Protein AF-A0A812N5T2-F1 (afdb_monomer)

Secondary structure (DSSP, 8-state):
---------SHHHHHHHHHHHHHTTS------S-----HHHHHHHHHHHHHHS-HHHHHHHHHHTT----S-HHHHHHHHHHHHHHHHHHTT-S--B---SSPPPTTTB-----HHHHHHHHHHHHHHSEEEEE--TTSSHHHHHHHHHHH-TTTEEE-PPPPTT---HHHHHHHHHHHHT-S-HHHHHHHHHHTT-EEEEETGGGGGG-HHHHHHHHS--TTSSSPPEEEEEES-S-EE-TTS-EE---TT--EEEEE-PPPP-HHHHHHHHHHTT--B-HHHHHHHHHHTTT-HHHHHHHHHHHHHHHHHS-SS-PPBPHHHHHHHHHHHHTT--TTSTTSHHHHHTTSTTTS--GGGGSGGGS-HHHHHHHHH--BS---HHHHHHHHHTTSEEE-------SEEE--TTSTT--EEES-HHHHHHHHHHHHHHH--EEEE-----SHHHHHHHHGGG--HHHHHHTPPEETTEE-TTSSSTT---HHHHHHHHHHHHHHTT-EEEEEE-GGG-EEEEEEE-TTS-EEEEEEEETTS-HHHHHHHHHGGG-TT-HHHHS-SEEEEEEEEEGGGHHHHHHHHHHS--SSEEEEEEE-TTSSEEEEEEEEEETTTEEEEEEEEEE-SS--EEEEE-SSTT-EEEEESEEEEE-PPP------EEEEEEEE-TTS-EEEPEEE-TTS-EEEPPPEEEPPPTT-SS--BHHHHHHHHHHHTTTTSTTS-TTSEEEEEEEEETTEEEE---TTPBP-SS--SSS-EEEEEEE--

Mean predicted aligned error: 15.23 Å

Radius of gyration: 31.25 Å; Cα contacts (8 Å, |Δi|>4): 1320; chains: 1; bounding box: 83×119×88 Å

Foldseek 3Di:
DDDDDDDDDPVVVVVVVVVVVVVVPDPPPPPDDDDPPDPVNVLVVLLVVLVPDDLVVLLVLCVVVVHDSDDDSSVSSVVSSVVVVVVVVVLLPAQAALDDLAQDDPSRHLDFDCPVVVVVVVVVCVPQLAAEEAAFDQQRLNNVLVCCCVVCVLAEFEQEQDDLLDLEPVRSVVSLCVRQVDPDPVVSQVVQQVSNHEYEYAQCQSVQLYPVNVCVQLDDDPPDPDGHRYYHYHLFQWDAHNVRDIGGHDPSRQNYWYFQDDDGDLVSSQVSLVSNVQAEDSVLLLLLCLVQLVRNQLSSLLSVLSNVVLVVPPDPSDRDYNQNSLLQLLVLCVVVACPDPSRSNVSSCVTLLQQFDDQPNAVLSDDVVLVFCLWFNWFLDDDSVRRRVCSNRRQKHFDDFDDPDRIDGDDCVDRGTIIHGSALNNSSNSVNVQCVQWVWDKAFQLDADAPVQLVLQQQLQQGPCLLSSLFDDDPSGGPCCVVDPDDDFQLSSLSSSQVSCVVNPWPWDWDDDPQLDTFSIWTQGPVRQIETEGEHELPDDLVVLQVRVCLLVDVSNNSNVVHNAYEYEYEEEPVCVVSQQVSQQPHDDPHWYKYWYQYSSSQKTWIWTFDQDPPRDTDIDIGIDGSSNFRWGKDQDPDPPDIDIGTSMGGDDTHNRPPDFQKAWEFEWDQDPVRFIDADFDDDPVDDTHGDFIDIQTQDPVGSHPFWQVSVQVSVLVVCVVVVVPDDSVQKDKFKWFQDPNGTDTDDDRRDTDDTPADRVGHMYIYIDGDD

pLDDT: mean 81.87, std 16.97, range [23.55, 97.81]

Solvent-accessible surface area (backbone atoms only — not comparable to full-atom values): 42586 Å² total; per-residue (Å²): 135,88,86,82,87,82,91,85,72,67,65,64,56,50,53,52,51,49,51,54,52,54,71,71,64,62,77,81,80,87,75,88,76,82,83,83,72,53,80,66,49,58,57,50,48,52,49,50,57,50,64,71,50,53,68,67,60,52,38,51,58,28,52,78,68,76,43,86,73,79,76,58,66,67,58,50,41,52,51,49,49,51,51,52,52,47,46,64,57,62,75,59,77,65,71,26,36,76,54,72,93,59,65,49,45,79,87,52,23,46,60,77,84,51,68,70,60,49,54,56,48,51,58,47,35,73,76,62,19,44,39,38,41,29,37,58,48,58,49,46,65,62,23,50,56,50,48,48,30,71,76,36,56,85,39,28,36,61,35,62,71,49,61,87,91,47,54,44,60,68,43,47,49,50,33,43,30,67,48,72,72,39,90,53,64,68,61,42,53,49,50,36,53,77,62,69,25,31,42,34,28,61,60,34,24,59,48,44,35,22,59,77,53,47,50,66,54,70,43,58,54,94,92,45,98,57,52,48,34,34,41,34,30,23,54,35,57,37,17,63,26,97,83,71,48,77,29,59,65,60,83,86,64,74,49,30,25,41,45,46,68,74,85,64,63,37,72,60,48,34,54,39,33,39,50,44,63,31,48,44,34,48,62,22,48,50,51,47,33,25,63,35,54,49,34,51,44,40,31,53,42,46,49,54,51,51,33,52,53,48,66,68,48,89,61,83,76,64,64,32,42,43,58,52,46,49,35,55,47,49,67,39,38,76,78,80,48,55,83,42,79,85,24,53,49,24,47,37,47,73,24,55,54,44,38,42,59,73,80,52,53,46,75,59,60,53,52,68,69,58,50,38,30,59,31,39,34,58,45,53,88,61,59,69,66,60,48,27,53,38,16,68,44,25,50,35,34,73,62,68,86,78,62,97,51,47,67,35,79,42,66,74,83,44,91,73,40,31,37,23,65,51,38,44,65,23,41,53,42,51,52,53,51,36,33,72,76,29,54,51,40,72,44,56,66,86,82,64,88,46,50,67,22,49,45,41,40,30,49,10,57,58,25,43,57,45,28,60,62,56,63,66,63,56,96,80,35,64,47,73,78,63,75,47,93,73,62,82,55,49,65,28,48,34,47,27,42,25,54,46,33,39,76,64,70,45,58,42,35,65,46,74,49,87,77,31,39,73,41,52,29,33,35,55,46,96,88,66,48,29,36,29,35,43,68,40,49,54,90,50,54,70,68,57,52,52,51,61,56,46,42,48,73,32,75,68,20,42,58,41,39,70,29,73,32,45,26,42,36,34,38,37,46,46,94,35,37,70,56,28,50,50,47,37,66,70,49,84,72,95,51,46,33,37,16,39,19,29,39,90,28,28,50,28,29,44,38,32,38,45,39,83,40,93,88,81,47,75,45,70,51,75,52,73,47,57,19,56,55,31,26,27,37,57,47,77,50,96,59,85,92,43,66,47,80,45,62,30,23,32,64,66,48,59,54,76,54,76,82,65,72,54,40,34,25,35,27,61,39,38,76,46,98,88,69,48,65,44,74,31,61,43,84,44,96,87,74,56,79,45,66,59,75,50,44,79,39,64,55,46,89,94,44,71,59,56,58,28,46,57,54,43,47,53,34,47,53,62,74,41,49,85,78,49,75,89,55,63,82,88,45,51,48,70,47,45,22,43,70,52,99,92,42,68,42,73,65,84,58,63,81,43,74,54,79,69,65,36,38,80,87,58,32,36,33,36,34,82,39,74,71,128

Nearest PDB structures (foldseek):
  1zbh-assembly1_D  TM=7.459E-01  e=6.153E-01  Homo sapiens
  4d81-assembly1_A  TM=4.637E-01  e=3.640E-03  Metallosphaera sedula
  4d82-assembly1_A  TM=5.080E-01  e=1.005E-02  Metallosphaera sedula
  4l8r-assembly1_B  TM=7.831E-01  e=1.371E+00  Homo sapiens
  4qoz-assembly1_B  TM=3.104E-01  e=1.300E+00  Homo sapiens

Structure (mmCIF, N/CA/C/O backbone):
data_AF-A0A812N5T2-F1
#
_entry.id   AF-A0A81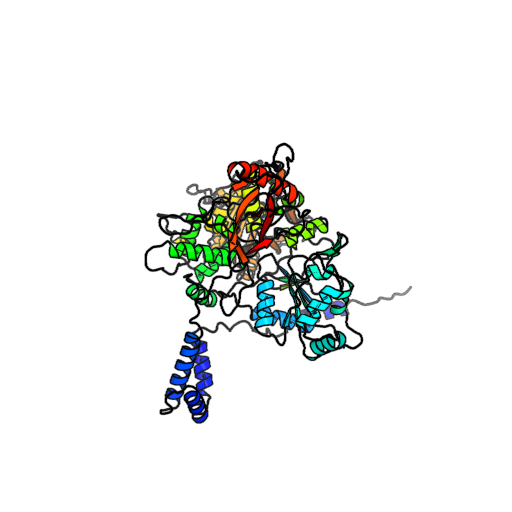2N5T2-F1
#
loop_
_atom_site.group_PDB
_atom_site.id
_atom_site.type_symbol
_atom_site.label_atom_id
_atom_site.label_alt_id
_atom_site.label_comp_id
_atom_site.label_asym_id
_atom_site.label_entity_id
_atom_site.label_seq_id
_atom_site.pdbx_PDB_ins_code
_atom_site.Cartn_x
_atom_site.Cartn_y
_atom_site.Cartn_z
_atom_site.occupancy
_atom_site.B_iso_or_equiv
_atom_site.auth_seq_id
_atom_site.auth_comp_id
_atom_site.auth_asym_id
_atom_site.auth_atom_id
_atom_site.pdbx_PDB_model_num
ATOM 1 N N . MET A 1 1 ? -8.725 -72.445 -12.788 1.00 36.12 1 MET A N 1
ATOM 2 C CA . MET A 1 1 ? -9.320 -71.711 -11.653 1.00 36.12 1 MET A CA 1
ATOM 3 C C . MET A 1 1 ? -9.727 -70.329 -12.138 1.00 36.12 1 MET A C 1
ATOM 5 O O . MET A 1 1 ? -8.902 -69.587 -12.645 1.00 36.12 1 MET A O 1
ATOM 9 N N . VAL A 1 2 ? -11.035 -70.098 -12.085 1.00 30.62 2 VAL A N 1
ATOM 10 C CA . VAL A 1 2 ? -11.822 -68.896 -12.418 1.00 30.62 2 VAL A CA 1
ATOM 11 C C . VAL A 1 2 ? -11.364 -67.733 -11.507 1.00 30.62 2 VAL A C 1
ATOM 13 O O . VAL A 1 2 ? -11.066 -67.995 -10.353 1.00 30.62 2 VAL A O 1
ATOM 16 N N . GLY A 1 3 ? -11.204 -66.459 -11.879 1.00 29.41 3 GLY A N 1
ATOM 17 C CA . GLY A 1 3 ? -11.844 -65.638 -12.903 1.00 29.41 3 GLY A CA 1
ATOM 18 C C . GLY A 1 3 ? -12.919 -64.739 -12.273 1.00 29.41 3 GLY A C 1
ATOM 19 O O . GLY A 1 3 ? -14.072 -65.147 -12.229 1.00 29.41 3 GLY A O 1
ATOM 20 N N . ARG A 1 4 ? -12.599 -63.513 -11.819 1.00 27.41 4 ARG A N 1
ATOM 21 C CA . ARG A 1 4 ? -13.610 -62.441 -11.687 1.00 27.41 4 ARG A CA 1
ATOM 22 C C . ARG A 1 4 ? -13.010 -61.032 -11.666 1.00 27.41 4 ARG A C 1
ATOM 24 O O . ARG A 1 4 ? -12.223 -60.679 -10.797 1.00 27.41 4 ARG A O 1
ATOM 31 N N . ARG A 1 5 ? -13.445 -60.258 -12.665 1.00 33.38 5 ARG A N 1
ATOM 32 C CA . ARG A 1 5 ? -13.382 -58.797 -12.783 1.00 33.38 5 ARG A CA 1
ATOM 33 C C . ARG A 1 5 ? -14.208 -58.142 -11.671 1.00 33.38 5 ARG A C 1
ATOM 35 O O . ARG A 1 5 ? -15.272 -58.662 -11.340 1.00 33.38 5 ARG A O 1
ATOM 42 N N . VAL A 1 6 ? -13.789 -56.962 -11.219 1.00 32.00 6 VAL A N 1
ATOM 43 C CA . VAL A 1 6 ? -14.688 -55.950 -10.647 1.00 32.00 6 VAL A CA 1
ATOM 44 C C . VAL A 1 6 ? -14.458 -54.644 -11.401 1.00 32.00 6 VAL A C 1
ATOM 46 O O . VAL A 1 6 ? -13.364 -54.087 -11.411 1.00 32.00 6 VAL A O 1
ATOM 49 N N . GLU A 1 7 ? -15.509 -54.225 -12.098 1.00 31.03 7 GLU A N 1
ATOM 50 C CA . GLU A 1 7 ? -15.701 -52.903 -12.676 1.00 31.03 7 GLU A CA 1
ATOM 51 C C . GLU A 1 7 ? -15.935 -51.885 -11.555 1.00 31.03 7 GLU A C 1
ATOM 53 O O . GLU A 1 7 ? -16.828 -52.091 -10.740 1.00 31.03 7 GLU A O 1
ATOM 58 N N . GLN A 1 8 ? -15.201 -50.769 -11.547 1.00 31.75 8 GLN A N 1
ATOM 59 C CA . GLN A 1 8 ? -15.632 -49.517 -10.908 1.00 31.75 8 GLN A CA 1
ATOM 60 C C . GLN A 1 8 ? -14.730 -48.348 -11.346 1.00 31.75 8 GLN A C 1
ATOM 62 O O . GLN A 1 8 ? -13.782 -47.982 -10.665 1.00 31.75 8 GLN A O 1
ATOM 67 N N . SER A 1 9 ? -15.011 -47.744 -12.506 1.00 38.31 9 SER A N 1
ATOM 68 C CA . SER A 1 9 ? -14.490 -46.397 -12.841 1.00 38.31 9 SER A CA 1
ATOM 69 C C . SER A 1 9 ? -15.258 -45.684 -13.964 1.00 38.31 9 SER A C 1
ATOM 71 O O . SER A 1 9 ? -14.727 -44.805 -14.634 1.00 38.31 9 SER A O 1
ATOM 73 N N . ARG A 1 10 ? -16.536 -46.027 -14.182 1.00 36.66 10 ARG A N 1
ATOM 74 C CA . ARG A 1 10 ? -17.400 -45.290 -15.128 1.00 36.66 10 ARG A CA 1
ATOM 75 C C . ARG A 1 10 ? -18.279 -44.226 -14.464 1.00 36.66 10 ARG A C 1
ATOM 77 O O . ARG A 1 10 ? -18.746 -43.326 -15.153 1.00 36.66 10 ARG A O 1
ATOM 84 N N . LEU A 1 11 ? -18.434 -44.262 -13.137 1.00 35.78 11 LEU A N 1
ATOM 85 C CA . LEU A 1 11 ? -19.208 -43.256 -12.401 1.00 35.78 11 LEU A CA 1
ATOM 86 C C . LEU A 1 11 ? -18.408 -41.963 -12.148 1.00 35.78 11 LEU A C 1
ATOM 88 O O . LEU A 1 11 ? -18.969 -40.876 -12.214 1.00 35.78 11 LEU A O 1
ATOM 92 N N . SER A 1 12 ? -17.091 -42.053 -11.939 1.00 37.09 12 SER A N 1
ATOM 93 C CA . SER A 1 12 ? -16.221 -40.892 -11.689 1.00 37.09 12 SER A CA 1
ATOM 94 C C . SER A 1 12 ? -16.013 -40.020 -12.932 1.00 37.09 12 SER A C 1
ATOM 96 O O . SER A 1 12 ? -15.990 -38.797 -12.827 1.00 37.09 12 SER A O 1
ATOM 98 N N . VAL A 1 13 ? -15.951 -40.626 -14.122 1.00 42.91 13 VAL A N 1
ATOM 99 C CA . VAL A 1 13 ? -15.821 -39.882 -15.388 1.00 42.91 13 VAL A CA 1
ATOM 100 C C . VAL A 1 13 ? -17.149 -39.234 -15.793 1.00 42.91 13 VAL A C 1
ATOM 102 O O . VAL A 1 13 ? -17.149 -38.110 -16.285 1.00 42.91 13 VAL A O 1
ATOM 105 N N . ALA A 1 14 ? -18.288 -39.881 -15.523 1.00 35.62 14 ALA A N 1
ATOM 106 C CA . ALA A 1 14 ? -19.603 -39.305 -15.803 1.00 35.62 14 ALA A CA 1
ATOM 107 C C . ALA A 1 14 ? -19.933 -38.116 -14.879 1.00 35.62 14 ALA A C 1
ATOM 109 O O . ALA A 1 14 ? -20.465 -37.118 -15.353 1.00 35.62 14 ALA A O 1
ATOM 110 N N . VAL A 1 15 ? -19.558 -38.167 -13.594 1.00 42.69 15 VAL A N 1
ATOM 111 C CA . VAL A 1 15 ? -19.754 -37.039 -12.660 1.00 42.69 15 VAL A CA 1
ATOM 112 C C . VAL A 1 15 ? -18.834 -35.860 -13.002 1.00 42.69 15 VAL A C 1
ATOM 114 O O . VAL A 1 15 ? -19.276 -34.713 -12.950 1.00 42.69 15 VAL A O 1
ATOM 117 N N . ALA A 1 16 ? -17.597 -36.118 -13.444 1.00 41.12 16 ALA A N 1
ATOM 118 C CA . ALA A 1 16 ? -16.695 -35.066 -13.915 1.00 41.12 16 ALA A CA 1
ATOM 119 C C . ALA A 1 16 ? -17.198 -34.399 -15.211 1.00 41.12 16 ALA A C 1
ATOM 121 O O . ALA A 1 16 ? -17.165 -33.176 -15.324 1.00 41.12 16 ALA A O 1
ATOM 122 N N . LEU A 1 17 ? -17.742 -35.170 -16.162 1.00 37.53 17 LEU A N 1
ATOM 123 C CA . LEU A 1 17 ? -18.314 -34.619 -17.398 1.00 37.53 17 LEU A CA 1
ATOM 124 C C . LEU A 1 17 ? -19.632 -33.871 -17.159 1.00 37.53 17 LEU A C 1
ATOM 126 O O . LEU A 1 17 ? -19.859 -32.844 -17.791 1.00 37.53 17 LEU A O 1
ATOM 130 N N . VAL A 1 18 ? -20.470 -34.319 -16.220 1.00 35.94 18 VAL A N 1
ATOM 131 C CA . VAL A 1 18 ? -21.703 -33.607 -15.840 1.00 35.94 18 VAL A CA 1
ATOM 132 C C . VAL A 1 18 ? -21.388 -32.302 -15.100 1.00 35.94 18 VAL A C 1
ATOM 134 O O . VAL A 1 18 ? -22.052 -31.304 -15.359 1.00 35.94 18 VAL A O 1
ATOM 137 N N . MET A 1 19 ? -20.336 -32.252 -14.273 1.00 40.00 19 MET A N 1
ATOM 138 C CA . MET A 1 19 ? -19.861 -31.005 -13.648 1.00 40.00 19 MET A CA 1
ATOM 139 C C . MET A 1 19 ? -19.286 -30.027 -14.678 1.00 40.00 19 MET A C 1
ATOM 141 O O . MET A 1 19 ? -19.614 -28.845 -14.641 1.00 40.00 19 MET A O 1
ATOM 145 N N . VAL A 1 20 ? -18.506 -30.505 -15.655 1.00 38.94 20 VAL A N 1
ATOM 146 C CA . VAL A 1 20 ? -17.991 -29.646 -16.734 1.00 38.94 20 VAL A CA 1
ATOM 147 C C . VAL A 1 20 ? -19.140 -29.130 -17.607 1.00 38.94 20 VAL A C 1
ATOM 149 O O . VAL A 1 20 ? -19.195 -27.939 -17.891 1.00 38.94 20 VAL A O 1
ATOM 152 N N . VAL A 1 21 ? -20.122 -29.961 -17.963 1.00 34.84 21 VAL A N 1
ATOM 153 C CA . VAL A 1 21 ? -21.272 -29.514 -18.771 1.00 34.84 21 VAL A CA 1
ATOM 154 C C . VAL A 1 21 ? -22.203 -28.574 -17.985 1.00 34.84 21 VAL A C 1
ATOM 156 O O . VAL A 1 21 ? -22.682 -27.602 -18.563 1.00 34.84 21 VAL A O 1
ATOM 159 N N . LEU A 1 22 ? -22.395 -28.761 -16.671 1.00 31.78 22 LEU A N 1
ATOM 160 C CA . LEU A 1 22 ? -23.175 -27.836 -15.829 1.00 31.78 22 LEU A CA 1
ATOM 161 C C . LEU A 1 22 ? -22.464 -26.495 -15.585 1.00 31.78 22 LEU A C 1
ATOM 163 O O . LEU A 1 22 ? -23.134 -25.464 -15.519 1.00 31.78 22 LEU A O 1
ATOM 167 N N . CYS A 1 23 ? -21.127 -26.466 -15.543 1.00 34.19 23 CYS A N 1
ATOM 168 C CA . CYS A 1 23 ? -20.360 -25.216 -15.487 1.00 34.19 23 CYS A CA 1
ATOM 169 C C . CYS A 1 23 ? -20.408 -24.411 -16.800 1.00 34.19 23 CYS A C 1
ATOM 171 O O . CYS A 1 23 ? -20.222 -23.197 -16.764 1.00 34.19 23 CYS A O 1
ATOM 173 N N . PHE A 1 24 ? -20.702 -25.045 -17.942 1.00 33.53 24 PHE A N 1
ATOM 174 C CA . PHE A 1 24 ? -20.820 -24.379 -19.249 1.00 33.53 24 PHE A CA 1
ATOM 175 C C . PHE A 1 24 ? -22.270 -24.072 -19.682 1.00 33.53 24 PHE A C 1
ATOM 177 O O . PHE A 1 24 ? -22.461 -23.453 -20.729 1.00 33.53 24 PHE A O 1
ATOM 184 N N . TRP A 1 25 ? -23.287 -24.460 -18.898 1.00 25.83 25 TRP A N 1
ATOM 185 C CA . TRP A 1 25 ? -24.714 -24.251 -19.218 1.00 25.83 25 TRP A CA 1
ATOM 186 C C . TRP A 1 25 ? -25.497 -23.375 -18.227 1.00 25.83 25 TRP A C 1
ATOM 188 O O . TRP A 1 25 ? -26.702 -23.187 -18.398 1.00 25.83 25 TRP A O 1
ATOM 198 N N . LEU A 1 26 ? -24.838 -22.764 -17.238 1.00 26.75 26 LEU A N 1
ATOM 199 C CA . LEU A 1 26 ? -25.433 -21.629 -16.531 1.00 26.75 26 LEU A CA 1
ATOM 200 C C . LEU A 1 26 ? -25.442 -20.419 -17.481 1.00 26.75 26 LEU A C 1
ATOM 202 O O . LEU A 1 26 ? -24.371 -19.994 -17.923 1.00 26.75 26 LEU A O 1
ATOM 206 N N . PRO A 1 27 ? -26.613 -19.853 -17.830 1.00 25.28 27 PRO A N 1
ATOM 207 C CA . PRO A 1 27 ? -26.654 -18.659 -18.652 1.00 25.28 27 PRO A CA 1
ATOM 208 C C . PRO A 1 27 ? -25.923 -17.550 -17.904 1.00 25.28 27 PRO A C 1
ATOM 210 O O . PRO A 1 27 ? -26.265 -17.226 -16.767 1.00 25.28 27 PRO A O 1
ATOM 213 N N . ALA A 1 28 ? -24.911 -16.990 -18.565 1.00 26.14 28 ALA A N 1
ATOM 214 C CA . ALA A 1 28 ? -24.215 -15.791 -18.146 1.00 26.14 28 ALA A CA 1
ATOM 215 C C . ALA A 1 28 ? -25.243 -14.737 -17.720 1.00 26.14 28 ALA A C 1
ATOM 217 O O . ALA A 1 28 ? -25.918 -14.119 -18.549 1.00 26.14 28 ALA A O 1
ATOM 218 N N . THR A 1 29 ? -25.374 -14.528 -16.413 1.00 24.42 29 THR A N 1
ATOM 219 C CA . THR A 1 29 ? -26.028 -13.350 -15.870 1.00 24.42 29 THR A CA 1
ATOM 220 C C . THR A 1 29 ? -25.111 -12.172 -16.161 1.00 24.42 29 THR A C 1
ATOM 222 O O . THR A 1 29 ? -24.272 -11.767 -15.364 1.00 24.42 29 THR A O 1
ATOM 225 N N . ASN A 1 30 ? -25.279 -11.625 -17.364 1.00 29.98 30 ASN A N 1
ATOM 226 C CA . ASN A 1 30 ? -24.872 -10.282 -17.737 1.00 29.98 30 ASN A CA 1
ATOM 227 C C . ASN A 1 30 ? -25.399 -9.292 -16.693 1.00 29.98 30 ASN A C 1
ATOM 229 O O . ASN A 1 30 ? -26.525 -8.808 -16.792 1.00 29.98 30 ASN A O 1
ATOM 233 N N . ARG A 1 31 ? -24.586 -8.978 -15.690 1.00 26.64 31 ARG A N 1
ATOM 234 C CA . ARG A 1 31 ? -24.730 -7.787 -14.857 1.00 26.64 31 ARG A CA 1
ATOM 235 C C . ARG A 1 31 ? -23.341 -7.329 -14.466 1.00 26.64 31 ARG A C 1
ATOM 237 O O . ARG A 1 31 ? -22.821 -7.826 -13.492 1.00 26.64 31 ARG A O 1
ATOM 244 N N . TYR A 1 32 ? -22.764 -6.443 -15.274 1.00 24.80 32 TYR A N 1
ATOM 245 C CA . TYR A 1 32 ? -22.099 -5.197 -14.861 1.00 24.80 32 TYR A CA 1
ATOM 246 C C . TYR A 1 32 ? -21.856 -4.345 -16.121 1.00 24.80 32 TYR A C 1
ATOM 248 O O . TYR A 1 32 ? -20.740 -4.027 -16.512 1.00 24.80 32 TYR A O 1
ATOM 256 N N . GLN A 1 33 ? -22.953 -3.971 -16.779 1.00 25.17 33 GLN A N 1
ATOM 257 C CA . GLN A 1 33 ? -23.054 -2.705 -17.501 1.00 25.17 33 GLN A CA 1
ATOM 258 C C . GLN A 1 33 ? -24.251 -1.954 -16.902 1.00 25.17 33 GLN A C 1
ATOM 260 O O . GLN A 1 33 ? -25.294 -2.560 -16.674 1.00 25.17 33 GLN A O 1
ATOM 265 N N . ALA A 1 34 ? -24.063 -0.651 -16.660 1.00 23.55 34 ALA A N 1
ATOM 266 C CA . ALA A 1 34 ? -24.907 0.285 -15.897 1.00 23.55 34 ALA A CA 1
ATOM 267 C C . ALA A 1 34 ? -24.820 0.079 -14.369 1.00 23.55 34 ALA A C 1
ATOM 269 O O . ALA A 1 34 ? -25.247 -0.931 -13.836 1.00 23.55 34 ALA A O 1
ATOM 270 N N . LEU A 1 35 ? -24.234 0.996 -13.595 1.00 25.39 35 LEU A N 1
ATOM 271 C CA . LEU A 1 35 ? -24.717 2.366 -13.419 1.00 25.39 35 LEU A CA 1
ATOM 272 C C . LEU A 1 35 ? -23.559 3.374 -13.295 1.00 25.39 35 LEU A C 1
ATOM 274 O O . LEU A 1 35 ? -23.186 3.806 -12.208 1.00 25.39 35 LEU A O 1
ATOM 278 N N . ALA A 1 36 ? -23.062 3.849 -14.434 1.00 23.92 36 ALA A N 1
ATOM 279 C CA . ALA A 1 36 ? -22.716 5.259 -14.515 1.00 23.92 36 ALA A CA 1
ATOM 280 C C . ALA A 1 36 ? -24.050 6.012 -14.621 1.00 23.92 36 ALA A C 1
ATOM 282 O O . ALA A 1 36 ? -24.724 5.930 -15.644 1.00 23.92 36 ALA A O 1
ATOM 283 N N . ILE A 1 37 ? -24.471 6.698 -13.558 1.00 24.58 37 ILE A N 1
ATOM 284 C CA . ILE A 1 37 ? -25.506 7.730 -13.665 1.00 24.58 37 ILE A CA 1
ATOM 285 C C . ILE A 1 37 ? -24.748 9.019 -14.010 1.00 24.58 37 ILE A C 1
ATOM 287 O O . ILE A 1 37 ? -24.148 9.621 -13.116 1.00 24.58 37 ILE A O 1
ATOM 291 N N . PRO A 1 38 ? -24.695 9.448 -15.285 1.00 30.05 38 PRO A N 1
ATOM 292 C CA . PRO A 1 38 ? -24.225 10.789 -15.612 1.00 30.05 38 PRO A CA 1
ATOM 293 C C . PRO A 1 38 ? -25.084 11.815 -14.861 1.00 30.05 38 PRO A C 1
ATOM 295 O O . PRO A 1 38 ? -26.264 11.575 -14.612 1.00 30.05 38 PRO A O 1
ATOM 298 N N . ALA A 1 39 ? -24.533 12.980 -14.515 1.00 33.78 39 ALA A N 1
ATOM 299 C CA . ALA A 1 39 ? -25.282 14.051 -13.845 1.00 33.78 39 ALA A CA 1
ATOM 300 C C . ALA A 1 39 ? -26.572 14.469 -14.599 1.00 33.78 39 ALA A C 1
ATOM 302 O O . ALA A 1 39 ? -27.488 15.019 -13.989 1.00 33.78 39 ALA A O 1
ATOM 303 N N . SER A 1 40 ? -26.688 14.140 -15.894 1.00 39.72 40 SER A N 1
ATOM 304 C CA . SER A 1 40 ? -27.928 14.254 -16.674 1.00 39.72 40 SER A CA 1
ATOM 305 C C . SER A 1 40 ? -29.051 13.343 -16.156 1.00 39.72 40 SER A C 1
ATOM 307 O O . SER A 1 40 ? -30.176 13.803 -15.989 1.00 39.72 40 SER A O 1
ATOM 309 N N . ASN A 1 41 ? -28.751 12.103 -15.752 1.00 48.16 41 ASN A N 1
ATOM 310 C CA . ASN A 1 41 ? -29.762 11.132 -15.332 1.00 48.16 41 ASN A CA 1
ATOM 311 C C . ASN A 1 41 ? -30.359 11.412 -13.947 1.00 48.16 41 ASN A C 1
ATOM 313 O O . ASN A 1 41 ? -31.452 10.938 -13.680 1.00 48.16 41 ASN A O 1
ATOM 317 N N . LYS A 1 42 ? -29.717 12.184 -13.054 1.00 51.44 42 LYS A N 1
ATOM 318 C CA . LYS A 1 42 ? -30.339 12.566 -11.764 1.00 51.44 42 LYS A CA 1
ATOM 319 C C . LYS A 1 42 ? -31.412 13.638 -11.969 1.00 51.44 42 LYS A C 1
ATOM 321 O O . LYS A 1 42 ? -32.489 13.560 -11.385 1.00 51.44 42 LYS A O 1
ATOM 326 N N . LYS A 1 43 ? -31.136 14.594 -12.860 1.00 63.22 43 LYS A N 1
ATOM 327 C CA . LYS A 1 43 ? -32.108 15.571 -13.362 1.00 63.22 43 LYS A CA 1
ATOM 328 C C . LYS A 1 43 ? -33.257 14.857 -14.082 1.00 63.22 43 LYS A C 1
ATOM 330 O O . LYS A 1 43 ? -34.410 15.144 -13.775 1.00 63.22 43 LYS A O 1
ATOM 335 N N . ASP A 1 44 ? -32.958 13.876 -14.929 1.00 66.88 44 ASP A N 1
ATOM 336 C CA . ASP A 1 44 ? -33.984 13.120 -15.656 1.00 66.88 44 ASP A CA 1
ATOM 337 C C . ASP A 1 44 ? -34.750 12.123 -14.770 1.00 66.88 44 ASP A C 1
ATOM 339 O O . ASP A 1 44 ? -35.952 11.949 -14.958 1.00 66.88 44 ASP A O 1
ATOM 343 N N . ALA A 1 45 ? -34.126 11.543 -13.741 1.00 68.75 45 ALA A N 1
ATOM 344 C CA . ALA A 1 45 ? -34.783 10.677 -12.758 1.00 68.75 45 ALA A CA 1
ATOM 345 C C . ALA A 1 45 ? -35.735 11.468 -11.854 1.00 68.75 45 ALA A C 1
ATOM 347 O O . ALA A 1 45 ? -36.892 11.082 -11.716 1.00 68.75 45 ALA A O 1
ATOM 348 N N . ILE A 1 46 ? -35.300 12.618 -11.320 1.00 74.50 46 ILE A N 1
ATOM 349 C CA . ILE A 1 46 ? -36.166 13.526 -10.547 1.00 74.50 46 ILE A CA 1
ATOM 350 C C . ILE A 1 46 ? -37.302 14.044 -11.438 1.00 74.50 46 ILE A C 1
ATOM 352 O O . ILE A 1 46 ? -38.457 14.079 -11.020 1.00 74.50 46 ILE A O 1
ATOM 356 N N . ARG A 1 47 ? -37.008 14.398 -12.695 1.00 83.31 47 ARG A N 1
ATOM 357 C CA . ARG A 1 47 ? -38.023 14.819 -13.670 1.00 83.31 47 ARG A CA 1
ATOM 358 C C . ARG A 1 47 ? -39.033 13.707 -13.957 1.00 83.31 47 ARG A C 1
ATOM 360 O O . ARG A 1 47 ? -40.224 13.995 -14.049 1.00 83.31 47 ARG A O 1
ATOM 367 N N . THR A 1 48 ? -38.580 12.461 -14.069 1.00 82.62 48 THR A N 1
ATOM 368 C CA . THR A 1 48 ? -39.436 11.286 -14.294 1.00 82.62 48 THR A CA 1
ATOM 369 C C . THR A 1 48 ? -40.308 11.011 -13.070 1.00 82.62 48 THR A C 1
ATOM 371 O O . THR A 1 48 ? -41.523 10.895 -13.202 1.00 82.62 48 THR A O 1
ATOM 374 N N . GLU A 1 49 ? -39.731 11.022 -11.868 1.00 85.25 49 GLU A N 1
ATOM 375 C CA . GLU A 1 49 ? -40.453 10.829 -10.606 1.00 85.25 49 GLU A CA 1
ATOM 376 C C . GLU A 1 49 ? -41.522 11.914 -10.385 1.00 85.25 49 GLU A C 1
ATOM 378 O O . GLU A 1 49 ? -42.686 11.617 -10.109 1.00 85.25 49 GLU A O 1
ATOM 383 N N . LEU A 1 50 ? -41.166 13.188 -10.579 1.00 87.25 50 LEU A N 1
ATOM 384 C CA . LEU A 1 50 ? -42.106 14.307 -10.482 1.00 87.25 50 LEU A CA 1
ATOM 385 C C . LEU A 1 50 ? -43.141 14.291 -11.617 1.00 87.25 50 LEU A C 1
ATOM 387 O O . LEU A 1 50 ? -44.295 14.677 -11.411 1.00 87.25 50 LEU A O 1
ATOM 391 N N . GLY A 1 51 ? -42.758 13.805 -12.800 1.00 84.94 51 GLY A N 1
ATOM 392 C CA . GLY A 1 51 ? -43.643 13.599 -13.944 1.00 84.94 51 GLY A CA 1
ATOM 393 C C . GLY A 1 51 ? -44.758 12.586 -13.667 1.00 84.94 51 GLY A C 1
ATOM 394 O O . GLY A 1 51 ? -45.880 12.772 -14.152 1.00 84.94 51 GLY A O 1
ATOM 395 N N . LEU A 1 52 ? -44.489 11.580 -12.830 1.00 89.00 52 LEU A N 1
ATOM 396 C CA . LEU A 1 52 ? -45.450 10.555 -12.405 1.00 89.00 52 LEU A CA 1
ATOM 397 C C . LEU A 1 52 ? -46.426 11.044 -11.318 1.00 89.00 52 LEU A C 1
ATOM 399 O O . LEU A 1 52 ? -47.493 10.458 -11.137 1.00 89.00 52 LEU A O 1
ATOM 403 N N . MET A 1 53 ? -46.133 12.146 -10.621 1.00 91.62 53 MET A N 1
ATOM 404 C CA . MET A 1 53 ? -47.022 12.677 -9.579 1.00 91.62 53 MET A CA 1
ATOM 405 C C . MET A 1 53 ? -48.284 13.333 -10.159 1.00 91.62 53 MET A C 1
ATOM 407 O O . MET A 1 53 ? -48.288 13.875 -11.266 1.00 91.62 53 MET A O 1
ATOM 411 N N . THR A 1 54 ? -49.389 13.322 -9.408 1.00 93.88 54 THR A N 1
ATOM 412 C CA . THR A 1 54 ? -50.611 14.048 -9.794 1.00 93.88 54 THR A CA 1
ATOM 413 C C . THR A 1 54 ? -50.444 15.554 -9.576 1.00 93.88 54 THR A C 1
ATOM 415 O O . THR A 1 54 ? -49.654 15.994 -8.741 1.00 93.88 54 THR A O 1
ATOM 418 N N . VAL A 1 55 ? -51.219 16.374 -10.299 1.00 90.62 55 VAL A N 1
ATOM 419 C CA . VAL A 1 55 ? -51.186 17.845 -10.149 1.00 90.62 55 VAL A CA 1
ATOM 420 C C . VAL A 1 55 ? -51.490 18.272 -8.708 1.00 90.62 55 VAL A C 1
ATOM 422 O O . VAL A 1 55 ? -50.891 19.225 -8.219 1.00 90.62 55 VAL A O 1
ATOM 425 N N . VAL A 1 56 ? -52.365 17.542 -8.008 1.00 91.19 56 VAL A N 1
ATOM 426 C CA . VAL A 1 56 ? -52.698 17.796 -6.597 1.00 91.19 56 VAL A CA 1
ATOM 427 C C . VAL A 1 56 ? -51.473 17.596 -5.697 1.00 91.19 56 VAL A C 1
ATOM 429 O O . VAL A 1 56 ? -51.121 18.515 -4.961 1.00 91.19 56 VAL A O 1
ATOM 432 N N . LYS A 1 57 ? -50.758 16.466 -5.827 1.00 88.06 57 LYS A N 1
ATOM 433 C CA . LYS A 1 57 ? -49.525 16.190 -5.062 1.00 88.06 57 LYS A CA 1
ATOM 434 C C . LYS A 1 57 ? -48.406 17.187 -5.379 1.00 88.06 57 LYS A C 1
ATOM 436 O O . LYS A 1 57 ? -47.705 17.632 -4.474 1.00 88.06 57 LYS A O 1
ATOM 441 N N . LEU A 1 58 ? -48.257 17.579 -6.648 1.00 92.25 58 LEU A N 1
ATOM 442 C CA . LEU A 1 58 ? -47.276 18.590 -7.061 1.00 92.25 58 LEU A CA 1
ATOM 443 C C . LEU A 1 58 ? -47.575 19.960 -6.438 1.00 92.25 58 LEU A C 1
ATOM 445 O O . LEU A 1 58 ? -46.669 20.598 -5.907 1.00 92.25 58 LEU A O 1
ATOM 449 N N . LYS A 1 59 ? -48.840 20.401 -6.447 1.00 92.12 59 LYS A N 1
ATOM 450 C CA . LYS A 1 59 ? -49.254 21.655 -5.797 1.00 92.12 59 LYS A CA 1
ATOM 451 C C . LYS A 1 59 ? -49.097 21.597 -4.280 1.00 92.12 59 LYS A C 1
ATOM 453 O O . LYS A 1 59 ? -48.708 22.593 -3.686 1.00 92.12 59 LYS A O 1
ATOM 458 N N . GLU A 1 60 ? -49.358 20.456 -3.649 1.00 92.31 60 GLU A N 1
ATOM 459 C CA . GLU A 1 60 ? -49.131 20.290 -2.211 1.00 92.31 60 GLU A CA 1
ATOM 460 C C . GLU A 1 60 ? -47.641 20.426 -1.858 1.00 92.31 60 GLU A C 1
ATOM 462 O O . GLU A 1 60 ? -47.292 21.180 -0.949 1.00 92.31 60 GLU A O 1
ATOM 467 N N . LYS A 1 61 ? -46.751 19.776 -2.624 1.00 88.56 61 LYS A N 1
ATOM 468 C CA . LYS A 1 61 ? -45.297 19.920 -2.449 1.00 88.56 61 LYS A CA 1
ATOM 469 C C . LYS A 1 61 ? -44.815 21.353 -2.713 1.00 88.56 61 LYS A C 1
ATOM 471 O O . LYS A 1 61 ? -43.997 21.852 -1.947 1.00 88.56 61 LYS A O 1
ATOM 476 N N . LEU A 1 62 ? -45.333 22.032 -3.743 1.00 90.38 62 LEU A N 1
ATOM 477 C CA . LEU A 1 62 ? -45.024 23.447 -4.006 1.00 90.38 62 LEU A CA 1
ATOM 478 C C . LEU A 1 62 ? -45.511 24.353 -2.866 1.00 90.38 62 LEU A C 1
ATOM 480 O O . LEU A 1 62 ? -44.787 25.258 -2.463 1.00 90.38 62 LEU A O 1
ATOM 484 N N . ARG A 1 63 ? -46.699 24.087 -2.306 1.00 93.50 63 ARG A N 1
ATOM 485 C CA . ARG A 1 63 ? -47.284 24.864 -1.201 1.00 93.50 63 ARG A CA 1
ATOM 486 C C . ARG A 1 63 ? -46.447 24.745 0.068 1.00 93.50 63 ARG A C 1
ATOM 488 O O . ARG A 1 63 ? -46.175 25.761 0.694 1.00 93.50 63 ARG A O 1
ATOM 495 N N . LYS A 1 64 ? -45.988 23.531 0.402 1.00 87.06 64 LYS A N 1
ATOM 496 C CA . LYS A 1 64 ? -45.062 23.293 1.527 1.00 87.06 64 LYS A CA 1
ATOM 497 C C . LYS A 1 64 ? -43.743 24.063 1.378 1.00 87.06 64 LYS A C 1
ATOM 499 O O . LYS A 1 64 ? -43.108 24.358 2.378 1.00 87.06 64 LYS A O 1
ATOM 504 N N . ARG A 1 65 ? -43.357 24.404 0.144 1.00 84.31 65 ARG A N 1
ATOM 505 C CA . ARG A 1 65 ? -42.143 25.164 -0.194 1.00 84.31 65 ARG A CA 1
ATOM 506 C C . ARG A 1 65 ? -42.393 26.657 -0.443 1.00 84.31 65 ARG A C 1
ATOM 508 O O . ARG A 1 65 ? -41.484 27.351 -0.876 1.00 84.31 65 ARG A O 1
ATOM 515 N N . GLY A 1 66 ? -43.617 27.153 -0.237 1.00 88.81 66 GLY A N 1
ATOM 516 C CA . GLY A 1 66 ? -43.961 28.561 -0.479 1.00 88.81 66 GLY A CA 1
ATOM 517 C C . GLY A 1 66 ? -43.903 28.994 -1.952 1.00 88.81 66 GLY A C 1
ATOM 518 O O . GLY A 1 66 ? -43.787 30.181 -2.240 1.00 88.81 66 GLY A O 1
ATOM 519 N N . LEU A 1 67 ? -43.970 28.054 -2.902 1.00 90.75 67 LEU A N 1
ATOM 520 C CA . LEU A 1 67 ? -43.843 28.334 -4.335 1.00 90.75 67 LEU A CA 1
ATOM 521 C C . LEU A 1 67 ? -45.205 28.529 -5.015 1.00 90.75 67 LEU A C 1
ATOM 523 O O . LEU A 1 67 ? -46.227 27.983 -4.599 1.00 90.75 67 LEU A O 1
ATOM 527 N N . ILE A 1 68 ? -45.210 29.278 -6.124 1.00 91.62 68 ILE A N 1
ATOM 528 C CA . ILE A 1 68 ? -46.416 29.593 -6.906 1.00 91.62 68 ILE A CA 1
ATOM 529 C C . ILE A 1 68 ? -47.101 28.306 -7.400 1.00 91.62 68 ILE A C 1
ATOM 531 O O . ILE A 1 68 ? -46.470 27.464 -8.044 1.00 91.62 68 ILE A O 1
ATOM 535 N N . LEU A 1 69 ? -48.415 28.191 -7.167 1.00 93.06 69 LEU A N 1
ATOM 536 C CA . LEU A 1 69 ? -49.218 26.984 -7.432 1.00 93.06 69 LEU A CA 1
ATOM 537 C C . LEU A 1 69 ? -49.935 26.966 -8.795 1.00 93.06 69 LEU A C 1
ATOM 539 O O . LEU A 1 69 ? -50.593 25.978 -9.133 1.00 93.06 69 LEU A O 1
ATOM 543 N N . SER A 1 70 ? -49.867 28.051 -9.568 1.00 87.31 70 SER A N 1
ATOM 544 C CA . SER A 1 70 ? -50.545 28.189 -10.863 1.00 87.31 70 SER A CA 1
ATOM 545 C C . SER A 1 70 ? -49.684 27.685 -12.032 1.00 87.31 70 SER A C 1
ATOM 547 O O . SER A 1 70 ? -48.451 27.767 -12.006 1.00 87.31 70 SER A O 1
ATOM 549 N N . GLY A 1 71 ? -50.332 27.152 -13.076 1.00 90.19 71 GLY A N 1
ATOM 550 C CA . GLY A 1 71 ? -49.693 26.705 -14.321 1.00 90.19 71 GLY A CA 1
ATOM 551 C C . GLY A 1 71 ? -49.986 25.252 -14.717 1.00 90.19 71 GLY A C 1
ATOM 552 O O . GLY A 1 71 ? -50.609 24.492 -13.973 1.00 90.19 71 GLY A O 1
ATOM 553 N N . LYS A 1 72 ? -49.528 24.873 -15.920 1.00 92.62 72 LYS A N 1
ATOM 554 C CA . LYS A 1 72 ? -49.603 23.499 -16.453 1.00 92.62 72 LYS A CA 1
ATOM 555 C C . LYS A 1 72 ? -48.698 22.553 -15.648 1.00 92.62 72 LYS A C 1
ATOM 557 O O . LYS A 1 72 ? -47.693 22.989 -15.091 1.00 92.62 72 LYS A O 1
ATOM 562 N N . LYS A 1 73 ? -49.012 21.249 -15.634 1.00 91.50 73 LYS A N 1
ATOM 563 C CA . LYS A 1 73 ? -48.276 20.211 -14.875 1.00 91.50 73 LYS A CA 1
ATOM 564 C C . LYS A 1 73 ? -46.757 20.275 -15.086 1.00 91.50 73 LYS A C 1
ATOM 566 O O . LYS A 1 73 ? -46.015 20.253 -14.112 1.00 91.50 73 LYS A O 1
ATOM 571 N N . SER A 1 74 ? -46.304 20.423 -16.329 1.00 87.75 74 SER A N 1
ATOM 572 C CA . SER A 1 74 ? -44.879 20.542 -16.670 1.00 87.75 74 SER A CA 1
ATOM 573 C C . SER A 1 74 ? -44.197 21.738 -15.997 1.00 87.75 74 SER A C 1
ATOM 575 O O . SER A 1 74 ? -43.086 21.605 -15.499 1.00 87.75 74 SER A O 1
ATOM 577 N N . ALA A 1 75 ? -44.879 22.881 -15.901 1.00 89.31 75 ALA A N 1
ATOM 578 C CA . ALA A 1 75 ? -44.351 24.081 -15.254 1.00 89.31 75 ALA A CA 1
ATOM 579 C C . ALA A 1 75 ? -44.289 23.958 -13.721 1.00 89.31 75 ALA A C 1
ATOM 581 O O . ALA A 1 75 ? -43.456 24.608 -13.091 1.00 89.31 75 ALA A O 1
ATOM 582 N N . LEU A 1 76 ? -45.166 23.142 -13.122 1.00 92.25 76 LEU A N 1
ATOM 583 C CA . LEU A 1 76 ? -45.119 22.806 -11.694 1.00 92.25 76 LEU A CA 1
ATOM 584 C C . LEU A 1 76 ? -43.961 21.843 -11.396 1.00 92.25 76 LEU A C 1
ATOM 586 O O . LEU A 1 76 ? -43.258 22.035 -10.408 1.00 92.25 76 LEU A O 1
ATOM 590 N N . VAL A 1 77 ? -43.743 20.851 -12.270 1.00 91.88 77 VAL A N 1
ATOM 591 C CA . VAL A 1 77 ? -42.610 19.914 -12.190 1.00 91.88 77 VAL A CA 1
ATOM 592 C C . VAL A 1 77 ? -41.282 20.660 -12.286 1.00 91.88 77 VAL A C 1
ATOM 594 O O . VAL A 1 77 ? -40.450 20.493 -11.404 1.00 91.88 77 VAL A O 1
ATOM 597 N N . GLU A 1 78 ? -41.108 21.530 -13.287 1.00 88.19 78 GLU A N 1
ATOM 598 C CA . GLU A 1 78 ? -39.881 22.328 -13.442 1.00 88.19 78 GLU A CA 1
ATOM 599 C C . GLU A 1 78 ? -39.618 23.221 -12.224 1.00 88.19 78 GLU A C 1
ATOM 601 O O . GLU A 1 78 ? -38.504 23.255 -11.717 1.00 88.19 78 GLU A O 1
ATOM 606 N N . ARG A 1 79 ? -40.641 23.893 -11.676 1.00 91.75 79 ARG A N 1
ATOM 607 C CA . ARG A 1 79 ? -40.475 24.722 -10.467 1.00 91.75 79 ARG A CA 1
ATOM 608 C C . ARG A 1 79 ? -40.042 23.912 -9.252 1.00 91.75 79 ARG A C 1
ATOM 610 O O . ARG A 1 79 ? -39.151 24.340 -8.521 1.00 91.75 79 ARG A O 1
ATOM 617 N N . LEU A 1 80 ? -40.678 22.762 -9.030 1.00 88.75 80 LEU A N 1
ATOM 618 C CA . LEU A 1 80 ? -40.336 21.906 -7.901 1.00 88.75 80 LEU A CA 1
ATOM 619 C C . LEU A 1 80 ? -38.931 21.322 -8.073 1.00 88.75 80 LEU A C 1
ATOM 621 O O . LEU A 1 80 ? -38.165 21.275 -7.120 1.00 88.75 80 LEU A O 1
ATOM 625 N N . MET A 1 81 ? -38.578 20.942 -9.298 1.00 89.44 81 MET A N 1
ATOM 626 C CA . MET A 1 81 ? -37.265 20.425 -9.646 1.00 89.44 81 MET A CA 1
ATOM 627 C C . MET A 1 81 ? -36.168 21.474 -9.458 1.00 89.44 81 MET A C 1
ATOM 629 O O . MET A 1 81 ? -35.158 21.172 -8.831 1.00 89.44 81 MET A O 1
ATOM 633 N N . THR A 1 82 ? -36.373 22.705 -9.931 1.00 79.62 82 THR A N 1
ATOM 634 C CA . THR A 1 82 ? -35.440 23.813 -9.703 1.00 79.62 82 THR A CA 1
ATOM 635 C C . THR A 1 82 ? -35.279 24.070 -8.214 1.00 79.62 82 THR A C 1
ATOM 637 O O . THR A 1 82 ? -34.156 24.091 -7.747 1.00 79.62 82 THR A O 1
ATOM 640 N N . SER A 1 83 ? -36.366 24.149 -7.441 1.00 82.56 83 SER A N 1
ATOM 641 C CA . SER A 1 83 ? -36.289 24.317 -5.983 1.00 82.56 83 SER A CA 1
ATOM 642 C C . SER A 1 83 ? -35.575 23.162 -5.276 1.00 82.56 83 SER A C 1
ATOM 644 O O . SER A 1 83 ? -34.803 23.417 -4.362 1.00 82.56 83 SER A O 1
ATOM 646 N N . MET A 1 84 ? -35.783 21.909 -5.693 1.00 79.06 84 MET A N 1
ATOM 647 C CA . MET A 1 84 ? -35.063 20.758 -5.135 1.00 79.06 84 MET A CA 1
ATOM 648 C C . MET A 1 84 ? -33.576 20.802 -5.489 1.00 79.06 84 MET A C 1
ATOM 650 O O . MET A 1 84 ? -32.743 20.521 -4.638 1.00 79.06 84 MET A O 1
ATOM 654 N N . LEU A 1 85 ? -33.228 21.188 -6.719 1.00 70.94 85 LEU A N 1
ATOM 655 C CA . LEU A 1 85 ? -31.837 21.377 -7.131 1.00 70.94 85 LEU A CA 1
ATOM 656 C C . LEU A 1 85 ? -31.189 22.548 -6.386 1.00 70.94 85 LEU A C 1
ATOM 658 O O . LEU A 1 85 ? -30.049 22.427 -5.955 1.00 70.94 85 LEU A O 1
ATOM 662 N N . THR A 1 86 ? -31.921 23.642 -6.175 1.00 56.97 86 THR A N 1
ATOM 663 C CA . THR A 1 86 ? -31.460 24.794 -5.400 1.00 56.97 86 THR A CA 1
ATOM 664 C C . THR A 1 86 ? -31.297 24.445 -3.928 1.00 56.97 86 THR A C 1
ATOM 666 O O . THR A 1 86 ? -30.300 24.854 -3.364 1.00 56.97 86 THR A O 1
ATOM 669 N N . GLU A 1 87 ? -32.185 23.651 -3.325 1.00 54.97 87 GLU A N 1
ATOM 670 C CA . GLU A 1 87 ? -32.024 23.151 -1.951 1.00 54.97 87 GLU A CA 1
ATOM 671 C C . GLU A 1 87 ? -30.815 22.225 -1.815 1.00 54.97 87 GLU A C 1
ATOM 673 O O . GLU A 1 87 ? -30.044 22.384 -0.878 1.00 54.97 87 GLU A O 1
ATOM 678 N N . ILE A 1 88 ? -30.595 21.322 -2.779 1.00 53.56 88 ILE A N 1
ATOM 679 C CA . ILE A 1 88 ? -29.394 20.471 -2.827 1.00 53.56 88 ILE A CA 1
ATOM 680 C C . ILE A 1 88 ? -28.127 21.332 -2.939 1.00 53.56 88 ILE A C 1
ATOM 682 O O . ILE A 1 88 ? -27.111 21.015 -2.324 1.00 53.56 88 ILE A O 1
ATOM 686 N N . SER A 1 89 ? -28.184 22.434 -3.691 1.00 42.78 89 SER A N 1
ATOM 687 C CA . SER A 1 89 ? -27.085 23.398 -3.793 1.00 42.78 89 SER A CA 1
ATOM 688 C C . SER A 1 89 ? -26.970 24.334 -2.581 1.00 42.78 89 SER A C 1
ATOM 690 O O . SER A 1 89 ? -25.869 24.776 -2.273 1.00 42.78 89 SER A O 1
ATOM 692 N N . SER A 1 90 ? -28.061 24.639 -1.871 1.00 38.53 90 SER A N 1
ATOM 693 C CA . SER A 1 90 ? -28.089 25.601 -0.761 1.00 38.53 90 SER A CA 1
ATOM 694 C C . SER A 1 90 ? -27.890 24.958 0.612 1.00 38.53 90 SER A C 1
ATOM 696 O O . SER A 1 90 ? -27.536 25.660 1.552 1.00 38.53 90 SER A O 1
ATOM 698 N N . THR A 1 91 ? -28.042 23.635 0.744 1.00 42.75 91 THR A N 1
ATOM 699 C CA . THR A 1 91 ? -27.588 22.880 1.928 1.00 42.75 91 THR A CA 1
ATOM 700 C C . THR A 1 91 ? -26.086 22.561 1.901 1.00 42.75 91 THR A C 1
ATOM 702 O O . THR A 1 91 ? -25.568 22.015 2.868 1.00 42.75 91 THR A O 1
ATOM 705 N N . ALA A 1 92 ? -25.373 22.925 0.826 1.00 44.53 92 ALA A N 1
ATOM 706 C CA . ALA A 1 92 ? -23.940 22.685 0.613 1.00 44.53 92 ALA A CA 1
ATOM 707 C C . ALA A 1 92 ? -23.084 23.972 0.674 1.00 44.53 92 ALA A C 1
ATOM 709 O O . ALA A 1 92 ? -22.023 24.057 0.067 1.00 44.53 92 ALA A O 1
ATOM 710 N N . ALA A 1 93 ? -23.539 25.002 1.395 1.00 42.31 93 ALA A N 1
ATOM 711 C CA . ALA A 1 93 ? -22.799 26.259 1.567 1.00 42.31 93 ALA A CA 1
ATOM 712 C C . ALA A 1 93 ? -21.906 26.286 2.828 1.00 42.31 93 ALA A C 1
ATOM 714 O O . ALA A 1 93 ? -21.489 27.354 3.275 1.00 42.31 93 ALA A O 1
ATOM 715 N N . GLY A 1 94 ? -21.601 25.126 3.417 1.00 53.44 94 GLY A N 1
ATOM 716 C CA . GLY A 1 94 ? -20.494 24.998 4.361 1.00 53.44 94 GLY A CA 1
ATOM 717 C C . GLY A 1 94 ? -19.203 24.772 3.580 1.00 53.44 94 GLY A C 1
ATOM 718 O O . GLY A 1 94 ? -19.139 23.843 2.782 1.00 53.44 94 GLY A O 1
ATOM 719 N N . LYS A 1 95 ? -18.169 25.599 3.785 1.00 76.12 95 LYS A N 1
ATOM 720 C CA . LYS A 1 95 ? -16.831 25.294 3.254 1.00 76.12 95 LYS A CA 1
ATOM 721 C C . LYS A 1 95 ? -16.402 23.941 3.815 1.00 76.12 95 LYS A C 1
ATOM 723 O O . LYS A 1 95 ? -16.179 23.838 5.024 1.00 76.12 95 LYS A O 1
ATOM 728 N N . ARG A 1 96 ? -16.289 22.934 2.948 1.00 87.75 96 ARG A N 1
ATOM 729 C CA . ARG A 1 96 ? -15.666 21.657 3.301 1.00 87.75 96 ARG A CA 1
ATOM 730 C C . ARG A 1 96 ? -14.262 21.917 3.835 1.00 87.75 96 ARG A C 1
ATOM 732 O O . ARG A 1 96 ? -13.597 22.869 3.420 1.00 87.75 96 ARG A O 1
ATOM 739 N N . LYS A 1 97 ? -13.796 21.080 4.752 1.00 91.88 97 LYS A N 1
ATOM 740 C CA . LYS A 1 97 ? -12.408 21.106 5.224 1.00 91.88 97 LYS A CA 1
ATOM 741 C C . LYS A 1 97 ? -11.669 19.875 4.722 1.00 91.88 97 LYS A C 1
ATOM 743 O O . LYS A 1 97 ? -12.267 18.838 4.455 1.00 91.88 97 LYS A O 1
ATOM 748 N N . LEU A 1 98 ? -10.355 19.992 4.563 1.00 90.06 98 LEU A N 1
ATOM 749 C CA . LEU A 1 98 ? -9.531 18.796 4.430 1.00 90.06 98 LEU A CA 1
ATOM 750 C C . LEU A 1 98 ? -9.445 18.136 5.813 1.00 90.06 98 LEU A C 1
ATOM 752 O O . LEU A 1 98 ? -9.132 18.848 6.774 1.00 90.06 98 LEU A O 1
ATOM 756 N N . PRO A 1 99 ? -9.710 16.824 5.925 1.00 86.12 99 PRO A N 1
ATOM 757 C CA . PRO A 1 99 ? -9.677 16.145 7.210 1.00 86.12 99 PRO A CA 1
ATOM 758 C C . PRO A 1 99 ? -8.267 16.193 7.810 1.00 86.12 99 PRO A C 1
ATOM 760 O O . PRO A 1 99 ? -7.261 16.071 7.101 1.00 86.12 99 PRO A O 1
ATOM 763 N N . GLY A 1 100 ? -8.212 16.419 9.123 1.00 77.75 100 GLY A N 1
ATOM 764 C CA . GLY A 1 100 ? -6.977 16.500 9.899 1.00 77.75 100 GLY A CA 1
ATOM 765 C C . GLY A 1 100 ? -6.466 15.127 10.341 1.00 77.75 100 GLY A C 1
ATOM 766 O O . GLY A 1 100 ? -6.424 14.176 9.564 1.00 77.75 100 GLY A O 1
ATOM 767 N N . ALA A 1 101 ? -6.038 15.036 11.603 1.00 71.62 101 ALA A N 1
ATOM 768 C CA . ALA A 1 101 ? -5.661 13.762 12.220 1.00 71.62 101 ALA A CA 1
ATOM 769 C C . ALA A 1 101 ? -6.879 12.945 12.685 1.00 71.62 101 ALA A C 1
ATOM 771 O O . ALA A 1 101 ? -6.774 11.726 12.824 1.00 71.62 101 ALA A O 1
ATOM 772 N N . ASP A 1 102 ? -8.004 13.619 12.921 1.00 82.50 102 ASP A N 1
ATOM 773 C CA . ASP A 1 102 ? -9.235 12.995 13.379 1.00 82.50 102 ASP A CA 1
ATOM 774 C C . ASP A 1 102 ? -9.959 12.265 12.237 1.00 82.50 102 ASP A C 1
ATOM 776 O O . ASP A 1 102 ? -9.770 12.594 11.058 1.00 82.50 102 ASP A O 1
ATOM 780 N N . PRO A 1 103 ? -10.787 11.260 12.565 1.00 86.94 103 PRO A N 1
ATOM 781 C CA . PRO A 1 103 ? -11.661 10.619 11.595 1.00 86.94 103 PRO A CA 1
ATOM 782 C C . PRO A 1 103 ? -12.523 11.647 10.838 1.00 86.94 103 PRO A C 1
ATOM 784 O O . PRO A 1 103 ? -13.122 12.532 11.443 1.00 86.94 103 PRO A O 1
ATOM 787 N N . ALA A 1 104 ? -12.546 11.545 9.504 1.00 88.94 104 ALA A N 1
ATOM 788 C CA . ALA A 1 104 ? -13.261 12.496 8.653 1.00 88.94 104 ALA A CA 1
ATOM 789 C C . ALA A 1 104 ? -14.786 12.421 8.833 1.00 88.94 104 ALA A C 1
ATOM 791 O O . ALA A 1 104 ? -15.371 11.336 8.781 1.00 88.94 104 ALA A O 1
ATOM 792 N N . ASP A 1 105 ? -15.434 13.580 8.923 1.00 88.31 105 ASP A N 1
ATOM 793 C CA . ASP A 1 105 ? -16.887 13.709 8.971 1.00 88.31 105 ASP A CA 1
ATOM 794 C C . ASP A 1 105 ? -17.462 13.964 7.568 1.00 88.31 105 ASP A C 1
ATOM 796 O O . ASP A 1 105 ? -17.180 14.964 6.909 1.00 88.31 105 ASP A O 1
ATOM 800 N N . CYS A 1 106 ? -18.345 13.070 7.116 1.00 88.94 106 CYS A N 1
ATOM 801 C CA . CYS A 1 106 ? -18.980 13.156 5.802 1.00 88.94 106 CYS A CA 1
ATOM 802 C C . CYS A 1 106 ? -19.857 14.402 5.580 1.00 88.94 106 CYS A C 1
ATOM 804 O O . CYS A 1 106 ? -20.223 14.679 4.434 1.00 88.94 106 CYS A O 1
ATOM 806 N N . ALA A 1 107 ? -20.224 15.143 6.628 1.00 86.56 107 ALA A N 1
ATOM 807 C CA . ALA A 1 107 ? -20.998 16.378 6.527 1.00 86.56 107 ALA A CA 1
ATOM 808 C C . ALA A 1 107 ? -20.116 17.625 6.363 1.00 86.56 107 ALA A C 1
ATOM 810 O O . ALA A 1 107 ? -20.522 18.572 5.689 1.00 86.56 107 ALA A O 1
ATOM 811 N N . THR A 1 108 ? -18.924 17.629 6.963 1.00 89.38 108 THR A N 1
ATOM 812 C CA . THR A 1 108 ? -18.097 18.839 7.106 1.00 89.38 108 THR A CA 1
ATOM 813 C C . THR A 1 108 ? -16.737 18.748 6.413 1.00 89.38 108 THR A C 1
ATOM 815 O O . THR A 1 108 ? -16.191 19.780 6.014 1.00 89.38 108 THR A O 1
ATOM 818 N N . ASP A 1 109 ? -16.230 17.543 6.162 1.00 92.38 109 ASP A N 1
ATOM 819 C CA . ASP A 1 109 ? -14.935 17.307 5.526 1.00 92.38 109 ASP A CA 1
ATOM 820 C C . ASP A 1 109 ? -15.074 16.819 4.082 1.00 92.38 109 ASP A C 1
ATOM 822 O O . ASP A 1 109 ? -16.129 16.342 3.660 1.00 92.38 109 ASP A O 1
ATOM 826 N N . VAL A 1 110 ? -13.987 16.916 3.316 1.00 90.69 110 VAL A N 1
ATOM 827 C CA . VAL A 1 110 ? -13.818 16.142 2.081 1.00 90.69 110 VAL A CA 1
ATOM 828 C C . VAL A 1 110 ? -13.814 14.663 2.445 1.00 90.69 110 VAL A C 1
ATOM 830 O O . VAL A 1 110 ? -12.994 14.213 3.249 1.00 90.69 110 VAL A O 1
ATOM 833 N N . PHE A 1 111 ? -14.709 13.897 1.835 1.00 90.44 111 PHE A N 1
ATOM 834 C CA . PHE A 1 111 ? -15.028 12.552 2.267 1.00 90.44 111 PHE A CA 1
ATOM 835 C C . PHE A 1 111 ? -15.015 11.581 1.090 1.00 90.44 111 PHE A C 1
ATOM 837 O O . PHE A 1 111 ? -15.728 11.729 0.103 1.00 90.44 111 PHE A O 1
ATOM 844 N N . ILE A 1 112 ? -14.211 10.522 1.195 1.00 88.25 112 ILE A N 1
ATOM 845 C CA . ILE A 1 112 ? -14.256 9.450 0.199 1.00 88.25 112 ILE A CA 1
ATOM 846 C C . ILE A 1 112 ? -15.485 8.583 0.496 1.00 88.25 112 ILE A C 1
ATOM 848 O O . ILE A 1 112 ? -15.504 7.966 1.565 1.00 88.25 112 ILE A O 1
ATOM 852 N N . PRO A 1 113 ? -16.464 8.476 -0.427 1.00 86.81 113 PRO A N 1
ATOM 853 C CA . PRO A 1 113 ? -17.686 7.719 -0.184 1.00 86.81 113 PRO A CA 1
ATOM 854 C C . PRO A 1 113 ? -17.410 6.271 0.231 1.00 86.81 113 PRO A C 1
ATOM 856 O O . PRO A 1 113 ? -16.495 5.628 -0.289 1.00 86.81 113 PRO A O 1
ATOM 859 N N . LEU A 1 114 ? -18.225 5.771 1.162 1.00 90.94 114 LEU A N 1
ATOM 860 C CA . LEU A 1 114 ? -18.121 4.424 1.731 1.00 90.94 114 LEU A CA 1
ATOM 861 C C . LEU A 1 114 ? -19.384 3.583 1.512 1.00 90.94 114 LEU A C 1
ATOM 863 O O . LEU A 1 114 ? -19.448 2.467 2.003 1.00 90.94 114 LEU A O 1
ATOM 867 N N . ASP A 1 115 ? -20.381 4.072 0.769 1.00 88.69 115 ASP A N 1
ATOM 868 C CA . ASP A 1 115 ? -21.667 3.370 0.624 1.00 88.69 115 ASP A CA 1
ATOM 869 C C . ASP A 1 115 ? -21.510 1.968 0.015 1.00 88.69 115 ASP A C 1
ATOM 871 O O . ASP A 1 115 ? -22.151 1.026 0.469 1.00 88.69 115 ASP A O 1
ATOM 875 N N . GLY A 1 116 ? -20.613 1.809 -0.967 1.00 89.62 116 GLY A N 1
ATOM 876 C CA . GLY A 1 116 ? -20.283 0.494 -1.531 1.00 89.62 116 GLY A CA 1
ATOM 877 C C . GLY A 1 116 ? -19.620 -0.433 -0.507 1.00 89.62 116 GLY A C 1
ATOM 878 O O . GLY A 1 116 ? -20.039 -1.578 -0.359 1.00 89.62 116 GLY A O 1
ATOM 879 N N . THR A 1 117 ? -18.653 0.087 0.257 1.00 92.38 117 THR A N 1
ATOM 880 C CA . THR A 1 117 ? -18.006 -0.623 1.373 1.00 92.38 117 THR A CA 1
ATOM 881 C C . THR A 1 117 ? -19.036 -1.090 2.402 1.00 92.38 117 THR A C 1
ATOM 883 O O . THR A 1 117 ? -18.996 -2.237 2.837 1.00 92.38 117 THR A O 1
ATOM 886 N N . VAL A 1 118 ? -19.980 -0.217 2.774 1.00 93.38 118 VAL A N 1
ATOM 887 C CA . VAL A 1 118 ? -21.032 -0.511 3.757 1.00 93.38 118 VAL A CA 1
ATOM 888 C C . VAL A 1 118 ? -21.942 -1.630 3.260 1.00 93.38 118 VAL A C 1
ATOM 890 O O . VAL A 1 118 ? -22.192 -2.560 4.014 1.00 93.38 118 VAL A O 1
ATOM 893 N N . GLN A 1 119 ? -22.371 -1.600 1.996 1.00 91.88 119 GLN A N 1
ATOM 894 C CA . GLN A 1 119 ? -23.223 -2.652 1.424 1.00 91.88 119 GLN A CA 1
ATOM 895 C C . GLN A 1 119 ? -22.553 -4.031 1.456 1.00 91.88 119 GLN A C 1
ATOM 897 O O . GLN A 1 119 ? -23.186 -5.016 1.832 1.00 91.88 119 GLN A O 1
ATOM 902 N N . ILE A 1 120 ? -21.268 -4.107 1.092 1.00 92.56 120 ILE A N 1
ATOM 903 C CA . ILE A 1 120 ? -20.502 -5.361 1.149 1.00 92.56 120 ILE A CA 1
ATOM 904 C C . ILE A 1 120 ? -20.370 -5.831 2.603 1.00 92.56 120 ILE A C 1
ATOM 906 O O . ILE A 1 120 ? -20.528 -7.015 2.906 1.00 92.56 120 ILE A O 1
ATOM 910 N N . LEU A 1 121 ? -20.105 -4.898 3.519 1.00 94.25 121 LEU A N 1
ATOM 911 C CA . LEU A 1 121 ? -19.936 -5.200 4.932 1.00 94.25 121 LEU A CA 1
ATOM 912 C C . LEU A 1 121 ? -21.230 -5.686 5.592 1.00 94.25 121 LEU A C 1
ATOM 914 O O . LEU A 1 121 ? -21.180 -6.617 6.387 1.00 94.25 121 LEU A O 1
ATOM 918 N N . GLU A 1 122 ? -22.375 -5.096 5.250 1.00 93.31 122 GLU A N 1
ATOM 919 C CA . GLU A 1 122 ? -23.696 -5.532 5.716 1.00 93.31 122 GLU A CA 1
ATOM 920 C C . GLU A 1 122 ? -23.974 -6.978 5.304 1.00 93.31 122 GLU A C 1
ATOM 922 O O . GLU A 1 122 ? -24.262 -7.805 6.165 1.00 93.31 122 GLU A O 1
ATOM 927 N N . GLN A 1 123 ? -23.777 -7.308 4.025 1.00 92.62 123 GLN A N 1
ATOM 928 C CA . GLN A 1 123 ? -23.933 -8.680 3.526 1.00 92.62 123 GLN A CA 1
ATOM 929 C C . GLN A 1 123 ? -22.991 -9.658 4.239 1.00 92.62 123 GLN A C 1
ATOM 931 O O . GLN A 1 123 ? -23.377 -10.774 4.580 1.00 92.62 123 GLN A O 1
ATOM 936 N N . THR A 1 124 ? -21.752 -9.232 4.498 1.00 92.81 124 THR A N 1
ATOM 937 C CA . THR A 1 124 ? -20.756 -10.063 5.184 1.00 92.81 124 THR A CA 1
ATOM 938 C C . THR A 1 124 ? -21.127 -10.281 6.655 1.00 92.81 124 THR A C 1
ATOM 940 O O . THR A 1 124 ? -20.990 -11.390 7.164 1.00 92.81 124 THR A O 1
ATOM 943 N N . LEU A 1 125 ? -21.616 -9.253 7.354 1.00 93.94 125 LEU A N 1
ATOM 944 C CA . LEU A 1 125 ? -22.034 -9.342 8.757 1.00 93.94 125 LEU A CA 1
ATOM 945 C C . LEU A 1 125 ? -23.313 -10.165 8.941 1.00 93.94 125 LEU A C 1
ATOM 947 O O . LEU A 1 125 ? -23.427 -10.869 9.944 1.00 93.94 125 LEU A O 1
ATOM 951 N N . GLU A 1 126 ? -24.245 -10.117 7.989 1.00 91.38 126 GLU A N 1
ATOM 952 C CA . GLU A 1 126 ? -25.454 -10.947 8.014 1.00 91.38 126 GLU A CA 1
ATOM 953 C C . GLU A 1 126 ? -25.114 -12.446 7.984 1.00 91.38 126 GLU A C 1
ATOM 955 O O . GLU A 1 126 ? -25.684 -13.209 8.764 1.00 91.38 126 GLU A O 1
ATOM 960 N N . ASP A 1 127 ? -24.145 -12.850 7.155 1.00 90.44 127 ASP A N 1
ATOM 961 C CA . ASP A 1 127 ? -23.689 -14.243 7.035 1.00 90.44 127 ASP A CA 1
ATOM 962 C C . ASP A 1 127 ? -22.726 -14.649 8.169 1.00 90.44 127 ASP A C 1
ATOM 964 O O . ASP A 1 127 ? -22.928 -15.648 8.859 1.00 90.44 127 ASP A O 1
ATOM 968 N N . LYS A 1 128 ? -21.668 -13.860 8.401 1.00 91.75 128 LYS A N 1
ATOM 969 C CA . LYS A 1 128 ? -20.547 -14.243 9.284 1.00 91.75 128 LYS A CA 1
ATOM 970 C C . LYS A 1 128 ? -20.739 -13.868 10.745 1.00 91.75 128 LYS A C 1
ATOM 972 O O . LYS A 1 128 ? -20.121 -14.468 11.624 1.00 91.75 128 LYS A O 1
ATOM 977 N N . ARG A 1 129 ? -21.594 -12.880 11.021 1.00 92.81 129 ARG A N 1
ATOM 978 C CA . ARG A 1 129 ? -21.855 -12.277 12.339 1.00 92.81 129 ARG A CA 1
ATOM 979 C C . ARG A 1 129 ? -20.641 -11.568 12.955 1.00 92.81 129 ARG A C 1
ATOM 981 O O . ARG A 1 129 ? -20.761 -10.402 13.296 1.00 92.81 129 ARG A O 1
ATOM 988 N N . VAL A 1 130 ? -19.471 -12.196 13.065 1.00 94.38 130 VAL A N 1
ATOM 989 C CA . VAL A 1 130 ? -18.253 -11.586 13.630 1.00 94.38 130 VAL A CA 1
ATOM 990 C C . VAL A 1 130 ? -17.213 -11.394 12.533 1.00 94.38 130 VAL A C 1
ATOM 992 O O . VAL A 1 130 ? -16.628 -12.364 12.073 1.00 94.38 130 VAL A O 1
ATOM 995 N N . VAL A 1 131 ? -16.956 -10.148 12.138 1.00 95.81 131 VAL A N 1
ATOM 996 C CA . VAL A 1 131 ? -16.037 -9.806 11.041 1.00 95.81 131 VAL A CA 1
ATOM 997 C C . VAL A 1 131 ? -14.872 -8.981 11.574 1.00 95.81 131 VAL A C 1
ATOM 999 O O . VAL A 1 131 ? -15.084 -7.950 12.212 1.00 95.81 131 VAL A O 1
ATOM 1002 N N . PHE A 1 132 ? -13.637 -9.396 11.278 1.00 96.44 132 PHE A N 1
ATOM 1003 C CA . PHE A 1 132 ? -12.429 -8.643 11.620 1.00 96.44 132 PHE A CA 1
ATOM 1004 C C . PHE A 1 132 ? -11.748 -8.095 10.365 1.00 96.44 132 PHE A C 1
ATOM 1006 O O . PHE A 1 132 ? -11.189 -8.845 9.567 1.00 96.44 132 PHE A O 1
ATOM 1013 N N . LEU A 1 133 ? -11.765 -6.768 10.218 1.00 95.75 133 LEU A N 1
ATOM 1014 C CA . LEU A 1 133 ? -11.073 -6.037 9.164 1.00 95.75 133 LEU A CA 1
ATOM 1015 C C . LEU A 1 133 ? -9.725 -5.486 9.643 1.00 95.75 133 LEU A C 1
ATOM 1017 O O . LEU A 1 133 ? -9.647 -4.709 10.603 1.00 95.75 133 LEU A O 1
ATOM 1021 N N . ARG A 1 134 ? -8.662 -5.814 8.906 1.00 94.00 134 ARG A N 1
ATOM 1022 C CA . ARG A 1 134 ? -7.327 -5.241 9.087 1.00 94.00 134 ARG A CA 1
ATOM 1023 C C . ARG A 1 134 ? -6.912 -4.357 7.930 1.00 94.00 134 ARG A C 1
ATOM 1025 O O . ARG A 1 134 ? -7.055 -4.718 6.772 1.00 94.00 134 ARG A O 1
ATOM 1032 N N . ALA A 1 135 ? -6.334 -3.207 8.255 1.00 92.81 135 ALA A N 1
ATOM 1033 C CA . ALA A 1 135 ? -5.768 -2.286 7.274 1.00 92.81 135 ALA A CA 1
ATOM 1034 C C . ALA A 1 135 ? -4.664 -1.428 7.901 1.00 92.81 135 ALA A C 1
ATOM 1036 O O . ALA A 1 135 ? -4.618 -1.258 9.125 1.00 92.81 135 ALA A O 1
ATOM 1037 N N . GLY A 1 136 ? -3.821 -0.819 7.065 1.00 90.12 136 GLY A N 1
ATOM 1038 C CA . GLY A 1 136 ? -2.730 0.065 7.494 1.00 90.12 136 GLY A CA 1
ATOM 1039 C C . GLY A 1 136 ? -3.165 1.239 8.369 1.00 90.12 136 GLY A C 1
ATOM 1040 O O . GLY A 1 136 ? -4.341 1.619 8.417 1.00 90.12 136 GLY A O 1
ATOM 1041 N N . VAL A 1 137 ? -2.218 1.830 9.092 1.00 90.44 137 VAL A N 1
ATOM 1042 C CA . VAL A 1 137 ? -2.455 3.065 9.854 1.00 90.44 137 VAL A CA 1
ATOM 1043 C C . VAL A 1 137 ? -2.840 4.192 8.890 1.00 90.44 137 VAL A C 1
ATOM 1045 O O . VAL A 1 137 ? -2.258 4.320 7.822 1.00 90.44 137 VAL A O 1
ATOM 1048 N N . ALA A 1 138 ? -3.838 5.004 9.256 1.00 90.50 138 ALA A N 1
ATOM 1049 C CA . ALA A 1 138 ? -4.392 6.077 8.417 1.00 90.50 138 ALA A CA 1
ATOM 1050 C C . ALA A 1 138 ? -5.017 5.620 7.074 1.00 90.50 138 ALA A C 1
ATOM 1052 O O . ALA A 1 138 ? -5.165 6.415 6.144 1.00 90.50 138 ALA A O 1
ATOM 1053 N N . SER A 1 139 ? -5.422 4.350 6.966 1.00 91.12 139 SER A N 1
ATOM 1054 C CA . SER A 1 139 ? -6.207 3.833 5.829 1.00 91.12 139 SER A CA 1
ATOM 1055 C C . SER A 1 139 ? -7.679 4.267 5.846 1.00 91.12 139 SER A C 1
ATOM 1057 O O . SER A 1 139 ? -8.331 4.212 4.811 1.00 91.12 139 SER A O 1
ATOM 1059 N N . GLY A 1 140 ? -8.199 4.733 6.989 1.00 92.38 140 GLY A N 1
ATOM 1060 C CA . GLY A 1 140 ? -9.591 5.179 7.138 1.00 92.38 140 GLY A CA 1
ATOM 1061 C C . GLY A 1 140 ? -10.497 4.253 7.957 1.00 92.38 140 GLY A C 1
ATOM 1062 O O . GLY A 1 140 ? -11.709 4.411 7.890 1.00 92.38 140 GLY A O 1
ATOM 1063 N N . LYS A 1 141 ? -9.945 3.312 8.741 1.00 94.25 141 LYS A N 1
ATOM 1064 C CA . LYS A 1 141 ? -10.727 2.420 9.630 1.00 94.25 141 LYS A CA 1
ATOM 1065 C C . LYS A 1 141 ? -11.607 3.196 10.612 1.00 94.25 141 LYS A C 1
ATOM 1067 O O . LYS A 1 141 ? -12.816 3.011 10.624 1.00 94.25 141 LYS A O 1
ATOM 1072 N N . SER A 1 142 ? -11.017 4.132 11.349 1.00 94.38 142 SER A N 1
ATOM 1073 C CA . SER A 1 142 ? -11.747 4.979 12.296 1.00 94.38 142 SER A CA 1
ATOM 1074 C C . SER A 1 142 ? -12.788 5.866 11.601 1.00 94.38 142 SER A C 1
ATOM 1076 O O . SER A 1 142 ? -13.876 6.072 12.125 1.00 94.38 142 SER A O 1
ATOM 1078 N N . THR A 1 143 ? -12.500 6.328 10.377 1.00 94.56 143 THR A N 1
ATOM 1079 C CA . THR A 1 143 ? -13.469 7.047 9.530 1.00 94.56 143 THR A CA 1
ATOM 1080 C C . THR A 1 143 ? -14.645 6.161 9.126 1.00 94.56 143 THR A C 1
ATOM 1082 O O . THR A 1 143 ? -15.780 6.620 9.156 1.00 94.56 143 THR A O 1
ATOM 1085 N N . LEU A 1 144 ? -14.405 4.890 8.782 1.00 95.44 144 LEU A N 1
ATOM 1086 C CA . LEU A 1 144 ? -15.472 3.926 8.503 1.00 95.44 144 LEU A CA 1
ATOM 1087 C C . LEU A 1 144 ? -16.330 3.672 9.749 1.00 95.44 144 LEU A C 1
ATOM 1089 O O . LEU A 1 144 ? -17.552 3.729 9.650 1.00 95.44 144 LEU A O 1
ATOM 1093 N N . ALA A 1 145 ? -15.709 3.455 10.913 1.00 95.75 145 ALA A N 1
ATOM 1094 C CA . ALA A 1 145 ? -16.425 3.264 12.176 1.00 95.75 145 ALA A CA 1
ATOM 1095 C C . ALA A 1 145 ? -17.356 4.445 12.486 1.00 95.75 145 ALA A C 1
ATOM 1097 O O . ALA A 1 145 ? -18.552 4.252 12.714 1.00 95.75 145 ALA A O 1
ATOM 1098 N N . GLN A 1 146 ? -16.823 5.669 12.418 1.00 94.62 146 GLN A N 1
ATOM 1099 C CA . GLN A 1 146 ? -17.602 6.882 12.650 1.00 94.62 146 GLN A CA 1
ATOM 1100 C C . GLN A 1 146 ? -18.717 7.037 11.610 1.00 94.62 146 GLN A C 1
ATOM 1102 O O . GLN A 1 146 ? -19.855 7.317 11.976 1.00 94.62 146 GLN A O 1
ATOM 1107 N N . TYR A 1 147 ? -18.420 6.810 10.326 1.00 95.00 147 TYR A N 1
ATOM 1108 C CA . TYR A 1 147 ? -19.404 6.915 9.249 1.00 95.00 147 TYR A CA 1
ATOM 1109 C C . TYR A 1 147 ? -20.615 6.009 9.484 1.00 95.00 147 TYR A C 1
ATOM 1111 O O . TYR A 1 147 ? -21.750 6.476 9.386 1.00 95.00 147 TYR A O 1
ATOM 1119 N N . LEU A 1 148 ? -20.380 4.741 9.837 1.00 95.75 148 LEU A N 1
ATOM 1120 C CA . LEU A 1 148 ? -21.436 3.769 10.128 1.00 95.75 148 LEU A CA 1
ATOM 1121 C C . LEU A 1 148 ? -22.336 4.251 11.274 1.00 95.75 148 LEU A C 1
ATOM 1123 O O . LEU A 1 148 ? -23.557 4.321 11.119 1.00 95.75 148 LEU A O 1
ATOM 1127 N N . CYS A 1 149 ? -21.728 4.663 12.387 1.00 93.75 149 CYS A N 1
ATOM 1128 C CA . CYS A 1 149 ? -22.453 5.073 13.591 1.00 93.75 149 CYS A CA 1
ATOM 1129 C C . CYS A 1 149 ? -23.179 6.414 13.414 1.00 93.75 149 CYS A C 1
ATOM 1131 O O . CYS A 1 149 ? -24.242 6.622 13.986 1.00 93.75 149 CYS A O 1
ATOM 1133 N N . THR A 1 150 ? -22.658 7.329 12.592 1.00 92.19 150 THR A N 1
ATOM 1134 C CA . THR A 1 150 ? -23.333 8.602 12.297 1.00 92.19 150 THR A CA 1
ATOM 1135 C C . THR A 1 150 ? -24.458 8.443 11.273 1.00 92.19 150 THR A C 1
ATOM 1137 O O . THR A 1 150 ? -25.500 9.084 11.404 1.00 92.19 150 THR A O 1
ATOM 1140 N N . LYS A 1 151 ? -24.286 7.607 10.240 1.00 91.81 151 LYS A N 1
ATOM 1141 C CA . LYS A 1 151 ? -25.309 7.414 9.196 1.00 91.81 151 LYS A CA 1
ATOM 1142 C C . LYS A 1 151 ? -26.467 6.542 9.647 1.00 91.81 151 LYS A C 1
ATOM 1144 O O . LYS A 1 151 ? -27.595 6.783 9.223 1.00 91.81 151 LYS A O 1
ATOM 1149 N N . GLN A 1 152 ? -26.191 5.531 10.462 1.00 92.69 152 GLN A N 1
ATOM 1150 C CA . GLN A 1 152 ? -27.189 4.586 10.946 1.00 92.69 152 GLN A CA 1
ATOM 1151 C C . GLN A 1 152 ? -26.990 4.322 12.453 1.00 92.69 152 GLN A C 1
ATOM 1153 O O . GLN A 1 152 ? -26.678 3.195 12.841 1.00 92.69 152 GLN A O 1
ATOM 1158 N N . PRO A 1 153 ? -27.201 5.336 13.319 1.00 92.69 153 PRO A N 1
ATOM 1159 C CA . PRO A 1 153 ? -26.970 5.228 14.767 1.00 92.69 153 PRO A CA 1
ATOM 1160 C C . PRO A 1 153 ? -27.847 4.174 15.449 1.00 92.69 153 PRO A C 1
ATOM 1162 O O . PRO A 1 153 ? -27.481 3.637 16.484 1.00 92.69 153 PRO A O 1
ATOM 1165 N N . ASN A 1 154 ? -28.997 3.847 14.853 1.00 92.62 154 ASN A N 1
ATOM 1166 C CA . ASN A 1 154 ? -29.883 2.805 15.368 1.00 92.62 154 ASN A CA 1
ATOM 1167 C C . ASN A 1 154 ? -29.410 1.389 15.012 1.00 92.62 154 ASN A C 1
ATOM 1169 O O . ASN A 1 154 ? -29.922 0.441 15.594 1.00 92.62 154 ASN A O 1
ATOM 1173 N N . LYS A 1 155 ? -28.489 1.238 14.050 1.00 95.19 155 LYS A N 1
ATOM 1174 C CA . LYS A 1 155 ? -27.958 -0.059 13.604 1.00 95.19 155 LYS A CA 1
ATOM 1175 C C . LYS A 1 155 ? -26.552 -0.306 14.136 1.00 95.19 155 LYS A C 1
ATOM 1177 O O . LYS A 1 155 ? -26.268 -1.416 14.564 1.00 95.19 155 LYS A O 1
ATOM 1182 N N . TYR A 1 156 ? -25.674 0.695 14.116 1.00 97.19 156 TYR A N 1
ATOM 1183 C CA . TYR A 1 156 ? -24.276 0.543 14.524 1.00 97.19 156 TYR A CA 1
ATOM 1184 C C . TYR A 1 156 ? -24.008 1.247 15.849 1.00 97.19 156 TYR A C 1
ATOM 1186 O O . TYR A 1 156 ? -24.219 2.452 15.969 1.00 97.19 156 TYR A O 1
ATOM 1194 N N . LEU A 1 157 ? -23.486 0.492 16.814 1.00 96.75 157 LEU A N 1
ATOM 1195 C CA . LEU A 1 157 ? -23.149 0.972 18.149 1.00 96.75 157 LEU A CA 1
ATOM 1196 C C . LEU A 1 157 ? -21.638 0.861 18.361 1.00 96.75 157 LEU A C 1
ATOM 1198 O O . LEU A 1 157 ? -21.090 -0.242 18.409 1.00 96.75 157 LEU A O 1
ATOM 1202 N N . GLN A 1 158 ? -20.951 1.997 18.484 1.00 96.19 158 GLN A N 1
ATOM 1203 C CA . GLN A 1 158 ? -19.509 2.006 18.719 1.00 96.19 158 GLN A CA 1
ATOM 1204 C C . GLN A 1 158 ? -19.189 1.820 20.201 1.00 96.19 158 GLN A C 1
ATOM 1206 O O . GLN A 1 158 ? -19.607 2.615 21.041 1.00 96.19 158 GLN A O 1
ATOM 1211 N N . VAL A 1 159 ? -18.382 0.807 20.508 1.00 95.56 159 VAL A N 1
ATOM 1212 C CA . VAL A 1 159 ? -17.828 0.584 21.845 1.00 95.56 159 VAL A CA 1
ATOM 1213 C C . VAL A 1 159 ? -16.371 1.026 21.831 1.00 95.56 159 VAL A C 1
ATOM 1215 O O . VAL A 1 159 ? -15.535 0.455 21.128 1.00 95.56 159 VAL A O 1
ATOM 1218 N N . HIS A 1 160 ? -16.061 2.070 22.594 1.00 93.00 160 HIS A N 1
ATOM 1219 C CA . HIS A 1 160 ? -14.699 2.582 22.692 1.00 93.00 160 HIS A CA 1
ATOM 1220 C C . HIS A 1 160 ? -13.866 1.735 23.652 1.00 93.00 160 HIS A C 1
ATOM 1222 O O . HIS A 1 160 ? -14.360 1.262 24.675 1.00 93.00 160 HIS A O 1
ATOM 1228 N N . ALA A 1 161 ? -12.585 1.560 23.327 1.00 89.1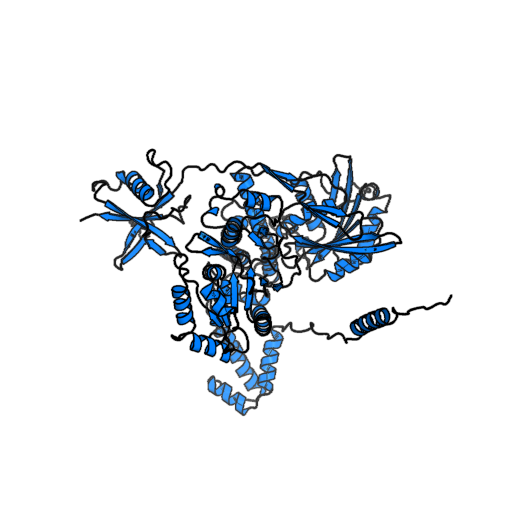9 161 ALA A N 1
ATOM 1229 C CA . ALA A 1 161 ? -11.661 0.916 24.243 1.00 89.19 161 ALA A CA 1
ATOM 1230 C C . ALA A 1 161 ? -11.479 1.767 25.516 1.00 89.19 161 ALA A C 1
ATOM 1232 O O . ALA A 1 161 ? -11.371 2.996 25.415 1.00 89.19 161 ALA A O 1
ATOM 1233 N N . PRO A 1 162 ? -11.394 1.140 26.703 1.00 87.69 162 PRO A N 1
ATOM 1234 C CA . PRO A 1 162 ? -10.935 1.813 27.909 1.00 87.69 162 PRO A CA 1
ATOM 1235 C C . PRO A 1 162 ? -9.530 2.397 27.721 1.00 87.69 162 PRO A C 1
ATOM 1237 O O . PRO A 1 162 ? -8.787 2.008 26.818 1.00 87.69 162 PRO A O 1
ATOM 1240 N N . LEU A 1 163 ? -9.133 3.302 28.618 1.00 78.31 163 LEU A N 1
ATOM 1241 C CA . LEU A 1 163 ? -7.757 3.800 28.663 1.00 78.31 163 LEU A CA 1
ATOM 1242 C C . LEU A 1 163 ? -6.769 2.619 28.727 1.00 78.31 163 LEU A C 1
ATOM 1244 O O . LEU A 1 163 ? -7.000 1.653 29.452 1.00 78.31 163 LEU A O 1
ATOM 1248 N N . HIS A 1 164 ? -5.676 2.694 27.960 1.00 65.31 164 HIS A N 1
ATOM 1249 C CA . HIS A 1 164 ? -4.758 1.569 27.713 1.00 65.31 164 HIS A CA 1
ATOM 1250 C C . HIS A 1 164 ? -4.169 0.917 28.977 1.00 65.31 164 HIS A C 1
ATOM 1252 O O . HIS A 1 164 ? -3.799 -0.252 28.936 1.00 65.31 164 HIS A O 1
ATOM 1258 N N . THR A 1 165 ? -4.098 1.642 30.093 1.00 65.88 165 THR A N 1
ATOM 1259 C CA . THR A 1 165 ? -3.605 1.144 31.387 1.00 65.88 165 THR A CA 1
ATOM 1260 C C . THR A 1 165 ? -4.616 0.268 32.134 1.00 65.88 165 THR A C 1
ATOM 1262 O O . THR A 1 165 ? -4.260 -0.366 33.119 1.00 65.88 165 THR A O 1
ATOM 1265 N N . ASP A 1 166 ? -5.862 0.204 31.658 1.00 77.56 166 ASP A N 1
ATOM 1266 C CA . ASP A 1 166 ? -7.032 -0.204 32.436 1.00 77.56 166 ASP A CA 1
ATOM 1267 C C . ASP A 1 166 ? -7.962 -1.161 31.658 1.00 77.56 166 ASP A C 1
ATOM 1269 O O . ASP A 1 166 ? -9.186 -1.124 31.806 1.00 77.56 166 ASP A O 1
ATOM 1273 N N . LEU A 1 167 ? -7.399 -2.060 30.839 1.00 86.25 167 LEU A N 1
ATOM 1274 C CA . LEU A 1 167 ? -8.125 -3.021 29.979 1.00 86.25 167 LEU A CA 1
ATOM 1275 C C . LEU A 1 167 ? -8.786 -4.193 30.749 1.00 86.25 167 LEU A C 1
ATOM 1277 O O . LEU A 1 167 ? -8.761 -5.347 30.317 1.00 86.25 167 LEU A O 1
ATOM 1281 N N . THR A 1 168 ? -9.370 -3.917 31.915 1.00 89.56 168 THR A N 1
ATOM 1282 C CA . THR A 1 168 ? -10.068 -4.895 32.763 1.00 89.56 168 THR A CA 1
ATOM 1283 C C . THR A 1 168 ? -11.488 -5.172 32.265 1.00 89.56 168 THR A C 1
ATOM 1285 O O . THR A 1 168 ? -12.070 -4.381 31.521 1.00 89.56 168 THR A O 1
ATOM 1288 N N . PHE A 1 169 ? -12.073 -6.293 32.703 1.00 91.44 169 PHE A N 1
ATOM 1289 C CA . PHE A 1 169 ? -13.448 -6.665 32.350 1.00 91.44 169 PHE A CA 1
ATOM 1290 C C . PHE A 1 169 ? -14.462 -5.581 32.747 1.00 91.44 169 PHE A C 1
ATOM 1292 O O . PHE A 1 169 ? -15.276 -5.190 31.921 1.00 91.44 169 PHE A O 1
ATOM 1299 N N . GLU A 1 170 ? -14.365 -5.041 33.965 1.00 92.25 170 GLU A N 1
ATOM 1300 C CA . GLU A 1 170 ? -15.290 -4.013 34.471 1.00 92.25 170 GLU A CA 1
ATOM 1301 C C . GLU A 1 170 ? -15.226 -2.707 33.674 1.00 92.25 170 GLU A C 1
ATOM 1303 O O . GLU A 1 170 ? -16.246 -2.064 33.428 1.00 92.25 170 GLU A O 1
ATOM 1308 N N . ASN A 1 171 ? -14.033 -2.314 33.222 1.00 92.88 171 ASN A N 1
ATOM 1309 C CA . ASN A 1 171 ? -13.880 -1.106 32.420 1.00 92.88 171 ASN A CA 1
ATOM 1310 C C . ASN A 1 171 ? -14.438 -1.293 31.007 1.00 92.88 171 ASN A C 1
ATOM 1312 O O . ASN A 1 171 ? -15.134 -0.410 30.512 1.00 92.88 171 ASN A O 1
ATOM 1316 N N . TRP A 1 172 ? -14.199 -2.449 30.383 1.00 94.00 172 TRP A N 1
ATOM 1317 C CA . TRP A 1 172 ? -14.851 -2.799 29.118 1.00 94.00 172 TRP A CA 1
ATOM 1318 C C . TRP A 1 172 ? -16.373 -2.838 29.254 1.00 94.00 172 TRP A C 1
ATOM 1320 O O . TRP A 1 172 ? -17.089 -2.319 28.400 1.00 94.00 172 TRP A O 1
ATOM 1330 N N . LEU A 1 173 ? -16.866 -3.386 30.362 1.00 93.62 173 LEU A N 1
ATOM 1331 C CA . LEU A 1 173 ? -18.285 -3.443 30.668 1.00 93.62 173 LEU A CA 1
ATOM 1332 C C . LEU A 1 173 ? -18.903 -2.053 30.823 1.00 93.62 173 LEU A C 1
ATOM 1334 O O . LEU A 1 173 ? -19.998 -1.809 30.326 1.00 93.62 173 LEU A O 1
ATOM 1338 N N . ARG A 1 174 ? -18.192 -1.123 31.467 1.00 93.31 174 ARG A N 1
ATOM 1339 C CA . ARG A 1 174 ? -18.609 0.279 31.576 1.00 93.31 174 ARG A CA 1
ATOM 1340 C C . ARG A 1 174 ? -18.728 0.945 30.205 1.00 93.31 174 ARG A C 1
ATOM 1342 O O . ARG A 1 174 ? -19.748 1.577 29.939 1.00 93.31 174 ARG A O 1
ATOM 1349 N N . GLU A 1 175 ? -17.726 0.799 29.338 1.00 94.62 175 GLU A N 1
ATOM 1350 C CA . GLU A 1 175 ? -17.780 1.384 27.989 1.00 94.62 175 GLU A CA 1
ATOM 1351 C C . GLU A 1 175 ? -18.878 0.737 27.129 1.00 94.62 175 GLU A C 1
ATOM 1353 O O . GLU A 1 175 ? -19.559 1.427 26.373 1.00 94.62 175 GLU A O 1
ATOM 1358 N N . PHE A 1 176 ? -19.124 -0.564 27.302 1.00 95.06 176 PHE A N 1
ATOM 1359 C CA . PHE A 1 176 ? -20.241 -1.260 26.666 1.00 95.06 176 PHE A CA 1
ATOM 1360 C C . PHE A 1 176 ? -21.601 -0.728 27.126 1.00 95.06 176 PHE A C 1
ATOM 1362 O O . PHE A 1 176 ? -22.417 -0.344 26.291 1.00 95.06 176 PHE A O 1
ATOM 1369 N N . ARG A 1 177 ? -21.837 -0.628 28.441 1.00 94.19 177 ARG A N 1
ATOM 1370 C CA . ARG A 1 177 ? -23.082 -0.061 28.990 1.00 94.19 177 ARG A CA 1
ATOM 1371 C C . ARG A 1 177 ? -23.319 1.358 28.487 1.00 94.19 177 ARG A C 1
ATOM 1373 O O . ARG A 1 177 ? -24.437 1.700 28.118 1.00 94.19 177 ARG A O 1
ATOM 1380 N N . LYS A 1 178 ? -22.258 2.166 28.410 1.00 93.44 178 LYS A N 1
ATOM 1381 C CA . LYS A 1 178 ? -22.315 3.529 27.871 1.00 93.44 178 LYS A CA 1
ATOM 1382 C C . LYS A 1 178 ? -22.722 3.560 26.396 1.00 93.44 178 LYS A C 1
ATOM 1384 O O . LYS A 1 178 ? -23.488 4.437 26.012 1.00 93.44 178 LYS A O 1
ATOM 1389 N N . ALA A 1 179 ? -22.218 2.632 25.585 1.00 92.75 179 ALA A N 1
ATOM 1390 C CA . ALA A 1 179 ? -22.545 2.553 24.163 1.00 92.75 179 ALA A CA 1
ATOM 1391 C C . ALA A 1 179 ? -23.991 2.096 23.909 1.00 92.75 179 ALA A C 1
ATOM 1393 O O . ALA A 1 179 ? -24.628 2.578 22.977 1.00 92.75 179 ALA A O 1
ATOM 1394 N N . VAL A 1 180 ? -24.505 1.179 24.733 1.00 91.62 180 VAL A N 1
ATOM 1395 C CA . VAL A 1 180 ? -25.833 0.567 24.539 1.00 91.62 180 VAL A CA 1
ATOM 1396 C C . VAL A 1 180 ? -26.939 1.304 25.308 1.00 91.62 180 VAL A C 1
ATOM 1398 O O . VAL A 1 180 ? -28.106 1.218 24.943 1.00 91.62 180 VAL A O 1
ATOM 1401 N N . GLY A 1 181 ? -26.590 2.052 26.358 1.00 90.12 181 GLY A N 1
ATOM 1402 C CA . GLY A 1 181 ? -27.546 2.785 27.191 1.00 90.12 181 GLY A CA 1
ATOM 1403 C C . GLY A 1 181 ? -28.356 1.899 28.144 1.00 90.12 181 GLY A C 1
ATOM 1404 O O . GLY A 1 181 ? -29.471 2.268 28.506 1.00 90.12 181 GLY A O 1
ATOM 1405 N N . ALA A 1 182 ? -27.820 0.741 28.542 1.00 87.19 182 ALA A N 1
ATOM 1406 C CA . ALA A 1 182 ? -28.495 -0.237 29.398 1.00 87.19 182 ALA A CA 1
ATOM 1407 C C . ALA A 1 182 ? -27.588 -0.713 30.546 1.00 87.19 182 ALA A C 1
ATOM 1409 O O . ALA A 1 182 ? -26.396 -0.951 30.348 1.00 87.19 182 ALA A O 1
ATOM 1410 N N . GLU A 1 183 ? -28.161 -0.865 31.743 1.00 85.94 183 GLU A N 1
ATOM 1411 C CA . GLU A 1 183 ? -27.446 -1.332 32.944 1.00 85.94 183 GLU A CA 1
ATOM 1412 C C . GLU A 1 183 ? -27.329 -2.866 32.995 1.00 85.94 183 GLU A C 1
ATOM 1414 O O . GLU A 1 183 ? -26.263 -3.406 33.327 1.00 85.94 183 GLU A O 1
ATOM 1419 N N . ASP A 1 184 ? -28.406 -3.571 32.623 1.00 91.00 184 ASP A N 1
ATOM 1420 C CA . ASP A 1 184 ? -28.440 -5.032 32.526 1.00 91.00 184 ASP A CA 1
ATOM 1421 C C . ASP A 1 184 ? -27.858 -5.502 31.186 1.00 91.00 184 ASP A C 1
ATOM 1423 O O . ASP A 1 184 ? -28.328 -5.151 30.103 1.00 91.00 184 ASP A O 1
ATOM 1427 N N . ILE A 1 185 ? -26.816 -6.327 31.264 1.00 88.62 185 ILE A N 1
ATOM 1428 C CA . ILE A 1 185 ? -26.055 -6.801 30.105 1.00 88.62 185 ILE A CA 1
ATOM 1429 C C . ILE A 1 185 ? -26.844 -7.830 29.298 1.00 88.62 185 ILE A C 1
ATOM 1431 O O . ILE A 1 185 ? -26.730 -7.856 28.076 1.00 88.62 185 ILE A O 1
ATOM 1435 N N . MET A 1 186 ? -27.618 -8.698 29.954 1.00 87.56 186 MET A N 1
ATOM 1436 C CA . MET A 1 186 ? -28.401 -9.712 29.250 1.00 87.56 186 MET A CA 1
ATOM 1437 C C . MET A 1 186 ? -29.539 -9.058 28.475 1.00 87.56 186 MET A C 1
ATOM 1439 O O . MET A 1 186 ? -29.776 -9.422 27.323 1.00 87.56 186 MET A O 1
ATOM 1443 N N . GLU A 1 187 ? -30.202 -8.069 29.075 1.00 89.56 187 GLU A N 1
ATOM 1444 C CA . GLU A 1 187 ? -31.221 -7.275 28.389 1.00 89.56 187 GLU A CA 1
ATOM 1445 C C . GLU A 1 187 ? -30.613 -6.470 27.234 1.00 89.56 187 GLU A C 1
ATOM 1447 O O . GLU A 1 187 ? -31.141 -6.504 26.122 1.00 89.56 187 GLU A O 1
ATOM 1452 N N . ALA A 1 188 ? -29.448 -5.847 27.450 1.00 91.69 188 ALA A N 1
ATOM 1453 C CA . ALA A 1 188 ? -28.698 -5.141 26.413 1.00 91.69 188 ALA A CA 1
ATOM 1454 C C . ALA A 1 188 ? -28.358 -6.053 25.220 1.00 91.69 188 ALA A C 1
ATOM 1456 O O . ALA A 1 188 ? -28.668 -5.727 24.076 1.00 91.69 188 ALA A O 1
ATOM 1457 N N . ILE A 1 189 ? -27.764 -7.223 25.481 1.00 92.25 189 ILE A N 1
ATOM 1458 C CA . ILE A 1 189 ? -27.395 -8.215 24.459 1.00 92.25 189 ILE A CA 1
ATOM 1459 C C . ILE A 1 189 ? -28.629 -8.698 23.694 1.00 92.25 189 ILE A C 1
ATOM 1461 O O . ILE A 1 189 ? -28.593 -8.805 22.467 1.00 92.25 189 ILE A O 1
ATOM 1465 N N . LYS A 1 190 ? -29.728 -8.976 24.401 1.00 91.00 190 LYS A N 1
ATOM 1466 C CA . LYS A 1 190 ? -30.982 -9.408 23.782 1.00 91.00 190 LYS A CA 1
ATOM 1467 C C . LYS A 1 190 ? -31.579 -8.309 22.902 1.00 91.00 190 LYS A C 1
ATOM 1469 O O . LYS A 1 190 ? -31.964 -8.599 21.775 1.00 91.00 190 LYS A O 1
ATOM 1474 N N . SER A 1 191 ? -31.580 -7.062 23.369 1.00 93.06 191 SER A N 1
ATOM 1475 C CA . SER A 1 191 ? -32.049 -5.907 22.600 1.00 93.06 191 SER A CA 1
ATOM 1476 C C . SER A 1 191 ? -31.226 -5.699 21.326 1.00 93.06 191 SER A C 1
ATOM 1478 O O . SER A 1 191 ? -31.800 -5.558 20.250 1.00 93.06 191 SER A O 1
ATOM 1480 N N . ILE A 1 192 ? -29.892 -5.743 21.425 1.00 94.50 192 ILE A N 1
ATOM 1481 C CA . ILE A 1 192 ? -28.987 -5.640 20.266 1.00 94.50 192 ILE A CA 1
ATOM 1482 C C . ILE A 1 192 ? -29.305 -6.733 19.245 1.00 94.50 192 ILE A C 1
ATOM 1484 O O . ILE A 1 192 ? -29.389 -6.471 18.047 1.00 94.50 192 ILE A O 1
ATOM 1488 N N . TYR A 1 193 ? -29.496 -7.963 19.723 1.00 93.56 193 TYR A N 1
ATOM 1489 C CA . TYR A 1 193 ? -29.817 -9.102 18.876 1.00 93.56 193 TYR A CA 1
ATOM 1490 C C . TYR A 1 193 ? -31.175 -8.958 18.178 1.00 93.56 193 TYR A C 1
ATOM 1492 O O . TYR A 1 193 ? -31.267 -9.182 16.977 1.00 93.56 193 TYR A O 1
ATOM 1500 N N . GLU A 1 194 ? -32.228 -8.599 18.914 1.00 92.75 194 GLU A N 1
ATOM 1501 C CA . GLU A 1 194 ? -33.595 -8.480 18.385 1.00 92.75 194 GLU A CA 1
ATOM 1502 C C . GLU A 1 194 ? -33.752 -7.316 17.400 1.00 92.75 194 GLU A C 1
ATOM 1504 O O . GLU A 1 194 ? -34.617 -7.365 16.528 1.00 92.75 194 GLU A O 1
ATOM 1509 N N . GLN A 1 195 ? -32.911 -6.288 17.525 1.00 93.62 195 GLN A N 1
ATOM 1510 C CA . GLN A 1 195 ? -32.892 -5.124 16.639 1.00 93.62 195 GLN A CA 1
ATOM 1511 C C . GLN A 1 195 ? -31.900 -5.261 15.473 1.00 93.62 195 GLN A C 1
ATOM 1513 O O . GLN A 1 195 ? -31.730 -4.303 14.720 1.00 93.62 195 GLN A O 1
ATOM 1518 N N . ASP A 1 196 ? -31.233 -6.414 15.327 1.00 92.94 196 ASP A N 1
ATOM 1519 C CA . ASP A 1 196 ? -30.170 -6.643 14.339 1.00 92.94 196 ASP A CA 1
ATOM 1520 C C . ASP A 1 196 ? -29.103 -5.529 14.344 1.00 92.94 196 ASP A C 1
ATOM 1522 O O . ASP A 1 196 ? -28.627 -5.053 13.308 1.00 92.94 196 ASP A O 1
ATOM 1526 N N . GLN A 1 197 ? -28.714 -5.105 15.547 1.00 96.31 197 GLN A N 1
ATOM 1527 C CA . GLN A 1 197 ? -27.664 -4.116 15.749 1.00 96.31 197 GLN A CA 1
ATOM 1528 C C . GLN A 1 197 ? -26.271 -4.747 15.649 1.00 96.31 197 GLN A C 1
ATOM 1530 O O . GLN A 1 197 ? -26.052 -5.920 15.965 1.00 96.31 197 GLN A O 1
ATOM 1535 N N . VAL A 1 198 ? -25.308 -3.934 15.223 1.00 97.19 198 VAL A N 1
ATOM 1536 C CA . VAL A 1 198 ? -23.902 -4.291 15.046 1.00 97.19 198 VAL A CA 1
ATOM 1537 C C . VAL A 1 198 ? -23.061 -3.527 16.059 1.00 97.19 198 VAL A C 1
ATOM 1539 O O . VAL A 1 198 ? -23.059 -2.294 16.080 1.00 97.19 198 VAL A O 1
ATOM 1542 N N . LEU A 1 199 ? -22.288 -4.255 16.860 1.00 97.31 199 LEU A N 1
ATOM 1543 C CA . LEU A 1 199 ? -21.286 -3.661 17.741 1.00 97.31 199 LEU A CA 1
ATOM 1544 C C . LEU A 1 199 ? -20.006 -3.377 16.954 1.00 97.31 199 LEU A C 1
ATOM 1546 O O . LEU A 1 199 ? -19.454 -4.277 16.326 1.00 97.31 199 LEU A O 1
ATOM 1550 N N . VAL A 1 200 ? -19.516 -2.141 17.004 1.00 97.81 200 VAL A N 1
ATOM 1551 C CA . VAL A 1 200 ? -18.308 -1.706 16.294 1.00 97.81 200 VAL A CA 1
ATOM 1552 C C . VAL A 1 200 ? -17.189 -1.428 17.293 1.00 97.81 200 VAL A C 1
ATOM 1554 O O . VAL A 1 200 ? -17.328 -0.570 18.163 1.00 97.81 200 VAL A O 1
ATOM 1557 N N . PHE A 1 201 ? -16.058 -2.115 17.135 1.00 96.81 201 PHE A N 1
ATOM 1558 C CA . PHE A 1 201 ? -14.852 -1.918 17.940 1.00 96.81 201 PHE A CA 1
ATOM 1559 C C . PHE A 1 201 ? -13.716 -1.404 17.056 1.00 96.81 201 PHE A C 1
ATOM 1561 O O . PHE A 1 201 ? -13.178 -2.147 16.232 1.00 96.81 201 PHE A O 1
ATOM 1568 N N . ASP A 1 202 ? -13.337 -0.140 17.247 1.00 95.38 202 ASP A N 1
ATOM 1569 C CA . ASP A 1 202 ? -12.120 0.422 16.653 1.00 95.38 202 ASP A CA 1
ATOM 1570 C C . ASP A 1 202 ? -10.914 0.167 17.564 1.00 95.38 202 ASP A C 1
ATOM 1572 O O . ASP A 1 202 ? -11.043 0.098 18.785 1.00 95.38 202 ASP A O 1
ATOM 1576 N N . GLU A 1 203 ? -9.747 -0.022 16.957 1.00 92.50 203 GLU A N 1
ATOM 1577 C CA . GLU A 1 203 ? -8.550 -0.564 17.609 1.00 92.50 203 GLU A CA 1
ATOM 1578 C C . GLU A 1 203 ? -8.823 -1.820 18.453 1.00 92.50 203 GLU A C 1
ATOM 1580 O O . GLU A 1 203 ? -8.331 -1.998 19.569 1.00 92.50 203 GLU A O 1
ATOM 1585 N N . CYS A 1 204 ? -9.588 -2.743 17.867 1.00 93.69 204 CYS A N 1
ATOM 1586 C CA . CYS A 1 204 ? -10.109 -3.930 18.536 1.00 93.69 204 CYS A CA 1
ATOM 1587 C C . CYS A 1 204 ? -9.044 -4.873 19.108 1.00 93.69 204 CYS A C 1
ATOM 1589 O O . CYS A 1 204 ? -9.381 -5.718 19.927 1.00 93.69 204 CYS A O 1
ATOM 1591 N N . HIS A 1 205 ? -7.771 -4.770 18.711 1.00 92.00 205 HIS A N 1
ATOM 1592 C CA . HIS A 1 205 ? -6.712 -5.597 19.290 1.00 92.00 205 HIS A CA 1
ATOM 1593 C C . HIS A 1 205 ? -6.674 -5.463 20.819 1.00 92.00 205 HIS A C 1
ATOM 1595 O O . HIS A 1 205 ? -6.506 -6.466 21.504 1.00 92.00 205 HIS A O 1
ATOM 1601 N N . LEU A 1 206 ? -6.948 -4.269 21.363 1.00 92.56 206 LEU A N 1
ATOM 1602 C CA . LEU A 1 206 ? -7.026 -4.004 22.807 1.00 92.56 206 LEU A CA 1
ATOM 1603 C C . LEU A 1 206 ? -8.059 -4.880 23.531 1.00 92.56 206 LEU A C 1
ATOM 1605 O O . LEU A 1 206 ? -7.891 -5.192 24.708 1.00 92.56 206 LEU A O 1
ATOM 1609 N N . LEU A 1 207 ? -9.107 -5.310 22.826 1.00 92.19 207 LEU A N 1
ATOM 1610 C CA . LEU A 1 207 ? -10.133 -6.219 23.334 1.00 92.19 207 LEU A CA 1
ATOM 1611 C C . LEU A 1 207 ? -9.537 -7.581 23.720 1.00 92.19 207 LEU A C 1
ATOM 1613 O O . LEU A 1 207 ? -9.963 -8.205 24.691 1.00 92.19 207 LEU A O 1
ATOM 1617 N N . PHE A 1 208 ? -8.514 -8.037 22.991 1.00 91.38 208 PHE A N 1
ATOM 1618 C CA . PHE A 1 208 ? -7.897 -9.352 23.189 1.00 91.38 208 PHE A CA 1
ATOM 1619 C C . PHE A 1 208 ? -7.082 -9.435 24.484 1.00 91.38 208 PHE A C 1
ATOM 1621 O O . PHE A 1 208 ? -6.8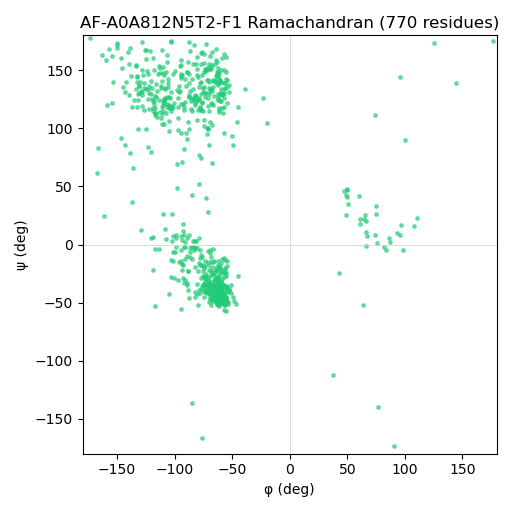05 -10.534 24.968 1.00 91.38 208 PHE A O 1
ATOM 1628 N N . ALA A 1 209 ? -6.764 -8.289 25.097 1.00 89.38 209 ALA A N 1
ATOM 1629 C CA . ALA A 1 209 ? -6.201 -8.238 26.442 1.00 89.38 209 ALA A CA 1
ATOM 1630 C C . ALA A 1 209 ? -7.202 -8.679 27.531 1.00 89.38 209 ALA A C 1
ATOM 1632 O O . ALA A 1 209 ? -6.782 -8.984 28.648 1.00 89.38 209 ALA A O 1
ATOM 1633 N N . CYS A 1 210 ? -8.504 -8.758 27.218 1.00 91.00 210 CYS A N 1
ATOM 1634 C CA . CYS A 1 210 ? -9.560 -9.152 28.150 1.00 91.00 210 CYS A CA 1
ATOM 1635 C C . CYS A 1 210 ? -10.375 -10.361 27.639 1.00 91.00 210 CYS A C 1
ATOM 1637 O O . CYS A 1 210 ? -11.470 -10.186 27.093 1.00 91.00 210 CYS A O 1
ATOM 1639 N N . PRO A 1 211 ? -9.901 -11.608 27.854 1.00 88.38 211 PRO A N 1
ATOM 1640 C CA . PRO A 1 211 ? -10.570 -12.800 27.337 1.00 88.38 211 PRO A CA 1
ATOM 1641 C C . PRO A 1 211 ? -12.032 -12.958 27.728 1.00 88.38 211 PRO A C 1
ATOM 1643 O O . PRO A 1 211 ? -12.889 -13.182 26.879 1.00 88.38 211 PRO A O 1
ATOM 1646 N N . LYS A 1 212 ? -12.332 -12.721 29.007 1.00 89.56 212 LYS A N 1
ATOM 1647 C CA . LYS A 1 212 ? -13.696 -12.799 29.537 1.00 89.56 212 LYS A CA 1
ATOM 1648 C C . LYS A 1 212 ? -14.677 -11.909 28.773 1.00 89.56 212 LYS A C 1
ATOM 1650 O O . LYS A 1 212 ? -15.829 -12.289 28.601 1.00 89.56 212 LYS A O 1
ATOM 1655 N N . PHE A 1 213 ? -14.230 -10.730 28.341 1.00 90.69 213 PHE A N 1
ATOM 1656 C CA . PHE A 1 213 ? -15.102 -9.769 27.683 1.00 90.69 213 PHE A CA 1
ATOM 1657 C C . PHE A 1 213 ? -15.289 -10.090 26.199 1.00 90.69 213 PHE A C 1
ATOM 1659 O O . PHE A 1 213 ? -16.420 -10.098 25.728 1.00 90.69 213 PHE A O 1
ATOM 1666 N N . TYR A 1 214 ? -14.225 -10.419 25.456 1.00 88.75 214 TYR A N 1
ATOM 1667 C CA . TYR A 1 214 ? -14.410 -10.755 24.039 1.00 88.75 214 TYR A CA 1
ATOM 1668 C C . TYR A 1 214 ? -15.182 -12.069 23.860 1.00 88.75 214 TYR A C 1
ATOM 1670 O O . TYR A 1 214 ? -15.998 -12.164 22.949 1.00 88.75 214 TYR A O 1
ATOM 1678 N N . GLU A 1 215 ? -14.979 -13.066 24.731 1.00 88.62 215 GLU A N 1
ATOM 1679 C CA . GLU A 1 215 ? -15.698 -14.345 24.651 1.00 88.62 215 GLU A CA 1
ATOM 1680 C C . GLU A 1 215 ? -17.208 -14.171 24.838 1.00 88.62 215 GLU A C 1
ATOM 1682 O O . GLU A 1 215 ? -17.989 -14.887 24.212 1.00 88.62 215 GLU A O 1
ATOM 1687 N N . MET A 1 216 ? -17.625 -13.198 25.655 1.00 87.94 216 MET A N 1
ATOM 1688 C CA . MET A 1 216 ? -19.032 -12.813 25.808 1.00 87.94 216 MET A CA 1
ATOM 1689 C C . MET A 1 216 ? -19.644 -12.340 24.479 1.00 87.94 216 MET A C 1
ATOM 1691 O O . MET A 1 216 ? -20.833 -12.541 24.250 1.00 87.94 216 MET A O 1
ATOM 1695 N N . LEU A 1 217 ? -18.840 -11.726 23.606 1.00 86.31 217 LEU A N 1
ATOM 1696 C CA . LEU A 1 217 ? -19.278 -11.178 22.322 1.00 86.31 217 LEU A CA 1
ATOM 1697 C C . LEU A 1 217 ? -19.194 -12.201 21.183 1.00 86.31 217 LEU A C 1
ATOM 1699 O O . LEU A 1 217 ? -20.021 -12.177 20.272 1.00 86.31 217 LEU A O 1
ATOM 1703 N N . THR A 1 218 ? -18.192 -13.085 21.207 1.00 83.81 218 THR A N 1
ATOM 1704 C CA . THR A 1 218 ? -17.923 -14.026 20.108 1.00 83.81 218 THR A CA 1
ATOM 1705 C C . THR A 1 218 ? -18.591 -15.389 20.271 1.00 83.81 218 THR A C 1
ATOM 1707 O O . THR A 1 218 ? -18.736 -16.110 19.282 1.00 83.81 218 THR A O 1
ATOM 1710 N N . LYS A 1 219 ? -19.029 -15.766 21.478 1.00 85.94 219 LYS A N 1
ATOM 1711 C CA . LYS A 1 219 ? -19.788 -17.005 21.714 1.00 85.94 219 LYS A CA 1
ATOM 1712 C C . LYS A 1 219 ? -21.287 -16.756 21.568 1.00 85.94 219 LYS A C 1
ATOM 1714 O O . LYS A 1 219 ? -21.775 -15.676 21.874 1.00 85.94 219 LYS A O 1
ATOM 1719 N N . THR A 1 220 ? -22.030 -17.768 21.116 1.00 84.94 220 THR A N 1
ATOM 1720 C CA . THR A 1 220 ? -23.500 -17.714 21.094 1.00 84.94 220 THR A CA 1
ATOM 1721 C C . THR A 1 220 ? -24.018 -17.942 22.514 1.00 84.94 220 THR A C 1
ATOM 1723 O O . THR A 1 220 ? -23.818 -19.041 23.041 1.00 84.94 220 THR A O 1
ATOM 1726 N N . PRO A 1 221 ? -24.683 -16.964 23.152 1.00 84.25 221 PRO A N 1
ATOM 1727 C CA . PRO A 1 221 ? -25.363 -17.209 24.416 1.00 84.25 221 PRO A CA 1
ATOM 1728 C C . PRO A 1 221 ? -26.466 -18.254 24.228 1.00 84.25 221 PRO A C 1
ATOM 1730 O O . PRO A 1 221 ? -27.121 -18.283 23.190 1.00 84.25 221 PRO A O 1
ATOM 1733 N N . THR A 1 222 ? -26.721 -19.084 25.240 1.00 86.62 222 THR A N 1
ATOM 1734 C CA . THR A 1 222 ? -27.720 -20.172 25.169 1.00 86.62 222 THR A CA 1
ATOM 1735 C C . THR A 1 222 ? -29.142 -19.690 24.869 1.00 86.62 222 THR A C 1
ATOM 1737 O O . THR A 1 222 ? -29.960 -20.459 24.375 1.00 86.62 222 THR A O 1
ATOM 1740 N N . TYR A 1 223 ? -29.436 -18.423 25.161 1.00 86.12 223 TYR A N 1
ATOM 1741 C CA . TYR A 1 223 ? -30.731 -17.786 24.931 1.00 86.12 223 TYR A CA 1
ATOM 1742 C C . TYR A 1 223 ? -30.857 -17.102 23.558 1.00 86.12 223 TYR A C 1
ATOM 1744 O O . TYR A 1 223 ? -31.928 -16.583 23.245 1.00 86.12 223 TYR A O 1
ATOM 1752 N N . LEU A 1 224 ? -29.804 -17.097 22.731 1.00 88.25 224 LEU A N 1
ATOM 1753 C CA . LEU A 1 224 ? -29.832 -16.566 21.365 1.00 88.25 224 LEU A CA 1
ATOM 1754 C C . LEU A 1 224 ? -29.720 -17.699 20.341 1.00 88.25 224 LEU A C 1
ATOM 1756 O O . LEU A 1 224 ? -29.035 -18.694 20.562 1.00 88.25 224 LEU A O 1
ATOM 1760 N N . LYS A 1 225 ? -30.368 -17.538 19.179 1.00 88.69 225 LYS A N 1
ATOM 1761 C CA . LYS A 1 225 ? -30.284 -18.535 18.091 1.00 88.69 225 LYS A CA 1
ATOM 1762 C C . LYS A 1 225 ? -28.938 -18.494 17.365 1.00 88.69 225 LYS A C 1
ATOM 1764 O O . LYS A 1 225 ? -28.510 -19.497 16.806 1.00 88.69 225 LYS A O 1
ATOM 1769 N N . GLN A 1 226 ? -28.292 -17.331 17.355 1.00 87.88 226 GLN A N 1
ATOM 1770 C CA . GLN A 1 226 ? -27.014 -17.082 16.695 1.00 87.88 226 GLN A CA 1
ATOM 1771 C C . GLN A 1 226 ? -26.228 -16.002 17.448 1.00 87.88 226 GLN A C 1
ATOM 1773 O O . GLN A 1 226 ? -26.760 -15.337 18.339 1.00 87.88 226 GLN A O 1
ATOM 1778 N N . ARG A 1 227 ? -24.952 -15.838 17.092 1.00 88.75 227 ARG A N 1
ATOM 1779 C CA . ARG A 1 227 ? -24.044 -14.843 17.687 1.00 88.75 227 ARG A CA 1
ATOM 1780 C C . ARG A 1 227 ? -24.510 -13.415 17.394 1.00 88.75 227 ARG A C 1
ATOM 1782 O O . ARG A 1 227 ? -25.239 -13.183 16.426 1.00 88.75 227 ARG A O 1
ATOM 1789 N N . LEU A 1 228 ? -24.061 -12.452 18.196 1.00 93.12 228 LEU A N 1
ATOM 1790 C CA . LEU A 1 228 ? -24.234 -11.027 17.897 1.00 93.12 228 LEU A CA 1
ATOM 1791 C C . LEU A 1 228 ? -23.466 -10.637 16.633 1.00 93.12 228 LEU A C 1
ATOM 1793 O O . LEU A 1 228 ? -22.475 -11.283 16.286 1.00 93.12 228 LEU A O 1
ATOM 1797 N N . MET A 1 229 ? -23.915 -9.572 15.965 1.00 95.94 229 MET A N 1
ATOM 1798 C CA . MET A 1 229 ? -23.122 -8.970 14.900 1.00 95.94 229 MET A CA 1
ATOM 1799 C C . MET A 1 229 ? -22.048 -8.066 15.501 1.00 95.94 229 MET A C 1
ATOM 1801 O O . MET A 1 229 ? -22.351 -7.150 16.267 1.00 95.94 229 MET A O 1
ATOM 1805 N N . VAL A 1 230 ? -20.791 -8.330 15.161 1.00 96.38 230 VAL A N 1
ATOM 1806 C CA . VAL A 1 230 ? -19.626 -7.625 15.693 1.00 96.38 230 VAL A CA 1
ATOM 1807 C C . VAL A 1 230 ? -18.675 -7.293 14.552 1.00 96.38 230 VAL A C 1
ATOM 1809 O O . VAL A 1 230 ? -18.206 -8.175 13.834 1.00 96.38 230 VAL A O 1
ATOM 1812 N N . LEU A 1 231 ? -18.358 -6.010 14.422 1.00 97.50 231 LEU A N 1
ATOM 1813 C CA . LEU A 1 231 ? -17.354 -5.486 13.514 1.00 97.50 231 LEU A CA 1
ATOM 1814 C C . LEU A 1 231 ? -16.105 -5.093 14.303 1.00 97.50 231 LEU A C 1
ATOM 1816 O O . LEU A 1 231 ? -16.137 -4.190 15.140 1.00 97.50 231 LEU A O 1
ATOM 1820 N N . LEU A 1 232 ? -14.993 -5.751 14.004 1.00 97.19 232 LEU A N 1
ATOM 1821 C CA . LEU A 1 232 ? -13.697 -5.520 14.626 1.00 97.19 232 LEU A CA 1
ATOM 1822 C C . LEU A 1 232 ? -12.774 -4.826 13.620 1.00 97.19 232 LEU A C 1
ATOM 1824 O O . LEU A 1 232 ? -12.576 -5.326 12.513 1.00 97.19 232 LEU A O 1
ATOM 1828 N N . LEU A 1 233 ? -12.205 -3.679 13.989 1.00 97.00 233 LEU A N 1
ATOM 1829 C CA . LEU A 1 233 ? -11.295 -2.905 13.147 1.00 97.00 233 LEU A CA 1
ATOM 1830 C C . LEU A 1 233 ? -9.969 -2.699 13.878 1.00 97.00 233 LEU A C 1
ATOM 1832 O O . LEU A 1 233 ? -9.944 -2.160 14.981 1.00 97.00 233 LEU A O 1
ATOM 1836 N N . SER A 1 234 ? -8.842 -3.071 13.268 1.00 94.94 234 SER A N 1
ATOM 1837 C CA . SER A 1 234 ? -7.526 -2.662 13.781 1.00 94.94 234 SER A CA 1
ATOM 1838 C C . SER A 1 234 ? -6.411 -2.824 12.751 1.00 94.94 234 SER A C 1
ATOM 1840 O O . SER A 1 234 ? -6.569 -3.482 11.731 1.00 94.94 234 SER A O 1
ATOM 1842 N N . ALA A 1 235 ? -5.264 -2.182 12.978 1.00 90.56 235 ALA A N 1
ATOM 1843 C CA . ALA A 1 235 ? -4.040 -2.541 12.270 1.00 90.56 235 ALA A CA 1
ATOM 1844 C C . ALA A 1 235 ? -3.417 -3.821 12.852 1.00 90.56 235 ALA A C 1
ATOM 1846 O O . ALA A 1 235 ? -2.921 -4.651 12.090 1.00 90.56 235 ALA A O 1
ATOM 1847 N N . ALA A 1 236 ? -3.458 -3.992 14.178 1.00 91.69 236 ALA A N 1
ATOM 1848 C CA . ALA A 1 236 ? -2.801 -5.073 14.911 1.00 91.69 236 ALA A CA 1
ATOM 1849 C C . ALA A 1 236 ? -3.726 -6.270 15.164 1.00 91.69 236 ALA A C 1
ATOM 1851 O O . ALA A 1 236 ? -4.946 -6.152 15.121 1.00 91.69 236 ALA A O 1
ATOM 1852 N N . SER A 1 237 ? -3.123 -7.431 15.418 1.00 89.69 237 SER A N 1
ATOM 1853 C CA . SER A 1 237 ? -3.818 -8.683 15.750 1.00 89.69 237 SER A CA 1
ATOM 1854 C C . SER A 1 237 ? -3.546 -9.154 17.177 1.00 89.69 237 SER A C 1
ATOM 1856 O O . SER A 1 237 ? -4.104 -10.162 17.606 1.00 89.69 237 SER A O 1
ATOM 1858 N N . GLU A 1 238 ? -2.680 -8.441 17.888 1.00 90.00 238 GLU A N 1
ATOM 1859 C CA . GLU A 1 238 ? -2.134 -8.803 19.182 1.00 90.00 238 GLU A CA 1
ATOM 1860 C C . GLU A 1 238 ? -2.327 -7.666 20.174 1.00 90.00 238 GLU A C 1
ATOM 1862 O O . GLU A 1 238 ? -2.193 -6.489 19.828 1.00 90.00 238 GLU A O 1
ATOM 1867 N N . ALA A 1 239 ? -2.550 -8.024 21.431 1.00 87.69 239 ALA A N 1
ATOM 1868 C CA . ALA A 1 239 ? -2.519 -7.079 22.530 1.00 87.69 239 ALA A CA 1
ATOM 1869 C C . ALA A 1 239 ? -1.710 -7.604 23.698 1.00 87.69 239 ALA A C 1
ATOM 1871 O O . ALA A 1 239 ? -1.555 -8.803 23.899 1.00 87.69 239 ALA A O 1
ATOM 1872 N N . GLU A 1 240 ? -1.208 -6.661 24.471 1.00 84.75 240 GLU A N 1
ATOM 1873 C CA . GLU A 1 240 ? -0.521 -6.917 25.718 1.00 84.75 240 GLU A CA 1
ATOM 1874 C C . GLU A 1 240 ? -1.521 -6.759 26.860 1.00 84.75 240 GLU A C 1
ATOM 1876 O O . GLU A 1 240 ? -2.291 -5.798 26.906 1.00 84.75 240 GLU A O 1
ATOM 1881 N N . THR A 1 241 ? -1.552 -7.742 27.752 1.00 82.19 241 THR A N 1
ATOM 1882 C CA . THR A 1 241 ? -2.348 -7.674 28.980 1.00 82.19 241 THR A CA 1
ATOM 1883 C C . THR A 1 241 ? -1.678 -6.774 30.016 1.00 82.19 241 THR A C 1
ATOM 1885 O O . THR A 1 241 ? -0.481 -6.520 29.945 1.00 82.19 241 THR A O 1
ATOM 1888 N N . VAL A 1 242 ? -2.416 -6.383 31.059 1.00 75.56 242 VAL A N 1
ATOM 1889 C CA . VAL A 1 242 ? -1.868 -5.649 32.222 1.00 75.56 242 VAL A CA 1
ATOM 1890 C C . VAL A 1 242 ? -0.699 -6.401 32.893 1.00 75.56 242 VAL A C 1
ATOM 1892 O O . VAL A 1 242 ? 0.133 -5.803 33.561 1.00 75.56 242 VAL A O 1
ATOM 1895 N N . GLN A 1 243 ? -0.614 -7.720 32.695 1.00 79.12 243 GLN A N 1
ATOM 1896 C CA . GLN A 1 243 ? 0.440 -8.592 33.224 1.00 79.12 243 GLN A CA 1
ATOM 1897 C C . GLN A 1 243 ? 1.631 -8.755 32.257 1.00 79.12 243 GLN A C 1
ATOM 1899 O O . GLN A 1 243 ? 2.469 -9.626 32.476 1.00 79.12 243 GLN A O 1
ATOM 1904 N N . GLY A 1 244 ? 1.678 -8.001 31.152 1.00 81.81 244 GLY A N 1
ATOM 1905 C CA . GLY A 1 244 ? 2.723 -8.095 30.122 1.00 81.81 244 GLY A CA 1
ATOM 1906 C C . GLY A 1 244 ? 2.597 -9.303 29.184 1.00 81.81 244 GLY A C 1
ATOM 1907 O O . GLY A 1 244 ? 3.420 -9.494 28.297 1.00 81.81 244 GLY A O 1
ATOM 1908 N N . GLN A 1 245 ? 1.571 -10.150 29.338 1.00 85.31 245 GLN A N 1
ATOM 1909 C CA . GLN A 1 245 ? 1.369 -11.290 28.434 1.00 85.31 245 GLN A CA 1
ATOM 1910 C C . GLN A 1 245 ? 0.816 -10.831 27.084 1.00 85.31 245 GLN A C 1
ATOM 1912 O O . GLN A 1 245 ? -0.208 -10.143 27.048 1.00 85.31 245 GLN A O 1
ATOM 1917 N N . ILE A 1 246 ? 1.419 -11.290 25.986 1.00 88.50 246 ILE A N 1
ATOM 1918 C CA . ILE A 1 246 ? 0.900 -11.073 24.633 1.00 88.50 246 ILE A CA 1
ATOM 1919 C C . ILE A 1 246 ? -0.210 -12.081 24.321 1.00 88.50 246 ILE A C 1
ATOM 1921 O O . ILE A 1 246 ? -0.034 -13.296 24.413 1.00 88.50 246 ILE A O 1
ATOM 1925 N N . ARG A 1 247 ? -1.372 -11.563 23.926 1.00 89.06 247 ARG A N 1
ATOM 1926 C CA . ARG A 1 247 ? -2.534 -12.316 23.452 1.00 89.06 247 ARG A CA 1
ATOM 1927 C C . ARG A 1 247 ? -2.696 -12.103 21.956 1.00 89.06 247 ARG A C 1
ATOM 1929 O O . ARG A 1 247 ? -2.619 -10.976 21.474 1.00 89.06 247 ARG A O 1
ATOM 1936 N N . LEU A 1 248 ? -2.913 -13.198 21.237 1.00 90.19 248 LEU A N 1
ATOM 1937 C CA . LEU A 1 248 ? -3.162 -13.203 19.797 1.00 90.19 248 LEU A CA 1
ATOM 1938 C C . LEU A 1 248 ? -4.655 -13.020 19.500 1.00 90.19 248 LEU A C 1
ATOM 1940 O O . LEU A 1 248 ? -5.487 -13.043 20.407 1.00 90.19 248 LEU A O 1
ATOM 1944 N N . THR A 1 249 ? -4.986 -12.894 18.213 1.00 90.56 249 THR A N 1
ATOM 1945 C CA . THR A 1 249 ? -6.376 -12.939 17.748 1.00 90.56 249 THR A CA 1
ATOM 1946 C C . THR A 1 249 ? -7.013 -14.266 18.182 1.00 90.56 249 THR A C 1
ATOM 1948 O O . THR A 1 249 ? -6.454 -15.320 17.869 1.00 90.56 249 THR A O 1
ATOM 1951 N N . PRO A 1 250 ? -8.157 -14.229 18.883 1.00 89.38 250 PRO A N 1
ATOM 1952 C CA . PRO A 1 250 ? -8.892 -15.425 19.286 1.00 89.38 250 PRO A CA 1
ATOM 1953 C C . PRO A 1 250 ? -9.233 -16.347 18.110 1.00 89.38 250 PRO A C 1
ATOM 1955 O O . PRO A 1 250 ? -9.587 -15.876 17.027 1.00 89.38 250 PRO A O 1
ATOM 1958 N N . GLY A 1 251 ? -9.148 -17.663 18.328 1.00 87.25 251 GLY A N 1
ATOM 1959 C CA . GLY A 1 251 ? -9.422 -18.671 17.296 1.00 87.25 251 GLY A CA 1
ATOM 1960 C C . GLY A 1 251 ? -10.894 -18.729 16.874 1.00 87.25 251 GLY A C 1
ATOM 1961 O O . GLY A 1 251 ? -11.208 -19.201 15.788 1.00 87.25 251 GLY A O 1
ATOM 1962 N N . GLU A 1 252 ? -11.796 -18.208 17.707 1.00 87.06 252 GLU A N 1
ATOM 1963 C CA . GLU A 1 252 ? -13.233 -18.112 17.443 1.00 87.06 252 GLU A CA 1
ATOM 1964 C C . GLU A 1 252 ? -13.587 -17.073 16.372 1.00 87.06 252 GLU A C 1
ATOM 1966 O O . GLU A 1 252 ? -14.702 -17.102 15.846 1.00 87.06 252 GLU A O 1
ATOM 1971 N N . ILE A 1 253 ? -12.665 -16.153 16.068 1.00 90.81 253 ILE A N 1
ATOM 1972 C CA . ILE A 1 253 ? -12.815 -15.162 15.002 1.00 90.81 253 ILE A CA 1
ATOM 1973 C C . ILE A 1 253 ? -12.238 -15.778 13.731 1.00 90.81 253 ILE A C 1
ATOM 1975 O O . ILE A 1 253 ? -11.032 -15.737 13.513 1.00 90.81 253 ILE A O 1
ATOM 1979 N N . THR A 1 254 ? -13.093 -16.369 12.904 1.00 90.69 254 THR A N 1
ATOM 1980 C CA . THR A 1 254 ? -12.703 -17.046 11.656 1.00 90.69 254 THR A CA 1
ATOM 1981 C C . THR A 1 254 ? -12.726 -16.120 10.444 1.00 90.69 254 THR A C 1
ATOM 1983 O O . THR A 1 254 ? -11.933 -16.280 9.517 1.00 90.69 254 THR A O 1
ATOM 1986 N N . ASP A 1 255 ? -13.604 -15.121 10.458 1.00 94.56 255 ASP A N 1
ATOM 1987 C CA . ASP A 1 255 ? -13.874 -14.254 9.315 1.00 94.56 255 ASP A CA 1
ATOM 1988 C C . ASP A 1 255 ? -12.983 -13.008 9.364 1.00 94.56 255 ASP A C 1
ATOM 1990 O O . ASP A 1 255 ? -13.341 -11.936 9.862 1.00 94.56 255 ASP A O 1
ATOM 1994 N N . LYS A 1 256 ? -11.757 -13.212 8.879 1.00 94.69 256 LYS A N 1
ATOM 1995 C CA . LYS A 1 256 ? -10.647 -12.256 8.877 1.00 94.69 256 LYS A CA 1
ATOM 1996 C C . LYS A 1 256 ? -10.406 -11.726 7.468 1.00 94.69 256 LYS A C 1
ATOM 1998 O O . LYS A 1 256 ? -10.188 -12.510 6.543 1.00 94.69 256 LYS A O 1
ATOM 2003 N N . PHE A 1 257 ? -10.391 -10.406 7.309 1.00 94.31 257 PHE A N 1
ATOM 2004 C CA . PHE A 1 257 ? -10.194 -9.759 6.014 1.00 94.31 257 PHE A CA 1
ATOM 2005 C C . PHE A 1 257 ? -9.133 -8.666 6.087 1.00 94.31 257 PHE A C 1
ATOM 2007 O O . PHE A 1 257 ? -9.136 -7.828 6.989 1.00 94.31 257 PHE A O 1
ATOM 2014 N N . MET A 1 258 ? -8.254 -8.636 5.092 1.00 93.31 258 MET A N 1
ATOM 2015 C CA . MET A 1 258 ? -7.475 -7.451 4.765 1.00 93.31 258 MET A CA 1
ATOM 2016 C C . MET A 1 258 ? -8.365 -6.498 3.970 1.00 93.31 258 MET A C 1
ATOM 2018 O O . MET A 1 258 ? -8.932 -6.876 2.946 1.00 93.31 258 MET A O 1
ATOM 2022 N N . TRP A 1 259 ? -8.492 -5.265 4.449 1.00 92.25 259 TRP A N 1
ATOM 2023 C CA . TRP A 1 259 ? -9.277 -4.219 3.812 1.00 92.25 259 TRP A CA 1
ATOM 2024 C C . TRP A 1 259 ? -8.363 -3.235 3.083 1.00 92.25 259 TRP A C 1
ATOM 2026 O O . TRP A 1 259 ? -7.527 -2.558 3.692 1.00 92.25 259 TRP A O 1
ATOM 2036 N N . THR A 1 260 ? -8.551 -3.144 1.771 1.00 87.12 260 THR A N 1
ATOM 2037 C CA . THR A 1 260 ? -7.909 -2.167 0.895 1.00 87.12 260 THR A CA 1
ATOM 2038 C C . THR A 1 260 ? -8.969 -1.168 0.450 1.00 87.12 260 THR A C 1
ATOM 2040 O O . THR A 1 260 ? -9.776 -1.493 -0.419 1.00 87.12 260 THR A O 1
ATOM 2043 N N . PRO A 1 261 ? -8.997 0.050 1.019 1.00 83.75 261 PRO A N 1
ATOM 2044 C CA . PRO A 1 261 ? -10.047 1.003 0.705 1.00 83.75 261 PRO A CA 1
ATOM 2045 C C . PRO A 1 261 ? -10.120 1.297 -0.802 1.00 83.75 261 PRO A C 1
ATOM 2047 O O . PRO A 1 261 ? -9.079 1.490 -1.438 1.00 83.75 261 PRO A O 1
ATOM 2050 N N . PRO A 1 262 ? -11.329 1.397 -1.378 1.00 81.38 262 PRO A N 1
ATOM 2051 C CA . PRO A 1 262 ? -11.497 1.499 -2.817 1.00 81.38 262 PRO A CA 1
ATOM 2052 C C . PRO A 1 262 ? -11.005 2.850 -3.334 1.00 81.38 262 PRO A C 1
ATOM 2054 O O . PRO A 1 262 ? -11.007 3.858 -2.611 1.00 81.38 262 PRO A O 1
ATOM 2057 N N . MET A 1 263 ? -10.627 2.873 -4.617 1.00 77.94 263 MET A N 1
ATOM 2058 C CA . MET A 1 263 ? -10.303 4.114 -5.311 1.00 77.94 263 MET A CA 1
ATOM 2059 C C . MET A 1 263 ? -11.536 5.031 -5.314 1.00 77.94 263 MET A C 1
ATOM 2061 O O . MET A 1 263 ? -12.634 4.597 -5.671 1.00 77.94 263 MET A O 1
ATOM 2065 N N . PRO A 1 264 ? -11.385 6.306 -4.928 1.00 79.19 264 PRO A N 1
ATOM 2066 C CA . PRO A 1 264 ? -12.509 7.214 -4.849 1.00 79.19 264 PRO A CA 1
ATOM 2067 C C . PRO A 1 264 ? -13.072 7.550 -6.230 1.00 79.19 264 PRO A C 1
ATOM 2069 O O . PRO A 1 264 ? -12.350 7.649 -7.226 1.00 79.19 264 PRO A O 1
ATOM 2072 N N . ASN A 1 265 ? -14.370 7.851 -6.276 1.00 84.38 265 ASN A N 1
ATOM 2073 C CA . ASN A 1 265 ? -14.969 8.436 -7.466 1.00 84.38 265 ASN A CA 1
ATOM 2074 C C . ASN A 1 265 ? -14.427 9.862 -7.668 1.00 84.38 265 ASN A C 1
ATOM 2076 O O . ASN A 1 265 ? -14.875 10.812 -7.023 1.00 84.38 265 ASN A O 1
ATOM 2080 N N . ALA A 1 266 ? -13.494 10.010 -8.610 1.00 85.69 266 ALA A N 1
ATOM 2081 C CA . ALA A 1 266 ? -12.823 11.276 -8.898 1.00 85.69 266 ALA A CA 1
ATOM 2082 C C . ALA A 1 266 ? -13.787 12.426 -9.247 1.00 85.69 266 ALA A C 1
ATOM 2084 O O . ALA A 1 266 ? -13.443 13.589 -9.063 1.00 85.69 266 ALA A O 1
ATOM 2085 N N . SER A 1 267 ? -14.995 12.133 -9.747 1.00 84.38 267 SER A N 1
ATOM 2086 C CA . SER A 1 267 ? -15.987 13.175 -10.041 1.00 84.38 267 SER A CA 1
ATOM 2087 C C . SER A 1 267 ? -16.652 13.750 -8.793 1.00 84.38 267 SER A C 1
ATOM 2089 O O . SER A 1 267 ? -16.865 14.957 -8.743 1.00 84.38 267 SER A O 1
ATOM 2091 N N . VAL A 1 268 ? -16.929 12.908 -7.793 1.00 86.38 268 VAL A N 1
ATOM 2092 C CA . VAL A 1 268 ? -17.483 13.339 -6.502 1.00 86.38 268 VAL A CA 1
ATOM 2093 C C . VAL A 1 268 ? -16.418 14.117 -5.738 1.00 86.38 268 VAL A C 1
ATOM 2095 O O . VAL A 1 268 ? -16.652 15.260 -5.353 1.00 86.38 268 VAL A O 1
ATOM 2098 N N . LEU A 1 269 ? -15.207 13.556 -5.644 1.00 90.25 269 LEU A N 1
ATOM 2099 C CA . LEU A 1 269 ? -14.098 14.212 -4.955 1.00 90.25 269 LEU A CA 1
ATOM 2100 C C . LEU A 1 269 ? -13.721 15.563 -5.561 1.00 90.25 269 LEU A C 1
ATOM 2102 O O . LEU A 1 269 ? -13.360 16.459 -4.812 1.00 90.25 269 LEU A O 1
ATOM 2106 N N . ALA A 1 270 ? -13.801 15.742 -6.884 1.00 91.12 270 ALA A N 1
ATOM 2107 C CA . ALA A 1 270 ? -13.483 17.032 -7.500 1.00 91.12 270 ALA A CA 1
ATOM 2108 C C . ALA A 1 270 ? -14.373 18.170 -6.973 1.00 91.12 270 ALA A C 1
ATOM 2110 O O . ALA A 1 270 ? -13.882 19.280 -6.777 1.00 91.12 270 ALA A O 1
ATOM 2111 N N . SER A 1 271 ? -15.658 17.893 -6.722 1.00 89.31 271 SER A N 1
ATOM 2112 C CA . SER A 1 271 ? -16.584 18.878 -6.152 1.00 89.31 271 SER A CA 1
ATOM 2113 C C . SER A 1 271 ? -16.221 19.195 -4.705 1.00 89.31 271 SER A C 1
ATOM 2115 O O . SER A 1 271 ? -16.003 20.355 -4.367 1.00 89.31 271 SER A O 1
ATOM 2117 N N . GLU A 1 272 ? -16.079 18.165 -3.869 1.00 92.31 272 GLU A N 1
ATOM 2118 C CA . GLU A 1 272 ? -15.793 18.339 -2.440 1.00 92.31 272 GLU A CA 1
ATOM 2119 C C . GLU A 1 272 ? -14.428 18.996 -2.195 1.00 92.31 272 GLU A C 1
ATOM 2121 O O . GLU A 1 272 ? -14.302 19.900 -1.371 1.00 92.31 272 GLU A O 1
ATOM 2126 N N . LEU A 1 273 ? -13.401 18.598 -2.952 1.00 93.31 273 LEU A N 1
ATOM 2127 C CA . LEU A 1 273 ? -12.082 19.229 -2.907 1.00 93.31 273 LEU A CA 1
ATOM 2128 C C . LEU A 1 273 ? -12.170 20.705 -3.297 1.00 93.31 273 LEU A C 1
ATOM 2130 O O . LEU A 1 273 ? -11.579 21.546 -2.619 1.00 93.31 273 LEU A O 1
ATOM 2134 N N . SER A 1 274 ? -12.948 21.041 -4.331 1.00 91.12 274 SER A N 1
ATOM 2135 C CA . SER A 1 274 ? -13.140 22.431 -4.747 1.00 91.12 274 SER A CA 1
ATOM 2136 C C . SER A 1 274 ? -13.822 23.266 -3.658 1.00 91.12 274 SER A C 1
ATOM 2138 O O . SER A 1 274 ? -13.450 24.425 -3.463 1.00 91.12 274 SER A O 1
ATOM 2140 N N . GLU A 1 275 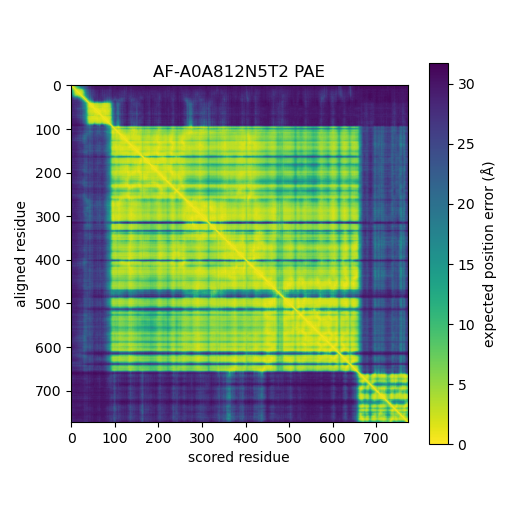? -14.777 22.692 -2.920 1.00 90.62 275 GLU A N 1
ATOM 2141 C CA . GLU A 1 275 ? -15.412 23.325 -1.751 1.00 90.62 275 GLU A CA 1
ATOM 2142 C C . GLU A 1 275 ? -14.418 23.554 -0.598 1.00 90.62 275 GLU A C 1
ATOM 2144 O O . GLU A 1 275 ? -14.531 24.549 0.121 1.00 90.62 275 GLU A O 1
ATOM 2149 N N . ALA A 1 276 ? -13.400 22.694 -0.473 1.00 90.81 276 ALA A N 1
ATOM 2150 C CA . ALA A 1 276 ? -12.274 22.857 0.451 1.00 90.81 276 ALA A CA 1
ATOM 2151 C C . ALA A 1 276 ? -11.139 23.753 -0.085 1.00 90.81 276 ALA A C 1
ATOM 2153 O O . ALA A 1 276 ? -10.119 23.947 0.582 1.00 90.81 276 ALA A O 1
ATOM 2154 N N . GLY A 1 277 ? -11.307 24.333 -1.277 1.00 89.69 277 GLY A N 1
ATOM 2155 C CA . GLY A 1 277 ? -10.332 25.219 -1.913 1.00 89.69 277 GLY A CA 1
ATOM 2156 C C . GLY A 1 277 ? -9.249 24.513 -2.732 1.00 89.69 277 GLY A C 1
ATOM 2157 O O . GLY A 1 277 ? -8.355 25.190 -3.227 1.00 89.69 277 GLY A O 1
ATOM 2158 N N . VAL A 1 278 ? -9.332 23.191 -2.908 1.00 93.25 278 VAL A N 1
ATOM 2159 C CA . VAL A 1 278 ? -8.422 22.383 -3.731 1.00 93.25 278 VAL A CA 1
ATOM 2160 C C . VAL A 1 278 ? -9.041 22.150 -5.105 1.00 93.25 278 VAL A C 1
ATOM 2162 O O . VAL A 1 278 ? -9.999 21.398 -5.263 1.00 93.25 278 VAL A O 1
ATOM 2165 N N . ARG A 1 279 ? -8.497 22.790 -6.138 1.00 92.69 279 ARG A N 1
ATOM 2166 C CA . ARG A 1 279 ? -9.093 22.782 -7.482 1.00 92.69 279 ARG A CA 1
ATOM 2167 C C . ARG A 1 279 ? -8.322 21.858 -8.411 1.00 92.69 279 ARG A C 1
ATOM 2169 O O . ARG A 1 279 ? -7.317 22.263 -8.989 1.00 92.69 279 ARG A O 1
ATOM 2176 N N . LEU A 1 280 ? -8.809 20.633 -8.583 1.00 93.19 280 LEU A N 1
ATOM 2177 C CA . LEU A 1 280 ? -8.196 19.615 -9.442 1.00 93.19 280 LEU A CA 1
ATOM 2178 C C . LEU A 1 280 ? -9.180 19.098 -10.494 1.00 93.19 280 LEU A C 1
ATOM 2180 O O . LEU A 1 280 ? -10.390 19.042 -10.270 1.00 93.19 280 LEU A O 1
ATOM 2184 N N . THR A 1 281 ? -8.664 18.700 -11.655 1.00 91.88 281 THR A N 1
ATOM 2185 C CA . THR A 1 281 ? -9.414 17.885 -12.626 1.00 91.88 281 THR A CA 1
ATOM 2186 C C . THR A 1 281 ? -9.531 16.428 -12.156 1.00 91.88 281 THR A C 1
ATOM 2188 O O . THR A 1 281 ? -8.790 15.976 -11.282 1.00 91.88 281 THR A O 1
ATOM 2191 N N . LYS A 1 282 ? -10.445 15.651 -12.756 1.00 90.06 282 LYS A N 1
ATOM 2192 C CA . LYS A 1 282 ? -10.633 14.227 -12.411 1.00 90.06 282 LYS A CA 1
ATOM 2193 C C . LYS A 1 282 ? -9.365 13.398 -12.636 1.00 90.06 282 LYS A C 1
ATOM 2195 O O . LYS A 1 282 ? -9.048 12.541 -11.815 1.00 90.06 282 LYS A O 1
ATOM 2200 N N . ASP A 1 283 ? -8.646 13.664 -13.722 1.00 87.56 283 ASP A N 1
ATOM 2201 C CA . ASP A 1 283 ? -7.423 12.932 -14.059 1.00 87.56 283 ASP A CA 1
ATOM 2202 C C . ASP A 1 283 ? -6.262 13.324 -13.134 1.00 87.56 283 ASP A C 1
ATOM 2204 O O . ASP A 1 283 ? -5.501 12.455 -12.719 1.00 87.56 283 ASP A O 1
ATOM 2208 N N . ALA A 1 284 ? -6.195 14.586 -12.688 1.00 90.62 284 ALA A N 1
ATOM 2209 C CA . ALA A 1 284 ? -5.255 15.001 -11.646 1.00 90.62 284 ALA A CA 1
ATOM 2210 C C . ALA A 1 284 ? -5.525 14.294 -10.304 1.00 90.62 284 ALA A C 1
ATOM 2212 O O . ALA A 1 284 ? -4.589 13.868 -9.633 1.00 90.62 284 ALA A O 1
ATOM 2213 N N . ILE A 1 285 ? -6.794 14.106 -9.918 1.00 92.31 285 ILE A N 1
ATOM 2214 C CA . ILE A 1 285 ? -7.150 13.353 -8.700 1.00 92.31 285 ILE A CA 1
ATOM 2215 C C . ILE A 1 285 ? -6.692 11.896 -8.805 1.00 92.31 285 ILE A C 1
ATOM 2217 O O . ILE A 1 285 ? -6.109 11.373 -7.857 1.00 92.31 285 ILE A O 1
ATOM 2221 N N . LYS A 1 286 ? -6.916 11.246 -9.957 1.00 89.00 286 LYS A N 1
ATOM 2222 C CA . LYS A 1 286 ? -6.431 9.879 -10.205 1.00 89.00 286 LYS A CA 1
ATOM 2223 C C . LYS A 1 286 ? -4.909 9.798 -10.111 1.00 89.00 286 LYS A C 1
ATOM 2225 O O . LYS A 1 286 ? -4.401 8.922 -9.419 1.00 89.00 286 LYS A O 1
ATOM 2230 N N . PHE A 1 287 ? -4.209 10.748 -10.730 1.00 89.44 287 PHE A N 1
ATOM 2231 C CA . PHE A 1 287 ? -2.755 10.872 -10.647 1.00 89.44 287 PHE A CA 1
ATOM 2232 C C . PHE A 1 287 ? -2.269 10.973 -9.193 1.00 89.44 287 PHE A C 1
ATOM 2234 O O . PHE A 1 287 ? -1.403 10.201 -8.784 1.00 89.44 287 PHE A O 1
ATOM 2241 N N . PHE A 1 288 ? -2.865 11.853 -8.379 1.00 92.44 288 PHE A N 1
ATOM 2242 C CA . PHE A 1 288 ? -2.503 11.962 -6.962 1.00 92.44 288 PHE A CA 1
ATOM 2243 C C . PHE A 1 288 ? -2.839 10.698 -6.169 1.00 92.44 288 PHE A C 1
ATOM 2245 O O . PHE A 1 288 ? -2.100 10.319 -5.268 1.00 92.44 288 PHE A O 1
ATOM 2252 N N . PHE A 1 289 ? -3.929 10.006 -6.489 1.00 90.62 289 PHE A N 1
ATOM 2253 C CA . PHE A 1 289 ? -4.239 8.750 -5.816 1.00 90.62 289 PHE A CA 1
ATOM 2254 C C . PHE A 1 289 ? -3.197 7.665 -6.134 1.00 90.62 289 PHE A C 1
ATOM 2256 O O . PHE A 1 289 ? -2.735 6.979 -5.224 1.00 90.62 289 PHE A O 1
ATOM 2263 N N . GLN A 1 290 ? -2.772 7.554 -7.397 1.00 89.62 290 GLN A N 1
ATOM 2264 C CA . GLN A 1 290 ? -1.739 6.609 -7.836 1.00 89.62 290 GLN A CA 1
ATOM 2265 C C . GLN A 1 290 ? -0.364 6.944 -7.250 1.00 89.62 290 GLN A C 1
ATOM 2267 O O . GLN A 1 290 ? 0.303 6.064 -6.710 1.00 89.62 290 GLN A O 1
ATOM 2272 N N . ILE A 1 291 ? 0.048 8.217 -7.260 1.00 90.62 291 ILE A N 1
ATOM 2273 C CA . ILE A 1 291 ? 1.341 8.617 -6.682 1.00 90.62 291 ILE A CA 1
ATOM 2274 C C . ILE A 1 291 ? 1.385 8.436 -5.158 1.00 90.62 291 ILE A C 1
ATOM 2276 O O . ILE A 1 291 ? 2.452 8.226 -4.590 1.00 90.62 291 ILE A O 1
ATOM 2280 N N . CYS A 1 292 ? 0.225 8.469 -4.494 1.00 92.12 292 CYS A N 1
ATOM 2281 C CA . CYS A 1 292 ? 0.074 8.175 -3.070 1.00 92.12 292 CYS A CA 1
ATOM 2282 C C . CYS A 1 292 ? -0.137 6.679 -2.771 1.00 92.12 292 CYS A C 1
ATOM 2284 O O . CYS A 1 292 ? -0.453 6.324 -1.633 1.00 92.12 292 CYS A O 1
ATOM 2286 N N . GLY A 1 293 ? -0.006 5.796 -3.767 1.00 88.94 293 GLY A N 1
ATOM 2287 C CA . GLY A 1 293 ? -0.149 4.353 -3.590 1.00 88.94 293 GLY A CA 1
ATOM 2288 C C . GLY A 1 293 ? -1.547 3.894 -3.200 1.00 88.94 293 GLY A C 1
ATOM 2289 O O . GLY A 1 293 ? -1.691 2.884 -2.517 1.00 88.94 293 GLY A O 1
ATOM 2290 N N . GLY A 1 294 ? -2.565 4.674 -3.555 1.00 88.25 294 GLY A N 1
ATOM 2291 C CA . GLY A 1 294 ? -3.951 4.450 -3.160 1.00 88.25 294 GLY A CA 1
ATOM 2292 C C . GLY A 1 294 ? -4.229 4.598 -1.663 1.00 88.25 294 GLY A C 1
ATOM 2293 O O . GLY A 1 294 ? -5.314 4.260 -1.194 1.00 88.25 294 GLY A O 1
ATOM 2294 N N . HIS A 1 295 ? -3.276 5.120 -0.889 1.00 91.25 295 HIS A N 1
ATOM 2295 C CA . HIS A 1 295 ? -3.425 5.233 0.553 1.00 91.25 295 HIS A CA 1
ATOM 2296 C C . HIS A 1 295 ? -4.147 6.529 0.942 1.00 91.25 295 HIS A C 1
ATOM 2298 O O . HIS A 1 295 ? -3.616 7.631 0.772 1.00 91.25 295 HIS A O 1
ATOM 2304 N N . ARG A 1 296 ? -5.336 6.410 1.549 1.00 90.00 296 ARG A N 1
ATOM 2305 C CA . ARG A 1 296 ? -6.212 7.551 1.883 1.00 90.00 296 ARG A CA 1
ATOM 2306 C C . ARG A 1 296 ? -5.519 8.642 2.705 1.00 90.00 296 ARG A C 1
ATOM 2308 O O . ARG A 1 296 ? -5.551 9.806 2.318 1.00 90.00 296 ARG A O 1
ATOM 2315 N N . GLY A 1 297 ? -4.837 8.279 3.792 1.00 90.69 297 GLY A N 1
ATOM 2316 C CA . GLY A 1 297 ? -4.130 9.250 4.636 1.00 90.69 297 GLY A CA 1
ATOM 2317 C C . GLY A 1 297 ? -2.926 9.927 3.967 1.00 90.69 297 GLY A C 1
ATOM 2318 O O . GLY A 1 297 ? -2.552 11.029 4.361 1.00 90.69 297 GLY A O 1
ATOM 2319 N N . ILE A 1 298 ? -2.321 9.301 2.950 1.00 93.81 298 ILE A N 1
ATOM 2320 C CA . ILE A 1 298 ? -1.230 9.915 2.173 1.00 93.81 298 ILE A CA 1
ATOM 2321 C C . ILE A 1 298 ? -1.842 10.866 1.139 1.00 93.81 298 ILE A C 1
ATOM 2323 O O . ILE A 1 298 ? -1.398 12.003 1.005 1.00 93.81 298 ILE A O 1
ATOM 2327 N N . PHE A 1 299 ? -2.926 10.441 0.484 1.00 93.75 299 PHE A N 1
ATOM 2328 C CA . PHE A 1 299 ? -3.682 11.260 -0.458 1.00 93.75 299 PHE A CA 1
ATOM 2329 C C . PHE A 1 299 ? -4.203 12.557 0.177 1.00 93.75 299 PHE A C 1
ATOM 2331 O O . PHE A 1 299 ? -3.984 13.632 -0.374 1.00 93.75 299 PHE A O 1
ATOM 2338 N N . MET A 1 300 ? -4.819 12.501 1.363 1.00 92.69 300 MET A N 1
ATOM 2339 C CA . MET A 1 300 ? -5.299 13.717 2.041 1.00 92.69 300 MET A CA 1
ATOM 2340 C C . MET A 1 300 ? -4.153 14.672 2.399 1.00 92.69 300 MET A C 1
ATOM 2342 O O . MET A 1 300 ? -4.289 15.889 2.267 1.00 92.69 300 MET A O 1
ATOM 2346 N N . ARG A 1 301 ? -2.979 14.133 2.753 1.00 93.44 301 ARG A N 1
ATOM 2347 C CA . ARG A 1 301 ? -1.771 14.939 2.967 1.00 93.44 301 ARG A CA 1
ATOM 2348 C C . ARG A 1 301 ? -1.281 15.598 1.673 1.00 93.44 301 ARG A C 1
ATOM 2350 O O . ARG A 1 301 ? -0.876 16.758 1.712 1.00 93.44 301 ARG A O 1
ATOM 2357 N N . ALA A 1 302 ? -1.368 14.903 0.539 1.00 94.81 302 ALA A N 1
ATOM 2358 C CA . ALA A 1 302 ? -1.079 15.478 -0.773 1.00 94.81 302 ALA A CA 1
ATOM 2359 C C . ALA A 1 302 ? -2.052 16.615 -1.122 1.00 94.81 302 ALA A C 1
ATOM 2361 O O . ALA A 1 302 ? -1.623 17.655 -1.612 1.00 94.81 302 ALA A O 1
ATOM 2362 N N . MET A 1 303 ? -3.346 16.471 -0.818 1.00 95.00 303 MET A N 1
ATOM 2363 C CA . MET A 1 303 ? -4.336 17.532 -1.058 1.00 95.00 303 MET A CA 1
ATOM 2364 C C . MET A 1 303 ? -4.055 18.788 -0.225 1.00 95.00 303 MET A C 1
ATOM 2366 O O . MET A 1 303 ? -4.221 19.898 -0.726 1.00 95.00 303 MET A O 1
ATOM 2370 N N . ALA A 1 304 ? -3.560 18.636 1.007 1.00 93.12 304 ALA A N 1
ATOM 2371 C CA . ALA A 1 304 ? -3.115 19.771 1.817 1.00 93.12 304 ALA A CA 1
ATOM 2372 C C . ALA A 1 304 ? -1.914 20.500 1.187 1.00 93.12 304 ALA A C 1
ATOM 2374 O O . ALA A 1 304 ? -1.863 21.728 1.207 1.00 93.12 304 ALA A O 1
ATOM 2375 N N . TRP A 1 305 ? -0.983 19.761 0.576 1.00 94.00 305 TRP A N 1
ATOM 2376 C CA . TRP A 1 305 ? 0.122 20.354 -0.182 1.00 94.00 305 TRP A CA 1
ATOM 2377 C C . TRP A 1 305 ? -0.367 21.095 -1.435 1.00 94.00 305 TRP A C 1
ATOM 2379 O O . TRP A 1 305 ? 0.067 22.218 -1.686 1.00 94.00 305 TRP A O 1
ATOM 2389 N N . VAL A 1 306 ? -1.308 20.512 -2.191 1.00 94.38 306 VAL A N 1
ATOM 2390 C CA . VAL A 1 306 ? -1.920 21.177 -3.357 1.00 94.38 306 VAL A CA 1
ATOM 2391 C C . VAL A 1 306 ? -2.593 22.480 -2.935 1.00 94.38 306 VAL A C 1
ATOM 2393 O O . VAL A 1 306 ? -2.378 23.506 -3.574 1.00 94.38 306 VAL A O 1
ATOM 2396 N N . LEU A 1 307 ? -3.370 22.456 -1.847 1.00 92.31 307 LEU A N 1
ATOM 2397 C CA . LEU A 1 307 ? -4.033 23.645 -1.308 1.00 92.31 307 LEU A CA 1
ATOM 2398 C C . LEU A 1 307 ? -3.029 24.768 -1.031 1.00 92.31 307 LEU A C 1
ATOM 2400 O O . LEU A 1 307 ? -3.265 25.918 -1.394 1.00 92.31 307 LEU A O 1
ATOM 2404 N N . GLU A 1 308 ? -1.908 24.429 -0.397 1.00 91.06 308 GLU A N 1
ATOM 2405 C CA . GLU A 1 308 ? -0.859 25.389 -0.068 1.00 91.06 308 GLU A CA 1
ATOM 2406 C C . GLU A 1 308 ? -0.198 25.963 -1.329 1.00 91.06 308 GLU A C 1
ATOM 2408 O O . GLU A 1 308 ? -0.072 27.180 -1.469 1.00 91.06 308 GLU A O 1
ATOM 2413 N N . LYS A 1 309 ? 0.132 25.117 -2.310 1.00 90.56 309 LYS A N 1
ATOM 2414 C CA . LYS A 1 309 ? 0.686 25.569 -3.595 1.00 90.56 309 LYS A CA 1
ATOM 2415 C C . LYS A 1 309 ? -0.274 26.473 -4.364 1.00 90.56 309 LYS A C 1
ATOM 2417 O O . LYS A 1 309 ? 0.131 27.524 -4.858 1.00 90.56 309 LYS A O 1
ATOM 2422 N N . GLN A 1 310 ? -1.551 26.111 -4.412 1.00 90.31 310 GLN A N 1
ATOM 2423 C CA . GLN A 1 310 ? -2.589 26.900 -5.072 1.00 90.31 310 GLN A CA 1
ATOM 2424 C C . GLN A 1 310 ? -2.841 28.253 -4.392 1.00 90.31 310 GLN A C 1
ATOM 2426 O O . GLN A 1 310 ? -3.250 29.198 -5.066 1.00 90.31 310 GLN A O 1
ATOM 2431 N N . ARG A 1 311 ? -2.572 28.380 -3.085 1.00 88.31 311 ARG A N 1
ATOM 2432 C CA . ARG A 1 311 ? -2.624 29.664 -2.361 1.00 88.31 311 ARG A CA 1
ATOM 2433 C C . ARG A 1 311 ? -1.436 30.571 -2.670 1.00 88.31 311 ARG A C 1
ATOM 2435 O O . ARG A 1 311 ? -1.595 31.789 -2.689 1.00 88.31 311 ARG A O 1
ATOM 2442 N N . GLN A 1 312 ? -0.259 29.995 -2.905 1.00 85.81 312 GLN A N 1
ATOM 2443 C CA . GLN A 1 312 ? 0.969 30.742 -3.196 1.00 85.81 312 GLN A CA 1
ATOM 2444 C C . GLN A 1 312 ? 0.996 31.311 -4.626 1.00 85.81 312 GLN A C 1
ATOM 2446 O O . GLN A 1 312 ? 1.623 32.343 -4.870 1.00 85.81 312 GLN A O 1
ATOM 2451 N N . GLN A 1 313 ? 0.290 30.684 -5.571 1.00 83.88 313 GLN A N 1
ATOM 2452 C CA . GLN A 1 313 ? 0.143 31.170 -6.945 1.00 83.88 313 GLN A CA 1
ATOM 2453 C C . GLN A 1 313 ? -0.776 32.414 -6.976 1.00 83.88 313 GLN A C 1
ATOM 2455 O O . GLN A 1 313 ? -2.001 32.312 -6.986 1.00 83.88 313 GLN A O 1
ATOM 2460 N N . ARG A 1 314 ? -0.189 33.624 -6.948 1.00 53.53 314 ARG A N 1
ATOM 2461 C CA . ARG A 1 314 ? -0.920 34.906 -7.029 1.00 53.53 314 ARG A CA 1
ATOM 2462 C C . ARG A 1 314 ? -1.483 35.125 -8.442 1.00 53.53 314 ARG A C 1
ATOM 2464 O O . ARG A 1 314 ? -0.771 35.555 -9.339 1.00 53.53 314 ARG A O 1
ATOM 2471 N N . GLY A 1 315 ? -2.773 34.855 -8.617 1.00 52.50 315 GLY A N 1
ATOM 2472 C CA . GLY A 1 315 ? -3.519 35.011 -9.873 1.00 52.50 315 GLY A CA 1
ATOM 2473 C C . GLY A 1 315 ? -4.551 33.892 -9.979 1.00 52.50 315 GLY A C 1
ATOM 2474 O O . GLY A 1 315 ? -4.252 32.788 -9.546 1.00 52.50 315 GLY A O 1
ATOM 2475 N N . ALA A 1 316 ? -5.774 34.195 -10.439 1.00 52.22 316 ALA A N 1
ATOM 2476 C CA . ALA A 1 316 ? -6.963 33.326 -10.409 1.00 52.22 316 ALA A CA 1
ATOM 2477 C C . ALA A 1 316 ? -6.642 31.829 -10.237 1.00 52.22 316 ALA A C 1
ATOM 2479 O O . ALA A 1 316 ? -6.187 31.198 -11.181 1.00 52.22 316 ALA A O 1
ATOM 2480 N N . CYS A 1 317 ? -6.870 31.310 -9.021 1.00 60.25 317 CYS A N 1
ATOM 2481 C CA . CYS A 1 317 ? -6.587 29.947 -8.561 1.00 60.25 317 CYS A CA 1
ATOM 2482 C C . CYS A 1 317 ? -7.145 28.906 -9.557 1.00 60.25 317 CYS A C 1
ATOM 2484 O O . CYS A 1 317 ? -8.309 28.490 -9.463 1.00 60.25 317 CYS A O 1
ATOM 2486 N N . ALA A 1 318 ? -6.354 28.599 -10.586 1.00 75.31 318 ALA A N 1
ATOM 2487 C CA . ALA A 1 318 ? -6.784 27.845 -11.749 1.00 75.31 318 ALA A CA 1
ATOM 2488 C C . ALA A 1 318 ? -6.834 26.366 -11.384 1.00 75.31 318 ALA A C 1
ATOM 2490 O O . ALA A 1 318 ? -5.972 25.853 -10.671 1.00 75.31 318 ALA A O 1
ATOM 2491 N N . GLN A 1 319 ? -7.868 25.680 -11.860 1.00 89.50 319 GLN A N 1
ATOM 2492 C CA . GLN A 1 319 ? -7.986 24.244 -11.671 1.00 89.50 319 GLN A CA 1
ATOM 2493 C C . GLN A 1 319 ? -6.780 23.546 -12.309 1.00 89.50 319 GLN A C 1
ATOM 2495 O O . GLN A 1 319 ? -6.542 23.711 -13.504 1.00 89.50 319 GLN A O 1
ATOM 2500 N N . TRP A 1 320 ? -6.030 22.760 -11.535 1.00 90.81 320 TRP A N 1
ATOM 2501 C CA . TRP A 1 320 ? -4.887 22.032 -12.081 1.00 90.81 320 TRP A CA 1
ATOM 2502 C C . TRP A 1 320 ? -5.363 20.857 -12.942 1.00 90.81 320 TRP A C 1
ATOM 2504 O O . TRP A 1 320 ? -6.144 19.997 -12.503 1.00 90.81 320 TRP A O 1
ATOM 2514 N N . THR A 1 321 ? -4.870 20.811 -14.178 1.00 88.62 321 THR A N 1
ATOM 2515 C CA . THR A 1 321 ? -4.956 19.627 -15.037 1.00 88.62 321 THR A CA 1
ATOM 2516 C C . THR A 1 321 ? -3.987 18.548 -14.546 1.00 88.62 321 THR A C 1
ATOM 2518 O O . THR A 1 321 ? -3.198 18.782 -13.626 1.00 88.62 321 THR A O 1
ATOM 2521 N N . VAL A 1 322 ? -4.049 17.348 -15.126 1.00 85.38 322 VAL A N 1
ATOM 2522 C CA . VAL A 1 322 ? -3.101 16.277 -14.780 1.00 85.38 322 VAL A CA 1
ATOM 2523 C C . VAL A 1 322 ? -1.668 16.654 -15.160 1.00 85.38 322 VAL A C 1
ATOM 2525 O O . VAL A 1 322 ? -0.744 16.352 -14.413 1.00 85.38 322 VAL A O 1
ATOM 2528 N N . GLU A 1 323 ? -1.484 17.386 -16.259 1.00 82.62 323 GLU A N 1
ATOM 2529 C CA . GLU A 1 323 ? -0.186 17.883 -16.712 1.00 82.62 323 GLU A CA 1
ATOM 2530 C C . GLU A 1 323 ? 0.376 18.914 -15.731 1.00 82.62 323 GLU A C 1
ATOM 2532 O O . GLU A 1 323 ? 1.525 18.786 -15.314 1.00 82.62 323 GLU A O 1
ATOM 2537 N N . GLN A 1 324 ? -0.439 19.882 -15.287 1.00 85.19 324 GLN A N 1
ATOM 2538 C CA . GLN A 1 324 ? -0.004 20.848 -14.273 1.00 85.19 324 GLN A CA 1
ATOM 2539 C C . GLN A 1 324 ? 0.335 20.143 -12.958 1.00 85.19 324 GLN A C 1
ATOM 2541 O O . GLN A 1 324 ? 1.390 20.390 -12.385 1.00 85.19 324 GLN A O 1
ATOM 2546 N N . ALA A 1 325 ? -0.529 19.234 -12.492 1.00 88.81 325 ALA A N 1
ATOM 2547 C CA . ALA A 1 325 ? -0.284 18.472 -11.271 1.00 88.81 325 ALA A CA 1
ATOM 2548 C C . ALA A 1 325 ? 1.026 17.675 -11.353 1.00 88.81 325 ALA A C 1
ATOM 2550 O O . ALA A 1 325 ? 1.817 17.700 -10.412 1.00 88.81 325 ALA A O 1
ATOM 2551 N N . TYR A 1 326 ? 1.280 17.015 -12.484 1.00 84.88 326 TYR A N 1
ATOM 2552 C CA . TYR A 1 326 ? 2.530 16.306 -12.723 1.00 84.88 326 TYR A CA 1
ATOM 2553 C C . TYR A 1 326 ? 3.732 17.258 -12.730 1.00 84.88 326 TYR A C 1
ATOM 2555 O O . TYR A 1 326 ? 4.714 16.977 -12.048 1.00 84.88 326 TYR A O 1
ATOM 2563 N N . GLY A 1 327 ? 3.660 18.384 -13.449 1.00 82.44 327 GLY A N 1
ATOM 2564 C CA . GLY A 1 327 ? 4.737 19.377 -13.510 1.00 82.44 327 GLY A CA 1
ATOM 2565 C C . GLY A 1 327 ? 5.095 19.938 -12.133 1.00 82.44 327 GLY A C 1
ATOM 2566 O O . GLY A 1 327 ? 6.261 19.922 -11.746 1.00 82.44 327 GLY A O 1
ATOM 2567 N N . GLU A 1 328 ? 4.091 20.338 -11.350 1.00 87.38 328 GLU A N 1
ATOM 2568 C CA . GLU A 1 328 ? 4.259 20.848 -9.982 1.00 87.38 328 GLU A CA 1
ATOM 2569 C C . GLU A 1 328 ? 4.868 19.802 -9.049 1.00 87.38 328 GLU A C 1
ATOM 2571 O O . GLU A 1 328 ? 5.796 20.095 -8.292 1.00 87.38 328 GLU A O 1
ATOM 2576 N N . VAL A 1 329 ? 4.368 18.563 -9.115 1.00 88.31 329 VAL A N 1
ATOM 2577 C CA . VAL A 1 329 ? 4.934 17.457 -8.347 1.00 88.31 329 VAL A CA 1
ATOM 2578 C C . VAL A 1 329 ? 6.377 17.235 -8.767 1.00 88.31 329 VAL A C 1
ATOM 2580 O O . VAL A 1 329 ? 7.234 17.225 -7.900 1.00 88.31 329 VAL A O 1
ATOM 2583 N N . LYS A 1 330 ? 6.675 17.124 -10.065 1.00 82.88 330 LYS A N 1
ATOM 2584 C CA . LYS A 1 330 ? 8.021 16.849 -10.579 1.00 82.88 330 LYS A CA 1
ATOM 2585 C C . LYS A 1 330 ? 9.029 17.929 -10.183 1.00 82.88 330 LYS A C 1
ATOM 2587 O O . LYS A 1 330 ? 10.129 17.582 -9.762 1.00 82.88 330 LYS A O 1
ATOM 2592 N N . LEU A 1 331 ? 8.645 19.206 -10.240 1.00 83.06 331 LEU A N 1
ATOM 2593 C CA . LEU A 1 331 ? 9.459 20.322 -9.746 1.00 83.06 331 LEU A CA 1
ATOM 2594 C C . LEU A 1 331 ? 9.716 20.210 -8.239 1.00 83.06 331 LEU A C 1
ATOM 2596 O O . LEU A 1 331 ? 10.844 20.374 -7.786 1.00 83.06 331 LEU A O 1
ATOM 2600 N N . ALA A 1 332 ? 8.687 19.875 -7.457 1.00 85.06 332 ALA A N 1
ATOM 2601 C CA . ALA A 1 332 ? 8.809 19.671 -6.015 1.00 85.06 332 ALA A CA 1
ATOM 2602 C C . ALA A 1 332 ? 9.425 18.311 -5.622 1.00 85.06 332 ALA A C 1
ATOM 2604 O O . ALA A 1 332 ? 9.631 18.064 -4.432 1.00 85.06 332 ALA A O 1
ATOM 2605 N N . TRP A 1 333 ? 9.680 17.435 -6.597 1.00 78.75 333 TRP A N 1
ATOM 2606 C CA . TRP A 1 333 ? 10.229 16.086 -6.441 1.00 78.75 333 TRP A CA 1
ATOM 2607 C C . TRP A 1 333 ? 11.709 16.006 -6.816 1.00 78.75 333 TRP A C 1
ATOM 2609 O O . TRP A 1 333 ? 12.315 14.989 -6.512 1.00 78.75 333 TRP A O 1
ATOM 2619 N N . ALA A 1 334 ? 12.276 17.026 -7.476 1.00 58.69 334 ALA A N 1
ATOM 2620 C CA . ALA A 1 334 ? 13.493 16.963 -8.301 1.00 58.69 334 ALA A CA 1
ATOM 2621 C C . ALA A 1 334 ? 14.705 16.187 -7.729 1.00 58.69 334 ALA A C 1
ATOM 2623 O O . ALA A 1 334 ? 15.443 15.603 -8.516 1.00 58.69 334 ALA A O 1
ATOM 2624 N N . ASP A 1 335 ? 14.857 16.081 -6.406 1.00 66.19 335 ASP A N 1
ATOM 2625 C CA . ASP A 1 335 ? 15.976 15.380 -5.756 1.00 66.19 335 ASP A CA 1
ATOM 2626 C C . ASP A 1 335 ? 15.640 13.974 -5.203 1.00 66.19 335 ASP A C 1
ATOM 2628 O O . ASP A 1 335 ? 16.482 13.351 -4.558 1.00 66.19 335 ASP A O 1
ATOM 2632 N N . GLU A 1 336 ? 14.409 13.469 -5.393 1.00 72.81 336 GLU A N 1
ATOM 2633 C CA . GLU A 1 336 ? 13.886 12.209 -4.806 1.00 72.81 336 GLU A CA 1
ATOM 2634 C C . GLU A 1 336 ? 14.135 12.087 -3.285 1.00 72.81 336 GLU A C 1
ATOM 2636 O O . GLU A 1 336 ? 14.211 11.001 -2.702 1.00 72.81 336 GLU A O 1
ATOM 2641 N N . ASP A 1 337 ? 14.267 13.233 -2.624 1.00 80.31 337 ASP A N 1
ATOM 2642 C CA . ASP A 1 337 ? 14.780 13.314 -1.274 1.00 80.31 337 ASP A CA 1
ATOM 2643 C C . ASP A 1 337 ? 13.667 13.581 -0.264 1.00 80.31 337 ASP A C 1
ATOM 2645 O O . ASP A 1 337 ? 13.160 14.695 -0.104 1.00 80.31 337 ASP A O 1
ATOM 2649 N N . TRP A 1 338 ? 13.341 12.533 0.485 1.00 85.94 338 TRP A N 1
ATOM 2650 C CA . TRP A 1 338 ? 12.397 12.577 1.593 1.00 85.94 338 TRP A CA 1
ATOM 2651 C C . TRP A 1 338 ? 12.817 13.507 2.739 1.00 85.94 338 TRP A C 1
ATOM 2653 O O . TRP A 1 338 ? 11.973 13.878 3.555 1.00 85.94 338 TRP A O 1
ATOM 2663 N N . SER A 1 339 ? 14.102 13.863 2.833 1.00 78.06 339 SER A N 1
ATOM 2664 C CA . SER A 1 339 ? 14.627 14.704 3.911 1.00 78.06 339 SER A CA 1
ATOM 2665 C C . SER A 1 339 ? 14.488 16.206 3.660 1.00 78.06 339 SER A C 1
ATOM 2667 O O . SER A 1 339 ? 14.631 16.972 4.611 1.00 78.06 339 SER A O 1
ATOM 2669 N N . ILE A 1 340 ? 14.157 16.638 2.434 1.00 81.12 340 ILE A N 1
ATOM 2670 C CA . ILE A 1 340 ? 13.991 18.061 2.108 1.00 81.12 340 ILE A CA 1
ATOM 2671 C C . ILE A 1 340 ? 12.658 18.568 2.678 1.00 81.12 340 ILE A C 1
ATOM 2673 O O . ILE A 1 340 ? 11.592 18.147 2.213 1.00 81.12 340 ILE A O 1
ATOM 2677 N N . PRO A 1 341 ? 12.671 19.497 3.653 1.00 76.94 341 PRO A N 1
ATOM 2678 C CA . PRO A 1 341 ? 11.445 20.092 4.167 1.00 76.94 341 PRO A CA 1
ATOM 2679 C C . PRO A 1 341 ? 10.726 20.872 3.062 1.00 76.94 341 PRO A C 1
ATOM 2681 O O . PRO A 1 341 ? 11.359 21.495 2.216 1.00 76.94 341 PRO A O 1
ATOM 2684 N N . ASN A 1 342 ? 9.394 20.873 3.081 1.00 78.75 342 ASN A N 1
ATOM 2685 C CA . ASN A 1 342 ? 8.539 21.571 2.109 1.00 78.75 342 ASN A CA 1
ATOM 2686 C C . ASN A 1 342 ? 8.573 21.050 0.655 1.00 78.75 342 ASN A C 1
ATOM 2688 O O . ASN A 1 342 ? 7.799 21.546 -0.169 1.00 78.75 342 ASN A O 1
ATOM 2692 N N . SER A 1 343 ? 9.375 20.026 0.340 1.00 87.12 343 SER A N 1
ATOM 2693 C CA . SER A 1 343 ? 9.236 19.260 -0.908 1.00 87.12 343 SER A CA 1
ATOM 2694 C C . SER A 1 343 ? 7.929 18.458 -0.906 1.00 87.12 343 SER A C 1
ATOM 2696 O O . SER A 1 343 ? 7.307 18.278 0.146 1.00 87.12 343 SER A O 1
ATOM 2698 N N . PHE A 1 344 ? 7.496 17.943 -2.061 1.00 90.62 344 PHE A N 1
ATOM 2699 C CA . PHE A 1 344 ? 6.300 17.090 -2.101 1.00 90.62 344 PHE A CA 1
ATOM 2700 C C . PHE A 1 344 ? 6.466 15.863 -1.186 1.00 90.62 344 PHE A C 1
ATOM 2702 O O . PHE A 1 344 ? 5.602 15.576 -0.358 1.00 90.62 344 PHE A O 1
ATOM 2709 N N . LEU A 1 345 ? 7.623 15.196 -1.261 1.00 89.88 345 LEU A N 1
ATOM 2710 C CA . LEU A 1 345 ? 7.960 14.043 -0.423 1.00 89.88 345 LEU A CA 1
ATOM 2711 C C . LEU A 1 345 ? 8.057 14.405 1.065 1.00 89.88 345 LEU A C 1
ATOM 2713 O O . LEU A 1 345 ? 7.516 13.689 1.908 1.00 89.88 345 LEU A O 1
ATOM 2717 N N . GLY A 1 346 ? 8.673 15.541 1.398 1.00 88.06 346 GLY A N 1
ATOM 2718 C CA . GLY A 1 346 ? 8.744 16.044 2.771 1.00 88.06 346 GLY A CA 1
ATOM 2719 C C . GLY A 1 346 ? 7.359 16.350 3.353 1.00 88.06 346 GLY A C 1
ATOM 2720 O O . GLY A 1 346 ? 7.096 16.071 4.523 1.00 88.06 346 GLY A O 1
ATOM 2721 N N . TRP A 1 347 ? 6.431 16.851 2.529 1.00 90.00 347 TRP A N 1
ATOM 2722 C CA . TRP A 1 347 ? 5.031 17.021 2.919 1.00 90.00 347 TRP A CA 1
ATOM 2723 C C . TRP A 1 347 ? 4.342 15.689 3.182 1.00 90.00 347 TRP A C 1
ATOM 2725 O O . TRP A 1 347 ? 3.684 15.550 4.219 1.00 90.00 347 TRP A O 1
ATOM 2735 N N . LEU A 1 348 ? 4.503 14.714 2.283 1.00 92.25 348 LEU A N 1
ATOM 2736 C CA . LEU A 1 348 ? 3.939 13.377 2.452 1.00 92.25 348 LEU A CA 1
ATOM 2737 C C . LEU A 1 348 ? 4.468 12.697 3.719 1.00 92.25 348 LEU A C 1
ATOM 2739 O O . LEU A 1 348 ? 3.671 12.133 4.462 1.00 92.25 348 LEU A O 1
ATOM 2743 N N . ALA A 1 349 ? 5.759 12.830 4.038 1.00 89.81 349 ALA A N 1
ATOM 2744 C CA . ALA A 1 349 ? 6.363 12.285 5.258 1.00 89.81 349 ALA A CA 1
ATOM 2745 C C . ALA A 1 349 ? 5.727 12.799 6.566 1.00 89.81 349 ALA A C 1
ATOM 2747 O O . ALA A 1 349 ? 5.960 12.227 7.626 1.00 89.81 349 ALA A O 1
ATOM 2748 N N . GLY A 1 350 ? 4.897 13.848 6.516 1.00 85.88 350 GLY A N 1
ATOM 2749 C CA . GLY A 1 350 ? 4.099 14.303 7.657 1.00 85.88 350 GLY A CA 1
ATOM 2750 C C . GLY A 1 350 ? 2.931 13.382 8.042 1.00 85.88 350 GLY A C 1
ATOM 2751 O O . GLY A 1 350 ? 2.261 13.652 9.034 1.00 85.88 350 GLY A O 1
ATOM 2752 N N . THR A 1 351 ? 2.647 12.326 7.273 1.00 88.81 351 THR A N 1
ATOM 2753 C CA . THR A 1 351 ? 1.587 11.352 7.580 1.00 88.81 351 THR A CA 1
ATOM 2754 C C . THR A 1 351 ? 2.113 10.134 8.341 1.00 88.81 351 THR A C 1
ATOM 2756 O O . THR A 1 351 ? 3.181 9.601 8.029 1.00 88.81 351 THR A O 1
ATOM 2759 N N . ARG A 1 352 ? 1.307 9.619 9.282 1.00 86.88 352 ARG A N 1
ATOM 2760 C CA . ARG A 1 352 ? 1.614 8.398 10.055 1.00 86.88 352 ARG A CA 1
ATOM 2761 C C . ARG A 1 352 ? 1.735 7.135 9.200 1.00 86.88 352 ARG A C 1
ATOM 2763 O O . ARG A 1 352 ? 2.276 6.141 9.667 1.00 86.88 352 ARG A O 1
ATOM 2770 N N . ALA A 1 353 ? 1.226 7.165 7.968 1.00 90.38 353 ALA A N 1
ATOM 2771 C CA . ALA A 1 353 ? 1.356 6.060 7.020 1.00 90.38 353 ALA A CA 1
ATOM 2772 C C . ALA A 1 353 ? 2.735 5.987 6.337 1.00 90.38 353 ALA A C 1
ATOM 2774 O O . ALA A 1 353 ? 3.021 4.998 5.668 1.00 90.38 353 ALA A O 1
ATOM 2775 N N . ILE A 1 354 ? 3.570 7.026 6.477 1.00 91.81 354 ILE A N 1
ATOM 2776 C CA . ILE A 1 354 ? 4.936 7.070 5.930 1.00 91.81 354 ILE A CA 1
ATOM 2777 C C . ILE A 1 354 ? 5.957 7.168 7.060 1.00 91.81 354 ILE A C 1
ATOM 2779 O O . ILE A 1 354 ? 6.877 6.359 7.114 1.00 91.81 354 ILE A O 1
ATOM 2783 N N . ARG A 1 355 ? 5.799 8.137 7.968 1.00 90.50 355 ARG A N 1
ATOM 2784 C CA . ARG A 1 355 ? 6.688 8.311 9.118 1.00 90.50 355 ARG A CA 1
ATOM 2785 C C . ARG A 1 355 ? 5.968 7.871 10.380 1.00 90.50 355 ARG A C 1
ATOM 2787 O O . ARG A 1 355 ? 4.950 8.452 10.754 1.00 90.50 355 ARG A O 1
ATOM 2794 N N . VAL A 1 356 ? 6.503 6.854 11.045 1.00 84.38 356 VAL A N 1
ATOM 2795 C CA . VAL A 1 356 ? 5.933 6.381 12.307 1.00 84.38 356 VAL A CA 1
ATOM 2796 C C . VAL A 1 356 ? 6.211 7.381 13.434 1.00 84.38 356 VAL A C 1
ATOM 2798 O O . VAL A 1 356 ? 7.239 8.062 13.454 1.00 84.38 356 VAL A O 1
ATOM 2801 N N . ASN A 1 357 ? 5.299 7.430 14.401 1.00 72.94 357 ASN A N 1
ATOM 2802 C CA . ASN A 1 357 ? 5.403 8.283 15.584 1.00 72.94 357 ASN A CA 1
ATOM 2803 C C . ASN A 1 357 ? 5.812 7.467 16.824 1.00 72.94 357 ASN A C 1
ATOM 2805 O O . ASN A 1 357 ? 5.834 6.233 16.800 1.00 72.94 357 ASN A O 1
ATOM 2809 N N . GLY A 1 358 ? 6.057 8.159 17.939 1.00 76.19 358 GLY A N 1
ATOM 2810 C CA . GLY A 1 358 ? 6.330 7.537 19.236 1.00 76.19 358 GLY A CA 1
ATOM 2811 C C . GLY A 1 358 ? 7.752 6.989 19.332 1.00 76.19 358 GLY A C 1
ATOM 2812 O O . GLY A 1 358 ? 8.688 7.620 18.847 1.00 76.19 358 GLY A O 1
ATOM 2813 N N . HIS A 1 359 ? 7.917 5.815 19.948 1.00 76.75 359 HIS A N 1
ATOM 2814 C CA . HIS A 1 359 ? 9.229 5.216 20.224 1.00 76.75 359 HIS A CA 1
ATOM 2815 C C . HIS A 1 359 ? 10.125 5.103 18.977 1.00 76.75 359 HIS A C 1
ATOM 2817 O O . HIS A 1 359 ? 11.317 5.401 19.038 1.00 76.75 359 HIS A O 1
ATOM 2823 N N . TYR A 1 360 ? 9.542 4.755 17.830 1.00 84.19 360 TYR A N 1
ATOM 2824 C CA . TYR A 1 360 ? 10.264 4.585 16.567 1.00 84.19 360 TYR A CA 1
ATOM 2825 C C . TYR A 1 360 ? 10.379 5.860 15.715 1.00 84.19 360 TYR A C 1
ATOM 2827 O O . TYR A 1 360 ? 10.880 5.805 14.591 1.00 84.19 360 TYR A O 1
ATOM 2835 N N . ALA A 1 361 ? 9.940 7.019 16.224 1.00 80.88 361 ALA A N 1
ATOM 2836 C CA . ALA A 1 361 ? 10.217 8.300 15.571 1.00 80.88 361 ALA A CA 1
ATOM 2837 C C . ALA A 1 361 ? 11.728 8.593 15.533 1.00 80.88 361 ALA A C 1
ATOM 2839 O O . ALA A 1 361 ? 12.207 9.251 14.606 1.00 80.88 361 ALA A O 1
ATOM 2840 N N . ASN A 1 362 ? 12.474 8.069 16.514 1.00 82.69 362 ASN A N 1
ATOM 2841 C CA . ASN A 1 362 ? 13.927 8.013 16.489 1.00 82.69 362 ASN A CA 1
ATOM 2842 C C . ASN A 1 362 ? 14.386 6.789 15.673 1.00 82.69 362 ASN A C 1
ATOM 2844 O O . ASN A 1 362 ? 14.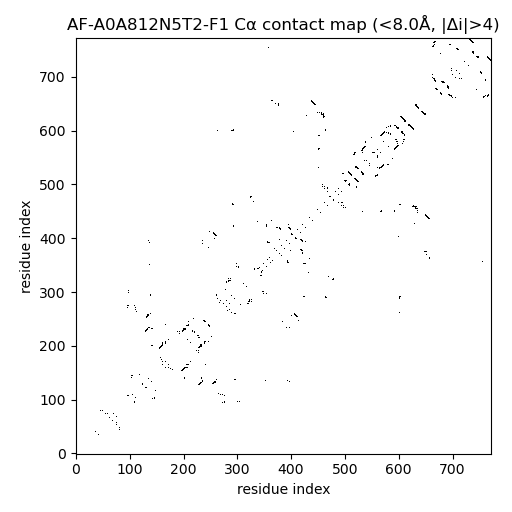112 5.640 16.019 1.00 82.69 362 ASN A O 1
ATOM 2848 N N . LEU A 1 363 ? 15.140 7.050 14.604 1.00 87.00 363 LEU A N 1
ATOM 2849 C CA . LEU A 1 363 ? 15.651 6.038 13.676 1.00 87.00 363 LEU A CA 1
ATOM 2850 C C . LEU A 1 363 ? 16.627 5.041 14.318 1.00 87.00 363 LEU A C 1
ATOM 2852 O O . LEU A 1 363 ? 16.822 3.950 13.780 1.00 87.00 363 LEU A O 1
ATOM 2856 N N . ALA A 1 364 ? 17.256 5.400 15.440 1.00 84.81 364 ALA A N 1
ATOM 2857 C CA . ALA A 1 364 ? 18.117 4.512 16.219 1.00 84.81 364 ALA A CA 1
ATOM 2858 C C . ALA A 1 364 ? 17.319 3.410 16.930 1.00 84.81 364 ALA A C 1
ATOM 2860 O O . ALA A 1 364 ? 17.846 2.320 17.127 1.00 84.81 364 ALA A O 1
ATOM 2861 N N . ASN A 1 365 ? 16.048 3.670 17.250 1.00 87.31 365 ASN A N 1
ATOM 2862 C CA . ASN A 1 365 ? 15.170 2.715 17.926 1.00 87.31 365 ASN A CA 1
ATOM 2863 C C . ASN A 1 365 ? 14.530 1.709 16.957 1.00 87.31 365 ASN A C 1
ATOM 2865 O O . ASN A 1 365 ? 13.821 0.806 17.393 1.00 87.31 365 ASN A O 1
ATOM 2869 N N . ILE A 1 366 ? 14.739 1.858 15.643 1.00 90.56 366 ILE A N 1
ATOM 2870 C CA . ILE A 1 366 ? 14.206 0.915 14.656 1.00 90.56 366 ILE A CA 1
ATOM 2871 C C . ILE A 1 366 ? 14.918 -0.434 14.830 1.00 90.56 366 ILE A C 1
ATOM 2873 O O . ILE A 1 366 ? 16.146 -0.488 14.688 1.00 90.56 366 ILE A O 1
ATOM 2877 N N . PRO A 1 367 ? 14.170 -1.517 15.109 1.00 91.56 367 PRO A N 1
ATOM 2878 C CA . PRO A 1 367 ? 14.742 -2.823 15.398 1.00 91.56 367 PRO A CA 1
ATOM 2879 C C . PRO A 1 367 ? 15.351 -3.438 14.139 1.00 91.56 367 PRO A C 1
ATOM 2881 O O . PRO A 1 367 ? 14.885 -3.202 13.021 1.00 91.56 367 PRO A O 1
ATOM 2884 N N . GLN A 1 368 ? 16.376 -4.270 14.319 1.00 91.19 368 GLN A N 1
ATOM 2885 C CA . GLN A 1 368 ? 17.098 -4.881 13.204 1.00 91.19 368 GLN A CA 1
ATOM 2886 C C . GLN A 1 368 ? 16.194 -5.745 12.315 1.00 91.19 368 GLN A C 1
ATOM 2888 O O . GLN A 1 368 ? 16.307 -5.682 11.096 1.00 91.19 368 GLN A O 1
ATOM 2893 N N . GLN A 1 369 ? 15.216 -6.441 12.892 1.00 94.00 369 GLN A N 1
ATOM 2894 C CA . GLN A 1 369 ? 14.244 -7.244 12.148 1.00 94.00 369 GLN A CA 1
ATOM 2895 C C . GLN A 1 369 ? 13.398 -6.386 11.194 1.00 94.00 369 GLN A C 1
ATOM 2897 O O . GLN A 1 369 ? 13.058 -6.827 10.100 1.00 94.00 369 GLN A O 1
ATOM 2902 N N . MET A 1 370 ? 13.087 -5.136 11.561 1.00 94.69 370 MET A N 1
ATOM 2903 C CA . MET A 1 370 ? 12.402 -4.216 10.647 1.00 94.69 370 MET A CA 1
ATOM 2904 C C . MET A 1 370 ? 13.312 -3.815 9.477 1.00 94.69 370 MET A C 1
ATOM 2906 O O . MET A 1 370 ? 12.840 -3.691 8.350 1.00 94.69 370 MET A O 1
ATOM 2910 N N . LEU A 1 371 ? 14.616 -3.641 9.718 1.00 94.75 371 LEU A N 1
ATOM 2911 C CA . LEU A 1 371 ? 15.602 -3.352 8.668 1.00 94.75 371 LEU A CA 1
ATOM 2912 C C . LEU A 1 371 ? 15.786 -4.543 7.722 1.00 94.75 371 LEU A C 1
ATOM 2914 O O . LEU A 1 371 ? 15.880 -4.358 6.509 1.00 94.75 371 LEU A O 1
ATOM 2918 N N . GLU A 1 372 ? 15.794 -5.756 8.268 1.00 94.69 372 GLU A N 1
ATOM 2919 C CA . GLU A 1 372 ? 15.825 -6.995 7.497 1.00 94.69 372 GLU A CA 1
ATOM 2920 C C . GLU A 1 372 ? 14.577 -7.129 6.627 1.00 94.69 372 GLU A C 1
ATOM 2922 O O . GLU A 1 372 ? 14.714 -7.365 5.434 1.00 94.69 372 GLU A O 1
ATOM 2927 N N . ILE A 1 373 ? 13.375 -6.874 7.155 1.00 95.81 373 ILE A N 1
ATOM 2928 C CA . ILE A 1 373 ? 12.144 -6.875 6.343 1.00 95.81 373 ILE A CA 1
ATOM 2929 C C . ILE A 1 373 ? 12.194 -5.791 5.263 1.00 95.81 373 ILE A C 1
ATOM 2931 O O . ILE A 1 373 ? 11.840 -6.033 4.109 1.00 95.81 373 ILE A O 1
ATOM 2935 N N . LEU A 1 374 ? 12.667 -4.595 5.619 1.00 95.31 374 LEU A N 1
ATOM 2936 C CA . LEU A 1 374 ? 12.805 -3.478 4.692 1.00 95.31 374 LEU A CA 1
ATOM 2937 C C . LEU A 1 374 ? 13.741 -3.806 3.520 1.00 95.31 374 LEU A C 1
ATOM 2939 O O . LEU A 1 374 ? 13.528 -3.276 2.430 1.00 95.31 374 LEU A O 1
ATOM 2943 N N . CYS A 1 375 ? 14.768 -4.638 3.727 1.00 95.25 375 CYS A N 1
ATOM 2944 C CA . CYS A 1 375 ? 15.798 -4.943 2.727 1.00 95.25 375 CYS A CA 1
ATOM 2945 C C . CYS A 1 375 ? 15.633 -6.308 2.050 1.00 95.25 375 CYS A C 1
ATOM 2947 O O . CYS A 1 375 ? 16.066 -6.453 0.915 1.00 95.25 375 CYS A O 1
ATOM 2949 N N . SER A 1 376 ? 15.024 -7.280 2.720 1.00 94.44 376 SER A N 1
ATOM 2950 C CA . SER A 1 376 ? 14.930 -8.681 2.285 1.00 94.44 376 SER A CA 1
ATOM 2951 C C . SER A 1 376 ? 13.485 -9.133 2.045 1.00 94.44 376 SER A C 1
ATOM 2953 O O . SER A 1 376 ? 13.252 -10.246 1.579 1.00 94.44 376 SER A O 1
ATOM 2955 N N . GLY A 1 377 ? 12.502 -8.275 2.330 1.00 93.56 377 GLY A N 1
ATOM 2956 C CA . GLY A 1 377 ? 11.087 -8.534 2.084 1.00 93.56 377 GLY A CA 1
ATOM 2957 C C . GLY A 1 377 ? 10.375 -9.191 3.262 1.00 93.56 377 GLY A C 1
ATOM 2958 O O . GLY A 1 377 ? 10.903 -9.326 4.363 1.00 93.56 377 GLY A O 1
ATOM 2959 N N . ALA A 1 378 ? 9.118 -9.566 3.033 1.00 93.50 378 ALA A N 1
ATOM 2960 C CA . ALA A 1 378 ? 8.234 -10.044 4.089 1.00 93.50 378 ALA A CA 1
ATOM 2961 C C . ALA A 1 378 ? 8.716 -11.349 4.742 1.00 93.50 378 ALA A C 1
ATOM 2963 O O . ALA A 1 378 ? 9.145 -12.273 4.047 1.00 93.50 378 ALA A O 1
ATOM 2964 N N . THR A 1 379 ? 8.539 -11.475 6.057 1.00 93.06 379 THR A N 1
ATOM 2965 C CA . THR A 1 379 ? 8.954 -12.650 6.844 1.00 93.06 379 THR A CA 1
ATOM 2966 C C . THR A 1 379 ? 7.806 -13.195 7.689 1.00 93.06 379 THR A C 1
ATOM 2968 O O . THR A 1 379 ? 6.926 -12.445 8.107 1.00 93.06 379 THR A O 1
ATOM 2971 N N . SER A 1 380 ? 7.811 -14.500 7.947 1.00 91.56 380 SER A N 1
ATOM 2972 C CA . SER A 1 380 ? 6.931 -15.155 8.925 1.00 91.56 380 SER A CA 1
ATOM 2973 C C . SER A 1 380 ? 7.555 -15.241 10.322 1.00 91.56 380 SER A C 1
ATOM 2975 O O . SER A 1 380 ? 6.865 -15.552 11.289 1.00 91.56 380 SER A O 1
ATOM 2977 N N . ASN A 1 381 ? 8.858 -14.973 10.439 1.00 89.75 381 ASN A N 1
ATOM 2978 C CA . ASN A 1 381 ? 9.643 -15.244 11.642 1.00 89.75 381 ASN A CA 1
ATOM 2979 C C . ASN A 1 381 ? 9.785 -13.976 12.490 1.00 89.75 381 ASN A C 1
ATOM 2981 O O . ASN A 1 381 ? 10.862 -13.390 12.571 1.00 89.75 381 ASN A O 1
ATOM 2985 N N . LEU A 1 382 ? 8.679 -13.531 13.088 1.00 90.88 382 LEU A N 1
ATOM 2986 C CA . LEU A 1 382 ? 8.664 -12.401 14.017 1.00 90.88 382 LEU A CA 1
ATOM 2987 C C . LEU A 1 382 ? 8.171 -12.832 15.389 1.00 90.88 382 LEU A C 1
ATOM 2989 O O . LEU A 1 382 ? 7.139 -13.494 15.502 1.00 90.88 382 LEU A O 1
ATOM 2993 N N . ASP A 1 383 ? 8.882 -12.375 16.418 1.00 90.56 383 ASP A N 1
ATOM 2994 C CA . ASP A 1 383 ? 8.404 -12.442 17.792 1.00 90.56 383 ASP A CA 1
ATOM 2995 C C . ASP A 1 383 ? 7.030 -11.737 17.907 1.00 90.56 383 ASP A C 1
ATOM 2997 O O . ASP A 1 383 ? 6.869 -10.643 17.349 1.00 90.56 383 ASP A O 1
ATOM 3001 N N . PRO A 1 384 ? 6.031 -12.328 18.591 1.00 89.31 384 PRO A N 1
ATOM 3002 C CA . PRO A 1 384 ? 4.699 -11.740 18.729 1.00 89.31 384 PRO A CA 1
ATOM 3003 C C . PRO A 1 384 ? 4.672 -10.321 19.317 1.00 89.31 384 PRO A C 1
ATOM 3005 O O . PRO A 1 384 ? 3.867 -9.501 18.870 1.00 89.31 384 PRO A O 1
ATOM 3008 N N . GLU A 1 385 ? 5.535 -10.011 20.287 1.00 89.94 385 GLU A N 1
ATOM 3009 C CA . GLU A 1 385 ? 5.640 -8.684 20.902 1.00 89.94 385 GLU A CA 1
ATOM 3010 C C . GLU A 1 385 ? 6.181 -7.669 19.892 1.00 89.94 385 GLU A C 1
ATOM 3012 O O . GLU A 1 385 ? 5.585 -6.611 19.664 1.00 89.94 385 GLU A O 1
ATOM 3017 N N . LEU A 1 386 ? 7.270 -8.020 19.205 1.00 91.00 386 LEU A N 1
ATOM 3018 C CA . LEU A 1 386 ? 7.851 -7.168 18.172 1.00 91.00 386 LEU A CA 1
ATOM 3019 C C . LEU A 1 386 ? 6.873 -6.949 17.011 1.00 91.00 386 LEU A C 1
ATOM 3021 O O . LEU A 1 386 ? 6.716 -5.830 16.519 1.00 91.00 386 LEU A O 1
ATOM 3025 N N . ARG A 1 387 ? 6.177 -8.012 16.597 1.00 92.12 387 ARG A N 1
ATOM 3026 C CA . ARG A 1 387 ? 5.153 -7.984 15.548 1.00 92.12 387 ARG A CA 1
ATOM 3027 C C . ARG A 1 387 ? 4.002 -7.057 15.916 1.00 92.12 387 ARG A C 1
ATOM 3029 O O . ARG A 1 387 ? 3.606 -6.237 15.082 1.00 92.12 387 ARG A O 1
ATOM 3036 N N . ARG A 1 388 ? 3.507 -7.135 17.158 1.00 90.50 388 ARG A N 1
ATOM 3037 C CA . ARG A 1 388 ? 2.510 -6.203 17.703 1.00 90.50 388 ARG A CA 1
ATOM 3038 C C . ARG A 1 388 ? 3.010 -4.770 17.586 1.00 90.50 388 ARG A C 1
ATOM 3040 O O . ARG A 1 388 ? 2.353 -3.950 16.948 1.00 90.50 388 ARG A O 1
ATOM 3047 N N . ASN A 1 389 ? 4.175 -4.481 18.164 1.00 90.19 389 ASN A N 1
ATOM 3048 C CA . ASN A 1 389 ? 4.711 -3.125 18.258 1.00 90.19 389 ASN A CA 1
ATOM 3049 C C . ASN A 1 389 ? 4.907 -2.511 16.865 1.00 90.19 389 ASN A C 1
ATOM 3051 O O . ASN A 1 389 ? 4.406 -1.422 16.582 1.00 90.19 389 ASN A O 1
ATOM 3055 N N . LEU A 1 390 ? 5.539 -3.235 15.941 1.00 92.88 390 LEU A N 1
ATOM 3056 C CA . LEU A 1 390 ? 5.740 -2.758 14.572 1.00 92.88 390 LEU A CA 1
ATOM 3057 C C . LEU A 1 390 ? 4.419 -2.543 13.817 1.00 92.88 390 LEU A C 1
ATOM 3059 O O . LEU A 1 390 ? 4.305 -1.601 13.033 1.00 92.88 390 LEU A O 1
ATOM 3063 N N . THR A 1 391 ? 3.400 -3.361 14.071 1.00 91.62 391 THR A N 1
ATOM 3064 C CA . THR A 1 391 ? 2.091 -3.207 13.426 1.00 91.62 391 THR A CA 1
ATOM 3065 C C . THR A 1 391 ? 1.299 -2.023 13.990 1.00 91.62 391 THR A C 1
ATOM 3067 O O . THR A 1 391 ? 0.765 -1.224 13.221 1.00 91.62 391 THR A O 1
ATOM 3070 N N . VAL A 1 392 ? 1.257 -1.860 15.319 1.00 88.06 392 VAL A N 1
ATOM 3071 C CA . VAL A 1 392 ? 0.581 -0.736 15.999 1.00 88.06 392 VAL A CA 1
ATOM 3072 C C . VAL A 1 392 ? 1.181 0.604 15.567 1.00 88.06 392 VAL A C 1
ATOM 3074 O O . VAL A 1 392 ? 0.460 1.567 15.301 1.00 88.06 392 VAL A O 1
ATOM 3077 N N . HIS A 1 393 ? 2.508 0.664 15.433 1.00 88.75 393 HIS A N 1
ATOM 3078 C CA . HIS A 1 393 ? 3.195 1.865 14.960 1.00 88.75 393 HIS A CA 1
ATOM 3079 C C . HIS A 1 393 ? 3.077 2.088 13.441 1.00 88.75 393 HIS A C 1
ATOM 3081 O O . HIS A 1 393 ? 3.383 3.185 12.974 1.00 88.75 393 HIS A O 1
ATOM 3087 N N . GLY A 1 394 ? 2.575 1.105 12.685 1.00 90.25 394 GLY A N 1
ATOM 3088 C CA . GLY A 1 394 ? 2.271 1.223 11.258 1.00 90.25 394 GLY A CA 1
ATOM 3089 C C . GLY A 1 394 ? 3.390 0.798 10.308 1.00 90.25 394 GLY A C 1
ATOM 3090 O O . GLY A 1 394 ? 3.261 1.015 9.104 1.00 90.25 394 GLY A O 1
ATOM 3091 N N . PHE A 1 395 ? 4.465 0.180 10.805 1.00 93.00 395 PHE A N 1
ATOM 3092 C CA . PHE A 1 395 ? 5.543 -0.336 9.959 1.00 93.00 395 PHE A CA 1
ATOM 3093 C C . PHE A 1 395 ? 5.119 -1.539 9.131 1.00 93.00 395 PHE A C 1
ATOM 3095 O O . PHE A 1 395 ? 5.461 -1.615 7.953 1.00 93.00 395 PHE A O 1
ATOM 3102 N N . LEU A 1 396 ? 4.420 -2.484 9.763 1.00 93.81 396 LEU A N 1
ATOM 3103 C CA . LEU A 1 396 ? 4.147 -3.794 9.187 1.00 93.81 396 LEU A CA 1
ATOM 3104 C C . LEU A 1 396 ? 2.656 -4.046 9.001 1.00 93.81 396 LEU A C 1
ATOM 3106 O O . LEU A 1 396 ? 1.825 -3.570 9.773 1.00 93.81 396 LEU A O 1
ATOM 3110 N N . LEU A 1 397 ? 2.343 -4.849 7.989 1.00 92.81 397 LEU A N 1
ATOM 3111 C CA . LEU A 1 397 ? 1.041 -5.469 7.777 1.00 92.81 397 LEU A CA 1
ATOM 3112 C C . LEU A 1 397 ? 1.225 -6.911 7.292 1.00 92.81 397 LEU A C 1
ATOM 3114 O O . LEU A 1 397 ? 2.255 -7.225 6.685 1.00 92.81 397 LEU A O 1
ATOM 3118 N N . PRO A 1 398 ? 0.231 -7.786 7.519 1.00 92.25 398 PRO A N 1
ATOM 3119 C CA . PRO A 1 398 ? 0.209 -9.082 6.868 1.00 92.25 398 PRO A CA 1
ATOM 3120 C C . PRO A 1 398 ? 0.172 -8.929 5.344 1.00 92.25 398 PRO A C 1
ATOM 3122 O O . PRO A 1 398 ? -0.528 -8.063 4.815 1.00 92.25 398 PRO A O 1
ATOM 3125 N N . VAL A 1 399 ? 0.920 -9.778 4.644 1.00 88.94 399 VAL A N 1
ATOM 3126 C CA . VAL A 1 399 ? 0.959 -9.802 3.179 1.00 88.94 399 VAL A CA 1
ATOM 3127 C C . VAL A 1 399 ? -0.040 -10.836 2.685 1.00 88.94 399 VAL A C 1
ATOM 3129 O O . VAL A 1 399 ? 0.269 -12.022 2.634 1.00 88.94 399 VAL A O 1
ATOM 3132 N N . ALA A 1 400 ? -1.241 -10.381 2.336 1.00 81.62 400 ALA A N 1
ATOM 3133 C CA . ALA A 1 400 ? -2.197 -11.218 1.624 1.00 81.62 400 ALA A CA 1
ATOM 3134 C C . ALA A 1 400 ? -1.760 -11.374 0.160 1.00 81.62 400 ALA A C 1
ATOM 3136 O O . ALA A 1 400 ? -1.374 -10.394 -0.486 1.00 81.62 400 ALA A O 1
ATOM 3137 N N . GLU A 1 401 ? -1.821 -12.598 -0.364 1.00 69.62 401 GLU A N 1
ATOM 3138 C CA . GLU A 1 401 ? -1.655 -12.849 -1.796 1.00 69.62 401 GLU A CA 1
ATOM 3139 C C . GLU A 1 401 ? -2.780 -12.114 -2.538 1.00 69.62 401 GLU A C 1
ATOM 3141 O O . GLU A 1 401 ? -3.964 -12.288 -2.247 1.00 69.62 401 GLU A O 1
ATOM 3146 N N . SER A 1 402 ? -2.400 -11.157 -3.386 1.00 63.38 402 SER A N 1
ATOM 3147 C CA . SER A 1 402 ? -3.322 -10.117 -3.838 1.00 63.38 402 SER A CA 1
ATOM 3148 C C . SER A 1 402 ? -4.284 -10.633 -4.904 1.00 63.38 402 SER A C 1
ATOM 3150 O O . SER A 1 402 ? -3.894 -10.877 -6.043 1.00 63.38 402 SER A O 1
ATOM 3152 N N . ASN A 1 403 ? -5.567 -10.640 -4.553 1.00 57.50 403 ASN A N 1
ATOM 3153 C CA . ASN A 1 403 ? -6.639 -10.286 -5.474 1.00 57.50 403 ASN A CA 1
ATOM 3154 C C . ASN A 1 403 ? -6.912 -8.798 -5.213 1.00 57.50 403 ASN A C 1
ATOM 3156 O O . ASN A 1 403 ? -6.983 -8.402 -4.052 1.00 57.50 403 ASN A O 1
ATOM 3160 N N . ALA A 1 404 ? -7.006 -7.932 -6.226 1.00 63.78 404 ALA A N 1
ATOM 3161 C CA . ALA A 1 404 ? -7.208 -6.485 -6.016 1.00 63.78 404 ALA A CA 1
ATOM 3162 C C . ALA A 1 404 ? -8.620 -6.110 -5.508 1.00 63.78 404 ALA A C 1
ATOM 3164 O O . ALA A 1 404 ? -9.124 -5.024 -5.803 1.00 63.78 404 ALA A O 1
ATOM 3165 N N . ASP A 1 405 ? -9.263 -7.023 -4.789 1.00 78.25 405 ASP A N 1
ATOM 3166 C CA . ASP A 1 405 ? -10.556 -6.837 -4.163 1.00 78.25 405 ASP A CA 1
ATOM 3167 C C . ASP A 1 405 ? -10.410 -5.930 -2.937 1.00 78.25 405 ASP A C 1
ATOM 3169 O O . ASP A 1 405 ? -9.368 -5.878 -2.278 1.00 78.25 405 ASP A O 1
ATOM 3173 N N . GLU A 1 406 ? -11.475 -5.197 -2.618 1.00 86.38 406 GLU A N 1
ATOM 3174 C CA . GLU A 1 406 ? -11.505 -4.335 -1.435 1.00 86.38 406 GLU A CA 1
ATOM 3175 C C . GLU A 1 406 ? -11.358 -5.150 -0.140 1.00 86.38 406 GLU A C 1
ATOM 3177 O O . GLU A 1 406 ? -10.663 -4.724 0.783 1.00 86.38 406 GLU A O 1
ATOM 3182 N N . PHE A 1 407 ? -11.988 -6.324 -0.084 1.00 89.50 407 PHE A N 1
ATOM 3183 C CA . PHE A 1 407 ? -11.932 -7.248 1.044 1.00 89.50 407 PHE A CA 1
ATOM 3184 C C . PHE A 1 407 ? -11.280 -8.552 0.603 1.00 89.50 407 PHE A C 1
ATOM 3186 O O . PHE A 1 407 ? -11.866 -9.322 -0.153 1.00 89.50 407 PHE A O 1
ATOM 3193 N N . VAL A 1 408 ? -10.078 -8.816 1.108 1.00 90.38 408 VAL A N 1
ATOM 3194 C CA . VAL A 1 408 ? -9.349 -10.057 0.836 1.00 90.38 408 VAL A CA 1
ATOM 3195 C C . VAL A 1 408 ? -9.373 -10.907 2.093 1.00 90.38 408 VAL A C 1
ATOM 3197 O O . VAL A 1 408 ? -8.787 -10.523 3.107 1.00 90.38 408 VAL A O 1
ATOM 3200 N N . GLN A 1 409 ? -10.059 -12.050 2.052 1.00 91.44 409 GLN A N 1
ATOM 3201 C CA . GLN A 1 409 ? -10.059 -12.982 3.176 1.00 91.44 409 GLN A CA 1
ATOM 3202 C C . GLN A 1 409 ? -8.635 -13.493 3.407 1.00 91.44 409 GLN A C 1
ATOM 3204 O O . GLN A 1 409 ? -7.989 -13.987 2.485 1.00 91.44 409 GLN A O 1
ATOM 3209 N N . TYR A 1 410 ? -8.131 -13.348 4.629 1.00 92.06 410 TYR A N 1
ATOM 3210 C CA . TYR A 1 410 ? -6.763 -13.730 4.951 1.00 92.06 410 TYR A CA 1
ATOM 3211 C C . TYR A 1 410 ? -6.622 -14.056 6.434 1.00 92.06 410 TYR A C 1
ATOM 3213 O O . TYR A 1 410 ? -6.854 -13.207 7.298 1.00 92.06 410 TYR A O 1
ATOM 3221 N N . ASP A 1 411 ? -6.188 -15.279 6.729 1.00 91.00 411 ASP A N 1
ATOM 3222 C CA . ASP A 1 411 ? -5.917 -1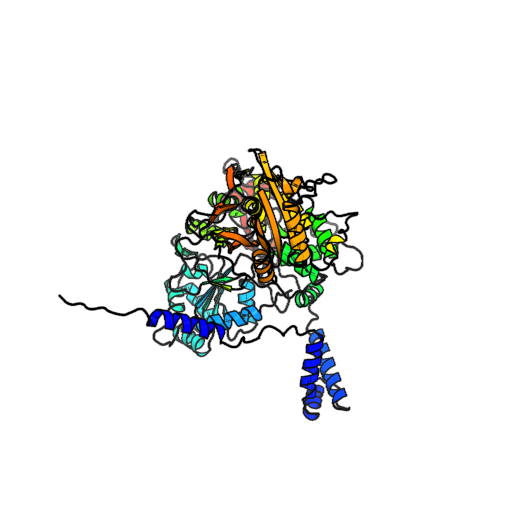5.703 8.095 1.00 91.00 411 ASP A CA 1
ATOM 3223 C C . ASP A 1 411 ? -4.470 -15.400 8.501 1.00 91.00 411 ASP A C 1
ATOM 3225 O O . ASP A 1 411 ? -3.563 -16.217 8.359 1.00 91.00 411 ASP A O 1
ATOM 3229 N N . TRP A 1 412 ? -4.251 -14.218 9.077 1.00 91.44 412 TRP A N 1
ATOM 3230 C CA . TRP A 1 412 ? -2.948 -13.832 9.635 1.00 91.44 412 TRP A CA 1
ATOM 3231 C C . TRP A 1 412 ? -2.548 -14.610 10.899 1.00 91.44 412 TRP A C 1
ATOM 3233 O O . TRP A 1 412 ? -1.449 -14.401 11.411 1.00 91.44 412 TRP A O 1
ATOM 3243 N N . SER A 1 413 ? -3.417 -15.468 11.440 1.00 87.94 413 SER A N 1
ATOM 3244 C CA . SER A 1 413 ? -3.072 -16.372 12.543 1.00 87.94 413 SER A CA 1
ATOM 3245 C C . SER A 1 413 ? -2.518 -17.710 12.053 1.00 87.94 413 SER A C 1
ATOM 3247 O O . SER A 1 413 ? -2.009 -18.475 12.872 1.00 87.94 413 SER A O 1
ATOM 3249 N N . ALA A 1 414 ? -2.601 -17.997 10.750 1.00 88.19 414 ALA A N 1
ATOM 3250 C CA . ALA A 1 414 ? -2.091 -19.232 10.178 1.00 88.19 414 ALA A CA 1
ATOM 3251 C C . ALA A 1 414 ? -0.567 -19.351 10.344 1.00 88.19 414 ALA A C 1
ATOM 3253 O O . ALA A 1 414 ? 0.178 -18.365 10.282 1.00 88.19 414 ALA A O 1
ATOM 3254 N N . ALA A 1 415 ? -0.090 -20.584 10.527 1.00 85.50 415 ALA A N 1
ATOM 3255 C CA . ALA A 1 415 ? 1.339 -20.868 10.532 1.00 85.50 415 ALA A CA 1
ATOM 3256 C C . ALA A 1 415 ? 1.951 -20.444 9.187 1.00 85.50 415 ALA A C 1
ATOM 3258 O O . ALA A 1 415 ? 1.446 -20.800 8.127 1.00 85.50 415 ALA A O 1
ATOM 3259 N N . GLY A 1 416 ? 3.032 -19.664 9.235 1.00 87.19 416 GLY A N 1
ATOM 3260 C CA . GLY A 1 416 ? 3.673 -19.129 8.033 1.00 87.19 416 GLY A CA 1
ATOM 3261 C C . GLY A 1 416 ? 3.093 -17.808 7.516 1.00 87.19 416 GLY A C 1
ATOM 3262 O O . GLY A 1 416 ? 3.600 -17.305 6.516 1.00 87.19 416 GLY A O 1
ATOM 3263 N N . ALA A 1 417 ? 2.102 -17.201 8.187 1.00 90.75 417 ALA A N 1
ATOM 3264 C CA . ALA A 1 417 ? 1.619 -15.866 7.832 1.00 90.75 417 ALA A CA 1
ATOM 3265 C C . ALA A 1 417 ? 2.777 -14.852 7.793 1.00 90.75 417 ALA A C 1
ATOM 3267 O O . ALA A 1 417 ? 3.493 -14.652 8.778 1.00 90.75 417 ALA A O 1
ATOM 3268 N N . ARG A 1 418 ? 2.966 -14.207 6.637 1.00 93.06 418 ARG A N 1
ATOM 3269 C CA . ARG A 1 418 ? 4.083 -13.284 6.397 1.00 93.06 418 ARG A CA 1
ATOM 3270 C C . ARG A 1 418 ? 3.681 -11.844 6.671 1.00 93.06 418 ARG A C 1
ATOM 3272 O O . ARG A 1 418 ? 2.566 -11.431 6.361 1.00 93.06 418 ARG A O 1
ATOM 3279 N N . TYR A 1 419 ? 4.626 -11.071 7.191 1.00 94.25 419 TYR A N 1
ATOM 3280 C CA . TYR A 1 419 ? 4.483 -9.649 7.474 1.00 94.25 419 TYR A CA 1
ATOM 3281 C C . TYR A 1 419 ? 5.524 -8.865 6.685 1.00 94.25 419 TYR A C 1
ATOM 3283 O O . TYR A 1 419 ? 6.711 -9.193 6.703 1.00 94.25 419 TYR A O 1
ATOM 3291 N N . GLY A 1 420 ? 5.060 -7.840 5.980 1.00 94.12 420 GLY A N 1
ATOM 3292 C CA . GLY A 1 420 ? 5.868 -6.968 5.139 1.00 94.12 420 GLY A CA 1
ATOM 3293 C C . GLY A 1 420 ? 5.620 -5.507 5.472 1.00 94.12 420 GLY A C 1
ATOM 3294 O O . GLY A 1 420 ? 4.758 -5.176 6.289 1.00 94.12 420 GLY A O 1
ATOM 3295 N N . VAL A 1 421 ? 6.391 -4.628 4.836 1.00 93.94 421 VAL A N 1
ATOM 3296 C CA . VAL A 1 421 ? 6.241 -3.182 5.011 1.00 93.94 421 VAL A CA 1
ATOM 3297 C C . VAL A 1 421 ? 4.832 -2.749 4.595 1.00 93.94 421 VAL A C 1
ATOM 3299 O O . VAL A 1 421 ? 4.337 -3.159 3.548 1.00 93.94 421 VAL A O 1
ATOM 3302 N N . SER A 1 422 ? 4.185 -1.919 5.412 1.00 91.31 422 SER A N 1
ATOM 3303 C CA . SER A 1 422 ? 2.770 -1.558 5.256 1.00 91.31 422 SER A CA 1
ATOM 3304 C C . SER A 1 422 ? 2.453 -0.829 3.948 1.00 91.31 422 SER A C 1
ATOM 3306 O O . SER A 1 422 ? 1.369 -1.004 3.394 1.00 91.31 422 SER A O 1
ATOM 3308 N N . THR A 1 423 ? 3.385 -0.014 3.444 1.00 90.25 423 THR A N 1
ATOM 3309 C CA . THR A 1 423 ? 3.276 0.660 2.146 1.00 90.25 423 THR A CA 1
ATOM 3310 C C . THR A 1 423 ? 4.643 0.791 1.476 1.00 90.25 423 THR A C 1
ATOM 3312 O O . THR A 1 423 ? 5.676 0.921 2.136 1.00 90.25 423 THR A O 1
ATOM 3315 N N . HIS A 1 424 ? 4.658 0.834 0.143 1.00 89.56 424 HIS A N 1
ATOM 3316 C CA . HIS A 1 424 ? 5.891 1.067 -0.613 1.00 89.56 424 HIS A CA 1
ATOM 3317 C C . HIS A 1 424 ? 6.481 2.469 -0.396 1.00 89.56 424 HIS A C 1
ATOM 3319 O O . HIS A 1 424 ? 7.698 2.644 -0.439 1.00 89.56 424 HIS A O 1
ATOM 3325 N N . LEU A 1 425 ? 5.640 3.476 -0.130 1.00 92.19 425 LEU A N 1
ATOM 3326 C CA . LEU A 1 425 ? 6.098 4.835 0.171 1.00 92.19 425 LEU A CA 1
ATOM 3327 C C . LEU A 1 425 ? 6.807 4.896 1.526 1.00 92.19 425 LEU A C 1
ATOM 3329 O O . LEU A 1 425 ? 7.837 5.556 1.636 1.00 92.19 425 LEU A O 1
ATOM 3333 N N . LEU A 1 426 ? 6.320 4.152 2.526 1.00 93.75 426 LEU A N 1
ATOM 3334 C CA . LEU A 1 426 ? 7.027 3.974 3.794 1.00 93.75 426 LEU A CA 1
ATOM 3335 C C . LEU A 1 426 ? 8.386 3.297 3.568 1.00 93.75 426 LEU A C 1
ATOM 3337 O O . LEU A 1 426 ? 9.397 3.763 4.094 1.00 93.75 426 LEU A O 1
ATOM 3341 N N . ALA A 1 427 ? 8.437 2.245 2.743 1.00 93.44 427 ALA A N 1
ATOM 3342 C CA . ALA A 1 427 ? 9.696 1.582 2.406 1.00 93.44 427 ALA A CA 1
ATOM 3343 C C . ALA A 1 427 ? 10.694 2.547 1.736 1.00 93.44 427 ALA A C 1
ATOM 3345 O O . ALA A 1 427 ? 11.862 2.609 2.128 1.00 93.44 427 ALA A O 1
ATOM 3346 N N . SER A 1 428 ? 10.223 3.341 0.768 1.00 91.38 428 SER A N 1
ATOM 3347 C CA . SER A 1 428 ? 11.015 4.369 0.080 1.00 91.38 428 SER A CA 1
ATOM 3348 C C . SER A 1 428 ? 11.554 5.424 1.055 1.00 91.38 428 SER A C 1
ATOM 3350 O O . SER A 1 428 ? 12.758 5.698 1.062 1.00 91.38 428 SER A O 1
ATOM 3352 N N . TYR A 1 429 ? 10.697 5.943 1.942 1.00 93.06 429 TYR A N 1
ATOM 3353 C CA . TYR A 1 429 ? 11.072 6.909 2.975 1.00 93.06 429 TYR A CA 1
ATOM 3354 C C . TYR A 1 429 ? 12.183 6.376 3.881 1.00 93.06 429 TYR A C 1
ATOM 3356 O O . TYR A 1 429 ? 13.253 6.983 3.974 1.00 93.06 429 TYR A O 1
ATOM 3364 N N . TYR A 1 430 ? 11.971 5.220 4.520 1.00 94.06 430 TYR A N 1
ATOM 3365 C CA . TYR A 1 430 ? 12.942 4.696 5.480 1.00 94.06 430 TYR A CA 1
ATOM 3366 C C . TYR A 1 430 ? 14.256 4.306 4.817 1.00 94.06 430 TYR A C 1
ATOM 3368 O O . TYR A 1 430 ? 15.308 4.582 5.383 1.00 94.06 430 TYR A O 1
ATOM 3376 N N . ARG A 1 431 ? 14.243 3.749 3.602 1.00 92.38 431 ARG A N 1
ATOM 3377 C CA . ARG A 1 431 ? 15.487 3.468 2.871 1.00 92.38 431 ARG A CA 1
ATOM 3378 C C . ARG A 1 431 ? 16.274 4.736 2.573 1.00 92.38 431 ARG A C 1
ATOM 3380 O O . ARG A 1 431 ? 17.481 4.751 2.789 1.00 92.38 431 ARG A O 1
ATOM 3387 N N . CYS A 1 432 ? 15.606 5.797 2.119 1.00 90.56 432 CYS A N 1
ATOM 3388 C CA . CYS A 1 432 ? 16.253 7.076 1.837 1.00 90.56 432 CYS A CA 1
ATOM 3389 C C . CYS A 1 432 ? 16.874 7.677 3.105 1.00 90.56 432 CYS A C 1
ATOM 3391 O O . CYS A 1 432 ? 18.069 7.980 3.143 1.00 90.56 432 CYS A O 1
ATOM 3393 N N . VAL A 1 433 ? 16.084 7.789 4.175 1.00 90.94 433 VAL A N 1
ATOM 3394 C CA . VAL A 1 433 ? 16.534 8.440 5.408 1.00 90.94 433 VAL A CA 1
ATOM 3395 C C . VAL A 1 433 ? 17.595 7.602 6.125 1.00 90.94 433 VAL A C 1
ATOM 3397 O O . VAL A 1 433 ? 18.604 8.155 6.559 1.00 90.94 433 VAL A O 1
ATOM 3400 N N . LEU A 1 434 ? 17.443 6.276 6.211 1.00 92.94 434 LEU A N 1
ATOM 3401 C CA . LEU A 1 434 ? 18.437 5.393 6.840 1.00 92.94 434 LEU A CA 1
ATOM 3402 C C . LEU A 1 434 ? 19.738 5.310 6.039 1.00 92.94 434 LEU A C 1
ATOM 3404 O O . LEU A 1 434 ? 20.809 5.257 6.640 1.00 92.94 434 LEU A O 1
ATOM 3408 N N . LYS A 1 435 ? 19.680 5.365 4.702 1.00 91.50 435 LYS A N 1
ATOM 3409 C CA . LYS A 1 435 ? 20.885 5.462 3.865 1.00 91.50 435 LYS A CA 1
ATOM 3410 C C . LYS A 1 435 ? 21.700 6.708 4.201 1.00 91.50 435 LYS A C 1
ATOM 3412 O O . LYS A 1 435 ? 22.914 6.621 4.306 1.00 91.50 435 LYS A O 1
ATOM 3417 N N . LYS A 1 436 ? 21.041 7.845 4.428 1.00 88.94 436 LYS A N 1
ATOM 3418 C CA . LYS A 1 436 ? 21.706 9.117 4.753 1.00 88.94 436 LYS A CA 1
ATOM 3419 C C . LYS A 1 436 ? 22.187 9.216 6.196 1.00 88.94 436 LYS A C 1
ATOM 3421 O O . LYS A 1 436 ? 23.255 9.750 6.455 1.00 88.94 436 LYS A O 1
ATOM 3426 N N . THR A 1 437 ? 21.368 8.752 7.135 1.00 88.56 437 THR A N 1
ATOM 3427 C CA . THR A 1 437 ? 21.590 8.968 8.576 1.00 88.56 437 THR A CA 1
ATOM 3428 C C . THR A 1 437 ? 22.367 7.844 9.244 1.00 88.56 437 THR A C 1
ATOM 3430 O O . THR A 1 437 ? 23.048 8.076 10.238 1.00 88.56 437 THR A O 1
ATOM 3433 N N . ARG A 1 438 ? 22.260 6.622 8.720 1.00 89.81 438 ARG A N 1
ATOM 3434 C CA . ARG A 1 438 ? 22.852 5.415 9.303 1.00 89.81 438 ARG A CA 1
ATOM 3435 C C . ARG A 1 438 ? 23.664 4.606 8.290 1.00 89.81 438 ARG A C 1
ATOM 3437 O O . ARG A 1 438 ? 24.024 3.477 8.598 1.00 89.81 438 ARG A O 1
ATOM 3444 N N . ASN A 1 439 ? 23.964 5.157 7.109 1.00 91.81 439 ASN A N 1
ATOM 3445 C CA . ASN A 1 439 ? 24.717 4.477 6.048 1.00 91.81 439 ASN A CA 1
ATOM 3446 C C . ASN A 1 439 ? 24.171 3.073 5.744 1.00 91.81 439 ASN A C 1
ATOM 3448 O O . ASN A 1 439 ? 24.921 2.104 5.698 1.00 91.81 439 ASN A O 1
ATOM 3452 N N . LEU A 1 440 ? 22.847 2.954 5.598 1.00 93.94 440 LEU A N 1
ATOM 3453 C CA . LEU A 1 440 ? 22.218 1.702 5.179 1.00 93.94 440 LEU A CA 1
ATOM 3454 C C . LEU A 1 440 ? 22.788 1.246 3.826 1.00 93.94 440 LEU A C 1
ATOM 3456 O O . LEU A 1 440 ? 22.590 1.916 2.809 1.00 93.94 440 LEU A O 1
ATOM 3460 N N . GLU A 1 441 ? 23.416 0.073 3.821 1.00 94.25 441 GLU A N 1
ATOM 3461 C CA . GLU A 1 441 ? 23.865 -0.626 2.624 1.00 94.25 441 GLU A CA 1
ATOM 3462 C C . GLU A 1 441 ? 23.051 -1.897 2.395 1.00 94.25 441 GLU A C 1
ATOM 3464 O O . GLU A 1 441 ? 22.730 -2.663 3.309 1.00 94.25 441 GLU A O 1
ATOM 3469 N N . VAL A 1 442 ? 22.757 -2.141 1.126 1.00 94.44 442 VAL A N 1
ATOM 3470 C CA . VAL A 1 442 ? 21.959 -3.264 0.659 1.00 94.44 442 VAL A CA 1
ATOM 3471 C C . VAL A 1 442 ? 22.776 -4.017 -0.379 1.00 94.44 442 VAL A C 1
ATOM 3473 O O . VAL A 1 442 ? 23.350 -3.400 -1.273 1.00 94.44 442 VAL A O 1
ATOM 3476 N N . ASP A 1 443 ? 22.808 -5.337 -0.256 1.00 95.12 443 ASP A N 1
ATOM 3477 C CA . ASP A 1 443 ? 23.439 -6.237 -1.215 1.00 95.12 443 ASP A CA 1
ATOM 3478 C C . ASP A 1 443 ? 22.374 -6.806 -2.159 1.00 95.12 443 ASP A C 1
ATOM 3480 O O . ASP A 1 443 ? 21.309 -7.231 -1.700 1.00 95.12 443 ASP A O 1
ATOM 3484 N N . VAL A 1 444 ? 22.636 -6.785 -3.469 1.00 95.94 444 VAL A N 1
ATOM 3485 C CA . VAL A 1 444 ? 21.704 -7.227 -4.520 1.00 95.94 444 VAL A CA 1
ATOM 3486 C C . VAL A 1 444 ? 22.426 -8.194 -5.436 1.00 95.94 444 VAL A C 1
ATOM 3488 O O . VAL A 1 444 ? 23.514 -7.917 -5.924 1.00 95.94 444 VAL A O 1
ATOM 3491 N N . SER A 1 445 ? 21.783 -9.321 -5.721 1.00 94.94 445 SER A N 1
ATOM 3492 C CA . SER A 1 445 ? 22.498 -10.506 -6.175 1.00 94.94 445 SER A CA 1
ATOM 3493 C C . SER A 1 445 ? 23.151 -10.469 -7.564 1.00 94.94 445 SER A C 1
ATOM 3495 O O . SER A 1 445 ? 23.875 -11.394 -7.790 1.00 94.94 445 SER A O 1
ATOM 3497 N N . LEU A 1 446 ? 22.965 -9.534 -8.497 1.00 94.38 446 LEU A N 1
ATOM 3498 C CA . LEU A 1 446 ? 23.466 -9.518 -9.908 1.00 94.38 446 LEU A CA 1
ATOM 3499 C C . LEU A 1 446 ? 23.432 -10.791 -10.817 1.00 94.38 446 LEU A C 1
ATOM 3501 O O . LEU A 1 446 ? 23.382 -10.641 -12.037 1.00 94.38 446 LEU A O 1
ATOM 3505 N N . GLU A 1 447 ? 23.428 -12.014 -10.291 1.00 93.06 447 GLU A N 1
ATOM 3506 C CA . GLU A 1 447 ? 23.358 -13.299 -10.986 1.00 93.06 447 GLU A CA 1
ATOM 3507 C C . GLU A 1 447 ? 21.963 -13.520 -11.549 1.00 93.06 447 GLU A C 1
ATOM 3509 O O . GLU A 1 447 ? 21.022 -13.873 -10.842 1.00 93.06 447 GLU A O 1
ATOM 3514 N N . VAL A 1 448 ? 21.811 -13.269 -12.837 1.00 93.44 448 VAL A N 1
ATOM 3515 C CA . VAL A 1 448 ? 20.520 -13.365 -13.507 1.00 93.44 448 VAL A CA 1
ATOM 3516 C C . VAL A 1 448 ? 20.501 -14.622 -14.360 1.00 93.44 448 VAL A C 1
ATOM 3518 O O . VAL A 1 448 ? 21.483 -14.892 -15.055 1.00 93.44 448 VAL A O 1
ATOM 3521 N N . SER A 1 449 ? 19.389 -15.354 -14.377 1.00 90.38 449 SER A N 1
ATOM 3522 C CA . SER A 1 449 ? 19.203 -16.546 -15.222 1.00 90.38 449 SER A CA 1
ATOM 3523 C C . SER A 1 449 ? 18.444 -16.253 -16.524 1.00 90.38 449 SER A C 1
ATOM 3525 O O . SER A 1 449 ? 18.728 -16.859 -17.558 1.00 90.38 449 SER A O 1
ATOM 3527 N N . SER A 1 450 ? 17.532 -15.276 -16.517 1.00 91.81 450 SER A N 1
ATOM 3528 C CA . SER A 1 450 ? 16.668 -14.949 -17.658 1.00 91.81 450 SER A CA 1
ATOM 3529 C C . SER A 1 450 ? 16.273 -13.464 -17.725 1.00 91.81 450 SER A C 1
ATOM 3531 O O . SER A 1 450 ? 16.590 -12.679 -16.833 1.00 91.81 450 SER A O 1
ATOM 3533 N N . GLY A 1 451 ? 15.602 -13.042 -18.799 1.00 93.44 451 GLY A N 1
ATOM 3534 C CA . GLY A 1 451 ? 15.020 -11.702 -18.900 1.00 93.44 451 GLY A CA 1
ATOM 3535 C C . GLY A 1 451 ? 13.866 -11.493 -17.915 1.00 93.44 451 GLY A C 1
ATOM 3536 O O . GLY A 1 451 ? 13.729 -10.402 -17.364 1.00 93.44 451 GLY A O 1
ATOM 3537 N N . THR A 1 452 ? 13.086 -12.538 -17.627 1.00 94.25 452 THR A N 1
ATOM 3538 C CA . THR A 1 452 ? 12.088 -12.531 -16.541 1.00 94.25 452 THR A CA 1
ATOM 3539 C C . THR A 1 452 ? 12.747 -12.298 -15.180 1.00 94.25 452 THR A C 1
ATOM 3541 O O . THR A 1 452 ? 12.318 -11.424 -14.429 1.00 94.25 452 THR A O 1
ATOM 3544 N N . ASP A 1 453 ? 13.808 -13.045 -14.869 1.00 95.19 453 ASP A N 1
ATOM 3545 C CA . ASP A 1 453 ? 14.542 -12.915 -13.606 1.00 95.19 453 ASP A CA 1
ATOM 3546 C C . ASP A 1 453 ? 15.166 -11.512 -13.458 1.00 95.19 453 ASP A C 1
ATOM 3548 O O . ASP A 1 453 ? 15.033 -10.876 -12.413 1.00 95.19 453 ASP A O 1
ATOM 3552 N N . LEU A 1 454 ? 15.728 -10.945 -14.539 1.00 96.38 454 LEU A N 1
ATOM 3553 C CA . LEU A 1 454 ? 16.174 -9.544 -14.565 1.00 96.38 454 LEU A CA 1
ATOM 3554 C C . LEU A 1 454 ? 15.028 -8.576 -14.239 1.00 96.38 454 LEU A C 1
ATOM 3556 O O . LEU A 1 454 ? 15.188 -7.653 -13.439 1.00 96.38 454 LEU A O 1
ATOM 3560 N N . LEU A 1 455 ? 13.869 -8.778 -14.868 1.00 96.69 455 LEU A N 1
ATOM 3561 C CA . LEU A 1 455 ? 12.705 -7.921 -14.695 1.00 96.69 455 LEU A CA 1
ATOM 3562 C C . LEU A 1 455 ? 12.195 -7.967 -13.248 1.00 96.69 455 LEU A C 1
ATOM 3564 O O . LEU A 1 455 ? 11.902 -6.912 -12.685 1.00 96.69 455 LEU A O 1
ATOM 3568 N N . LEU A 1 456 ? 12.170 -9.140 -12.605 1.00 96.38 456 LEU A N 1
ATOM 3569 C CA . LEU A 1 456 ? 11.753 -9.281 -11.202 1.00 96.38 456 LEU A CA 1
ATOM 3570 C C . LEU A 1 456 ? 12.700 -8.604 -10.198 1.00 96.38 456 LEU A C 1
ATOM 3572 O O . LEU A 1 456 ? 12.300 -8.338 -9.061 1.00 96.38 456 LEU A O 1
ATOM 3576 N N . ARG A 1 457 ? 13.920 -8.238 -10.602 1.00 96.75 457 ARG A N 1
ATOM 3577 C CA . ARG A 1 457 ? 14.787 -7.363 -9.797 1.00 96.75 457 ARG A CA 1
ATOM 3578 C C . ARG A 1 457 ? 14.329 -5.909 -9.839 1.00 96.75 457 ARG A C 1
ATOM 3580 O O . ARG A 1 457 ? 14.445 -5.209 -8.836 1.00 96.75 457 ARG A O 1
ATOM 3587 N N . ALA A 1 458 ? 13.782 -5.468 -10.972 1.00 96.50 458 ALA A N 1
ATOM 3588 C CA . ALA A 1 458 ? 13.339 -4.094 -11.181 1.00 96.50 458 ALA A CA 1
ATOM 3589 C C . ALA A 1 458 ? 11.883 -3.842 -10.754 1.00 96.50 458 ALA A C 1
ATOM 3591 O O . ALA A 1 458 ? 11.600 -2.794 -10.171 1.00 96.50 458 ALA A O 1
ATOM 3592 N N . LEU A 1 459 ? 10.961 -4.783 -11.003 1.00 95.75 459 LEU A N 1
ATOM 3593 C CA . LEU A 1 459 ? 9.523 -4.613 -10.725 1.00 95.75 459 LEU A CA 1
ATOM 3594 C C . LEU A 1 459 ? 9.199 -4.129 -9.306 1.00 95.75 459 LEU A C 1
ATOM 3596 O O . LEU A 1 459 ? 8.362 -3.235 -9.185 1.00 95.75 459 LEU A O 1
ATOM 3600 N N . PRO A 1 460 ? 9.859 -4.622 -8.240 1.00 95.38 460 PRO A N 1
ATOM 3601 C CA . PRO A 1 460 ? 9.575 -4.182 -6.878 1.00 95.38 460 PRO A CA 1
ATOM 3602 C C . PRO A 1 460 ? 9.813 -2.681 -6.650 1.00 95.38 460 PRO A C 1
ATOM 3604 O O . PRO A 1 460 ? 9.276 -2.105 -5.711 1.00 95.38 460 PRO A O 1
ATOM 3607 N N . TYR A 1 461 ? 10.585 -2.020 -7.511 1.00 93.69 461 TYR A N 1
ATOM 3608 C CA . TYR A 1 461 ? 10.842 -0.579 -7.467 1.00 93.69 461 TYR A CA 1
ATOM 3609 C C . TYR A 1 461 ? 10.012 0.212 -8.486 1.00 93.69 461 TYR A C 1
ATOM 3611 O O . TYR A 1 461 ? 10.031 1.441 -8.480 1.00 93.69 461 TYR A O 1
ATOM 3619 N N . LEU A 1 462 ? 9.273 -0.465 -9.367 1.00 93.00 462 LEU A N 1
ATOM 3620 C CA . LEU A 1 462 ? 8.577 0.126 -10.510 1.00 93.00 462 LEU A CA 1
ATOM 3621 C C . LEU A 1 462 ? 7.194 0.687 -10.121 1.00 93.00 462 LEU A C 1
ATOM 3623 O O . LEU A 1 462 ? 6.202 0.498 -10.819 1.00 93.00 462 LEU A O 1
ATOM 3627 N N . HIS A 1 463 ? 7.103 1.372 -8.979 1.00 90.12 463 HIS A N 1
ATOM 3628 C CA . HIS A 1 463 ? 5.878 2.052 -8.548 1.00 90.12 463 HIS A CA 1
ATOM 3629 C C . HIS A 1 463 ? 5.562 3.262 -9.443 1.00 90.12 463 HIS A C 1
ATOM 3631 O O . HIS A 1 463 ? 6.445 3.795 -10.121 1.00 90.12 463 HIS A O 1
ATOM 3637 N N . PHE A 1 464 ? 4.318 3.754 -9.400 1.00 88.56 464 PHE A N 1
ATOM 3638 C CA . PHE A 1 464 ? 3.841 4.833 -10.279 1.00 88.56 464 PHE A CA 1
ATOM 3639 C C . PHE A 1 464 ? 4.804 6.021 -10.386 1.00 88.56 464 PHE A C 1
ATOM 3641 O O . PHE A 1 464 ? 5.189 6.399 -11.489 1.00 88.56 464 PHE A O 1
ATOM 3648 N N . ALA A 1 465 ? 5.251 6.562 -9.243 1.00 85.00 465 ALA A N 1
ATOM 3649 C CA . ALA A 1 465 ? 6.157 7.712 -9.205 1.00 85.00 465 ALA A CA 1
ATOM 3650 C C . ALA A 1 465 ? 7.482 7.478 -9.961 1.00 85.00 465 ALA A C 1
ATOM 3652 O O . ALA A 1 465 ? 7.989 8.401 -10.593 1.00 85.00 465 ALA A O 1
ATOM 3653 N N . GLN A 1 466 ? 8.012 6.249 -9.949 1.00 87.19 466 GLN A N 1
ATOM 3654 C CA . GLN A 1 466 ? 9.239 5.893 -10.662 1.00 87.19 466 GLN A CA 1
ATOM 3655 C C . GLN A 1 466 ? 9.002 5.827 -12.174 1.00 87.19 466 GLN A C 1
ATOM 3657 O O . GLN A 1 466 ? 9.818 6.319 -12.947 1.00 87.19 466 GLN A O 1
ATOM 3662 N N . VAL A 1 467 ? 7.861 5.269 -12.593 1.00 87.62 467 VAL A N 1
ATOM 3663 C CA . VAL A 1 467 ? 7.482 5.180 -14.011 1.00 87.62 467 VAL A CA 1
ATOM 3664 C C . VAL A 1 467 ? 7.270 6.569 -14.601 1.00 87.62 467 VAL A C 1
ATOM 3666 O O . VAL A 1 467 ? 7.830 6.895 -15.643 1.00 87.62 467 VAL A O 1
ATOM 3669 N N . VAL A 1 468 ? 6.502 7.425 -13.924 1.00 80.62 468 VAL A N 1
ATOM 3670 C CA . VAL A 1 468 ? 6.249 8.781 -14.426 1.00 80.62 468 VAL A CA 1
ATOM 3671 C C . VAL A 1 468 ? 7.470 9.688 -14.276 1.00 80.62 468 VAL A C 1
ATOM 3673 O O . VAL A 1 468 ? 7.662 10.576 -15.097 1.00 80.62 468 VAL A O 1
ATOM 3676 N N . GLY A 1 469 ? 8.342 9.431 -13.296 1.00 74.56 469 GLY A N 1
ATOM 3677 C CA . GLY A 1 469 ? 9.553 10.211 -13.040 1.00 74.56 469 GLY A CA 1
ATOM 3678 C C . GLY A 1 469 ? 10.564 10.230 -14.192 1.00 74.56 469 GLY A C 1
ATOM 3679 O O . GLY A 1 469 ? 11.380 11.152 -14.249 1.00 74.56 469 GLY A O 1
ATOM 3680 N N . GLY A 1 470 ? 10.490 9.281 -15.130 1.00 63.91 470 GLY A N 1
ATOM 3681 C CA . GLY A 1 470 ? 11.311 9.258 -16.344 1.00 63.91 470 GLY A CA 1
ATOM 3682 C C . GLY A 1 470 ? 10.983 10.356 -17.364 1.00 63.91 470 GLY A C 1
ATOM 3683 O O . GLY A 1 470 ? 11.705 10.497 -18.348 1.00 63.91 470 GLY A O 1
ATOM 3684 N N . VAL A 1 471 ? 9.920 11.145 -17.161 1.00 65.88 471 VAL A N 1
ATOM 3685 C CA . VAL A 1 471 ? 9.524 12.186 -18.117 1.00 65.88 471 VAL A CA 1
ATOM 3686 C C . VAL A 1 471 ? 10.283 13.485 -17.909 1.00 65.88 471 VAL A C 1
ATOM 3688 O O . VAL A 1 471 ? 10.286 14.072 -16.824 1.00 65.88 471 VAL A O 1
ATOM 3691 N N . ILE A 1 472 ? 10.893 13.936 -19.005 1.00 61.56 472 ILE A N 1
ATOM 3692 C CA . ILE A 1 472 ? 11.678 15.161 -19.106 1.00 61.56 472 ILE A CA 1
ATOM 3693 C C . ILE A 1 472 ? 10.727 16.360 -19.174 1.00 61.56 472 ILE A C 1
ATOM 3695 O O . ILE A 1 472 ? 9.809 16.389 -19.995 1.00 61.56 472 ILE A O 1
ATOM 3699 N N . LEU A 1 473 ? 10.964 17.358 -18.321 1.00 62.66 473 LEU A N 1
ATOM 3700 C CA . LEU A 1 473 ? 10.331 18.670 -18.436 1.00 62.66 473 LEU A CA 1
ATOM 3701 C C . LEU A 1 473 ? 11.131 19.521 -19.432 1.00 62.66 473 LEU A C 1
ATOM 3703 O O . LEU A 1 473 ? 12.356 19.580 -19.342 1.00 62.66 473 LEU A O 1
ATOM 3707 N N . GLN A 1 474 ? 10.451 20.190 -20.360 1.00 59.16 474 GLN A N 1
ATOM 3708 C CA . GLN A 1 474 ? 11.032 21.260 -21.180 1.00 59.16 474 GLN A CA 1
ATOM 3709 C C . GLN A 1 474 ? 10.413 22.578 -20.723 1.00 59.16 474 GLN A C 1
ATOM 3711 O O . GLN A 1 474 ? 9.193 22.665 -20.644 1.00 59.16 474 GLN A O 1
ATOM 3716 N N . ASP A 1 475 ? 11.235 23.564 -20.358 1.00 62.81 475 ASP A N 1
ATOM 3717 C CA . ASP A 1 475 ? 10.784 24.869 -19.841 1.00 62.81 475 ASP A CA 1
ATOM 3718 C C . ASP A 1 475 ? 9.753 24.763 -18.698 1.00 62.81 475 ASP A C 1
ATOM 3720 O O . ASP A 1 475 ? 8.758 25.485 -18.650 1.00 62.81 475 ASP A O 1
ATOM 3724 N N . SER A 1 476 ? 9.969 23.818 -17.773 1.00 64.12 476 SER A N 1
ATOM 3725 C CA . SER A 1 476 ? 9.050 23.511 -16.659 1.00 64.12 476 SER A CA 1
ATOM 3726 C C . SER A 1 476 ? 7.647 23.051 -17.091 1.00 64.12 476 SER A C 1
ATOM 3728 O O . SER A 1 476 ? 6.721 23.041 -16.282 1.00 64.12 476 SER A O 1
ATOM 3730 N N . GLN A 1 477 ? 7.489 22.631 -18.347 1.00 63.16 477 GLN A N 1
ATOM 3731 C CA . GLN A 1 477 ? 6.264 22.075 -18.909 1.00 63.16 477 GLN A CA 1
ATOM 3732 C C . GLN A 1 477 ? 6.441 20.595 -19.252 1.00 63.16 477 GLN A C 1
ATOM 3734 O O . GLN A 1 477 ? 7.522 20.118 -19.613 1.00 63.16 477 GLN A O 1
ATOM 3739 N N . VAL A 1 478 ? 5.346 19.849 -19.123 1.00 64.50 478 VAL A N 1
ATOM 3740 C CA . VAL A 1 478 ? 5.310 18.422 -19.446 1.00 64.50 478 VAL A CA 1
ATOM 3741 C C . VAL A 1 478 ? 5.335 18.252 -20.960 1.00 64.50 478 VAL A C 1
ATOM 3743 O O . VAL A 1 478 ? 4.537 18.864 -21.669 1.00 64.50 478 VAL A O 1
ATOM 3746 N N . GLN A 1 479 ? 6.221 17.397 -21.472 1.00 63.44 479 GLN A N 1
ATOM 3747 C CA . GLN A 1 479 ? 6.232 17.078 -22.899 1.00 63.44 479 GLN A CA 1
ATOM 3748 C C . GLN A 1 479 ? 4.895 16.467 -23.360 1.00 63.44 479 GLN A C 1
ATOM 3750 O O . GLN A 1 479 ? 4.223 15.740 -22.623 1.00 63.44 479 GLN A O 1
ATOM 3755 N N . SER A 1 480 ? 4.548 16.693 -24.632 1.00 55.03 480 SER A N 1
ATOM 3756 C CA . SER A 1 480 ? 3.297 16.247 -25.283 1.00 55.03 480 SER A CA 1
ATOM 3757 C C . SER A 1 480 ? 3.034 14.732 -25.241 1.00 55.03 480 SER A C 1
ATOM 3759 O O . SER A 1 480 ? 1.933 14.275 -25.538 1.00 55.03 480 SER A O 1
ATOM 3761 N N . ILE A 1 481 ? 4.025 13.928 -24.855 1.00 53.47 481 ILE A N 1
ATOM 3762 C CA . ILE A 1 481 ? 3.894 12.477 -24.678 1.00 53.47 481 ILE A CA 1
ATOM 3763 C C . ILE A 1 481 ? 2.916 12.152 -23.536 1.00 53.47 481 ILE A C 1
ATOM 3765 O O . ILE A 1 481 ? 2.203 11.156 -23.612 1.00 53.47 481 ILE A O 1
ATOM 3769 N N . PHE A 1 482 ? 2.807 13.016 -22.523 1.00 54.66 482 PHE A N 1
ATOM 3770 C CA . PHE A 1 482 ? 1.872 12.846 -21.406 1.00 54.66 482 PHE A CA 1
ATOM 3771 C C . PHE A 1 482 ? 0.442 13.322 -21.708 1.00 54.66 482 PHE A C 1
ATOM 3773 O O . PHE A 1 482 ? -0.489 12.893 -21.034 1.00 54.66 482 PHE A O 1
ATOM 3780 N N . SER A 1 483 ? 0.248 14.175 -22.723 1.00 46.19 483 SER A N 1
ATOM 3781 C CA . SER A 1 483 ? -1.053 14.801 -23.023 1.00 46.19 483 SER A CA 1
ATOM 3782 C C . SER A 1 483 ? -2.004 13.913 -23.837 1.00 46.19 483 SER A C 1
ATOM 3784 O O . SER A 1 483 ? -3.150 14.283 -24.108 1.00 46.19 483 SER A O 1
ATOM 3786 N N . LYS A 1 484 ? -1.560 12.715 -24.236 1.00 51.22 484 LYS A N 1
ATOM 3787 C CA . LYS A 1 484 ? -2.415 11.712 -24.881 1.00 51.22 484 LYS A CA 1
ATOM 3788 C C . LYS A 1 484 ? -3.090 10.865 -23.804 1.00 51.22 484 LYS A C 1
ATOM 3790 O O . LYS A 1 484 ? -2.417 10.308 -22.942 1.00 51.22 484 LYS A O 1
ATOM 3795 N N . ARG A 1 485 ? -4.424 10.750 -23.867 1.00 45.44 485 ARG A N 1
ATOM 3796 C CA . ARG A 1 485 ? -5.229 9.907 -22.959 1.00 45.44 485 ARG A CA 1
ATOM 3797 C C . ARG A 1 485 ? -4.571 8.526 -22.789 1.00 45.44 485 ARG A C 1
ATOM 3799 O O . ARG A 1 485 ? -4.459 7.805 -23.776 1.00 45.44 485 ARG A O 1
ATOM 3806 N N . GLY A 1 486 ? -4.182 8.170 -21.561 1.00 53.97 486 GLY A N 1
ATOM 3807 C CA . GLY A 1 486 ? -3.665 6.834 -21.222 1.00 53.97 486 GLY A CA 1
ATOM 3808 C C . GLY A 1 486 ? -2.173 6.718 -20.873 1.00 53.97 486 GLY A C 1
ATOM 3809 O O . GLY A 1 486 ? -1.635 5.624 -20.993 1.00 53.97 486 GLY A O 1
ATOM 3810 N N . ALA A 1 487 ? -1.492 7.787 -20.444 1.00 63.12 487 ALA A N 1
ATOM 3811 C CA . ALA A 1 487 ? -0.154 7.674 -19.847 1.00 63.12 487 ALA A CA 1
ATOM 3812 C C . ALA A 1 487 ? -0.181 6.842 -18.538 1.00 63.12 487 ALA A C 1
ATOM 3814 O O . ALA A 1 487 ? -1.167 6.931 -17.798 1.00 63.12 487 ALA A O 1
ATOM 3815 N N . PRO A 1 488 ? 0.893 6.095 -18.199 1.00 77.06 488 PRO A N 1
ATOM 3816 C CA . PRO A 1 488 ? 2.207 6.026 -18.865 1.00 77.06 488 PRO A CA 1
ATOM 3817 C C . PRO A 1 488 ? 2.284 5.106 -20.112 1.00 77.06 488 PRO A C 1
ATOM 3819 O O . PRO A 1 488 ? 1.522 4.157 -20.243 1.00 77.06 488 PRO A O 1
ATOM 3822 N N . PHE A 1 489 ? 3.242 5.384 -21.013 1.00 82.75 489 PHE A N 1
ATOM 3823 C CA . PHE A 1 489 ? 3.544 4.630 -22.247 1.00 82.75 489 PHE A CA 1
ATOM 3824 C C . PHE A 1 489 ? 4.793 3.742 -22.102 1.00 82.75 489 PHE A C 1
ATOM 3826 O O . PHE A 1 489 ? 5.511 3.840 -21.107 1.00 82.75 489 PHE A O 1
ATOM 3833 N N . GLU A 1 490 ? 5.095 2.937 -23.130 1.00 87.19 490 GLU A N 1
ATOM 3834 C CA . GLU A 1 490 ? 6.209 1.975 -23.167 1.00 87.19 490 GLU A CA 1
ATOM 3835 C C . GLU A 1 490 ? 7.548 2.579 -22.704 1.00 87.19 490 GLU A C 1
ATOM 3837 O O . GLU A 1 490 ? 8.211 2.028 -21.827 1.00 87.19 490 GLU A O 1
ATOM 3842 N N . VAL A 1 491 ? 7.903 3.752 -23.243 1.00 86.06 491 VAL A N 1
ATOM 3843 C CA . VAL A 1 491 ? 9.178 4.433 -22.962 1.00 86.06 491 VAL A CA 1
ATOM 3844 C C . VAL A 1 491 ? 9.342 4.802 -21.486 1.00 86.06 491 VAL A C 1
ATOM 3846 O O . VAL A 1 491 ? 10.441 4.737 -20.949 1.00 86.06 491 VAL A O 1
ATOM 3849 N N . HIS A 1 492 ? 8.253 5.145 -20.793 1.00 86.88 492 HIS A N 1
ATOM 3850 C CA . HIS A 1 492 ? 8.315 5.506 -19.376 1.00 86.88 492 HIS A CA 1
ATOM 3851 C C . HIS A 1 492 ? 8.697 4.294 -18.523 1.00 86.88 492 HIS A C 1
ATOM 3853 O O . HIS A 1 492 ? 9.529 4.399 -17.623 1.00 86.88 492 HIS A O 1
ATOM 3859 N N . TYR A 1 493 ? 8.132 3.125 -18.841 1.00 91.31 493 TYR A N 1
ATOM 3860 C CA . TYR A 1 493 ? 8.473 1.883 -18.158 1.00 91.31 493 TYR A CA 1
ATOM 3861 C C . TYR A 1 493 ? 9.917 1.471 -18.436 1.00 91.31 493 TYR A C 1
ATOM 3863 O O . TYR A 1 493 ? 10.637 1.143 -17.499 1.00 91.31 493 TYR A O 1
ATOM 3871 N N . THR A 1 494 ? 10.372 1.519 -19.689 1.00 92.56 494 THR A N 1
ATOM 3872 C CA . THR A 1 494 ? 11.731 1.081 -20.044 1.00 92.56 494 THR A CA 1
ATOM 3873 C C . THR A 1 494 ? 12.807 2.031 -19.520 1.00 92.56 494 THR A C 1
ATOM 3875 O O . THR A 1 494 ? 13.814 1.570 -18.984 1.00 92.56 494 THR A O 1
ATOM 3878 N N . THR A 1 495 ? 12.574 3.349 -19.548 1.00 90.88 495 THR A N 1
ATOM 3879 C CA . THR A 1 495 ? 13.444 4.327 -18.874 1.00 90.88 495 THR A CA 1
ATOM 3880 C C . THR A 1 495 ? 13.518 4.066 -17.369 1.00 90.88 495 THR A C 1
ATOM 3882 O O . THR A 1 495 ? 14.616 4.030 -16.813 1.00 90.88 495 THR A O 1
ATOM 3885 N N . ALA A 1 496 ? 12.380 3.834 -16.709 1.00 91.94 496 ALA A N 1
ATOM 3886 C CA . ALA A 1 496 ? 12.352 3.540 -15.281 1.00 91.94 496 ALA A CA 1
ATOM 3887 C C . ALA A 1 496 ? 13.074 2.224 -14.943 1.00 91.94 496 ALA A C 1
ATOM 3889 O O . ALA A 1 496 ? 13.861 2.194 -13.999 1.00 91.94 496 ALA A O 1
ATOM 3890 N N . ILE A 1 497 ? 12.874 1.164 -15.735 1.00 95.69 497 ILE A N 1
ATOM 3891 C CA . ILE A 1 497 ? 13.578 -0.119 -15.579 1.00 95.69 497 ILE A CA 1
ATOM 3892 C C . ILE A 1 497 ? 15.093 0.081 -15.695 1.00 95.69 497 ILE A C 1
ATOM 3894 O O . ILE A 1 497 ? 15.820 -0.370 -14.813 1.00 95.69 497 ILE A O 1
ATOM 3898 N N . ASN A 1 498 ? 15.575 0.804 -16.713 1.00 94.81 498 ASN A N 1
ATOM 3899 C CA . ASN A 1 498 ? 17.004 1.103 -16.862 1.00 94.81 498 ASN A CA 1
ATOM 3900 C C . ASN A 1 498 ? 17.567 1.830 -15.632 1.00 94.81 498 ASN A C 1
ATOM 3902 O O . ASN A 1 498 ? 18.581 1.409 -15.080 1.00 94.81 498 ASN A O 1
ATOM 3906 N N . GLN A 1 499 ? 16.889 2.881 -15.161 1.00 93.00 499 GLN A N 1
ATOM 3907 C CA . GLN A 1 499 ? 17.317 3.642 -13.982 1.00 93.00 499 GLN A CA 1
ATOM 3908 C C . GLN A 1 499 ? 17.350 2.782 -12.714 1.00 93.00 499 GLN A C 1
ATOM 3910 O O . GLN A 1 499 ? 18.290 2.878 -11.926 1.00 93.00 499 GLN A O 1
ATOM 3915 N N . ILE A 1 500 ? 16.340 1.933 -12.507 1.00 94.62 500 ILE A N 1
ATOM 3916 C CA . ILE A 1 500 ? 16.295 1.011 -11.370 1.00 94.62 500 ILE A CA 1
ATOM 3917 C C . ILE A 1 500 ? 17.457 0.020 -11.453 1.00 94.62 500 ILE A C 1
ATOM 3919 O O . ILE A 1 500 ? 18.200 -0.121 -10.486 1.00 94.62 500 ILE A O 1
ATOM 3923 N N . LEU A 1 501 ? 17.650 -0.639 -12.597 1.00 96.75 501 LEU A N 1
ATOM 3924 C CA . LEU A 1 501 ? 18.715 -1.626 -12.776 1.00 96.75 501 LEU A CA 1
ATOM 3925 C C . LEU A 1 501 ? 20.103 -1.005 -12.559 1.00 96.75 501 LEU A C 1
ATOM 3927 O O . LEU A 1 501 ? 20.918 -1.585 -11.844 1.00 96.75 501 LEU A O 1
ATOM 3931 N N . GLN A 1 502 ? 20.345 0.207 -13.065 1.00 95.25 502 GLN A N 1
ATOM 3932 C CA . GLN A 1 502 ? 21.574 0.961 -12.789 1.00 95.25 502 GLN A CA 1
ATOM 3933 C C . GLN A 1 502 ? 21.764 1.230 -11.289 1.00 95.25 502 GLN A C 1
ATOM 3935 O O . GLN A 1 502 ? 22.848 1.001 -10.754 1.00 95.25 502 GLN A O 1
ATOM 3940 N N . ARG A 1 503 ? 20.709 1.658 -10.578 1.00 92.25 503 ARG A N 1
ATOM 3941 C CA . ARG A 1 503 ? 20.748 1.872 -9.115 1.00 92.25 503 ARG A CA 1
ATOM 3942 C C . ARG A 1 503 ? 21.011 0.581 -8.335 1.00 92.25 503 ARG A C 1
ATOM 3944 O O . ARG A 1 503 ? 21.566 0.650 -7.241 1.00 92.25 503 ARG A O 1
ATOM 3951 N N . LEU A 1 504 ? 20.619 -0.569 -8.882 1.00 94.31 504 LEU A N 1
ATOM 3952 C CA . LEU A 1 504 ? 20.884 -1.898 -8.322 1.00 94.31 504 LEU A CA 1
ATOM 3953 C C . LEU A 1 504 ? 22.276 -2.445 -8.683 1.00 94.31 504 LEU A C 1
ATOM 3955 O O . LEU A 1 504 ? 22.626 -3.523 -8.213 1.00 94.31 504 LEU A O 1
ATOM 3959 N N . GLY A 1 505 ? 23.068 -1.720 -9.481 1.00 94.88 505 GLY A N 1
ATOM 3960 C CA . GLY A 1 505 ? 24.438 -2.093 -9.846 1.00 94.88 505 GLY A CA 1
ATOM 3961 C C . GLY A 1 505 ? 24.585 -2.825 -11.184 1.00 94.88 505 GLY A C 1
ATOM 3962 O O . GLY A 1 505 ? 25.679 -3.289 -11.497 1.00 94.88 505 GLY A O 1
ATOM 3963 N N . PHE A 1 506 ? 23.527 -2.927 -11.993 1.00 95.88 506 PHE A N 1
ATOM 3964 C CA . PHE A 1 506 ? 23.614 -3.505 -13.337 1.00 95.88 506 PHE A CA 1
ATOM 3965 C C . PHE A 1 506 ? 24.152 -2.501 -14.362 1.00 95.88 506 PHE A C 1
ATOM 3967 O O . PHE A 1 506 ? 23.816 -1.316 -14.335 1.00 95.88 506 PHE A O 1
ATOM 3974 N N . SER A 1 507 ? 24.906 -3.000 -15.346 1.00 94.44 507 SER A N 1
ATOM 3975 C CA . SER A 1 507 ? 25.246 -2.246 -16.557 1.00 94.44 507 SER A CA 1
ATOM 3976 C C . SER A 1 507 ? 24.059 -2.265 -17.528 1.00 94.44 507 SER A C 1
ATOM 3978 O O . SER A 1 507 ? 24.021 -3.060 -18.465 1.00 94.44 507 SER A O 1
ATOM 3980 N N . ALA A 1 508 ? 23.043 -1.449 -17.232 1.00 93.75 508 ALA A N 1
ATOM 3981 C CA . ALA A 1 508 ? 21.805 -1.341 -18.001 1.00 93.75 508 ALA A CA 1
ATOM 3982 C C . ALA A 1 508 ? 21.727 -0.010 -18.761 1.00 93.75 508 ALA A C 1
ATOM 3984 O O . ALA A 1 508 ? 22.163 1.024 -18.251 1.00 93.75 508 ALA A O 1
ATOM 3985 N N . GLY A 1 509 ? 21.129 -0.010 -19.950 1.00 91.81 509 GLY A N 1
ATOM 3986 C CA . GLY A 1 509 ? 20.854 1.198 -20.728 1.00 91.81 509 GLY A CA 1
ATOM 3987 C C . GLY A 1 509 ? 20.020 0.914 -21.975 1.00 91.81 509 GLY A C 1
ATOM 3988 O O . GLY A 1 509 ? 19.692 -0.231 -22.269 1.00 91.81 509 GLY A O 1
ATOM 3989 N N . SER A 1 510 ? 19.688 1.962 -22.725 1.00 88.50 510 SER A N 1
ATOM 3990 C CA . SER A 1 510 ? 19.150 1.837 -24.083 1.00 88.50 510 SER A CA 1
ATOM 3991 C C . SER A 1 510 ? 20.292 1.835 -25.094 1.00 88.50 510 SER A C 1
ATOM 3993 O O . SER A 1 510 ? 21.180 2.685 -25.000 1.00 88.50 510 SER A O 1
ATOM 3995 N N . VAL A 1 511 ? 20.248 0.947 -26.083 1.00 84.12 511 VAL A N 1
ATOM 3996 C CA . VAL A 1 511 ? 21.234 0.928 -27.171 1.00 84.12 511 VAL A CA 1
ATOM 3997 C C . VAL A 1 511 ? 20.543 1.396 -28.437 1.00 84.12 511 VAL A C 1
ATOM 3999 O O . VAL A 1 511 ? 19.552 0.805 -28.856 1.00 84.12 511 VAL A O 1
ATOM 4002 N N . GLU A 1 512 ? 21.063 2.459 -29.040 1.00 78.44 512 GLU A N 1
ATOM 4003 C CA . GLU A 1 512 ? 20.599 2.997 -30.315 1.00 78.44 512 GLU A CA 1
ATOM 4004 C C . GLU A 1 512 ? 21.827 3.222 -31.194 1.00 78.44 512 GLU A C 1
ATOM 4006 O O . GLU A 1 512 ? 22.543 4.203 -31.018 1.00 78.44 512 GLU A O 1
ATOM 4011 N N . ASP A 1 513 ? 22.097 2.285 -32.105 1.00 68.00 513 ASP A N 1
ATOM 4012 C CA . ASP A 1 513 ? 23.172 2.427 -33.088 1.00 68.00 513 ASP A CA 1
ATOM 4013 C C . ASP A 1 513 ? 22.615 2.248 -34.502 1.00 68.00 513 ASP A C 1
ATOM 4015 O O . ASP A 1 513 ? 22.347 1.129 -34.944 1.00 68.00 513 ASP A O 1
ATOM 4019 N N . GLY A 1 514 ? 22.373 3.374 -35.181 1.00 66.81 514 GLY A N 1
ATOM 4020 C CA . GLY A 1 514 ? 21.977 3.453 -36.589 1.00 66.81 514 GLY A CA 1
ATOM 4021 C C . GLY A 1 514 ? 21.023 2.344 -37.055 1.00 66.81 514 GLY A C 1
ATOM 4022 O O . GLY A 1 514 ? 19.865 2.274 -36.643 1.00 66.81 514 GLY A O 1
ATOM 4023 N N . ASN A 1 515 ? 21.525 1.472 -37.936 1.00 72.00 515 ASN A N 1
ATOM 4024 C CA . ASN A 1 515 ? 20.765 0.374 -38.547 1.00 72.00 515 ASN A CA 1
ATOM 4025 C C . ASN A 1 515 ? 20.752 -0.925 -37.715 1.00 72.00 515 ASN A C 1
ATOM 4027 O O . ASN A 1 515 ? 20.100 -1.888 -38.116 1.00 72.00 515 ASN A O 1
ATOM 4031 N N . GLU A 1 516 ? 21.457 -0.985 -36.581 1.00 75.38 516 GLU A N 1
ATOM 4032 C CA . GLU A 1 516 ? 21.632 -2.205 -35.774 1.00 75.38 516 GLU A CA 1
ATOM 4033 C C . GLU A 1 516 ? 20.481 -2.453 -34.777 1.00 75.38 516 GLU A C 1
ATOM 4035 O O . GLU A 1 516 ? 20.424 -3.497 -34.119 1.00 75.38 516 GLU A O 1
ATOM 4040 N N . GLY A 1 517 ? 19.512 -1.533 -34.735 1.00 76.06 517 GLY A N 1
ATOM 4041 C CA . GLY A 1 517 ? 18.279 -1.626 -33.956 1.00 76.06 517 GLY A CA 1
ATOM 4042 C C . GLY A 1 517 ? 18.358 -0.922 -32.602 1.00 76.06 517 GLY A C 1
ATOM 4043 O O . GLY A 1 517 ? 19.392 -0.936 -31.937 1.00 76.06 517 GLY A O 1
ATOM 4044 N N . LYS A 1 518 ? 17.234 -0.315 -32.198 1.00 87.12 518 LYS A N 1
ATOM 4045 C CA . LYS A 1 518 ? 17.081 0.426 -30.940 1.00 87.12 518 LYS A CA 1
ATOM 4046 C C . LYS A 1 518 ? 16.458 -0.450 -29.858 1.00 87.12 518 LYS A C 1
ATOM 4048 O O . LYS A 1 518 ? 15.240 -0.574 -29.844 1.00 87.12 518 LYS A O 1
ATOM 4053 N N . VAL A 1 519 ? 17.264 -1.026 -28.971 1.00 87.88 519 VAL A N 1
ATOM 4054 C CA . VAL A 1 519 ? 16.767 -1.842 -27.850 1.00 87.88 519 VAL A CA 1
ATOM 4055 C C . VAL A 1 519 ? 16.466 -0.941 -26.656 1.00 87.88 519 VAL A C 1
ATOM 4057 O O . VAL A 1 519 ? 17.331 -0.181 -26.215 1.00 87.88 519 VAL A O 1
ATOM 4060 N N . ASP A 1 520 ? 15.248 -1.044 -26.124 1.00 87.94 520 ASP A N 1
ATOM 4061 C CA . ASP A 1 520 ? 14.777 -0.179 -25.040 1.00 87.94 520 ASP A CA 1
ATOM 4062 C C . ASP A 1 520 ? 15.518 -0.425 -23.711 1.00 87.94 520 ASP A C 1
ATOM 4064 O O . ASP A 1 520 ? 15.881 0.527 -23.014 1.00 87.94 520 ASP A O 1
ATOM 4068 N N . VAL A 1 521 ? 15.753 -1.692 -23.355 1.00 94.81 521 VAL A N 1
ATOM 4069 C CA . VAL A 1 521 ? 16.535 -2.098 -22.177 1.00 94.81 521 VAL A CA 1
ATOM 4070 C C . VAL A 1 521 ? 17.538 -3.168 -22.596 1.00 94.81 521 VAL A C 1
ATOM 4072 O O . VAL A 1 521 ? 17.165 -4.255 -23.038 1.00 94.81 521 VAL A O 1
ATOM 4075 N N . TYR A 1 522 ? 18.818 -2.864 -22.438 1.00 95.25 522 TYR A N 1
ATOM 4076 C CA . TYR A 1 522 ? 19.932 -3.741 -22.764 1.00 95.25 522 TYR A CA 1
ATOM 4077 C C . TYR A 1 522 ? 20.871 -3.848 -21.566 1.00 95.25 522 TYR A C 1
ATOM 4079 O O . TYR A 1 522 ? 21.285 -2.830 -21.006 1.00 95.25 522 TYR A O 1
ATOM 4087 N N . VAL A 1 523 ? 21.196 -5.076 -21.163 1.00 96.06 523 VAL A N 1
ATOM 4088 C CA . VAL A 1 523 ? 22.059 -5.353 -20.007 1.00 96.06 523 VAL A CA 1
ATOM 4089 C C . VAL A 1 523 ? 23.206 -6.266 -20.404 1.00 96.06 523 VAL A C 1
ATOM 4091 O O . VAL A 1 523 ? 22.988 -7.290 -21.051 1.00 96.06 523 VAL A O 1
ATOM 4094 N N . VAL A 1 524 ? 24.415 -5.914 -19.965 1.00 94.19 524 VAL A N 1
ATOM 4095 C CA . VAL A 1 524 ? 25.608 -6.761 -20.076 1.00 94.19 524 VAL A CA 1
ATOM 4096 C C . VAL A 1 524 ? 25.949 -7.320 -18.697 1.00 94.19 524 VAL A C 1
ATOM 4098 O O . VAL A 1 524 ? 26.168 -6.563 -17.749 1.00 94.19 524 VAL A O 1
ATOM 4101 N N . LEU A 1 525 ? 25.969 -8.646 -18.581 1.00 93.44 525 LEU A N 1
ATOM 4102 C CA . LEU A 1 525 ? 26.305 -9.359 -17.350 1.00 93.44 525 LEU A CA 1
ATOM 4103 C C . LEU A 1 525 ? 27.822 -9.581 -17.223 1.00 93.44 525 LEU A C 1
ATOM 4105 O O . LEU A 1 525 ? 28.582 -9.420 -18.180 1.00 93.44 525 LEU A O 1
ATOM 4109 N N . ALA A 1 526 ? 28.275 -9.962 -16.025 1.00 88.56 526 ALA A N 1
ATOM 4110 C CA . ALA A 1 526 ? 29.696 -10.176 -15.730 1.00 88.56 526 ALA A CA 1
ATOM 4111 C C . ALA A 1 526 ? 30.327 -11.313 -16.561 1.00 88.56 526 ALA A C 1
ATOM 4113 O O . ALA A 1 526 ? 31.500 -11.240 -16.923 1.00 88.56 526 ALA A O 1
ATOM 4114 N N . ASP A 1 527 ? 29.536 -12.327 -16.917 1.00 89.12 527 ASP A N 1
ATOM 4115 C CA . ASP A 1 527 ? 29.910 -13.433 -17.809 1.00 89.12 527 ASP A CA 1
ATOM 4116 C C . ASP A 1 527 ? 29.871 -13.051 -19.304 1.00 89.12 527 ASP A C 1
ATOM 4118 O O . ASP A 1 527 ? 30.089 -13.898 -20.170 1.00 89.12 527 ASP A O 1
ATOM 4122 N N . ARG A 1 528 ? 29.628 -11.767 -19.612 1.00 90.31 528 ARG A N 1
ATOM 4123 C CA . ARG A 1 528 ? 29.423 -11.197 -20.954 1.00 90.31 528 ARG A CA 1
ATOM 4124 C C . ARG A 1 528 ? 28.142 -11.651 -21.655 1.00 90.31 528 ARG A C 1
ATOM 4126 O O . ARG A 1 528 ? 27.949 -11.288 -22.817 1.00 90.31 528 ARG A O 1
ATOM 4133 N N . ALA A 1 529 ? 27.254 -12.385 -20.985 1.00 93.19 529 ALA A N 1
ATOM 4134 C CA . ALA A 1 529 ? 25.925 -12.631 -21.520 1.00 93.19 529 ALA A CA 1
ATOM 4135 C C . ALA A 1 529 ? 25.158 -11.308 -21.631 1.00 93.19 529 ALA A C 1
ATOM 4137 O O . ALA A 1 529 ? 25.300 -10.396 -20.810 1.00 93.19 529 ALA A O 1
ATOM 4138 N N . THR A 1 530 ? 24.338 -11.203 -22.671 1.00 94.81 530 THR A N 1
ATOM 4139 C CA . THR A 1 530 ? 23.570 -9.993 -22.968 1.00 94.81 530 THR A CA 1
ATOM 4140 C C . THR A 1 530 ? 22.080 -10.277 -22.873 1.00 94.81 530 THR A C 1
ATOM 4142 O O . THR A 1 530 ? 21.602 -11.324 -23.318 1.00 94.81 530 THR A O 1
ATOM 4145 N N . ILE A 1 531 ? 21.337 -9.348 -22.274 1.00 95.94 531 ILE A N 1
ATOM 4146 C CA . ILE A 1 531 ? 19.880 -9.422 -22.159 1.00 95.94 531 ILE A CA 1
ATOM 4147 C C . ILE A 1 531 ? 19.277 -8.238 -22.906 1.00 95.94 531 ILE A C 1
ATOM 4149 O O . ILE A 1 531 ? 19.557 -7.092 -22.559 1.00 95.94 531 ILE A O 1
ATOM 4153 N N . ALA A 1 532 ? 18.436 -8.523 -23.901 1.00 95.75 532 ALA A N 1
ATOM 4154 C CA . ALA A 1 532 ? 17.654 -7.527 -24.625 1.00 95.75 532 ALA A CA 1
ATOM 4155 C C . ALA A 1 532 ? 16.170 -7.635 -24.254 1.00 95.75 532 ALA A C 1
ATOM 4157 O O . ALA A 1 532 ? 15.556 -8.701 -24.365 1.00 95.75 532 ALA A O 1
ATOM 4158 N N . LEU A 1 533 ? 15.607 -6.506 -23.838 1.00 95.88 533 LEU A N 1
ATOM 4159 C CA . LEU A 1 533 ? 14.229 -6.341 -23.399 1.00 95.88 533 LEU A CA 1
ATOM 4160 C C . LEU A 1 533 ? 13.540 -5.277 -24.262 1.00 95.88 533 LEU A C 1
ATOM 4162 O O . LEU A 1 533 ? 14.044 -4.167 -24.431 1.00 95.88 533 LEU A O 1
ATOM 4166 N N . GLU A 1 534 ? 12.362 -5.624 -24.773 1.00 94.56 534 GLU A N 1
ATOM 4167 C CA . GLU A 1 534 ? 11.484 -4.731 -25.535 1.00 94.56 534 GLU A CA 1
ATOM 4168 C C . GLU A 1 534 ? 10.141 -4.613 -24.815 1.00 94.56 534 GLU A C 1
ATOM 4170 O O . GLU A 1 534 ? 9.628 -5.622 -24.330 1.00 94.56 534 GLU A O 1
ATOM 4175 N N . ALA A 1 535 ? 9.537 -3.422 -24.781 1.00 94.44 535 ALA A N 1
ATOM 4176 C CA . ALA A 1 535 ? 8.211 -3.231 -24.194 1.00 94.44 535 ALA A CA 1
ATOM 4177 C C . ALA A 1 535 ? 7.154 -2.829 -25.233 1.00 94.44 535 ALA A C 1
ATOM 4179 O O . ALA A 1 535 ? 7.420 -2.099 -26.188 1.00 94.44 535 ALA A O 1
ATOM 4180 N N . VAL A 1 536 ? 5.916 -3.280 -25.025 1.00 94.56 536 VAL A N 1
ATOM 4181 C CA . VAL A 1 536 ? 4.752 -2.893 -25.831 1.00 94.56 536 VAL A CA 1
ATOM 4182 C C . VAL A 1 536 ? 3.497 -2.802 -24.964 1.00 94.56 536 VAL A C 1
ATOM 4184 O O . VAL A 1 536 ? 3.243 -3.680 -24.142 1.00 94.56 536 VAL A O 1
ATOM 4187 N N . MET A 1 537 ? 2.685 -1.754 -25.134 1.00 93.69 537 MET A N 1
ATOM 4188 C CA . MET A 1 537 ? 1.406 -1.666 -24.420 1.00 93.69 537 MET A CA 1
ATOM 4189 C C . MET A 1 537 ? 0.396 -2.670 -24.993 1.00 93.69 537 MET A C 1
ATOM 4191 O O . MET A 1 537 ? 0.298 -2.855 -26.206 1.00 93.69 537 MET A O 1
ATOM 4195 N N . VAL A 1 538 ? -0.415 -3.288 -24.136 1.00 93.62 538 VAL A N 1
ATOM 4196 C CA . VAL A 1 538 ? -1.456 -4.257 -24.524 1.00 93.62 538 VAL A CA 1
ATOM 4197 C C . VAL A 1 538 ? -2.535 -3.638 -25.417 1.00 93.62 538 VAL A C 1
ATOM 4199 O O . VAL A 1 538 ? -3.104 -4.320 -26.275 1.00 93.62 538 VAL A O 1
ATOM 4202 N N . SER A 1 539 ? -2.765 -2.334 -25.257 1.00 90.25 539 SER A N 1
ATOM 4203 C CA . SER A 1 539 ? -3.687 -1.531 -26.061 1.00 90.25 539 SER A CA 1
ATOM 4204 C C . SER A 1 539 ? -3.249 -1.390 -27.524 1.00 90.25 539 SER A C 1
ATOM 4206 O O . SER A 1 539 ? -4.060 -1.021 -28.376 1.00 90.25 539 SER A O 1
ATOM 4208 N N . ARG A 1 540 ? -1.992 -1.727 -27.851 1.00 91.06 540 ARG A N 1
ATOM 4209 C CA . ARG A 1 540 ? -1.501 -1.809 -29.231 1.00 91.06 540 ARG A CA 1
ATOM 4210 C C . ARG A 1 540 ? -2.142 -2.971 -29.981 1.00 91.06 540 ARG A C 1
ATOM 4212 O O . ARG A 1 540 ? -2.528 -4.005 -29.416 1.00 91.06 540 ARG A O 1
ATOM 4219 N N . SER A 1 541 ? -2.223 -2.824 -31.298 1.00 92.38 541 SER A N 1
ATOM 4220 C CA . SER A 1 541 ? -2.774 -3.859 -32.170 1.00 92.38 541 SER A CA 1
ATOM 4221 C C . SER A 1 541 ? -1.934 -5.149 -32.110 1.00 92.38 541 SER A C 1
ATOM 4223 O O . SER A 1 541 ? -0.725 -5.086 -31.877 1.00 92.38 541 SER A O 1
ATOM 4225 N N . PRO A 1 542 ? -2.527 -6.336 -32.341 1.00 91.94 542 PRO A N 1
ATOM 4226 C CA . PRO A 1 542 ? -1.769 -7.590 -32.416 1.00 91.94 542 PRO A CA 1
ATOM 4227 C C . PRO A 1 542 ? -0.598 -7.521 -33.401 1.00 91.94 542 PRO A C 1
ATOM 4229 O O . PRO A 1 542 ? 0.507 -7.925 -33.065 1.00 91.94 542 PRO A O 1
ATOM 4232 N N . LYS A 1 543 ? -0.804 -6.870 -34.554 1.00 93.62 543 LYS A N 1
ATOM 4233 C CA . LYS A 1 543 ? 0.237 -6.651 -35.568 1.00 93.62 543 LYS A CA 1
ATOM 4234 C C . LYS A 1 543 ? 1.436 -5.859 -35.040 1.00 93.62 543 LYS A C 1
ATOM 4236 O O . LYS A 1 543 ? 2.567 -6.149 -35.417 1.00 93.62 543 LYS A O 1
ATOM 4241 N N . GLU A 1 544 ? 1.215 -4.859 -34.188 1.00 93.25 544 GLU A N 1
ATOM 4242 C CA . GLU A 1 544 ? 2.309 -4.098 -33.569 1.00 93.25 544 GLU A CA 1
ATOM 4243 C C . GLU A 1 544 ? 3.077 -4.944 -32.550 1.00 93.25 544 GLU A C 1
ATOM 4245 O O . GLU A 1 544 ? 4.304 -4.877 -32.518 1.00 93.25 544 GLU A O 1
ATOM 4250 N N . VAL A 1 545 ? 2.384 -5.769 -31.758 1.00 93.19 545 VAL A N 1
ATOM 4251 C CA . VAL A 1 545 ? 3.026 -6.704 -30.817 1.00 93.19 545 VAL A CA 1
ATOM 4252 C C . VAL A 1 545 ? 3.866 -7.737 -31.572 1.00 93.19 545 VAL A C 1
ATOM 4254 O O . VAL A 1 545 ? 5.036 -7.930 -31.242 1.00 93.19 545 VAL A O 1
ATOM 4257 N N . ASP A 1 546 ? 3.322 -8.327 -32.637 1.00 93.12 546 ASP A N 1
ATOM 4258 C CA . ASP A 1 546 ? 4.045 -9.275 -33.491 1.00 93.12 546 ASP A CA 1
ATOM 4259 C C . ASP A 1 546 ? 5.246 -8.621 -34.182 1.00 93.12 546 ASP A C 1
ATOM 4261 O O . ASP A 1 546 ? 6.309 -9.230 -34.291 1.00 93.12 546 ASP A O 1
ATOM 4265 N N . SER A 1 547 ? 5.110 -7.360 -34.602 1.00 94.31 547 SER A N 1
ATOM 4266 C CA . SER A 1 547 ? 6.211 -6.573 -35.165 1.00 94.31 547 SER A CA 1
ATOM 4267 C C . SER A 1 547 ? 7.335 -6.353 -34.146 1.00 94.31 547 SER A C 1
ATOM 4269 O O . SER A 1 547 ? 8.503 -6.569 -34.469 1.00 94.31 547 SER A O 1
ATOM 4271 N N . ARG A 1 548 ? 7.002 -5.998 -32.895 1.00 93.88 548 ARG A N 1
ATOM 4272 C CA . ARG A 1 548 ? 7.973 -5.840 -31.795 1.00 93.88 548 ARG A CA 1
ATOM 4273 C C . ARG A 1 548 ? 8.674 -7.159 -31.481 1.00 93.88 548 ARG A C 1
ATOM 4275 O O . ARG A 1 548 ? 9.900 -7.191 -31.433 1.00 93.88 548 ARG A O 1
ATOM 4282 N N . ARG A 1 549 ? 7.923 -8.262 -31.385 1.00 94.94 549 ARG A N 1
ATOM 4283 C CA . ARG A 1 549 ? 8.489 -9.615 -31.265 1.00 94.94 549 ARG A CA 1
ATOM 4284 C C . ARG A 1 549 ? 9.417 -9.943 -32.438 1.00 94.94 549 ARG A C 1
ATOM 4286 O O . ARG A 1 549 ? 10.475 -10.530 -32.243 1.00 94.94 549 ARG A O 1
ATOM 4293 N N . GLY A 1 550 ? 9.019 -9.596 -33.662 1.00 94.00 550 GLY A N 1
ATOM 4294 C CA . GLY A 1 550 ? 9.744 -9.939 -34.886 1.00 94.00 550 GLY A CA 1
ATOM 4295 C C . GLY A 1 550 ? 11.140 -9.321 -34.965 1.00 94.00 550 GLY A C 1
ATOM 4296 O O . GLY A 1 550 ? 12.008 -9.868 -35.642 1.00 94.00 550 GLY A O 1
ATOM 4297 N N . ARG A 1 551 ? 11.401 -8.234 -34.225 1.00 93.56 551 ARG A N 1
ATOM 4298 C CA . ARG A 1 551 ? 12.732 -7.609 -34.146 1.00 93.56 551 ARG A CA 1
ATOM 4299 C C . ARG A 1 551 ? 13.804 -8.561 -33.623 1.00 93.56 551 ARG A C 1
ATOM 4301 O O . ARG A 1 551 ? 14.926 -8.519 -34.110 1.00 93.56 551 ARG A O 1
ATOM 4308 N N . PHE A 1 552 ? 13.444 -9.457 -32.705 1.00 94.44 552 PHE A N 1
ATOM 4309 C CA . PHE A 1 552 ? 14.347 -10.459 -32.126 1.00 94.44 552 PHE A CA 1
ATOM 4310 C C . PHE A 1 552 ? 14.794 -11.548 -33.107 1.00 94.44 552 PHE A C 1
ATOM 4312 O O . PHE A 1 552 ? 15.847 -12.164 -32.905 1.00 94.44 552 PHE A O 1
ATOM 4319 N N . ASP A 1 553 ? 14.013 -11.766 -34.166 1.00 94.06 553 ASP A N 1
ATOM 4320 C CA . ASP A 1 553 ? 14.313 -12.730 -35.225 1.00 94.06 553 ASP A CA 1
ATOM 4321 C C . ASP A 1 553 ? 15.025 -12.064 -36.417 1.00 94.06 553 ASP A C 1
ATOM 4323 O O . ASP A 1 553 ? 15.588 -12.753 -37.265 1.00 94.06 553 ASP A O 1
ATOM 4327 N N . ASN A 1 554 ? 15.018 -10.729 -36.501 1.00 92.44 554 ASN A N 1
ATOM 4328 C CA . ASN A 1 554 ? 15.583 -10.005 -37.632 1.00 92.44 554 ASN A CA 1
ATOM 4329 C C . ASN A 1 554 ? 17.110 -9.877 -37.515 1.00 92.44 554 ASN A C 1
ATOM 4331 O O . ASN A 1 554 ? 17.614 -9.053 -36.755 1.00 92.44 554 ASN A O 1
ATOM 4335 N N . ALA A 1 555 ? 17.839 -10.631 -38.339 1.00 91.38 555 ALA A N 1
ATOM 4336 C CA . ALA A 1 555 ? 19.302 -10.630 -38.383 1.00 91.38 555 ALA A CA 1
ATOM 4337 C C . ALA A 1 555 ? 19.935 -9.261 -38.707 1.00 91.38 555 ALA A C 1
ATOM 4339 O O . ALA A 1 555 ? 21.094 -9.036 -38.361 1.00 91.38 555 ALA A O 1
ATOM 4340 N N . SER A 1 556 ? 19.205 -8.330 -39.340 1.00 89.88 556 SER A N 1
ATOM 4341 C CA . SER A 1 556 ? 19.716 -6.971 -39.573 1.00 89.88 556 SER A CA 1
ATOM 4342 C C . SER A 1 556 ? 19.765 -6.137 -38.290 1.00 89.88 556 SER A C 1
ATOM 4344 O O . SER A 1 556 ? 20.564 -5.212 -38.190 1.00 89.88 556 SER A O 1
ATOM 4346 N N . LEU A 1 557 ? 18.927 -6.461 -37.302 1.00 91.06 557 LEU A N 1
ATOM 4347 C CA . LEU A 1 557 ? 18.848 -5.770 -36.018 1.00 91.06 557 LEU A CA 1
ATOM 4348 C C . LEU A 1 557 ? 19.737 -6.488 -35.000 1.00 91.06 557 LEU A C 1
ATOM 4350 O O . LEU A 1 557 ? 19.255 -7.175 -34.095 1.00 91.06 557 LEU A O 1
ATOM 4354 N N . LYS A 1 558 ? 21.054 -6.365 -35.179 1.00 90.06 558 LYS A N 1
ATOM 4355 C CA . LYS A 1 558 ? 22.065 -7.118 -34.421 1.00 90.06 558 LYS A CA 1
ATOM 4356 C C . LYS A 1 558 ? 21.903 -7.005 -32.905 1.00 90.06 558 LYS A C 1
ATOM 4358 O O . LYS A 1 558 ? 22.058 -8.018 -32.229 1.00 90.06 558 LYS A O 1
ATOM 4363 N N . ASN A 1 559 ? 21.528 -5.834 -32.381 1.00 89.25 559 ASN A N 1
ATOM 4364 C CA . ASN A 1 559 ? 21.348 -5.625 -30.937 1.00 89.25 559 ASN A CA 1
ATOM 4365 C C . ASN A 1 559 ? 20.243 -6.512 -30.343 1.00 89.25 559 ASN A C 1
ATOM 4367 O O . ASN A 1 559 ? 20.332 -6.938 -29.195 1.00 89.25 559 ASN A O 1
ATOM 4371 N N . TYR A 1 560 ? 19.220 -6.835 -31.136 1.00 92.25 560 TYR A N 1
ATOM 4372 C CA . TYR A 1 560 ? 18.171 -7.774 -30.750 1.00 92.25 560 TYR A CA 1
ATOM 4373 C C . TYR A 1 560 ? 18.547 -9.218 -31.077 1.00 92.25 560 TYR A C 1
ATOM 4375 O O . TYR A 1 560 ? 18.341 -10.119 -30.265 1.00 92.25 560 TYR A O 1
ATOM 4383 N N . HIS A 1 561 ? 19.065 -9.456 -32.285 1.00 92.62 561 HIS A N 1
ATOM 4384 C CA . HIS A 1 561 ? 19.309 -10.802 -32.791 1.00 92.62 561 HIS A CA 1
ATOM 4385 C C . HIS A 1 561 ? 20.437 -11.519 -32.042 1.00 92.62 561 HIS A C 1
ATOM 4387 O O . HIS A 1 561 ? 20.290 -12.700 -31.726 1.00 92.62 561 HIS A O 1
ATOM 4393 N N . ASN A 1 562 ? 21.516 -10.806 -31.715 1.00 92.88 562 ASN A N 1
ATOM 4394 C CA . ASN A 1 562 ? 22.708 -11.374 -31.083 1.00 92.88 562 ASN A CA 1
ATOM 4395 C C . ASN A 1 562 ? 22.619 -11.424 -29.552 1.00 92.88 562 ASN A C 1
ATOM 4397 O O . ASN A 1 562 ? 23.512 -11.984 -28.917 1.00 92.88 562 ASN A O 1
ATOM 4401 N N . ALA A 1 563 ? 21.570 -10.847 -28.955 1.00 93.62 563 ALA A N 1
ATOM 4402 C CA . ALA A 1 563 ? 21.379 -10.900 -27.515 1.00 93.62 563 ALA A CA 1
ATOM 4403 C C . ALA A 1 563 ? 21.262 -12.356 -27.043 1.00 93.62 563 ALA A C 1
ATOM 4405 O O . ALA A 1 563 ? 20.466 -13.129 -27.585 1.00 93.62 563 ALA A O 1
ATOM 4406 N N . THR A 1 564 ? 22.039 -12.722 -26.022 1.00 94.69 564 THR A N 1
ATOM 4407 C CA . THR A 1 564 ? 22.068 -14.088 -25.475 1.00 94.69 564 THR A CA 1
ATOM 4408 C C . THR A 1 564 ? 20.713 -14.480 -24.889 1.00 94.69 564 THR A C 1
ATOM 4410 O O . THR A 1 564 ? 20.302 -15.633 -24.982 1.00 94.69 564 THR A O 1
ATOM 4413 N N . ARG A 1 565 ? 20.004 -13.514 -24.295 1.00 94.06 565 ARG A N 1
ATOM 4414 C CA . ARG A 1 565 ? 18.670 -13.689 -23.716 1.00 94.06 565 ARG A CA 1
ATOM 4415 C C . ARG A 1 565 ? 17.749 -12.586 -24.220 1.00 94.06 565 ARG A C 1
ATOM 4417 O O . ARG A 1 565 ? 18.133 -11.418 -24.281 1.00 94.06 565 ARG A O 1
ATOM 4424 N N . LYS A 1 566 ? 16.531 -12.968 -24.592 1.00 94.88 566 LYS A N 1
ATOM 4425 C CA . LYS A 1 566 ? 15.581 -12.117 -25.316 1.00 94.88 566 LYS A CA 1
ATOM 4426 C C . LYS A 1 566 ? 14.234 -12.169 -24.620 1.00 94.88 566 LYS A C 1
ATOM 4428 O O . LYS A 1 566 ? 13.734 -13.265 -24.358 1.00 94.88 566 LYS A O 1
ATOM 4433 N N . CYS A 1 567 ? 13.650 -11.009 -24.347 1.00 95.38 567 CYS A N 1
ATOM 4434 C CA . CYS A 1 567 ? 12.369 -10.936 -23.664 1.00 95.38 567 CYS A CA 1
ATOM 4435 C C . CYS A 1 567 ? 11.502 -9.790 -24.203 1.00 95.38 567 CYS A C 1
ATOM 4437 O O . CYS A 1 567 ? 11.956 -8.655 -24.357 1.00 95.38 567 CYS A O 1
ATOM 4439 N N . LEU A 1 568 ? 10.241 -10.105 -24.502 1.00 96.69 568 LEU A N 1
ATOM 4440 C CA . LEU A 1 568 ? 9.214 -9.127 -24.844 1.00 96.69 568 LEU A CA 1
ATOM 4441 C C . LEU A 1 568 ? 8.276 -8.935 -23.652 1.00 96.69 568 LEU A C 1
ATOM 4443 O O . LEU A 1 568 ? 7.664 -9.889 -23.169 1.00 96.69 568 LEU A O 1
ATOM 4447 N N . VAL A 1 569 ? 8.112 -7.682 -23.242 1.00 97.31 569 VAL A N 1
ATOM 4448 C CA . VAL A 1 569 ? 7.256 -7.272 -22.132 1.00 97.31 569 VAL A CA 1
ATOM 4449 C C . VAL A 1 569 ? 5.978 -6.624 -22.667 1.00 97.31 569 VAL A C 1
ATOM 4451 O O . VAL A 1 569 ? 6.023 -5.609 -23.360 1.00 97.31 569 VAL A O 1
ATOM 4454 N N . ILE A 1 570 ? 4.821 -7.191 -22.334 1.00 97.00 570 ILE A N 1
ATOM 4455 C CA . ILE A 1 570 ? 3.495 -6.667 -22.682 1.00 97.00 570 ILE A CA 1
ATOM 4456 C C . ILE A 1 570 ? 2.902 -5.987 -21.448 1.00 97.00 570 ILE A C 1
ATOM 4458 O O . ILE A 1 570 ? 2.659 -6.644 -20.440 1.00 97.00 570 ILE A O 1
ATOM 4462 N N . ILE A 1 571 ? 2.644 -4.684 -21.517 1.00 95.44 571 ILE A N 1
ATOM 4463 C CA . ILE A 1 571 ? 2.270 -3.870 -20.352 1.00 95.44 571 ILE A CA 1
ATOM 4464 C C . ILE A 1 571 ? 0.813 -3.415 -20.456 1.00 95.44 571 ILE A C 1
ATOM 4466 O O . ILE A 1 571 ? 0.380 -2.946 -21.506 1.00 95.44 571 ILE A O 1
ATOM 4470 N N . GLY A 1 572 ? 0.055 -3.521 -19.369 1.00 92.38 572 GLY A N 1
ATOM 4471 C CA . GLY A 1 572 ? -1.319 -3.030 -19.285 1.00 92.38 572 GLY A CA 1
ATOM 4472 C C . GLY A 1 572 ? -1.717 -2.599 -17.877 1.00 92.38 572 GLY A C 1
ATOM 4473 O O . GLY A 1 572 ? -0.989 -2.812 -16.903 1.00 92.38 572 GLY A O 1
ATOM 4474 N N . GLY A 1 573 ? -2.893 -1.982 -17.776 1.00 88.56 573 GLY A N 1
ATOM 4475 C CA . GLY A 1 573 ? -3.521 -1.686 -16.488 1.00 88.56 573 GLY A CA 1
ATOM 4476 C C . GLY A 1 573 ? -4.295 -2.876 -15.915 1.00 88.56 573 GLY A C 1
ATOM 4477 O O . GLY A 1 573 ? -4.531 -3.878 -16.589 1.00 88.56 573 GLY A O 1
ATOM 4478 N N . TRP A 1 574 ? -4.753 -2.740 -14.669 1.00 85.94 574 TRP A N 1
ATOM 4479 C CA . TRP A 1 574 ? -5.536 -3.762 -13.965 1.00 85.94 574 TRP A CA 1
ATOM 4480 C C . TRP A 1 574 ? -6.801 -4.180 -14.716 1.00 85.94 574 TRP A C 1
ATOM 4482 O O . TRP A 1 574 ? -7.117 -5.364 -14.814 1.00 85.94 574 TRP A O 1
ATOM 4492 N N . GLU A 1 575 ? -7.506 -3.200 -15.283 1.00 85.81 575 GLU A N 1
ATOM 4493 C CA . GLU A 1 575 ? -8.727 -3.410 -16.070 1.00 85.81 575 GLU A CA 1
ATOM 4494 C C . GLU A 1 575 ? -8.458 -4.208 -17.359 1.00 85.81 575 GLU A C 1
ATOM 4496 O O . GLU A 1 575 ? -9.359 -4.833 -17.911 1.00 85.81 575 GLU A O 1
ATOM 4501 N N . GLU A 1 576 ? -7.205 -4.236 -17.819 1.00 89.94 576 GLU A N 1
ATOM 4502 C CA . GLU A 1 576 ? -6.770 -4.939 -19.023 1.00 89.94 576 GLU A CA 1
ATOM 4503 C C . GLU A 1 576 ? -6.086 -6.279 -18.709 1.00 89.94 576 GLU A C 1
ATOM 4505 O O . GLU A 1 576 ? -5.571 -6.916 -19.626 1.00 89.94 576 GLU A O 1
ATOM 4510 N N . ARG A 1 577 ? -6.081 -6.757 -17.454 1.00 90.38 577 ARG A N 1
ATOM 4511 C CA . ARG A 1 577 ? -5.341 -7.972 -17.048 1.00 90.38 577 ARG A CA 1
ATOM 4512 C C . ARG A 1 577 ? -5.665 -9.205 -17.903 1.00 90.38 577 ARG A C 1
ATOM 4514 O O . ARG A 1 577 ? -4.762 -9.921 -18.330 1.00 90.38 577 ARG A O 1
ATOM 4521 N N . ASP A 1 578 ? -6.936 -9.400 -18.257 1.00 92.69 578 ASP A N 1
ATOM 4522 C CA . ASP A 1 578 ? -7.370 -10.522 -19.098 1.00 92.69 578 ASP A CA 1
ATOM 4523 C C . ASP A 1 578 ? -6.954 -10.321 -20.561 1.00 92.69 578 ASP A C 1
ATOM 4525 O O . ASP A 1 578 ? -6.728 -11.279 -21.303 1.00 92.69 578 ASP A O 1
ATOM 4529 N N . ALA A 1 579 ? -6.842 -9.069 -21.012 1.00 94.25 579 ALA A N 1
ATOM 4530 C CA . ALA A 1 579 ? -6.273 -8.749 -22.316 1.00 94.25 579 ALA A CA 1
ATOM 4531 C C . ALA A 1 579 ? -4.756 -8.987 -22.332 1.00 94.25 579 ALA A C 1
ATOM 4533 O O . ALA A 1 579 ? -4.258 -9.545 -23.309 1.00 94.25 579 ALA A O 1
ATOM 4534 N N . VAL A 1 580 ? -4.042 -8.647 -21.251 1.00 95.25 580 VAL A N 1
ATOM 4535 C CA . VAL A 1 580 ? -2.606 -8.921 -21.086 1.00 95.25 580 VAL A CA 1
ATOM 4536 C C . VAL A 1 580 ? -2.362 -10.429 -21.107 1.00 95.25 580 VAL A C 1
ATOM 4538 O O . VAL A 1 580 ? -1.605 -10.897 -21.957 1.00 95.25 580 VAL A O 1
ATOM 4541 N N . LYS A 1 581 ? -3.068 -11.203 -20.269 1.00 95.31 581 LYS A N 1
ATOM 4542 C CA . LYS A 1 581 ? -2.955 -12.673 -20.214 1.00 95.31 581 LYS A CA 1
ATOM 4543 C C . LYS A 1 581 ? -3.204 -13.312 -21.581 1.00 95.31 581 LYS A C 1
ATOM 4545 O O . LYS A 1 581 ? -2.380 -14.091 -22.060 1.00 95.31 581 LYS A O 1
ATOM 4550 N N . ARG A 1 582 ? -4.293 -12.926 -22.260 1.00 94.75 582 ARG A N 1
ATOM 4551 C CA . ARG A 1 582 ? -4.600 -13.412 -23.618 1.00 94.75 582 ARG A CA 1
ATOM 4552 C C . ARG A 1 582 ? -3.523 -13.032 -24.626 1.00 94.75 582 ARG A C 1
ATOM 4554 O O . ARG A 1 582 ? -3.155 -13.863 -25.454 1.00 94.75 582 ARG A O 1
ATOM 4561 N N . ARG A 1 583 ? -3.002 -11.800 -24.571 1.00 95.25 583 ARG A N 1
ATOM 4562 C CA . ARG A 1 583 ? -1.963 -11.356 -25.504 1.00 95.25 583 ARG A CA 1
ATOM 4563 C C . ARG A 1 583 ? -0.682 -12.156 -25.305 1.00 95.25 583 ARG A C 1
ATOM 4565 O O . ARG A 1 583 ? -0.160 -12.660 -26.296 1.00 95.25 583 ARG A O 1
ATOM 4572 N N . VAL A 1 584 ? -0.240 -12.339 -24.060 1.00 95.25 584 VAL A N 1
ATOM 4573 C CA . VAL A 1 584 ? 0.912 -13.185 -23.705 1.00 95.25 584 VAL A CA 1
ATOM 4574 C C . VAL A 1 584 ? 0.736 -14.584 -24.284 1.00 95.25 584 VAL A C 1
ATOM 4576 O O . VAL A 1 584 ? 1.601 -15.039 -25.025 1.00 95.25 584 VAL A O 1
ATOM 4579 N N . GLN A 1 585 ? -0.417 -15.216 -24.050 1.00 93.12 585 GLN A N 1
ATOM 4580 C CA . GLN A 1 585 ? -0.716 -16.556 -24.558 1.00 93.12 585 GLN A CA 1
ATOM 4581 C C . GLN A 1 585 ? -0.657 -16.633 -26.092 1.00 93.12 585 GLN A C 1
ATOM 4583 O O . GLN A 1 585 ? -0.033 -17.541 -26.640 1.00 93.12 585 GLN A O 1
ATOM 4588 N N . SER A 1 586 ? -1.266 -15.667 -26.787 1.00 91.88 586 SER A N 1
ATOM 4589 C CA . SER A 1 586 ? -1.349 -15.647 -28.256 1.00 91.88 586 SER A CA 1
ATOM 4590 C C . SER A 1 586 ? -0.052 -15.250 -28.969 1.00 91.88 586 SER A C 1
ATOM 4592 O O . SER A 1 586 ? 0.129 -15.589 -30.136 1.00 91.88 586 SER A O 1
ATOM 4594 N N . THR A 1 587 ? 0.852 -14.533 -28.295 1.00 93.06 587 THR A N 1
ATOM 4595 C CA . THR A 1 587 ? 2.094 -14.040 -28.910 1.00 93.06 587 THR A CA 1
ATOM 4596 C C . THR A 1 587 ? 3.024 -15.211 -29.213 1.00 93.06 587 THR A C 1
ATOM 4598 O O . THR A 1 587 ? 3.248 -16.074 -28.363 1.00 93.06 587 THR A O 1
ATOM 4601 N N . ARG A 1 588 ? 3.582 -15.262 -30.427 1.00 90.38 588 ARG A N 1
ATOM 4602 C CA . ARG A 1 588 ? 4.475 -16.349 -30.867 1.00 90.38 588 ARG A CA 1
ATOM 4603 C C . ARG A 1 588 ? 5.695 -16.478 -29.935 1.00 90.38 588 ARG A C 1
ATOM 4605 O O . ARG A 1 588 ? 6.386 -15.484 -29.717 1.00 90.38 588 ARG A O 1
ATOM 4612 N N . GLY A 1 589 ? 5.983 -17.697 -29.461 1.00 85.69 589 GLY A N 1
ATOM 4613 C CA . GLY A 1 589 ? 7.122 -18.026 -28.581 1.00 85.69 589 GLY A CA 1
ATOM 4614 C C . GLY A 1 589 ? 8.490 -18.102 -29.285 1.00 85.69 589 GLY A C 1
ATOM 4615 O O . GLY A 1 589 ? 8.633 -17.661 -30.426 1.00 85.69 589 GLY A O 1
ATOM 4616 N N . GLY A 1 590 ? 9.505 -18.660 -28.617 1.00 86.50 590 GLY A N 1
ATOM 4617 C CA . GLY A 1 590 ? 10.912 -18.685 -29.071 1.00 86.50 590 GLY A CA 1
ATOM 4618 C C . GLY A 1 590 ? 11.804 -17.601 -28.444 1.00 86.50 590 GLY A C 1
ATOM 4619 O O . GLY A 1 590 ? 13.009 -17.583 -28.666 1.00 86.50 590 GLY A O 1
ATOM 4620 N N . ILE A 1 591 ? 11.201 -16.722 -27.646 1.00 91.75 591 ILE A N 1
ATOM 4621 C CA . ILE A 1 591 ? 11.827 -15.812 -26.680 1.00 91.75 591 ILE A CA 1
ATOM 4622 C C . ILE A 1 591 ? 10.943 -15.812 -25.422 1.00 91.75 591 ILE A C 1
ATOM 4624 O O . ILE A 1 591 ? 9.813 -16.310 -25.479 1.00 91.75 591 ILE A O 1
ATOM 4628 N N . GLU A 1 592 ? 11.400 -15.234 -24.311 1.00 93.19 592 GLU A N 1
ATOM 4629 C CA . GLU A 1 592 ? 10.524 -15.042 -23.150 1.00 93.19 592 GLU A CA 1
ATOM 4630 C C . GLU A 1 592 ? 9.446 -13.992 -23.460 1.00 93.19 592 GLU A C 1
ATOM 4632 O O . GLU A 1 592 ? 9.741 -12.921 -23.997 1.00 93.19 592 GLU A O 1
ATOM 4637 N N . ILE A 1 593 ? 8.191 -14.291 -23.117 1.00 96.06 593 ILE A N 1
ATOM 4638 C CA . ILE A 1 593 ? 7.076 -13.342 -23.216 1.00 96.06 593 ILE A CA 1
ATOM 4639 C C . ILE A 1 593 ? 6.521 -13.125 -21.813 1.00 96.06 593 ILE A C 1
ATOM 4641 O O . ILE A 1 593 ? 6.000 -14.062 -21.200 1.00 96.06 593 ILE A O 1
ATOM 4645 N N . VAL A 1 594 ? 6.611 -11.887 -21.331 1.00 96.75 594 VAL A N 1
ATOM 4646 C CA . VAL A 1 594 ? 6.165 -11.503 -19.990 1.00 96.75 594 VAL A CA 1
ATOM 4647 C C . VAL A 1 594 ? 5.073 -10.447 -20.091 1.00 96.75 594 VAL A C 1
ATOM 4649 O O . VAL A 1 594 ? 5.249 -9.409 -20.714 1.00 96.75 594 VAL A O 1
ATOM 4652 N N . GLY A 1 595 ? 3.925 -10.694 -19.476 1.00 97.12 595 GLY A N 1
ATOM 4653 C CA . GLY A 1 595 ? 2.858 -9.721 -19.296 1.00 97.12 595 GLY A CA 1
ATOM 4654 C C . GLY A 1 595 ? 2.942 -9.068 -17.927 1.00 97.12 595 GLY A C 1
ATOM 4655 O O . GLY A 1 595 ? 3.119 -9.762 -16.932 1.00 97.12 595 GLY A O 1
ATOM 4656 N N . LEU A 1 596 ? 2.759 -7.754 -17.871 1.00 96.38 596 LEU A N 1
ATOM 4657 C CA . LEU A 1 596 ? 2.684 -6.972 -16.643 1.00 96.38 596 LEU A CA 1
ATOM 4658 C C . LEU A 1 596 ? 1.353 -6.224 -16.605 1.00 96.38 596 LEU A C 1
ATOM 4660 O O . LEU A 1 596 ? 1.111 -5.351 -17.438 1.00 96.38 596 LEU A O 1
ATOM 4664 N N . ALA A 1 597 ? 0.509 -6.533 -15.624 1.00 93.75 597 ALA A N 1
ATOM 4665 C CA . ALA A 1 597 ? -0.719 -5.794 -15.353 1.00 93.75 597 ALA A CA 1
ATOM 4666 C C . ALA A 1 597 ? -0.588 -5.041 -14.024 1.00 93.75 597 ALA A C 1
ATOM 4668 O O . ALA A 1 597 ? -0.658 -5.647 -12.953 1.00 93.75 597 ALA A O 1
ATOM 4669 N N . ALA A 1 598 ? -0.376 -3.724 -14.086 1.00 90.81 598 ALA A N 1
ATOM 4670 C CA . ALA A 1 598 ? -0.271 -2.888 -12.889 1.00 90.81 598 ALA A CA 1
ATOM 4671 C C . ALA A 1 598 ? -1.630 -2.798 -12.182 1.00 90.81 598 ALA A C 1
ATOM 4673 O O . ALA A 1 598 ? -2.644 -2.542 -12.834 1.00 90.81 598 ALA A O 1
ATOM 4674 N N . ASN A 1 599 ? -1.674 -2.971 -10.858 1.00 87.19 599 ASN A N 1
ATOM 4675 C CA . ASN A 1 599 ? -2.919 -2.784 -10.104 1.00 87.19 599 ASN A CA 1
ATOM 4676 C C . ASN A 1 599 ? -3.410 -1.314 -10.169 1.00 87.19 599 ASN A C 1
ATOM 4678 O O . ASN A 1 599 ? -2.683 -0.419 -10.602 1.00 87.19 599 ASN A O 1
ATOM 4682 N N . GLY A 1 600 ? -4.645 -1.032 -9.736 1.00 81.69 600 GLY A N 1
ATOM 4683 C CA . GLY A 1 600 ? -5.250 0.305 -9.890 1.00 81.69 600 GLY A CA 1
ATOM 4684 C C . GLY A 1 600 ? -4.477 1.451 -9.216 1.00 81.69 600 GLY A C 1
ATOM 4685 O O . GLY A 1 600 ? -4.487 2.581 -9.706 1.00 81.69 600 GLY A O 1
ATOM 4686 N N . ALA A 1 601 ? -3.772 1.158 -8.121 1.00 84.06 601 ALA A N 1
ATOM 4687 C CA . ALA A 1 601 ? -2.914 2.108 -7.412 1.00 84.06 601 ALA A CA 1
ATOM 4688 C C . ALA A 1 601 ? -1.449 2.083 -7.892 1.00 84.06 601 ALA A C 1
ATOM 4690 O O . ALA A 1 601 ? -0.633 2.859 -7.401 1.00 84.06 601 ALA A O 1
ATOM 4691 N N . HIS A 1 602 ? -1.123 1.190 -8.833 1.00 86.62 602 HIS A N 1
ATOM 4692 C CA . HIS A 1 602 ? 0.210 0.917 -9.365 1.00 86.62 602 HIS A CA 1
ATOM 4693 C C . HIS A 1 602 ? 1.253 0.702 -8.249 1.00 86.62 602 HIS A C 1
ATOM 4695 O O . HIS A 1 602 ? 2.352 1.260 -8.238 1.00 86.62 602 HIS A O 1
ATOM 4701 N N . THR A 1 603 ? 0.868 -0.141 -7.288 1.00 88.19 603 THR A N 1
ATOM 4702 C CA . THR A 1 603 ? 1.669 -0.585 -6.133 1.00 88.19 603 THR A CA 1
ATOM 4703 C C . THR A 1 603 ? 2.135 -2.033 -6.244 1.00 88.19 603 THR A C 1
ATOM 4705 O O . THR A 1 603 ? 2.729 -2.567 -5.309 1.00 88.19 603 THR A O 1
ATOM 4708 N N . GLY A 1 604 ? 1.865 -2.668 -7.378 1.00 91.06 604 GLY A N 1
ATOM 4709 C CA . GLY A 1 604 ? 2.301 -4.011 -7.712 1.00 91.06 604 GLY A CA 1
ATOM 4710 C C . GLY A 1 604 ? 1.735 -4.445 -9.055 1.00 91.06 604 GLY A C 1
ATOM 4711 O O . GLY A 1 604 ? 0.942 -3.727 -9.678 1.00 91.06 604 GLY A O 1
ATOM 4712 N N . TYR A 1 605 ? 2.160 -5.623 -9.492 1.00 93.25 605 TYR A N 1
ATOM 4713 C CA . TYR A 1 605 ? 1.884 -6.153 -10.817 1.00 93.25 605 TYR A CA 1
ATOM 4714 C C . TYR A 1 605 ? 1.431 -7.602 -10.743 1.00 93.25 605 TYR A C 1
ATOM 4716 O O . TYR A 1 605 ? 2.098 -8.423 -10.114 1.00 93.25 605 TYR A O 1
ATOM 4724 N N . ASN A 1 606 ? 0.360 -7.930 -11.463 1.00 93.88 606 ASN A N 1
ATOM 4725 C CA . ASN A 1 606 ? 0.146 -9.306 -11.896 1.00 93.88 606 ASN A CA 1
ATOM 4726 C C . ASN A 1 606 ? 1.093 -9.584 -13.061 1.00 93.88 606 ASN A C 1
ATOM 4728 O O . ASN A 1 606 ? 1.080 -8.874 -14.070 1.00 93.88 606 ASN A O 1
ATOM 4732 N N . VAL A 1 607 ? 1.928 -10.599 -12.887 1.00 95.31 607 VAL A N 1
ATOM 4733 C CA . VAL A 1 607 ? 2.929 -11.040 -13.850 1.00 95.31 607 VAL A CA 1
ATOM 4734 C C . VAL A 1 607 ? 2.409 -12.295 -14.531 1.00 95.31 607 VAL A C 1
ATOM 4736 O O . VAL A 1 607 ? 1.957 -13.216 -13.860 1.00 95.31 607 VAL A O 1
ATOM 4739 N N . TYR A 1 608 ? 2.474 -12.322 -15.858 1.00 95.19 608 TYR A N 1
ATOM 4740 C CA . TYR A 1 608 ? 2.101 -13.459 -16.695 1.00 95.19 608 TYR A CA 1
ATOM 4741 C C . TYR A 1 608 ? 3.331 -13.911 -17.469 1.00 95.19 608 TYR A C 1
ATOM 4743 O O . TYR A 1 608 ? 3.896 -13.113 -18.206 1.00 95.19 608 TYR A O 1
ATOM 4751 N N . ILE A 1 609 ? 3.743 -15.166 -17.358 1.00 93.31 609 ILE A N 1
ATOM 4752 C CA . ILE A 1 609 ? 4.900 -15.682 -18.096 1.00 93.31 609 ILE A CA 1
ATOM 4753 C C . ILE A 1 609 ? 4.428 -16.791 -19.015 1.00 93.31 609 ILE A C 1
ATOM 4755 O O . ILE A 1 609 ? 3.850 -17.778 -18.560 1.00 93.31 609 ILE A O 1
ATOM 4759 N N . LYS A 1 610 ? 4.700 -16.637 -20.310 1.00 90.75 610 LYS A N 1
ATOM 4760 C CA . LYS A 1 610 ? 4.519 -17.718 -21.274 1.00 90.75 610 LYS A CA 1
ATOM 4761 C C . LYS A 1 610 ? 5.678 -18.703 -21.156 1.00 90.75 610 LYS A C 1
ATOM 4763 O O . LYS A 1 610 ? 6.820 -18.340 -21.432 1.00 90.75 610 LYS A O 1
ATOM 4768 N N . ARG A 1 611 ? 5.372 -19.946 -20.791 1.00 78.44 611 ARG A N 1
ATOM 4769 C CA . ARG A 1 611 ? 6.320 -21.061 -20.777 1.00 78.44 611 ARG A CA 1
ATOM 4770 C C . ARG A 1 611 ? 5.992 -22.019 -21.916 1.00 78.44 611 ARG A C 1
ATOM 4772 O O . ARG A 1 611 ? 4.836 -22.385 -22.111 1.00 78.44 611 ARG A O 1
ATOM 4779 N N . GLN A 1 612 ? 7.026 -22.441 -22.634 1.00 68.12 612 GLN A N 1
ATOM 4780 C CA . GLN A 1 612 ? 6.939 -23.597 -23.519 1.00 68.12 612 GLN A CA 1
ATOM 4781 C C . GLN A 1 612 ? 7.196 -24.850 -22.684 1.00 68.12 612 GLN A C 1
ATOM 4783 O O . GLN A 1 612 ? 8.281 -25.000 -22.125 1.00 68.12 612 GLN A O 1
ATOM 4788 N N . VAL A 1 613 ? 6.177 -25.695 -22.555 1.00 63.59 613 VAL A N 1
ATOM 4789 C CA . VAL A 1 613 ? 6.265 -27.021 -21.930 1.00 63.59 613 VAL A CA 1
ATOM 4790 C C . VAL A 1 613 ? 6.325 -28.076 -23.038 1.00 63.59 613 VAL A C 1
ATOM 4792 O O . VAL A 1 613 ? 5.747 -27.866 -24.113 1.00 63.59 613 VAL A O 1
ATOM 4795 N N . ASP A 1 614 ? 7.050 -29.174 -22.792 1.00 54.25 614 ASP A N 1
ATOM 4796 C CA . ASP A 1 614 ? 7.251 -30.292 -23.722 1.00 54.25 614 ASP A CA 1
ATOM 4797 C C . ASP A 1 614 ? 5.970 -30.625 -24.519 1.00 54.25 614 ASP A C 1
ATOM 4799 O O . ASP A 1 614 ? 4.873 -30.717 -23.970 1.00 54.25 614 ASP A O 1
ATOM 4803 N N . ASN A 1 615 ? 6.115 -30.813 -25.837 1.00 52.28 615 ASN A N 1
ATOM 4804 C CA . ASN A 1 615 ? 5.036 -30.992 -26.830 1.00 52.28 615 ASN A CA 1
ATOM 4805 C C . ASN A 1 615 ? 4.229 -29.735 -27.241 1.00 52.28 615 ASN A C 1
ATOM 4807 O O . ASN A 1 615 ? 3.065 -29.861 -27.624 1.00 52.28 615 ASN A O 1
ATOM 4811 N N . ASN A 1 616 ? 4.840 -28.541 -27.281 1.00 54.06 616 ASN A N 1
ATOM 4812 C CA . ASN A 1 616 ? 4.236 -27.303 -27.828 1.00 54.06 616 ASN A CA 1
ATOM 4813 C C . ASN A 1 616 ? 2.998 -26.782 -27.066 1.00 54.06 616 ASN A C 1
ATOM 4815 O O . ASN A 1 616 ? 2.210 -26.012 -27.624 1.00 54.06 616 ASN A O 1
ATOM 4819 N N . ILE A 1 617 ? 2.811 -27.155 -25.798 1.00 56.00 617 ILE A N 1
ATOM 4820 C CA . ILE A 1 617 ? 1.742 -26.570 -24.983 1.00 56.00 617 ILE A CA 1
ATOM 4821 C C . ILE A 1 617 ? 2.289 -25.307 -24.318 1.00 56.00 617 ILE A C 1
ATOM 4823 O O . ILE A 1 617 ? 3.067 -25.355 -23.367 1.00 56.00 617 ILE A O 1
ATOM 4827 N N . ASP A 1 618 ? 1.864 -24.159 -24.840 1.00 67.88 618 ASP A N 1
ATOM 4828 C CA . ASP A 1 618 ? 2.131 -22.860 -24.235 1.00 67.88 618 ASP A CA 1
ATOM 4829 C C . ASP A 1 618 ? 1.242 -22.691 -22.992 1.00 67.88 618 ASP A C 1
ATOM 4831 O O . ASP A 1 618 ? 0.047 -22.394 -23.102 1.00 67.88 618 ASP A O 1
ATOM 4835 N N . THR A 1 619 ? 1.817 -22.876 -21.803 1.00 79.69 619 THR A N 1
ATOM 4836 C CA . THR A 1 619 ? 1.140 -22.550 -20.541 1.00 79.69 619 THR A CA 1
ATOM 4837 C C . THR A 1 619 ? 1.504 -21.133 -20.109 1.00 79.69 619 THR A C 1
ATOM 4839 O O . THR A 1 619 ? 2.604 -20.638 -20.369 1.00 79.69 619 THR A O 1
ATOM 4842 N N . VAL A 1 620 ? 0.554 -20.438 -19.479 1.00 88.25 620 VAL A N 1
ATOM 4843 C CA . VAL A 1 620 ? 0.800 -19.125 -18.877 1.00 88.25 620 VAL A CA 1
ATOM 4844 C C . VAL A 1 620 ? 0.749 -19.284 -17.372 1.00 88.25 620 VAL A C 1
ATOM 4846 O O . VAL A 1 620 ? -0.308 -19.592 -16.824 1.00 88.25 620 VAL A O 1
ATOM 4849 N N . VAL A 1 621 ? 1.890 -19.064 -16.730 1.00 89.81 621 VAL A N 1
ATOM 4850 C CA . VAL A 1 621 ? 2.002 -19.000 -15.273 1.00 89.81 621 VAL A CA 1
ATOM 4851 C C . VAL A 1 621 ? 1.728 -17.569 -14.836 1.00 89.81 621 VAL A C 1
ATOM 4853 O O . VAL A 1 621 ? 2.194 -16.632 -15.490 1.00 89.81 621 VAL A O 1
ATOM 4856 N N . ASP A 1 622 ? 0.988 -17.389 -13.745 1.00 90.88 622 ASP A N 1
ATOM 4857 C CA . ASP A 1 622 ? 0.731 -16.077 -13.169 1.00 90.88 622 ASP A CA 1
ATOM 4858 C C . ASP A 1 622 ? 0.929 -15.996 -11.659 1.00 90.88 622 ASP A C 1
ATOM 4860 O O . ASP A 1 622 ? 0.676 -16.940 -10.918 1.00 90.88 622 ASP A O 1
ATOM 4864 N N . PHE A 1 623 ? 1.421 -14.840 -11.219 1.00 91.38 623 PHE A N 1
ATOM 4865 C CA . PHE A 1 623 ? 1.654 -14.503 -9.816 1.00 91.38 623 PHE A CA 1
ATOM 4866 C C . PHE A 1 623 ? 1.679 -12.982 -9.624 1.00 91.38 623 PHE A C 1
ATOM 4868 O O . PHE A 1 623 ? 1.741 -12.217 -10.588 1.00 91.38 623 PHE A O 1
ATOM 4875 N N . TYR A 1 624 ? 1.638 -12.528 -8.372 1.00 91.19 624 TYR A N 1
ATOM 4876 C CA . TYR A 1 624 ? 1.660 -11.108 -8.022 1.00 91.19 624 TYR A CA 1
ATOM 4877 C C . TYR A 1 624 ? 3.012 -10.680 -7.443 1.00 91.19 624 TYR A C 1
ATOM 4879 O O . TYR A 1 624 ? 3.555 -11.348 -6.563 1.00 91.19 624 TYR A O 1
ATOM 4887 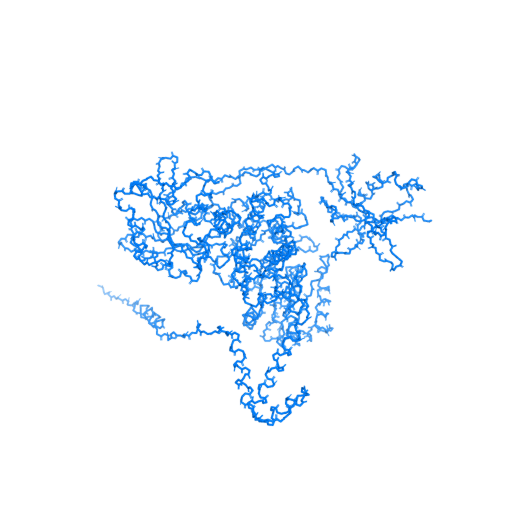N N . ILE A 1 625 ? 3.528 -9.533 -7.891 1.00 92.50 625 ILE A N 1
ATOM 4888 C CA . ILE A 1 625 ? 4.738 -8.901 -7.353 1.00 92.50 625 ILE A CA 1
ATOM 4889 C C . ILE A 1 625 ? 4.389 -7.519 -6.789 1.00 92.50 625 ILE A C 1
ATOM 4891 O O . ILE A 1 625 ? 4.024 -6.627 -7.560 1.00 92.50 625 ILE A O 1
ATOM 4895 N N . PRO A 1 626 ? 4.515 -7.299 -5.467 1.00 91.06 626 PRO A N 1
ATOM 4896 C CA . PRO A 1 626 ? 4.332 -5.979 -4.883 1.00 91.06 626 PRO A CA 1
ATOM 4897 C C . PRO A 1 626 ? 5.524 -5.067 -5.197 1.00 91.06 626 PRO A C 1
ATOM 4899 O O . PRO A 1 626 ? 6.671 -5.511 -5.248 1.00 91.06 626 PRO A O 1
ATOM 4902 N N . CYS A 1 627 ? 5.265 -3.767 -5.311 1.00 92.00 627 CYS A N 1
ATOM 4903 C CA . CYS A 1 627 ? 6.301 -2.742 -5.395 1.00 92.00 627 CYS A CA 1
ATOM 4904 C C . CYS A 1 627 ? 6.890 -2.420 -4.009 1.00 92.00 627 CYS A C 1
ATOM 4906 O O . CYS A 1 627 ? 6.913 -1.266 -3.605 1.00 92.00 627 CYS A O 1
ATOM 4908 N N . ASP A 1 628 ? 7.330 -3.416 -3.240 1.00 91.38 628 ASP A N 1
ATOM 4909 C CA . ASP A 1 628 ? 7.867 -3.232 -1.877 1.00 91.38 628 ASP A CA 1
ATOM 4910 C C . ASP A 1 628 ? 9.341 -2.781 -1.836 1.00 91.38 628 ASP A C 1
ATOM 4912 O O . ASP A 1 628 ? 9.940 -2.624 -0.768 1.00 91.38 628 ASP A O 1
ATOM 4916 N N . GLY A 1 629 ? 9.928 -2.559 -3.010 1.00 92.88 629 GLY A N 1
ATOM 4917 C CA . GLY A 1 629 ? 11.314 -2.179 -3.198 1.00 92.88 629 GLY A CA 1
ATOM 4918 C C . GLY A 1 629 ? 12.299 -3.313 -2.961 1.00 92.88 629 GLY A C 1
ATOM 4919 O O . GLY A 1 629 ? 13.480 -3.037 -2.879 1.00 92.88 629 GLY A O 1
ATOM 4920 N N . VAL A 1 630 ? 11.919 -4.569 -2.777 1.00 95.38 630 VAL A N 1
ATOM 4921 C CA . VAL A 1 630 ? 12.905 -5.633 -2.532 1.00 95.38 630 VAL A CA 1
ATOM 4922 C C . VAL A 1 630 ? 13.117 -6.412 -3.830 1.00 95.38 630 VAL A C 1
ATOM 4924 O O . VAL A 1 630 ? 12.173 -7.000 -4.336 1.00 95.38 630 VAL A O 1
ATOM 4927 N N . ALA A 1 631 ? 14.326 -6.440 -4.393 1.00 96.81 631 ALA A N 1
ATOM 4928 C CA . ALA A 1 631 ? 14.590 -7.195 -5.623 1.00 96.81 631 ALA A CA 1
ATOM 4929 C C . ALA A 1 631 ? 14.309 -8.699 -5.428 1.00 96.81 631 ALA A C 1
ATOM 4931 O O . ALA A 1 631 ? 14.602 -9.264 -4.370 1.00 96.81 631 ALA A O 1
ATOM 4932 N N . ARG A 1 632 ? 13.740 -9.361 -6.440 1.00 95.62 632 ARG A N 1
ATOM 4933 C CA . ARG A 1 632 ? 13.422 -10.797 -6.405 1.00 95.62 632 ARG A CA 1
ATOM 4934 C C . ARG A 1 632 ? 14.262 -11.583 -7.404 1.00 95.62 632 ARG A C 1
ATOM 4936 O O . ARG A 1 632 ? 14.685 -11.024 -8.411 1.00 95.62 632 ARG A O 1
ATOM 4943 N N . SER A 1 633 ? 14.474 -12.861 -7.102 1.00 94.69 633 SER A N 1
ATOM 4944 C CA . SER A 1 633 ? 14.972 -13.854 -8.053 1.00 94.69 633 SER A CA 1
ATOM 4945 C C . SER A 1 633 ? 13.841 -14.797 -8.445 1.00 94.69 633 SER A C 1
ATOM 4947 O O . SER A 1 633 ? 12.936 -15.050 -7.644 1.00 94.69 633 SER A O 1
ATOM 4949 N N . PHE A 1 634 ? 13.895 -15.287 -9.678 1.00 92.19 634 PHE A N 1
ATOM 4950 C CA . PHE A 1 634 ? 12.950 -16.219 -10.263 1.00 92.19 634 PHE A CA 1
ATOM 4951 C C . PHE A 1 634 ? 13.668 -17.420 -10.868 1.00 92.19 634 PHE A C 1
ATOM 4953 O O . PHE A 1 634 ? 14.580 -17.267 -11.683 1.00 92.19 634 PHE A O 1
ATOM 4960 N N . ALA A 1 635 ? 13.191 -18.614 -10.530 1.00 87.69 635 ALA A N 1
ATOM 4961 C CA . ALA A 1 635 ? 13.618 -19.845 -11.174 1.00 87.69 635 ALA A CA 1
ATOM 4962 C C . ALA A 1 635 ? 12.440 -20.809 -11.335 1.00 87.69 635 ALA A C 1
ATOM 4964 O O . ALA A 1 635 ? 11.611 -20.965 -10.434 1.00 87.69 635 ALA A O 1
ATOM 4965 N N . PHE A 1 636 ? 12.386 -21.487 -12.478 1.00 84.00 636 PHE A N 1
ATOM 4966 C CA . PHE A 1 636 ? 11.542 -22.667 -12.632 1.00 84.00 636 PHE A CA 1
ATOM 4967 C C . PHE A 1 636 ? 12.212 -23.859 -11.945 1.00 84.00 636 PHE A C 1
ATOM 4969 O O . PHE A 1 636 ? 13.429 -24.011 -12.036 1.00 84.00 636 PHE A O 1
ATOM 4976 N N . LYS A 1 637 ? 11.424 -24.695 -11.263 1.00 81.12 637 LYS A N 1
ATOM 4977 C CA . LYS A 1 637 ? 11.883 -25.995 -10.764 1.00 81.12 637 LYS A CA 1
ATOM 4978 C C . LYS A 1 637 ? 11.666 -27.072 -11.824 1.00 81.12 637 LYS A C 1
ATOM 4980 O O . LYS A 1 637 ? 10.815 -26.922 -12.705 1.00 81.12 637 LYS A O 1
ATOM 4985 N N . ASP A 1 638 ? 12.440 -28.147 -11.703 1.00 68.25 638 ASP A N 1
ATOM 4986 C CA . ASP A 1 638 ? 12.426 -29.284 -12.630 1.00 68.25 638 ASP A CA 1
ATOM 4987 C C . ASP A 1 638 ? 11.083 -30.047 -12.617 1.00 68.25 638 ASP A C 1
ATOM 4989 O O . ASP A 1 638 ? 10.716 -30.666 -13.612 1.00 68.25 638 ASP A O 1
ATOM 4993 N N . GLU A 1 639 ? 10.311 -29.960 -11.526 1.00 61.09 639 GLU A N 1
ATOM 4994 C CA . GLU A 1 639 ? 8.959 -30.524 -11.412 1.00 61.09 639 GLU A CA 1
ATOM 4995 C C . GLU A 1 639 ? 7.893 -29.486 -11.824 1.00 61.09 639 GLU A C 1
ATOM 4997 O O . GLU A 1 639 ? 7.762 -28.413 -11.227 1.00 61.09 639 GLU A O 1
ATOM 5002 N N . GLU A 1 640 ? 7.119 -29.774 -12.873 1.00 55.12 640 GLU A N 1
ATOM 5003 C CA . GLU A 1 640 ? 6.123 -28.842 -13.419 1.00 55.12 640 GLU A CA 1
ATOM 5004 C C . GLU A 1 640 ? 4.845 -28.748 -12.564 1.00 55.12 640 GLU A C 1
ATOM 5006 O O . GLU A 1 640 ? 4.392 -29.766 -12.039 1.00 55.12 640 GLU A O 1
ATOM 5011 N N . PRO A 1 641 ? 4.175 -27.577 -12.467 1.00 59.84 641 PRO A N 1
ATOM 5012 C CA . PRO A 1 641 ? 4.537 -26.227 -12.910 1.00 59.84 641 PRO A CA 1
ATOM 5013 C C . PRO A 1 641 ? 5.117 -25.398 -11.746 1.00 59.84 641 PRO A C 1
ATOM 5015 O O . PRO A 1 641 ? 4.673 -24.278 -11.484 1.00 59.84 641 PRO A O 1
ATOM 5018 N N . VAL A 1 642 ? 6.069 -25.952 -10.992 1.00 76.94 642 VAL A N 1
ATOM 5019 C CA . VAL A 1 642 ? 6.565 -25.305 -9.775 1.00 76.94 642 VAL A CA 1
ATOM 5020 C C . VAL A 1 642 ? 7.625 -24.260 -10.133 1.00 76.94 642 VAL A C 1
ATOM 5022 O O . VAL A 1 642 ? 8.582 -24.525 -10.860 1.00 76.94 642 VAL A O 1
ATOM 5025 N N . PHE A 1 643 ? 7.458 -23.046 -9.620 1.00 84.25 643 PHE A N 1
ATOM 5026 C CA . PHE A 1 643 ? 8.451 -21.975 -9.686 1.00 84.25 643 PHE A CA 1
ATOM 5027 C C . PHE A 1 643 ? 8.760 -21.478 -8.277 1.00 84.25 643 PHE A C 1
ATOM 5029 O O . PHE A 1 643 ? 7.981 -21.681 -7.344 1.00 84.25 643 PHE A O 1
ATOM 5036 N N . GLU A 1 644 ? 9.903 -20.822 -8.122 1.00 88.75 644 GLU A N 1
ATOM 5037 C CA . GLU A 1 644 ? 10.298 -20.193 -6.871 1.00 88.75 644 GLU A CA 1
ATOM 5038 C C . GLU A 1 644 ? 10.571 -18.711 -7.080 1.00 88.75 644 GLU A C 1
ATOM 5040 O O . GLU A 1 644 ? 11.250 -18.309 -8.025 1.00 88.75 644 GLU A O 1
ATOM 5045 N N . ILE A 1 645 ? 10.027 -17.909 -6.164 1.00 90.81 645 ILE A N 1
ATOM 5046 C CA . ILE A 1 645 ? 10.330 -16.491 -6.037 1.00 90.81 645 ILE A CA 1
ATOM 5047 C C . ILE A 1 645 ? 10.959 -16.290 -4.668 1.00 90.81 645 ILE A C 1
ATOM 5049 O O . ILE A 1 645 ? 10.315 -16.491 -3.636 1.00 90.81 645 ILE A O 1
ATOM 5053 N N . SER A 1 646 ? 12.208 -15.850 -4.664 1.00 92.25 646 SER A N 1
ATOM 5054 C CA . SER A 1 646 ? 12.972 -15.585 -3.448 1.00 92.25 646 SER A CA 1
ATOM 5055 C C . SER A 1 646 ? 13.513 -14.156 -3.454 1.00 92.25 646 SER A C 1
ATOM 5057 O O . SER A 1 646 ? 13.444 -13.442 -4.460 1.00 92.25 646 SER A O 1
ATOM 5059 N N . SER A 1 647 ? 14.000 -13.682 -2.306 1.00 93.81 647 SER A N 1
ATOM 5060 C CA . SER A 1 647 ? 14.665 -12.380 -2.257 1.00 93.81 647 SER A CA 1
ATOM 5061 C C . SER A 1 647 ? 16.024 -12.465 -2.951 1.00 93.81 647 SER A C 1
ATOM 5063 O O . SER A 1 647 ? 16.862 -13.276 -2.569 1.00 93.81 647 SER A O 1
ATOM 5065 N N . ALA A 1 648 ? 16.265 -11.582 -3.920 1.00 95.50 648 ALA A N 1
ATOM 5066 C CA . ALA A 1 648 ? 17.581 -11.372 -4.529 1.00 95.50 648 ALA A CA 1
ATOM 5067 C C . ALA A 1 648 ? 18.362 -10.254 -3.824 1.00 95.50 648 ALA A C 1
ATOM 5069 O O . ALA A 1 648 ? 19.353 -9.750 -4.354 1.00 95.50 648 ALA A O 1
ATOM 5070 N N . GLN A 1 649 ? 17.875 -9.814 -2.668 1.00 95.19 649 GLN A N 1
ATOM 5071 C CA . GLN A 1 649 ? 18.380 -8.669 -1.936 1.00 95.19 649 GLN A CA 1
ATOM 5072 C C . GLN A 1 649 ? 18.449 -8.980 -0.443 1.00 95.19 649 GLN A C 1
ATOM 5074 O O . GLN A 1 649 ? 17.586 -9.675 0.100 1.00 95.19 649 GLN A O 1
ATOM 5079 N N . LYS A 1 650 ? 19.463 -8.442 0.232 1.00 94.88 650 LYS A N 1
ATOM 5080 C CA . LYS A 1 650 ? 19.591 -8.533 1.688 1.00 94.88 650 LYS A CA 1
ATOM 5081 C C . LYS A 1 650 ? 20.241 -7.294 2.286 1.00 94.88 650 LYS A C 1
ATOM 5083 O O . LYS A 1 650 ? 20.917 -6.525 1.603 1.00 94.88 650 LYS A O 1
ATOM 5088 N N . LEU A 1 651 ? 20.037 -7.107 3.587 1.00 95.00 651 LEU A N 1
ATOM 5089 C CA . LEU A 1 651 ? 20.784 -6.122 4.364 1.00 95.00 651 LEU A CA 1
ATOM 5090 C C . LEU A 1 651 ? 22.277 -6.485 4.342 1.00 95.00 651 LEU A C 1
ATOM 5092 O O . LEU A 1 651 ? 22.635 -7.614 4.675 1.00 95.00 651 LEU A O 1
ATOM 5096 N N . LYS A 1 652 ? 23.137 -5.535 3.958 1.00 94.19 652 LYS A N 1
ATOM 5097 C CA . LYS A 1 652 ? 24.595 -5.716 3.971 1.00 94.19 652 LYS A CA 1
ATOM 5098 C C . LYS A 1 652 ? 25.197 -5.179 5.261 1.00 94.19 652 LYS A C 1
ATOM 5100 O O . LYS A 1 652 ? 25.889 -5.896 5.976 1.00 94.19 652 LYS A O 1
ATOM 5105 N N . SER A 1 653 ? 24.928 -3.912 5.554 1.00 92.62 653 SER A N 1
ATOM 5106 C CA . SER A 1 653 ? 25.413 -3.238 6.753 1.00 92.62 653 SER A CA 1
ATOM 5107 C C . SER A 1 653 ? 24.560 -2.010 7.059 1.00 92.62 653 SER A C 1
ATOM 5109 O O . SER A 1 653 ? 23.850 -1.473 6.207 1.00 92.62 653 SER A O 1
ATOM 5111 N N . ILE A 1 654 ? 24.607 -1.581 8.315 1.00 91.81 654 ILE A N 1
ATOM 5112 C CA . ILE A 1 654 ? 24.047 -0.316 8.771 1.00 91.81 654 ILE A CA 1
ATOM 5113 C C . ILE A 1 654 ? 24.823 0.115 10.011 1.00 91.81 654 ILE A C 1
ATOM 5115 O O . ILE A 1 654 ? 25.130 -0.708 10.876 1.00 91.81 654 ILE A O 1
ATOM 5119 N N . ASN A 1 655 ? 25.124 1.403 10.127 1.00 85.81 655 ASN A N 1
ATOM 5120 C CA . ASN A 1 655 ? 25.757 1.916 11.328 1.00 85.81 655 ASN A CA 1
ATOM 5121 C C . ASN A 1 655 ? 24.791 1.809 12.523 1.00 85.81 655 ASN A C 1
ATOM 5123 O O . ASN A 1 655 ? 23.574 2.047 12.381 1.00 85.81 655 ASN A O 1
ATOM 5127 N N . PRO A 1 656 ? 25.305 1.469 13.722 1.00 75.06 656 PRO A N 1
ATOM 5128 C CA . PRO A 1 656 ? 24.519 1.591 14.937 1.00 75.06 656 PRO A CA 1
ATOM 5129 C C . PRO A 1 656 ? 24.042 3.038 15.047 1.00 75.06 656 PRO A C 1
ATOM 5131 O O . PRO A 1 656 ? 24.774 3.972 14.713 1.00 75.06 656 PRO A O 1
ATOM 5134 N N . GLY A 1 657 ? 22.789 3.225 15.463 1.00 60.00 657 GLY A N 1
ATOM 5135 C CA . GLY A 1 657 ? 22.304 4.568 15.737 1.00 60.00 657 GLY A CA 1
ATOM 5136 C C . GLY A 1 657 ? 23.191 5.170 16.818 1.00 60.00 657 GLY A C 1
ATOM 5137 O O . GLY A 1 657 ? 23.257 4.629 17.922 1.00 60.00 657 GLY A O 1
ATOM 5138 N N . THR A 1 658 ? 23.907 6.250 16.510 1.00 47.19 658 THR A N 1
ATOM 5139 C CA . THR A 1 658 ? 24.545 7.033 17.559 1.00 47.19 658 THR A CA 1
ATOM 5140 C C . THR A 1 658 ? 23.407 7.549 18.425 1.00 47.19 658 THR A C 1
ATOM 5142 O O . THR A 1 658 ? 22.563 8.319 17.971 1.00 47.19 658 THR A O 1
ATOM 5145 N N . THR A 1 659 ? 23.332 7.096 19.676 1.00 44.06 659 THR A N 1
ATOM 5146 C CA . THR A 1 659 ? 22.540 7.779 20.699 1.00 44.06 659 THR A CA 1
ATOM 5147 C C . THR A 1 659 ? 23.225 9.118 20.958 1.00 44.06 659 THR A C 1
ATOM 5149 O O . THR A 1 659 ? 23.903 9.287 21.970 1.00 44.06 659 THR A O 1
ATOM 5152 N N . SER A 1 660 ? 23.161 10.043 19.994 1.00 42.66 660 SER A N 1
ATOM 5153 C CA . SER A 1 660 ? 23.540 11.430 20.218 1.00 42.66 660 SER A CA 1
ATOM 5154 C C . SER A 1 660 ? 22.681 11.926 21.371 1.00 42.66 660 SER A C 1
ATOM 5156 O O . SER A 1 660 ? 21.492 11.604 21.399 1.00 42.66 660 SER A O 1
ATOM 5158 N N . SER A 1 661 ? 23.311 12.609 22.327 1.00 46.84 661 SER A N 1
ATOM 5159 C CA . SER A 1 661 ? 22.718 13.182 23.541 1.00 46.84 661 SER A CA 1
ATOM 5160 C C . SER A 1 661 ? 21.216 13.434 23.406 1.00 46.84 661 SER A C 1
ATOM 5162 O O . SER A 1 661 ? 20.792 14.087 22.460 1.00 46.84 661 SER A O 1
ATOM 5164 N N . SER A 1 662 ? 20.411 12.899 24.331 1.00 54.44 662 SER A N 1
ATOM 5165 C CA . SER A 1 662 ? 18.955 13.073 24.327 1.00 54.44 662 SER A CA 1
ATOM 5166 C C . SER A 1 662 ? 18.628 14.562 24.358 1.00 54.44 662 SER A C 1
ATOM 5168 O O . SER A 1 662 ? 18.650 15.187 25.418 1.00 54.44 662 SER A O 1
ATOM 5170 N N . VAL A 1 663 ? 18.381 15.138 23.185 1.00 62.41 663 VAL A N 1
ATOM 5171 C CA . VAL A 1 663 ? 18.030 16.540 23.051 1.00 62.41 663 VAL A CA 1
ATOM 5172 C C . VAL A 1 663 ? 16.556 16.655 23.389 1.00 62.41 663 VAL A C 1
ATOM 5174 O O . VAL A 1 663 ? 15.712 16.112 22.678 1.00 62.41 663 VAL A O 1
ATOM 5177 N N . VAL A 1 664 ? 16.240 17.373 24.464 1.00 75.25 664 VAL A N 1
ATOM 5178 C CA . VAL A 1 664 ? 14.854 17.656 24.838 1.00 75.25 664 VAL A CA 1
ATOM 5179 C C . VAL A 1 664 ? 14.607 19.149 24.677 1.00 75.25 664 VAL A C 1
ATOM 5181 O O . VAL A 1 664 ? 15.200 19.974 25.366 1.00 75.25 664 VAL A O 1
ATOM 5184 N N . TRP A 1 665 ? 13.737 19.514 23.741 1.00 82.75 665 TRP A N 1
ATOM 5185 C CA . TRP A 1 665 ? 13.180 20.857 23.647 1.00 82.75 665 TRP A CA 1
ATOM 5186 C C . TRP A 1 665 ? 12.071 21.036 24.673 1.00 82.75 665 TRP A C 1
ATOM 5188 O O . TRP A 1 665 ? 11.192 20.177 24.814 1.00 82.75 665 TRP A O 1
ATOM 5198 N N . VAL A 1 666 ? 12.098 22.184 25.343 1.00 86.12 666 VAL A N 1
ATOM 5199 C CA . VAL A 1 666 ? 11.105 22.589 26.335 1.00 86.12 666 VAL A CA 1
ATOM 5200 C C . VAL A 1 666 ? 10.659 24.030 26.087 1.00 86.12 666 VAL A C 1
ATOM 5202 O O . VAL A 1 666 ? 11.408 24.840 25.535 1.00 86.12 666 VAL A O 1
ATOM 5205 N N . ARG A 1 667 ? 9.442 24.370 26.506 1.00 89.94 667 ARG A N 1
ATOM 5206 C CA . ARG A 1 667 ? 8.884 25.723 26.431 1.00 89.94 667 ARG A CA 1
ATOM 5207 C C . ARG A 1 667 ? 8.240 26.116 27.752 1.00 89.94 667 ARG A C 1
ATOM 5209 O O . ARG A 1 667 ? 7.629 25.287 28.418 1.00 89.94 667 ARG A O 1
ATOM 5216 N N . GLU A 1 668 ? 8.361 27.386 28.110 1.00 88.25 668 GLU A N 1
ATOM 5217 C CA . GLU A 1 668 ? 7.706 27.942 29.291 1.00 88.25 668 GLU A CA 1
ATOM 5218 C C . GLU A 1 668 ? 6.208 28.155 29.029 1.00 88.25 668 GLU A C 1
ATOM 5220 O O . GLU A 1 668 ? 5.798 28.638 27.967 1.00 88.25 668 GLU A O 1
ATOM 5225 N N . LEU A 1 669 ? 5.384 27.748 29.989 1.00 88.19 669 LEU A N 1
ATOM 5226 C CA . LEU A 1 669 ? 3.933 27.881 29.944 1.00 88.19 669 LEU A CA 1
ATOM 5227 C C . LEU A 1 669 ? 3.464 28.979 30.898 1.00 88.19 669 LEU A C 1
ATOM 5229 O O . LEU A 1 669 ? 4.133 29.295 31.878 1.00 88.19 669 LEU A O 1
ATOM 5233 N N . ALA A 1 670 ? 2.283 29.522 30.623 1.00 85.19 670 ALA A N 1
ATOM 5234 C CA . ALA A 1 670 ? 1.578 30.456 31.487 1.00 85.19 670 ALA A CA 1
ATOM 5235 C C . ALA A 1 670 ? 0.184 29.912 31.814 1.00 85.19 670 ALA A C 1
ATOM 5237 O O . ALA A 1 670 ? -0.442 29.230 30.996 1.00 85.19 670 ALA A O 1
ATOM 5238 N N . ARG A 1 671 ? -0.296 30.208 33.025 1.00 83.81 671 ARG A N 1
ATOM 5239 C CA . ARG A 1 671 ? -1.687 29.970 33.413 1.00 83.81 671 ARG A CA 1
ATOM 5240 C C . ARG A 1 671 ? -2.492 31.236 33.138 1.00 83.81 671 ARG A C 1
ATOM 5242 O O . ARG A 1 671 ? -2.188 32.287 33.695 1.00 83.81 671 ARG A O 1
ATOM 5249 N N . ASN A 1 672 ? -3.515 31.112 32.305 1.00 81.06 672 ASN A N 1
ATOM 5250 C CA . ASN A 1 672 ? -4.446 32.188 31.993 1.00 81.06 672 ASN A CA 1
ATOM 5251 C C . ASN A 1 672 ? -5.452 32.389 33.136 1.00 81.06 672 ASN A C 1
ATOM 5253 O O . ASN A 1 672 ? -5.613 31.530 34.008 1.00 81.06 672 ASN A O 1
ATOM 5257 N N . GLN A 1 673 ? -6.155 33.524 33.122 1.00 79.75 673 GLN A N 1
ATOM 5258 C CA . GLN A 1 673 ? -7.145 33.881 34.150 1.00 79.75 673 GLN A CA 1
ATOM 5259 C C . GLN A 1 673 ? -8.315 32.886 34.240 1.00 79.75 673 GLN A C 1
ATOM 5261 O O . GLN A 1 673 ? -8.890 32.708 35.308 1.00 79.75 673 GLN A O 1
ATOM 5266 N N . ASP A 1 674 ? -8.634 32.200 33.142 1.00 75.38 674 ASP A N 1
ATOM 5267 C CA . ASP A 1 674 ? -9.656 31.148 33.061 1.00 75.38 674 ASP A CA 1
ATOM 5268 C C . ASP A 1 674 ? -9.158 29.767 33.542 1.00 75.38 674 ASP A C 1
ATOM 5270 O O . ASP A 1 674 ? -9.881 28.773 33.473 1.00 75.38 674 ASP A O 1
ATOM 5274 N N . GLY A 1 675 ? -7.915 29.686 34.028 1.00 76.88 675 GLY A N 1
ATOM 5275 C CA . GLY A 1 675 ? -7.278 28.455 34.488 1.00 76.88 675 GLY A CA 1
ATOM 5276 C C . GLY A 1 675 ? -6.687 27.590 33.372 1.00 76.88 675 GLY A C 1
ATOM 5277 O O . GLY A 1 675 ? -6.062 26.569 33.677 1.00 76.88 675 GLY A O 1
ATOM 5278 N N . THR A 1 676 ? -6.828 27.982 32.101 1.00 79.12 676 THR A N 1
ATOM 5279 C CA . THR A 1 676 ? -6.202 27.275 30.978 1.00 79.12 676 THR A CA 1
ATOM 5280 C C . THR A 1 676 ? -4.689 27.484 30.969 1.00 79.12 676 THR A C 1
ATOM 5282 O O . THR A 1 676 ? -4.168 28.473 31.485 1.00 79.12 676 THR A O 1
ATOM 5285 N N . ILE A 1 677 ? -3.961 26.517 30.408 1.00 80.94 677 ILE A N 1
ATOM 5286 C CA . ILE A 1 677 ? -2.504 26.573 30.287 1.00 80.94 677 ILE A CA 1
ATOM 5287 C C . ILE A 1 677 ? -2.139 26.747 28.813 1.00 80.94 677 ILE A C 1
ATOM 5289 O O . ILE A 1 677 ? -2.449 25.885 27.987 1.00 80.94 677 ILE A O 1
ATOM 5293 N N . THR A 1 678 ? -1.445 27.834 28.486 1.00 83.38 678 THR A N 1
ATOM 5294 C CA . THR A 1 678 ? -0.959 28.133 27.130 1.00 83.38 678 THR A CA 1
ATOM 5295 C C . THR A 1 678 ? 0.543 28.397 27.131 1.00 83.38 678 THR A C 1
ATOM 5297 O O . THR A 1 678 ? 1.174 28.522 28.179 1.00 83.38 678 THR A O 1
ATOM 5300 N N . ALA A 1 679 ? 1.152 28.431 25.943 1.00 82.88 679 ALA A N 1
ATOM 5301 C CA . ALA A 1 679 ? 2.540 28.865 25.818 1.00 82.88 679 ALA A CA 1
ATOM 5302 C C . ALA A 1 679 ? 2.657 30.340 26.232 1.00 82.88 679 ALA A C 1
ATOM 5304 O O . ALA A 1 679 ? 1.787 31.138 25.888 1.00 82.88 679 ALA A O 1
ATOM 5305 N N . LYS A 1 680 ? 3.718 30.685 26.965 1.00 81.62 680 LYS A N 1
ATOM 5306 C CA . LYS A 1 680 ? 3.972 32.061 27.397 1.00 81.62 680 LYS A CA 1
ATOM 5307 C C . LYS A 1 680 ? 4.256 32.950 26.176 1.00 81.62 680 LYS A C 1
ATOM 5309 O O . LYS A 1 680 ? 5.093 32.589 25.344 1.00 81.62 680 LYS A O 1
ATOM 5314 N N . SER A 1 681 ? 3.553 34.074 26.048 1.00 78.38 681 SER A N 1
ATOM 5315 C CA . SER A 1 681 ? 3.840 35.111 25.049 1.00 78.38 681 SER A CA 1
ATOM 5316 C C . SER A 1 681 ? 4.711 36.211 25.649 1.00 78.38 681 SER A C 1
ATOM 5318 O O . SER A 1 681 ? 4.706 36.441 26.862 1.00 78.38 681 SER A O 1
ATOM 5320 N N . ARG A 1 682 ? 5.477 36.884 24.793 1.00 72.81 682 ARG A N 1
ATOM 5321 C CA . ARG A 1 682 ? 6.185 38.116 25.119 1.00 72.81 682 ARG A CA 1
ATOM 5322 C C . ARG A 1 682 ? 5.425 39.261 24.456 1.00 72.81 682 ARG A C 1
ATOM 5324 O O . ARG A 1 682 ? 5.174 39.205 23.259 1.00 72.81 682 ARG A O 1
ATOM 5331 N N . GLN A 1 683 ? 5.056 40.276 25.234 1.00 60.00 683 GLN A N 1
ATOM 5332 C CA . GLN A 1 683 ? 4.457 41.486 24.676 1.00 60.00 683 GLN A CA 1
ATOM 5333 C C . GLN A 1 683 ? 5.527 42.249 23.895 1.00 60.00 683 GLN A C 1
ATOM 5335 O O . GLN A 1 683 ? 6.510 42.713 24.483 1.00 60.00 683 GLN A O 1
ATOM 5340 N N . ASP A 1 684 ? 5.341 42.349 22.583 1.00 49.78 684 ASP A N 1
ATOM 5341 C CA . ASP A 1 684 ? 6.087 43.274 21.741 1.00 49.78 684 ASP A CA 1
ATOM 5342 C C . ASP A 1 684 ? 5.432 44.665 21.862 1.00 49.78 684 ASP A C 1
ATOM 5344 O O . ASP A 1 684 ? 4.209 44.764 21.703 1.00 49.78 684 ASP A O 1
ATOM 5348 N N . PRO A 1 685 ? 6.170 45.749 22.175 1.00 50.41 685 PRO A N 1
ATOM 5349 C CA . PRO A 1 685 ? 5.611 47.103 22.229 1.00 50.41 685 PRO A CA 1
ATOM 5350 C C . PRO A 1 685 ? 4.888 47.560 20.946 1.00 50.41 685 PRO A C 1
ATOM 5352 O O . PRO A 1 685 ? 4.143 48.536 21.010 1.00 50.41 685 PRO A O 1
ATOM 5355 N N . GLU A 1 686 ? 5.054 46.861 19.815 1.00 51.19 686 GLU A N 1
ATOM 5356 C CA . GLU A 1 686 ? 4.371 47.145 18.541 1.00 51.19 686 GLU A CA 1
ATOM 5357 C C . GLU A 1 686 ? 3.131 46.268 18.240 1.00 51.19 686 GLU A C 1
ATOM 5359 O O . GLU A 1 686 ? 2.513 46.424 17.188 1.00 51.19 686 GLU A O 1
ATOM 5364 N N . GLY A 1 687 ? 2.664 45.444 19.188 1.00 50.53 687 GLY A N 1
ATOM 5365 C CA . GLY A 1 687 ? 1.260 44.998 19.213 1.00 50.53 687 GLY A CA 1
ATOM 5366 C C . GLY A 1 687 ? 0.913 43.638 18.592 1.00 50.53 687 GLY A C 1
ATOM 5367 O O . GLY A 1 687 ? -0.273 43.375 18.391 1.00 50.53 687 GLY A O 1
ATOM 5368 N N . GLU A 1 688 ? 1.878 42.745 18.358 1.00 44.81 688 GLU A N 1
ATOM 5369 C CA . GLU A 1 688 ? 1.598 41.317 18.135 1.00 44.81 688 GLU A CA 1
ATOM 5370 C C . GLU A 1 688 ? 2.220 40.463 19.255 1.00 44.81 688 GLU A C 1
ATOM 5372 O O . GLU A 1 688 ? 3.402 40.582 19.570 1.00 44.81 688 GLU A O 1
ATOM 5377 N N . ASP A 1 689 ? 1.411 39.607 19.891 1.00 57.81 689 ASP A N 1
ATOM 5378 C CA . ASP A 1 689 ? 1.874 38.676 20.927 1.00 57.81 689 ASP A CA 1
ATOM 5379 C C . ASP A 1 689 ? 2.724 37.561 20.290 1.00 57.81 689 ASP A C 1
ATOM 5381 O O . ASP A 1 689 ? 2.195 36.573 19.769 1.00 57.81 689 ASP A 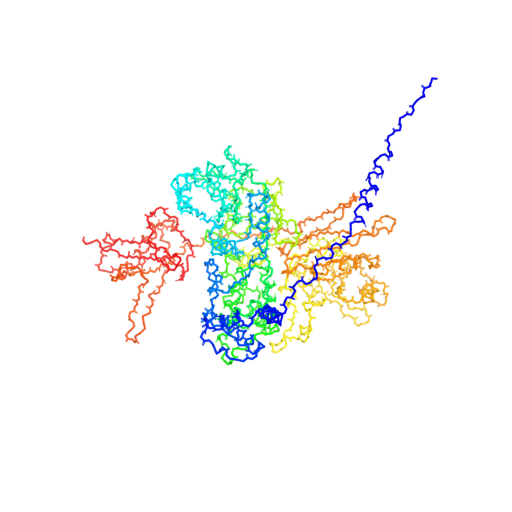O 1
ATOM 5385 N N . GLU A 1 690 ? 4.051 37.680 20.351 1.00 62.50 690 GLU A N 1
ATOM 5386 C CA . GLU A 1 690 ? 4.956 36.638 19.863 1.00 62.50 690 GLU A CA 1
ATOM 5387 C C . GLU A 1 690 ? 5.227 35.595 20.965 1.00 62.50 690 GLU A C 1
ATOM 5389 O O . GLU A 1 690 ? 5.506 35.910 22.126 1.00 62.50 690 GLU A O 1
ATOM 5394 N N . LEU A 1 691 ? 5.117 34.305 20.631 1.00 76.69 691 LEU A N 1
ATOM 5395 C CA . LEU A 1 691 ? 5.334 33.221 21.595 1.00 76.69 691 LEU A CA 1
ATOM 5396 C C . LEU A 1 691 ? 6.812 33.116 21.986 1.00 76.69 691 LEU A C 1
ATOM 5398 O O . LEU A 1 691 ? 7.672 33.019 21.109 1.00 76.69 691 LEU A O 1
ATOM 5402 N N . GLU A 1 692 ? 7.110 32.973 23.283 1.00 76.44 692 GLU A N 1
ATOM 5403 C CA . GLU A 1 692 ? 8.484 32.710 23.718 1.00 76.44 692 GLU A CA 1
ATOM 5404 C C . GLU A 1 692 ? 9.021 31.429 23.050 1.00 76.44 692 GLU A C 1
ATOM 5406 O O . GLU A 1 692 ? 8.346 30.385 23.063 1.00 76.44 692 GLU A O 1
ATOM 5411 N N . PRO A 1 693 ? 10.227 31.467 22.454 1.00 78.00 693 PRO A N 1
ATOM 5412 C CA . PRO A 1 693 ? 10.773 30.332 21.730 1.00 78.00 693 PRO A CA 1
ATOM 5413 C C . PRO A 1 693 ? 11.084 29.168 22.677 1.00 78.00 693 PRO A C 1
ATOM 5415 O O . PRO A 1 693 ? 11.608 29.345 23.776 1.00 78.00 693 PRO A O 1
ATOM 5418 N N . ALA A 1 694 ? 10.801 27.945 22.220 1.00 83.94 694 ALA A N 1
ATOM 5419 C CA . ALA A 1 694 ? 11.274 26.745 22.901 1.00 83.94 694 ALA A CA 1
ATOM 5420 C C . ALA A 1 694 ? 12.811 26.721 22.909 1.00 83.94 694 ALA A C 1
ATOM 5422 O O . ALA A 1 694 ? 13.445 27.084 21.913 1.00 83.94 694 ALA A O 1
ATOM 5423 N N . PHE A 1 695 ? 13.406 26.241 23.997 1.00 83.06 695 PHE A N 1
ATOM 5424 C CA . PHE A 1 695 ? 14.853 26.109 24.139 1.00 83.06 695 PHE A CA 1
ATOM 5425 C C . PHE A 1 695 ? 15.259 24.656 24.354 1.00 83.06 695 PHE A C 1
ATOM 5427 O O . PHE A 1 695 ? 14.452 23.793 24.702 1.00 83.06 695 PHE A O 1
ATOM 5434 N N . LYS A 1 696 ? 16.536 24.396 24.092 1.00 83.50 696 LYS A N 1
ATOM 5435 C CA . LYS A 1 696 ? 17.143 23.078 24.183 1.00 83.50 696 LYS A CA 1
ATOM 5436 C C . LYS A 1 696 ? 17.634 22.841 25.611 1.00 83.50 696 LYS A C 1
ATOM 5438 O O . LYS A 1 696 ? 18.373 23.669 26.134 1.00 83.50 696 LYS A O 1
ATOM 5443 N N . VAL A 1 697 ? 17.255 21.717 26.206 1.00 78.88 697 VAL A N 1
ATOM 5444 C CA . VAL A 1 697 ? 17.822 21.219 27.462 1.00 78.88 697 VAL A CA 1
ATOM 5445 C C . VAL A 1 697 ? 18.831 20.135 27.116 1.00 78.88 697 VAL A C 1
ATOM 5447 O O . VAL A 1 697 ? 18.506 19.158 26.435 1.00 78.88 697 VAL A O 1
ATOM 5450 N N . GLU A 1 698 ? 20.072 20.340 27.543 1.00 69.56 698 GLU A N 1
ATOM 5451 C CA . GLU A 1 698 ? 21.148 19.367 27.375 1.00 69.56 698 GLU A CA 1
ATOM 5452 C C . GLU A 1 698 ? 21.261 18.500 28.628 1.00 69.56 698 GLU A C 1
ATOM 5454 O O . GLU A 1 698 ? 20.968 18.949 29.736 1.00 69.56 698 GLU A O 1
ATOM 5459 N N . SER A 1 699 ? 2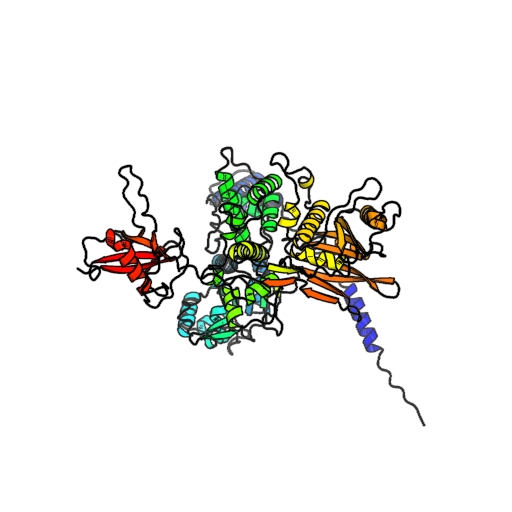1.636 17.233 28.449 1.00 66.44 699 SER A N 1
ATOM 5460 C CA . SER A 1 699 ? 21.822 16.306 29.567 1.00 66.44 699 SER A CA 1
ATOM 5461 C C . SER A 1 699 ? 23.016 16.764 30.421 1.00 66.44 699 SER A C 1
ATOM 5463 O O . SER A 1 699 ? 24.121 16.857 29.880 1.00 66.44 699 SER A O 1
ATOM 5465 N N . PRO A 1 700 ? 22.826 17.063 31.720 1.00 63.34 700 PRO A N 1
ATOM 5466 C CA . PRO A 1 700 ? 23.920 17.436 32.619 1.00 63.34 700 PRO A CA 1
ATOM 5467 C C . PRO A 1 700 ? 24.929 16.290 32.785 1.00 63.34 700 PRO A C 1
ATOM 5469 O O . PRO A 1 700 ? 24.568 15.125 32.616 1.00 63.34 700 PRO A O 1
ATOM 5472 N N . GLN A 1 701 ? 26.175 16.593 33.174 1.00 56.88 701 GLN A N 1
ATOM 5473 C CA . GLN A 1 701 ? 27.208 15.564 33.405 1.00 56.88 701 GLN A CA 1
ATOM 5474 C C . GLN A 1 701 ? 26.786 14.525 34.459 1.00 56.88 701 GLN A C 1
ATOM 5476 O O . GLN A 1 701 ? 27.075 13.342 34.294 1.00 56.88 701 GLN A O 1
ATOM 5481 N N . ASP A 1 702 ? 26.035 14.950 35.477 1.00 55.06 702 ASP A N 1
ATOM 5482 C CA . ASP A 1 702 ? 25.571 14.089 36.574 1.00 55.06 702 ASP A CA 1
ATOM 5483 C C . ASP A 1 702 ? 24.423 13.147 36.170 1.00 55.06 702 ASP A C 1
ATOM 5485 O O . ASP A 1 702 ? 24.186 12.133 36.823 1.00 55.06 702 ASP A O 1
ATOM 5489 N N . TYR A 1 703 ? 23.718 13.456 35.074 1.00 65.44 703 TYR A N 1
ATOM 5490 C CA . TYR A 1 703 ? 22.620 12.650 34.535 1.00 65.44 703 TYR A CA 1
ATOM 5491 C C . TYR A 1 703 ? 22.722 12.610 33.003 1.00 65.44 703 TYR A C 1
ATOM 5493 O O . TYR A 1 703 ? 21.978 13.306 32.304 1.00 65.44 703 TYR A O 1
ATOM 5501 N N . PRO A 1 704 ? 23.623 11.775 32.448 1.00 55.06 704 PRO A N 1
ATOM 5502 C CA . PRO A 1 704 ? 23.959 11.772 31.020 1.00 55.06 704 PRO A CA 1
ATOM 5503 C C . PRO A 1 704 ? 22.809 11.315 30.108 1.00 55.06 704 PRO A C 1
ATOM 5505 O O . PRO A 1 704 ? 22.943 11.320 28.884 1.00 55.06 704 PRO A O 1
ATOM 5508 N N . ARG A 1 705 ? 21.677 10.895 30.685 1.00 60.19 705 ARG A N 1
ATOM 5509 C CA . ARG A 1 705 ? 20.458 10.521 29.970 1.00 60.19 705 ARG A CA 1
ATOM 5510 C C . ARG A 1 705 ? 19.242 11.109 30.691 1.00 60.19 705 ARG A C 1
ATOM 5512 O O . ARG A 1 705 ? 18.972 10.741 31.830 1.00 60.19 705 ARG A O 1
ATOM 5519 N N . LEU A 1 706 ? 18.488 11.978 30.014 1.00 67.94 706 LEU A N 1
ATOM 5520 C CA . LEU A 1 706 ? 17.212 12.525 30.505 1.00 67.94 706 LEU A CA 1
ATOM 5521 C C . LEU A 1 706 ? 16.107 11.465 30.351 1.00 67.94 706 LEU A C 1
ATOM 5523 O O . LEU A 1 706 ? 15.324 11.503 29.404 1.00 67.94 706 LEU A O 1
ATOM 5527 N N . ASN A 1 707 ? 16.118 10.448 31.216 1.00 68.12 707 ASN A N 1
ATOM 5528 C CA . ASN A 1 707 ? 15.276 9.254 31.058 1.00 68.12 707 ASN A CA 1
ATOM 5529 C C . ASN A 1 707 ? 13.886 9.365 31.683 1.00 68.12 707 ASN A C 1
ATOM 5531 O O . ASN A 1 707 ? 12.982 8.649 31.259 1.00 68.12 707 ASN A O 1
ATOM 5535 N N . ASP A 1 708 ? 13.728 10.253 32.652 1.00 77.88 708 ASP A N 1
ATOM 5536 C CA . ASP A 1 708 ? 12.503 10.432 33.417 1.00 77.88 708 ASP A CA 1
ATOM 5537 C C . ASP A 1 708 ? 12.249 11.917 33.677 1.00 77.88 708 ASP A C 1
ATOM 5539 O O . ASP A 1 708 ? 13.102 12.793 33.467 1.00 77.88 708 ASP A O 1
ATOM 5543 N N . VAL A 1 709 ? 11.020 12.180 34.103 1.00 79.50 709 VAL A N 1
ATOM 5544 C CA . VAL A 1 709 ? 10.462 13.505 34.356 1.00 79.50 709 VAL A CA 1
ATOM 5545 C C . VAL A 1 709 ? 11.330 14.294 35.339 1.00 79.50 709 VAL A C 1
ATOM 5547 O O . VAL A 1 709 ? 11.543 15.491 35.138 1.00 79.50 709 VAL A O 1
ATOM 5550 N N . ASP A 1 710 ? 11.885 13.645 36.358 1.00 80.62 710 ASP A N 1
ATOM 5551 C CA . ASP A 1 710 ? 12.676 14.309 37.392 1.00 80.62 710 ASP A CA 1
ATOM 5552 C C . ASP A 1 710 ? 14.055 14.748 36.903 1.00 80.62 710 ASP A C 1
ATOM 5554 O O . ASP A 1 710 ? 14.481 15.872 37.196 1.00 80.62 710 ASP A O 1
ATOM 5558 N N . HIS A 1 711 ? 14.732 13.932 36.093 1.00 81.19 711 HIS A N 1
ATOM 5559 C CA . HIS A 1 711 ? 15.964 14.346 35.425 1.00 81.19 711 HIS A CA 1
ATOM 5560 C C . HIS A 1 711 ? 15.732 15.565 34.523 1.00 81.19 711 HIS A C 1
ATOM 5562 O O . HIS A 1 711 ? 16.538 16.499 34.529 1.00 81.19 711 HIS A O 1
ATOM 5568 N N . LEU A 1 712 ? 14.607 15.616 33.800 1.00 82.00 712 LEU A N 1
ATOM 5569 C CA . LEU A 1 712 ? 14.263 16.772 32.970 1.00 82.00 712 LEU A CA 1
ATOM 5570 C C . LEU A 1 712 ? 13.923 18.014 33.799 1.00 82.00 712 LEU A C 1
ATOM 5572 O O . LEU A 1 712 ? 14.413 19.091 33.469 1.00 82.00 712 LEU A O 1
ATOM 5576 N N . LYS A 1 713 ? 13.158 17.895 34.894 1.00 83.69 713 LYS A N 1
ATOM 5577 C CA . LYS A 1 713 ? 12.911 19.025 35.814 1.00 83.69 713 LYS A CA 1
ATOM 5578 C C . LYS A 1 713 ? 14.231 19.610 36.322 1.00 83.69 713 LYS A C 1
ATOM 5580 O O . LYS A 1 713 ? 14.420 20.824 36.259 1.00 83.69 713 LYS A O 1
ATOM 5585 N N . LYS A 1 714 ? 15.160 18.760 36.781 1.00 81.06 714 LYS A N 1
ATOM 5586 C CA . LYS A 1 714 ? 16.493 19.185 37.250 1.00 81.06 714 LYS A CA 1
ATOM 5587 C C . LYS A 1 714 ? 17.278 19.901 36.147 1.00 81.06 714 LYS A C 1
ATOM 5589 O O . LYS A 1 714 ? 17.812 20.984 36.383 1.00 81.06 714 LYS A O 1
ATOM 5594 N N . ALA A 1 715 ? 17.290 19.352 34.934 1.00 82.12 715 ALA A N 1
ATOM 5595 C CA . ALA A 1 715 ? 18.006 19.945 33.808 1.00 82.12 715 ALA A CA 1
ATOM 5596 C C . ALA A 1 715 ? 17.387 21.279 33.337 1.00 82.12 715 ALA A C 1
ATOM 5598 O O . ALA A 1 715 ? 18.117 22.211 32.993 1.00 82.12 715 ALA A O 1
ATOM 5599 N N . ILE A 1 716 ? 16.055 21.431 33.392 1.00 84.12 716 ILE A N 1
ATOM 5600 C CA . ILE A 1 716 ? 15.371 22.713 33.137 1.00 84.12 716 ILE A CA 1
ATOM 5601 C C . ILE A 1 716 ? 15.786 23.758 34.176 1.00 84.12 716 ILE A C 1
ATOM 5603 O O . ILE A 1 716 ? 16.155 24.867 33.787 1.00 84.12 716 ILE A O 1
ATOM 5607 N N . LYS A 1 717 ? 15.774 23.409 35.474 1.00 80.56 717 LYS A N 1
ATOM 5608 C CA . LYS A 1 717 ? 16.212 24.310 36.558 1.00 80.56 717 LYS A CA 1
ATOM 5609 C C . LYS A 1 717 ? 17.636 24.813 36.323 1.00 80.56 717 LYS A C 1
ATOM 5611 O O . LYS A 1 717 ? 17.880 26.013 36.400 1.00 80.56 717 LYS A O 1
ATOM 5616 N N . GLN A 1 718 ? 18.552 23.912 35.967 1.00 78.44 718 GLN A N 1
ATOM 5617 C CA . GLN A 1 718 ? 19.940 24.265 35.659 1.00 78.44 718 GLN A CA 1
ATOM 5618 C C . GLN A 1 718 ? 20.044 25.179 34.428 1.00 78.44 718 GLN A C 1
ATOM 5620 O O . GLN A 1 718 ? 20.720 26.207 34.481 1.00 78.44 718 GLN A O 1
ATOM 5625 N N . THR A 1 719 ? 19.323 24.862 33.346 1.00 78.81 719 THR A N 1
ATOM 5626 C CA . THR A 1 719 ? 19.356 25.627 32.084 1.00 78.81 719 THR A CA 1
ATOM 5627 C C . THR A 1 719 ? 18.775 27.041 32.242 1.00 78.81 719 THR A C 1
ATOM 5629 O O . THR A 1 719 ? 19.276 27.990 31.642 1.00 78.81 719 THR A O 1
ATOM 5632 N N . LYS A 1 720 ? 17.733 27.213 33.068 1.00 75.94 720 LYS A N 1
ATOM 5633 C CA . LYS A 1 720 ? 17.061 28.502 33.326 1.00 75.94 720 LYS A CA 1
ATOM 5634 C C . LYS A 1 720 ? 17.585 29.246 34.565 1.00 75.94 720 LYS A C 1
ATOM 5636 O O . LYS A 1 720 ? 17.036 30.295 34.898 1.00 75.94 720 LYS A O 1
ATOM 5641 N N . SER A 1 721 ? 18.660 28.775 35.202 1.00 64.50 721 SER A N 1
ATOM 5642 C CA . SER A 1 721 ? 19.253 29.376 36.413 1.00 64.50 721 SER A CA 1
ATOM 5643 C C . SER A 1 721 ? 19.530 30.885 36.295 1.00 64.50 721 SER A C 1
ATOM 5645 O O . SER A 1 721 ? 19.297 31.633 37.237 1.00 64.50 721 SER A O 1
ATOM 5647 N N . ASN A 1 722 ? 19.920 31.368 35.111 1.00 55.88 722 ASN A N 1
ATOM 5648 C CA . ASN A 1 722 ? 20.150 32.796 34.857 1.00 55.88 722 ASN A CA 1
ATOM 5649 C C . ASN A 1 722 ? 18.877 33.643 34.663 1.00 55.88 722 ASN A C 1
ATOM 5651 O O . ASN A 1 722 ? 18.962 34.864 34.754 1.00 55.88 722 ASN A O 1
ATOM 5655 N N . ALA A 1 723 ? 17.725 33.032 34.377 1.00 59.09 723 ALA A N 1
ATOM 5656 C CA . ALA A 1 723 ? 16.448 33.721 34.152 1.00 59.09 723 ALA A CA 1
ATOM 5657 C C . ALA A 1 723 ? 15.512 33.674 35.376 1.00 59.09 723 ALA A C 1
ATOM 5659 O O . ALA A 1 723 ? 14.553 34.434 35.436 1.00 59.09 723 ALA A O 1
ATOM 5660 N N . LEU A 1 724 ? 15.799 32.805 36.351 1.00 58.78 724 LEU A N 1
ATOM 5661 C CA . LEU A 1 724 ? 15.035 32.617 37.593 1.00 58.78 724 LEU A CA 1
ATOM 5662 C C . LEU A 1 724 ? 15.719 33.289 38.806 1.00 58.78 724 LEU A C 1
ATOM 5664 O O . LEU A 1 724 ? 15.549 32.835 39.932 1.00 58.78 724 LEU A O 1
ATOM 5668 N N . ARG A 1 725 ? 16.518 34.341 38.563 1.00 47.81 725 ARG A N 1
ATOM 5669 C CA . ARG A 1 725 ? 17.556 34.902 39.459 1.00 47.81 725 ARG A CA 1
ATOM 5670 C C . ARG A 1 725 ? 17.127 35.347 40.863 1.00 47.81 725 ARG A C 1
ATOM 5672 O O . ARG A 1 725 ? 18.010 35.529 41.691 1.00 47.81 725 ARG A O 1
ATOM 5679 N N . ASP A 1 726 ? 15.834 35.465 41.144 1.00 51.22 726 ASP A N 1
ATOM 5680 C CA . ASP A 1 726 ? 15.333 36.008 42.416 1.00 51.22 726 ASP A CA 1
ATOM 5681 C C . ASP A 1 726 ? 14.706 34.948 43.338 1.00 51.22 726 ASP A C 1
ATOM 5683 O O . ASP A 1 726 ? 14.011 35.286 44.295 1.00 51.22 726 ASP A O 1
ATOM 5687 N N . VAL A 1 727 ? 14.914 33.656 43.057 1.00 53.84 727 VAL A N 1
ATOM 5688 C CA . VAL A 1 727 ? 14.332 32.558 43.840 1.00 53.84 727 VAL A CA 1
ATOM 5689 C C . VAL A 1 727 ? 15.352 31.438 44.019 1.00 53.84 727 VAL A C 1
ATOM 5691 O O . VAL A 1 727 ? 15.907 30.943 43.034 1.00 53.84 727 VAL A O 1
ATOM 5694 N N . ASP A 1 728 ? 15.566 30.998 45.261 1.00 56.00 728 ASP A N 1
ATOM 5695 C CA . ASP A 1 728 ? 16.393 29.823 45.547 1.00 56.00 728 ASP A CA 1
ATOM 5696 C C . ASP A 1 728 ? 15.886 28.608 44.753 1.00 56.00 728 ASP A C 1
ATOM 5698 O O . ASP A 1 728 ? 14.683 28.338 44.683 1.00 56.00 728 ASP A O 1
ATOM 5702 N N . HIS A 1 729 ? 16.802 27.842 44.151 1.00 55.66 729 HIS A N 1
ATOM 5703 C CA . HIS A 1 729 ? 16.479 26.697 43.280 1.00 55.66 729 HIS A CA 1
ATOM 5704 C C . HIS A 1 729 ? 15.600 25.618 43.949 1.00 55.66 729 HIS A C 1
ATOM 5706 O O . HIS A 1 729 ? 14.912 24.848 43.257 1.00 55.66 729 HIS A O 1
ATOM 5712 N N . ASP A 1 730 ? 15.581 25.609 45.282 1.00 59.72 730 ASP A N 1
ATOM 5713 C CA . ASP A 1 730 ? 14.814 24.699 46.132 1.00 59.72 730 ASP A CA 1
ATOM 5714 C C . ASP A 1 730 ? 13.375 25.181 46.406 1.00 59.72 730 ASP A C 1
ATOM 5716 O O . ASP A 1 730 ? 12.548 24.406 46.886 1.00 59.72 730 ASP A O 1
ATOM 5720 N N . GLN A 1 731 ? 13.037 26.429 46.053 1.00 57.00 731 GLN A N 1
ATOM 5721 C CA . GLN A 1 731 ? 11.717 27.040 46.277 1.00 57.00 731 GLN A CA 1
ATOM 5722 C C . GLN A 1 731 ? 10.804 27.043 45.033 1.00 57.00 731 GLN A C 1
ATOM 5724 O O . GLN A 1 731 ? 9.621 27.380 45.134 1.00 57.00 731 GLN A O 1
ATOM 5729 N N . ILE A 1 732 ? 11.317 26.637 43.862 1.00 65.25 732 ILE A N 1
ATOM 5730 C CA . ILE A 1 732 ? 10.533 26.500 42.622 1.00 65.25 732 ILE A CA 1
ATOM 5731 C C . ILE A 1 732 ? 10.244 25.023 42.340 1.00 65.25 732 ILE A C 1
ATOM 5733 O O . ILE A 1 732 ? 11.155 24.250 42.036 1.00 65.25 732 ILE A O 1
ATOM 5737 N N . ASP A 1 733 ? 8.970 24.639 42.335 1.00 75.62 733 ASP A N 1
ATOM 5738 C CA . ASP A 1 733 ? 8.520 23.377 41.747 1.00 75.62 733 ASP A CA 1
ATOM 5739 C C . ASP A 1 733 ? 8.276 23.551 40.242 1.00 75.62 733 ASP A C 1
ATOM 5741 O O . ASP A 1 733 ? 7.800 24.589 39.782 1.00 75.62 733 ASP A O 1
ATOM 5745 N N . ILE A 1 734 ? 8.608 22.528 39.451 1.00 82.31 734 ILE A N 1
ATOM 5746 C CA . ILE A 1 734 ? 8.348 22.519 38.008 1.00 82.31 734 ILE A CA 1
ATOM 5747 C C . ILE A 1 734 ? 7.276 21.482 37.703 1.00 82.31 734 ILE A C 1
ATOM 5749 O O . ILE A 1 734 ? 7.488 20.281 37.881 1.00 82.31 734 ILE A O 1
ATOM 5753 N N . TYR A 1 735 ? 6.153 21.945 37.160 1.00 83.88 735 TYR A N 1
ATOM 5754 C CA . TYR A 1 735 ? 5.155 21.065 36.571 1.00 83.88 735 TYR A CA 1
ATOM 5755 C C . TYR A 1 735 ? 5.446 20.875 35.089 1.00 83.88 735 TYR A C 1
ATOM 5757 O O . TYR A 1 735 ? 5.489 21.844 34.332 1.00 83.88 735 TYR A O 1
ATOM 5765 N N . LEU A 1 736 ? 5.622 19.622 34.676 1.00 84.38 736 LEU A N 1
ATOM 5766 C CA . LEU A 1 736 ? 5.820 19.263 33.278 1.00 84.38 736 LEU A CA 1
ATOM 5767 C C . LEU A 1 736 ? 4.489 18.952 32.595 1.00 84.38 736 LEU A C 1
ATOM 5769 O O . LEU A 1 736 ? 3.580 18.359 33.178 1.00 84.38 736 LEU A O 1
ATOM 5773 N N . TYR A 1 737 ? 4.397 19.364 31.338 1.00 85.31 737 TYR A N 1
ATOM 5774 C CA . TYR A 1 737 ? 3.251 19.178 30.468 1.00 85.31 737 TYR A CA 1
ATOM 5775 C C . TYR A 1 737 ? 3.711 18.589 29.136 1.00 85.31 737 TYR A C 1
ATOM 5777 O O . TYR A 1 737 ? 4.724 19.009 28.577 1.00 85.31 737 TYR A O 1
ATOM 5785 N N . SER A 1 738 ? 2.947 17.650 28.594 1.00 81.50 738 SER A N 1
ATOM 5786 C CA . SER A 1 738 ? 3.078 17.188 27.213 1.00 81.50 738 SER A CA 1
ATOM 5787 C C . SER A 1 738 ? 2.022 17.873 26.341 1.00 81.50 738 SER A C 1
ATOM 5789 O O . SER A 1 738 ? 0.945 18.246 26.817 1.00 81.50 738 SER A O 1
ATOM 5791 N N . LYS A 1 739 ? 2.332 18.087 25.059 1.00 75.75 739 LYS A N 1
ATOM 5792 C CA . LYS A 1 739 ? 1.365 18.610 24.089 1.00 75.75 739 LYS A CA 1
ATOM 5793 C C . LYS A 1 739 ? 0.664 17.440 23.404 1.00 75.75 739 LYS A C 1
ATOM 5795 O O . LYS A 1 739 ? 1.296 16.662 22.691 1.00 75.75 739 LYS A O 1
ATOM 5800 N N . GLU A 1 740 ? -0.641 17.313 23.610 1.00 61.56 740 GLU A N 1
ATOM 5801 C CA . GLU A 1 740 ? -1.472 16.253 23.031 1.00 61.56 740 GLU A CA 1
ATOM 5802 C C . GLU A 1 740 ? -2.732 16.862 22.418 1.00 61.56 740 GLU A C 1
ATOM 5804 O O . GLU A 1 740 ? -3.409 17.665 23.057 1.00 61.56 740 GLU A O 1
ATOM 5809 N N . ALA A 1 741 ? -3.036 16.514 21.162 1.00 50.12 741 ALA A N 1
ATOM 5810 C CA . ALA A 1 741 ? -4.209 17.018 20.433 1.00 50.12 741 ALA A CA 1
ATOM 5811 C C . ALA A 1 741 ? -4.359 18.560 20.461 1.00 50.12 741 ALA A C 1
ATOM 5813 O O . ALA A 1 741 ? -5.460 19.097 20.521 1.00 50.12 741 ALA A O 1
ATOM 5814 N N . GLY A 1 742 ? -3.236 19.288 20.447 1.00 59.78 742 GLY A N 1
ATOM 5815 C CA . GLY A 1 742 ? -3.219 20.756 20.467 1.00 59.78 742 GLY A CA 1
ATOM 5816 C C . GLY A 1 742 ? -3.345 21.402 21.852 1.00 59.78 742 GLY A C 1
ATOM 5817 O O . GLY A 1 742 ? -3.170 22.614 21.943 1.00 59.78 742 GLY A O 1
ATOM 5818 N N . ALA A 1 743 ? -3.554 20.627 22.920 1.00 70.62 743 ALA A N 1
ATOM 5819 C CA . ALA A 1 743 ? -3.654 21.117 24.295 1.00 70.62 743 ALA A CA 1
ATOM 5820 C C . ALA A 1 743 ? -2.477 20.643 25.168 1.00 70.62 743 ALA A C 1
ATOM 5822 O O . ALA A 1 743 ? -1.892 19.584 24.931 1.00 70.62 743 ALA A O 1
ATOM 5823 N N . TRP A 1 744 ? -2.132 21.421 26.197 1.00 79.00 744 TRP A N 1
ATOM 5824 C CA . TRP A 1 744 ? -1.126 21.038 27.190 1.00 79.00 744 TRP A CA 1
ATOM 5825 C C . TRP A 1 744 ? -1.761 20.200 28.299 1.00 79.00 744 TRP A C 1
ATOM 5827 O O . TRP A 1 744 ? -2.686 20.653 28.974 1.00 79.00 744 TRP A O 1
ATOM 5837 N N . ARG A 1 745 ? -1.248 18.987 28.524 1.00 80.38 745 ARG A N 1
ATOM 5838 C CA . ARG A 1 745 ? -1.679 18.099 29.611 1.00 80.38 745 ARG A CA 1
ATOM 5839 C C . ARG A 1 745 ? -0.550 17.873 30.599 1.00 80.38 745 ARG A C 1
ATOM 5841 O O . ARG A 1 745 ? 0.570 17.578 30.202 1.00 80.38 745 ARG A O 1
ATOM 5848 N N . ARG A 1 746 ? -0.851 18.021 31.890 1.00 83.50 746 ARG A N 1
ATOM 5849 C CA . ARG A 1 746 ? 0.125 17.815 32.965 1.00 83.50 746 ARG A CA 1
ATOM 5850 C C . ARG A 1 746 ? 0.512 16.339 33.046 1.00 83.50 746 ARG A C 1
ATOM 5852 O O . ARG A 1 746 ? -0.368 15.485 33.137 1.00 83.50 746 ARG A O 1
ATOM 5859 N N . ILE A 1 747 ? 1.812 16.082 33.105 1.00 82.31 747 ILE A N 1
ATOM 5860 C CA . ILE A 1 747 ? 2.391 14.770 33.392 1.00 82.31 747 ILE A CA 1
ATOM 5861 C C . ILE A 1 747 ? 2.246 14.517 34.894 1.00 82.31 747 ILE A C 1
ATOM 5863 O O . ILE A 1 747 ? 2.662 15.347 35.710 1.00 82.31 747 ILE A O 1
ATOM 5867 N N . LYS A 1 748 ? 1.560 13.431 35.258 1.00 72.31 748 LYS A N 1
ATOM 5868 C CA . LYS A 1 748 ? 1.215 13.117 36.655 1.00 72.31 748 LYS A CA 1
ATOM 5869 C C . LYS A 1 748 ? 2.141 12.082 37.282 1.00 72.31 748 LYS A C 1
ATOM 5871 O O . LYS A 1 748 ? 2.304 12.116 38.495 1.00 72.31 748 LYS A O 1
ATOM 5876 N N . ASP A 1 749 ? 2.704 11.193 36.475 1.00 73.81 749 ASP A N 1
ATOM 5877 C CA . ASP A 1 749 ? 3.612 10.150 36.932 1.00 73.81 749 ASP A CA 1
ATOM 5878 C C . ASP A 1 749 ? 5.059 10.613 36.737 1.00 73.81 749 ASP A C 1
ATOM 5880 O O . ASP A 1 749 ? 5.490 10.913 35.626 1.00 73.81 749 ASP A O 1
ATOM 5884 N N . GLU A 1 750 ? 5.807 10.718 37.833 1.00 65.19 750 GLU A N 1
ATOM 5885 C CA . GLU A 1 750 ? 7.205 11.164 37.810 1.00 65.19 750 GLU A CA 1
ATOM 5886 C C . GLU A 1 750 ? 8.150 10.085 37.251 1.00 65.19 750 GLU A C 1
ATOM 5888 O O . GLU A 1 750 ? 9.265 10.397 36.835 1.00 65.19 750 GLU A O 1
ATOM 5893 N N . SER A 1 751 ? 7.671 8.840 37.147 1.00 57.50 751 SER A N 1
ATOM 5894 C CA . SER A 1 751 ? 8.365 7.721 36.504 1.00 57.50 751 SER A CA 1
ATOM 5895 C C . SER A 1 751 ? 8.043 7.567 35.010 1.00 57.50 751 SER A C 1
ATOM 5897 O O . SER A 1 751 ? 8.558 6.656 34.357 1.00 57.50 751 SER A O 1
ATOM 5899 N N . GLU A 1 752 ? 7.226 8.463 34.439 1.00 64.44 752 GLU A N 1
ATOM 5900 C CA . GLU A 1 752 ? 6.861 8.417 33.023 1.00 64.44 752 GLU A CA 1
ATOM 5901 C C . GLU A 1 752 ? 8.099 8.578 32.123 1.00 64.44 752 GLU A C 1
ATOM 5903 O O . GLU A 1 752 ? 8.906 9.503 32.267 1.00 64.44 752 GLU A O 1
ATOM 5908 N N . VAL A 1 753 ? 8.245 7.668 31.156 1.00 66.38 753 VAL A N 1
ATOM 5909 C CA . VAL A 1 753 ? 9.354 7.696 30.197 1.00 66.38 753 VAL A CA 1
ATOM 5910 C C . VAL A 1 753 ? 9.203 8.904 29.277 1.00 66.38 753 VAL A C 1
ATOM 5912 O O . VAL A 1 753 ? 8.222 9.036 28.541 1.00 66.38 753 VAL A O 1
ATOM 5915 N N . LEU A 1 754 ? 10.211 9.775 29.264 1.00 70.56 754 LEU A N 1
ATOM 5916 C CA . LEU A 1 754 ? 10.198 10.961 28.415 1.00 70.56 754 LEU A CA 1
ATOM 5917 C C . LEU A 1 754 ? 10.339 10.616 26.924 1.00 70.56 754 LEU A C 1
ATOM 5919 O O . LEU A 1 754 ? 11.164 9.797 26.510 1.00 70.56 754 LEU A O 1
ATOM 5923 N N . ARG A 1 755 ? 9.582 11.333 26.090 1.00 63.75 755 ARG A N 1
ATOM 5924 C CA . ARG A 1 755 ? 9.770 11.441 24.643 1.00 63.75 755 ARG A CA 1
ATOM 5925 C C . ARG A 1 755 ? 11.143 12.062 24.395 1.00 63.75 755 ARG A C 1
ATOM 5927 O O . ARG A 1 755 ? 11.402 13.206 24.763 1.00 63.75 755 ARG A O 1
ATOM 5934 N N . ARG A 1 756 ? 12.027 11.293 23.769 1.00 61.19 756 ARG A N 1
ATOM 5935 C CA . ARG A 1 756 ? 13.341 11.770 23.329 1.00 61.19 756 ARG A CA 1
ATOM 5936 C C . ARG A 1 756 ? 13.216 12.459 21.971 1.00 61.19 756 ARG A C 1
ATOM 5938 O O . ARG A 1 756 ? 12.288 12.169 21.220 1.00 61.19 756 ARG A O 1
ATOM 5945 N N . ASP A 1 757 ? 14.154 13.357 21.679 1.00 62.22 757 ASP A N 1
ATOM 5946 C CA . ASP A 1 757 ? 14.288 14.023 20.377 1.00 62.22 757 ASP A CA 1
ATOM 5947 C C . ASP A 1 757 ? 13.048 14.835 19.977 1.00 62.22 757 ASP A C 1
ATOM 5949 O O . ASP A 1 757 ? 12.602 14.831 18.826 1.00 62.22 757 ASP A O 1
ATOM 5953 N N . THR A 1 758 ? 12.483 15.546 20.956 1.00 68.12 758 THR A N 1
ATOM 5954 C CA . THR A 1 758 ? 11.403 16.506 20.720 1.00 68.12 758 THR A CA 1
ATOM 5955 C C . THR A 1 758 ? 11.849 17.591 19.732 1.00 68.12 758 THR A C 1
ATOM 5957 O O . THR A 1 758 ? 13.037 17.802 19.492 1.00 68.12 758 THR A O 1
ATOM 5960 N N . THR A 1 759 ? 10.905 18.288 19.104 1.00 68.94 759 THR A N 1
ATOM 5961 C CA . THR A 1 759 ? 11.211 19.394 18.177 1.00 68.94 759 THR A CA 1
ATOM 5962 C C . THR A 1 759 ? 10.775 20.724 18.785 1.00 68.94 759 THR A C 1
ATOM 5964 O O . THR A 1 759 ? 9.997 20.752 19.732 1.00 68.94 759 THR A O 1
ATOM 5967 N N . ARG A 1 760 ? 11.191 21.864 18.215 1.00 69.88 760 ARG A N 1
ATOM 5968 C CA . ARG A 1 760 ? 10.691 23.192 18.644 1.00 69.88 760 ARG A CA 1
ATOM 5969 C C . ARG A 1 760 ? 9.158 23.326 18.594 1.00 69.88 760 ARG A C 1
ATOM 5971 O O . ARG A 1 760 ? 8.594 24.148 19.320 1.00 69.88 760 ARG A O 1
ATOM 5978 N N . LEU A 1 761 ? 8.504 22.558 17.716 1.00 64.00 761 LEU A N 1
ATOM 5979 C CA . LEU A 1 761 ? 7.052 22.564 17.499 1.00 64.00 761 LEU A CA 1
ATOM 5980 C C . LEU A 1 761 ? 6.318 21.530 18.367 1.00 64.00 761 LEU A C 1
ATOM 5982 O O . LEU A 1 761 ? 5.199 21.790 18.811 1.00 64.00 761 LEU A O 1
ATOM 5986 N N . ASP A 1 762 ? 6.965 20.396 18.625 1.00 70.56 762 ASP A N 1
ATOM 5987 C CA . ASP A 1 762 ? 6.477 19.283 19.442 1.00 70.56 762 ASP A CA 1
ATOM 5988 C C . ASP A 1 762 ? 7.450 19.068 20.608 1.00 70.56 762 ASP A C 1
ATOM 5990 O O . ASP A 1 762 ? 8.357 18.241 20.522 1.00 70.56 762 ASP A O 1
ATOM 5994 N N . CYS A 1 763 ? 7.317 19.912 21.637 1.00 80.00 763 CYS A N 1
ATOM 5995 C CA . CYS A 1 763 ? 8.194 20.007 22.807 1.00 80.00 763 CYS A CA 1
ATOM 5996 C C . CYS A 1 763 ? 7.423 19.779 24.111 1.00 80.00 763 CYS A C 1
ATOM 5998 O O . CYS A 1 763 ? 6.193 19.823 24.136 1.00 80.00 763 CYS A O 1
ATOM 6000 N N . TYR A 1 764 ? 8.157 19.573 25.205 1.00 88.19 764 TYR A N 1
ATOM 6001 C CA . TYR A 1 764 ? 7.572 19.613 26.543 1.00 88.19 764 TYR A CA 1
ATOM 6002 C C . TYR A 1 764 ? 7.288 21.051 26.966 1.00 88.19 764 TYR A C 1
ATOM 6004 O O . TYR A 1 764 ? 7.993 21.983 26.588 1.00 88.19 764 TYR A O 1
ATOM 6012 N N . GLY A 1 765 ? 6.256 21.234 27.771 1.00 88.00 765 GLY A N 1
ATOM 6013 C CA . GLY A 1 765 ? 5.940 22.496 28.410 1.00 88.00 765 GLY A CA 1
ATOM 6014 C C . GLY A 1 765 ? 6.294 22.415 29.886 1.00 88.00 765 GLY A C 1
ATOM 6015 O O . GLY A 1 765 ? 6.101 21.370 30.504 1.00 88.00 765 GLY A O 1
ATOM 6016 N N . PHE A 1 766 ? 6.807 23.490 30.466 1.00 89.75 766 PHE A N 1
ATOM 6017 C CA . PHE A 1 766 ? 7.020 23.561 31.904 1.00 89.75 766 PHE A CA 1
ATOM 6018 C C . PHE A 1 766 ? 6.353 24.806 32.479 1.00 89.75 766 PHE A C 1
ATOM 6020 O O . PHE A 1 766 ? 6.394 25.880 31.882 1.00 89.75 766 PHE A O 1
ATOM 6027 N N . LEU A 1 767 ? 5.722 24.643 33.638 1.00 86.25 767 LEU A N 1
ATOM 6028 C CA . LEU A 1 767 ? 5.106 25.721 34.399 1.00 86.25 767 LEU A CA 1
ATOM 6029 C C . LEU A 1 767 ? 5.833 25.820 35.750 1.00 86.25 767 LEU A C 1
ATOM 6031 O O . LEU A 1 767 ? 5.744 24.865 36.534 1.00 86.25 767 LEU A O 1
ATOM 6035 N N . PRO A 1 768 ? 6.567 26.913 36.023 1.00 82.50 768 PRO A N 1
ATOM 6036 C CA . PRO A 1 768 ? 7.176 27.127 37.328 1.00 82.50 768 PRO A CA 1
ATOM 6037 C C . PRO A 1 768 ? 6.097 27.447 38.372 1.00 82.50 768 PRO A C 1
ATOM 6039 O O . PRO A 1 768 ? 5.134 28.161 38.093 1.00 82.50 768 PRO A O 1
ATOM 6042 N N . TRP A 1 769 ? 6.262 26.920 39.580 1.00 78.50 769 TRP A N 1
ATOM 6043 C CA . TRP A 1 769 ? 5.417 27.196 40.735 1.00 78.50 769 TRP A CA 1
ATOM 6044 C C . TRP A 1 769 ? 6.294 27.592 41.916 1.00 78.50 769 TRP A C 1
ATOM 6046 O O . TRP A 1 769 ? 7.127 26.804 42.358 1.00 78.50 769 TRP A O 1
ATOM 6056 N N . GLN A 1 770 ? 6.113 28.806 42.427 1.00 70.12 770 GLN A N 1
ATOM 6057 C CA . GLN A 1 770 ? 6.769 29.237 43.658 1.00 70.12 770 GLN A CA 1
ATOM 6058 C C . GLN A 1 770 ? 6.015 28.653 44.852 1.00 70.12 770 GLN A C 1
ATOM 6060 O O . GLN A 1 770 ? 4.797 28.817 44.961 1.00 70.12 770 GLN A O 1
ATOM 6065 N N . ARG A 1 771 ? 6.726 27.957 45.744 1.00 60.97 771 ARG A N 1
ATOM 6066 C CA . ARG A 1 771 ? 6.184 27.618 47.062 1.00 60.97 771 ARG A CA 1
ATOM 6067 C C . ARG A 1 771 ? 6.088 28.918 47.864 1.00 60.97 771 ARG A C 1
ATOM 6069 O O . ARG A 1 771 ? 7.116 29.470 48.236 1.00 60.97 771 ARG A O 1
ATOM 6076 N N . THR A 1 772 ? 4.869 29.424 48.035 1.00 54.72 772 THR A N 1
ATOM 6077 C CA . THR A 1 772 ? 4.556 30.533 48.952 1.00 54.72 772 THR A CA 1
ATOM 6078 C C . THR A 1 772 ? 4.748 30.132 50.398 1.00 54.72 772 THR A C 1
ATOM 6080 O O . THR A 1 772 ? 4.341 28.987 50.715 1.00 54.72 772 THR A O 1
#

Sequence (772 aa):
MVGRRVEQSRLSVAVALVMVVLCFWLPATNRYQALAIPASNKKDAIRTELGLMTVVKLKEKLRKRGLILSGKKSALVERLMTSMLTEISSTAAGKRKLPGADPADCATDVFIPLDGTVQILEQTLEDKRVVFLRAGVASGKSTLAQYLCTKQPNKYLQVHAPLHTDLTFENWLREFRKAVGAEDIMEAIKSIYEQDQVLVFDECHLLFACPKFYEMLTKTPTYLKQRLMVLLLSAASEAETVQGQIRLTPGEITDKFMWTPPMPNASVLASELSEAGVRLTKDAIKFFFQICGGHRGIFMRAMAWVLEKQRQQRGACAQWTVEQAYGEVKLAWADEDWSIPNSFLGWLAGTRAIRVNGHYANLANIPQQMLEILCSGATSNLDPELRRNLTVHGFLLPVAESNADEFVQYDWSAAGARYGVSTHLLASYYRCVLKKTRNLEVDVSLEVSSGTDLLLRALPYLHFAQVVGGVILQDSQVQSIFSKRGAPFEVHYTTAINQILQRLGFSAGSVEDGNEGKVDVYVVLADRATIALEAVMVSRSPKEVDSRRGRFDNASLKNYHNATRKCLVIIGGWEERDAVKRRVQSTRGGIEIVGLAANGAHTGYNVYIKRQVDNNIDTVVDFYIPCDGVARSFAFKDEEPVFEISSAQKLKSINPGTTSSSVVWVRELARNQDGTITAKSRQDPEGEDELEPAFKVESPQDYPRLNDVDHLKKAIKQTKSNALRDVDHDQIDIYLYSKEAGAWRRIKDESEVLRRDTTRLDCYGFLPWQRT